Protein AF-0000000080777717 (afdb_homodimer)

Secondary structure (DSSP, 8-state):
--TTS----TTHHHHHTT-S-STGGGS-TTPEEEEEEE-SSSSEEEEEEE-HHHHTSTTEEEEE-TTTS----B--B--PSSPSSEE-B-SS-SEE-STT-EEEEEEESSHHHHHHHHTT-EEEEEE------GGG-TT-SS-S--S--EESS-HHHHT-BGGGTEEEEEEEEEES-HHHHHHH-SEEEEEEEEE-------SS--EEEEEE-TTS-EEEEE--S-HHHHHHHHHHHHT--GGGEEEE----S--TTGGGB-SSTHHHHHHHHHHSS-EEEE--HHHHHHSS-BPPEEEEEEEEEE-TTS-EEEEEEEEEEEEESS-TTHHHHHHHHHHTTGGGB---SEEEEEEEEEE-SSPPB---TTTTHHHHHHHHHHHHHHHHHHTT--HHHHHHHHB--TT-B-SSTT-B-----HHHHHHHHHHHHTHHHHSSEEE-SSEEEEEEEEEEE--SS-TTT-EEEEEEEE-TTS-EEEEE----SSS-HHHHHHHHHHHHH-S-GGGEEEEE-BTTTSPP---S-TT-IIIIIHHHHHHHHHHHHHHHHHHHHHHTT--GGGEEEETTEEEETTEEEEEHHHHHHHTTSSSS----EEEEEEE-S--PPPEEEEEEEEEEETTT--EEEEEEEEEEE-BS-S-HHHHHHHHHHHHHHHHHHHHT----B-TTS-BS--STTTS----GGGS-EEEEEE-----TTSGGGB---TTGGGSSHHHHHHHHHHHHHS---SBSSPPHHHHHHHHH-/--TTS----TTHHHHHTT-S-BGGGGS-TTPEEEEEEE-SSSSEEEEEEE-HHHHTSTTEEEEE-TTTS----B--B--PSSPSSEE-B-SS-SEE-STT-EEEEEEESSHHHHHHHHTT-EEEEEE------GGG-TT-SS-S--S--EESS-HHHHT-BGGGTEEEEEEEEEES-HHHHHHH-SEEEEEEEEE-------SS--EEEEEE-TTS-EEEEE--S-HHHHHHHHHHHHT--GGGEEEE--B-S--TTGGGB-TTTHHHHHHHHHHSS-EEEE--HHHHHHSS-BPPEEEEEEEEEE-TTS-EEEEEEEEEEEEESS-TTHHHHHHHHHHTTGGGB---SEEEEEEEEEE-SSPPB---TTTTHHHHHHHHHHHHHHHHHHTT--HHHHHHHHB--TT-B-SSTT-B-----HHHHHHHHHHHHTHHHHSSEEE-SSEEEEEEEEEEE--SS-TTT-EEEEEEEE-TTS-EEEEE----SSS-HHHHHHHHHHHHH-S-GGGEEEEE-BTTTSPP---S-TT-IIIIIHHHHHHHHHHHHHHHHHHHHHHTT--GGGEEEETTEEEETTEEEEEHHHHHHHTTSSSS----EEEEEEE-S--PPPEEEEEEEEEEETTT--EEEEEEEEEEE-BS-S-HHHHHHHHHHHHHHHHHHHHT----B-TTS-BS--STTTS----GGGS-EEEEEE-----TTSGGGB---TTGGGSSHHHHHHHHHHHHHS---SBSSPPHHHHHHHHH-

Sequence (1514 aa):
MKINKDFKKIDSNSLVTGKPVYTEDLKDPNALIIKLMRSPYARCEILEIDKSKAEAMDGIVAVYTYEDVFDNKFTLAGQSYPEPSPYDMSILSKNIRYMKEPVAIVVGVNEKVCNQAMKRIKVKYDVKEPLLDYTKAIDNEIVVHEEDVFFNGPTKVFGYNTRRNLVGEKKESWGEDIDKVMSECDVVLEDTFTTKAQAHCMMETYRSYCYMDQFDRLCCISSTQVPFHIKRQLSVALGISDSRIRIIKPRVGGGFGGKQTSVTEIYPGFVTLKTGKPSILVFDREETFEASNSRHQMKVKVKIGAKKDGTIEACDIYALSDQGAYGYHAFTTLNLVGNKTLPLYSRMRAARFFGQVVYTNKLPGGAFRGYGAVQGTFALESMVNKLAKELNMDPVELRLKNTVREGEKTLAYGIDVKSCKLNECIEKGREMIEWDKYYPFKEEKDKIISVGMAIAQQGSGIQNVDTSTVEVRLNEQGDYTLLMSPTDVGQGTDSIMVNLANEVLQCGMDNIIPIIADTDITPYDPGSYASSGVYITGGAVVRACENLLNKIKKRVAMRFETSVEWLEIRDQAVYLQNKKLIAIKDLARDLSTGPNGMQLIGVGNFDSKTSPPPYMAGFVKISIDKLTGEIKVEDYAAVVDCGTVMNTKLATVQVEGGIGQSIGYALYEDSLWDDEGRLKEHSFISYNLPSRKDIGNIHVDFCESYEPTGPFGAKSIGEIVSNTPAPAINGAILNAISCTFDTLPIKAEDVLLKMYEMKINKDFKKIDSNSLVTGKPVYTEDLKDPNALIIKLMRSPYARCEILEIDKSKAEAMDGIVAVYTYEDVFDNKFTLAGQSYPEPSPYDMSILSKNIRYMKEPVAIVVGVNEKVCNQAMKRIKVKYDVKEPLLDYTKAIDNEIVVHEEDVFFNGPTKVFGYNTRRNLVGEKKESWGEDIDKVMSECDVVLEDTFTTKAQAHCMMETYRSYCYMDQFDRLCCISSTQVPFHIKRQLSVALGISDSRIRIIKPRVGGGFGGKQTSVTEIYPGFVTLKTGKPSILVFDREETFEASNSRHQMKVKVKIGAKKDGTIEACDIYALSDQGAYGYHAFTTLNLVGNKTLPLYSRMRAARFFGQVVYTNKLPGGAFRGYGAVQGTFALESMVNKLAKELNMDPVELRLKNTVREGEKTLAYGIDVKSCKLNECIEKGREMIEWDKYYPFKEEKDKIISVGMAIAQQGSGIQNVDTSTVEVRLNEQGDYTLLMSPTDVGQGTDSIMVNLANEVLQCGMDNIIPIIADTDITPYDPGSYASSGVYITGGAVVRACENLLNKIKKRVAMRFETSVEWLEIRDQAVYLQNKKLIAIKDLARDLSTGPNGMQLIGVGNFDSKTSPPPYMAGFVKISIDKLTGEIKVEDYAAVVDCGTVMNTKLATVQVEGGIGQSIGYALYEDSLWDDEGRLKEHSFISYNLPSRKDIGNIHVDFCESYEPTGPFGAKSIGEIVSNTPAPAINGAILNAISCTFDTLPIKAEDVLLKMYE

InterPro domains:
  IPR000674 Aldehyde oxidase/xanthine dehydrogenase, a/b hammerhead [PF01315] (17-128)
  IPR000674 Aldehyde oxidase/xanthine dehydrogenase, a/b hammerhead [SM01008] (17-129)
  IPR008274 Aldehyde oxidase/xanthine dehydrogenase, first molybdopterin binding domain [PF02738] (176-402)
  IPR016208 Aldehyde oxidase/xanthine dehydrogenase-like [PTHR11908] (5-739)
  IPR036856 Aldehyde oxidase/xanthine dehydrogenase, a/b hammerhead superfamily [SSF54665] (3-148)
  IPR037165 Aldehyde oxidase/xanthine dehydrogenase, molybdopterin binding domain superfamily [SSF56003] (133-755)
  IPR046867 Aldehyde oxidase/xanthine dehydrogenase, second molybdopterin binding domain [PF20256] (429-695)

Foldseek 3Di:
DCFQPFDDFPCVVVVVVPHQFAAVSPFDPQAKEKDFQFAQFLWKFWPDKDLPVLCPDPFWPDKAFPVRFDPFFFFQFLFFPVAQFWSQDAPHDRIHHGGGHGGMMTIGRDDVSSVVSSVVMDIDIGHDAFFADLVQQFQDPDQLRPDDIDGRDDCVQFVPDSNRQFRGKDKDKFFDDQVVQQVVFPDKDKDKFWFDWAAQPFPFFWKKKWAQDPVRAIEIETLAQFFVSVLVRLCRNRVHDSVRYKYDYTAHRFCQFQRSGPQFGNSQSRVCNVPNGMHMYGDDLLCSQAVGATAKIKMKMKMWGHYLVLETAEIEIEMETEFENGTHLFRVLQVLLCVWAVQFFARYRMYIYIYTYGYTSAGGHGTGFLRNLQVSQLNPLLVLLLVCVVSVHDSLVSSLVTGDDAQDQGRPPRARAPKDDQNVQSVVLCVVAVVVVAPQWDDDDFKIKGKFKGKTKAWADDAPRFKFKKKWWQALQRAIEIAGEEHDNPLSLQVLLLVLLCVQQVADSVSYHYDYHMPVTGTDGSGDDSLHRQFHRVQQSNQQSVQLVLVVLVVLCVVVVHDSVQWDDDPQFIDGPNHTDGGVSVVSNVLCDDDVRDIGMGMGMGHHNHTHMKMKMKMWMWMAGQPQLDIATAEMEMEIEFARNRYPVSLVVLLVVLLLSLLCSAAFFDWDADSRRDTDQSHCVRGGRDDPRRRHYYHYYYDHIACPSGSRRGGGRNRRSNRMNNSRSQSRLCSRQVDGDSYPHDYSVVSNVSNVD/DCFQPFDDFPCVVVVVVPHQFAFVSPFDPQAKEKDFQFAQFLWWFWPDKDLPVLCPDPFWDDKAFPVRFDPFFFFQFLFFPVAFFWSQDAPHDRIHHGGGHGGMMTIGRDDVSSVVSSVVMDIDIGHDAFFADLVQQFQDPDQLRPDDIDGRDDCVQFVDDSNRQFRGKDKDKFFDDQVVQQVVFPDKDKDKFWFDWAAQPFPFFWKKKWAQDPVRAIEIETLAQFFVSVLVRLCRNRVHDSVRYKYDYTAHRFCQFQRSGNQFGNSQSRVCNVPNGMHMYGDDLLCSQARGATAKIKMKMKMWGHHLVLATAEIEIEMETEFENGTHLFRVLFVLLCVWAQQFFARYRMYIYIYTYGYTSAGGHGTGFLRNLQVSQLNPLLVLLLVCVVSVHDSLVSSLVTGDDAQDQGRPPRARAPKDDQNVQSVVLCVVVVVVVAPQWDDDDFKIKGKFKGKTKAWADDAPRFKFKKKWWQALQRAIEIAGEERDNPLSLQVLLLVLLCVQQVADSVSYHYDYHMPVTGTDGSGDDSLHRQFHRVQQSNQQSVQLVLVLLVVLCVVVVHDSVQWDDDPQFIDGPNHTDGGVSVVSNVLCDDDVRDIGMGMGMGHHNHTHMKMKMKMWMWMAGQVQLDIATAEMEMEIEFARNRYPVSLVVLLVVLLLSLLCWAAFFDWDADSRRDTDQSHCVSGGRDDPRRSHYYHYYYDHIACPSGSRRGGGRNRGSNRMNNSRVQSRLCSRQVDGDSYPHDYSVVSNVSNVD

pLDDT: mean 94.67, std 6.89, range [47.72, 98.88]

Radius of gyration: 38.51 Å; Cα contacts (8 Å, |Δi|>4): 4121; chains: 2; bounding box: 79×121×98 Å

Organism: Finegoldia magna (strain ATCC 29328 / DSM 20472 / WAL 2508) (NCBI:txid334413)

Structure (mmCIF, N/CA/C/O backbone):
data_AF-0000000080777717-model_v1
#
loop_
_entity.id
_entity.type
_entity.pdbx_description
1 polymer 'Putative hypoxanthine oxidase'
#
loop_
_atom_site.group_PDB
_atom_site.id
_atom_site.type_symbol
_atom_site.label_atom_id
_atom_site.label_alt_id
_atom_site.label_comp_id
_atom_site.label_asym_id
_atom_site.label_entity_id
_atom_site.label_seq_id
_atom_site.pdbx_PDB_ins_code
_atom_site.Cartn_x
_atom_site.Cartn_y
_atom_site.Cartn_z
_atom_site.occupancy
_atom_site.B_iso_or_equiv
_atom_site.auth_seq_id
_atom_site.auth_comp_id
_atom_site.auth_asym_id
_atom_site.auth_atom_id
_atom_site.pdbx_PDB_model_num
ATOM 1 N N . MET A 1 1 ? 9.07 0.497 -31.062 1 47.91 1 MET A N 1
ATOM 2 C CA . MET A 1 1 ? 8.336 -0.32 -30.109 1 47.91 1 MET A CA 1
ATOM 3 C C . MET A 1 1 ? 9.289 -1.069 -29.188 1 47.91 1 MET A C 1
ATOM 5 O O . MET A 1 1 ? 10.234 -1.717 -29.656 1 47.91 1 MET A O 1
ATOM 9 N N . LYS A 1 2 ? 9.258 -0.689 -27.891 1 62.47 2 LYS A N 1
ATOM 10 C CA . LYS A 1 2 ? 10.203 -1.232 -26.922 1 62.47 2 LYS A CA 1
ATOM 11 C C . LYS A 1 2 ? 9.859 -2.678 -26.578 1 62.47 2 LYS A C 1
ATOM 13 O O . LYS A 1 2 ? 10.555 -3.311 -25.781 1 62.47 2 LYS A O 1
ATOM 18 N N . ILE A 1 3 ? 8.844 -3.096 -27.344 1 68.94 3 ILE A N 1
ATOM 19 C CA . ILE A 1 3 ? 8.445 -4.488 -27.156 1 68.94 3 ILE A CA 1
ATOM 20 C C . ILE A 1 3 ? 9.414 -5.406 -27.891 1 68.94 3 ILE A C 1
ATOM 22 O O . ILE A 1 3 ? 9.906 -5.066 -28.969 1 68.94 3 ILE A O 1
ATOM 26 N N . ASN A 1 4 ? 9.977 -6.441 -27.266 1 66.38 4 ASN A N 1
ATOM 27 C CA . ASN A 1 4 ? 10.898 -7.473 -27.719 1 66.38 4 ASN A CA 1
ATOM 28 C C . ASN A 1 4 ? 12.352 -7.113 -27.406 1 66.38 4 ASN A C 1
ATOM 30 O O . ASN A 1 4 ? 13.266 -7.852 -27.75 1 66.38 4 ASN A O 1
ATOM 34 N N . LYS A 1 5 ? 12.508 -5.793 -26.859 1 65.5 5 LYS A N 1
ATOM 35 C CA . LYS A 1 5 ? 13.859 -5.445 -26.453 1 65.5 5 LYS A CA 1
ATOM 36 C C . LYS A 1 5 ? 14.195 -6.055 -25.094 1 65.5 5 LYS A C 1
ATOM 38 O O . LYS A 1 5 ? 13.328 -6.172 -24.219 1 65.5 5 LYS A O 1
ATOM 43 N N . ASP A 1 6 ? 15.32 -6.473 -25.031 1 71 6 ASP A N 1
ATOM 44 C CA . ASP A 1 6 ? 15.836 -7.055 -23.797 1 71 6 ASP A CA 1
ATOM 45 C C . ASP A 1 6 ? 15.945 -5.996 -22.703 1 71 6 ASP A C 1
ATOM 47 O O . ASP A 1 6 ? 16.5 -4.918 -22.922 1 71 6 ASP A O 1
ATOM 51 N N . PHE A 1 7 ? 15.039 -6.082 -21.828 1 67.75 7 PHE A N 1
ATOM 52 C CA . PHE A 1 7 ? 15.195 -5.258 -20.641 1 67.75 7 PHE A CA 1
ATOM 53 C C . PHE A 1 7 ? 15.375 -6.121 -19.391 1 67.75 7 PHE A C 1
ATOM 55 O O . PHE A 1 7 ? 14.969 -7.289 -19.375 1 67.75 7 PHE A O 1
ATOM 62 N N . LYS A 1 8 ? 16.094 -5.562 -18.469 1 66.31 8 LYS A N 1
ATOM 63 C CA . LYS A 1 8 ? 16.297 -6.254 -17.203 1 66.31 8 LYS A CA 1
ATOM 64 C C . LYS A 1 8 ? 15.023 -6.254 -16.375 1 66.31 8 LYS A C 1
ATOM 66 O O . LYS A 1 8 ? 14.289 -5.262 -16.344 1 66.31 8 LYS A O 1
ATOM 71 N N . LYS A 1 9 ? 14.875 -7.414 -15.625 1 72.81 9 LYS A N 1
ATOM 72 C CA . LYS A 1 9 ? 13.766 -7.488 -14.68 1 72.81 9 LYS A CA 1
ATOM 73 C C . LYS A 1 9 ? 13.844 -6.363 -13.648 1 72.81 9 LYS A C 1
ATOM 75 O O . LYS A 1 9 ? 14.93 -6.023 -13.172 1 72.81 9 LYS A O 1
ATOM 80 N N . ILE A 1 10 ? 12.711 -5.68 -13.367 1 67.5 10 ILE A N 1
ATOM 81 C CA . ILE A 1 10 ? 12.664 -4.535 -12.469 1 67.5 10 ILE A CA 1
ATOM 82 C C . ILE A 1 10 ? 13.086 -4.969 -11.062 1 67.5 10 ILE A C 1
ATOM 84 O O . ILE A 1 10 ? 13.547 -4.145 -10.266 1 67.5 10 ILE A O 1
ATOM 88 N N . ASP A 1 11 ? 12.898 -6.258 -10.773 1 60.25 11 ASP A N 1
ATOM 89 C CA . ASP A 1 11 ? 13.18 -6.738 -9.422 1 60.25 11 ASP A CA 1
ATOM 90 C C . ASP A 1 11 ? 14.508 -7.492 -9.383 1 60.25 11 ASP A C 1
ATOM 92 O O . ASP A 1 11 ? 14.82 -8.164 -8.391 1 60.25 11 ASP A O 1
ATOM 96 N N . SER A 1 12 ? 15.203 -7.461 -10.398 1 59.38 12 SER A N 1
ATOM 97 C CA . SER A 1 12 ? 16.391 -8.297 -10.492 1 59.38 12 SER A CA 1
ATOM 98 C C . SER A 1 12 ? 17.391 -7.969 -9.383 1 59.38 12 SER A C 1
ATOM 100 O O . SER A 1 12 ? 17.953 -8.875 -8.758 1 59.38 12 SER A O 1
ATOM 102 N N . ASN A 1 13 ? 17.5 -6.68 -9.094 1 52.62 13 ASN A N 1
ATOM 103 C CA . ASN A 1 13 ? 18.5 -6.273 -8.109 1 52.62 13 ASN A CA 1
ATOM 104 C C . ASN A 1 13 ? 18.125 -6.734 -6.703 1 52.62 13 ASN A C 1
ATOM 106 O O . ASN A 1 13 ? 18.984 -7.172 -5.934 1 52.62 13 ASN A O 1
ATOM 110 N N . SER A 1 14 ? 16.891 -6.727 -6.465 1 59.12 14 SER A N 1
ATOM 111 C CA . SER A 1 14 ? 16.453 -7.094 -5.129 1 59.12 14 SER A CA 1
ATOM 112 C C . SER A 1 14 ? 16.594 -8.594 -4.883 1 59.12 14 SER A C 1
ATOM 114 O O . SER A 1 14 ? 16.938 -9.008 -3.773 1 59.12 14 SER A O 1
ATOM 116 N N . LEU A 1 15 ? 16.438 -9.344 -5.816 1 55.31 15 LEU A N 1
ATOM 117 C CA . LEU A 1 15 ? 16.516 -10.797 -5.711 1 55.31 15 LEU A CA 1
ATOM 118 C C . LEU A 1 15 ? 17.953 -11.266 -5.516 1 55.31 15 LEU A C 1
ATOM 120 O O . LEU A 1 15 ? 18.219 -12.156 -4.703 1 55.31 15 LEU A O 1
ATOM 124 N N . VAL A 1 16 ? 18.812 -10.555 -6.133 1 54.16 16 VAL A N 1
ATOM 125 C CA . VAL A 1 16 ? 20.188 -11 -6.137 1 54.16 16 VAL A CA 1
ATOM 126 C C . VAL A 1 16 ? 20.906 -10.469 -4.898 1 54.16 16 VAL A C 1
ATOM 128 O O . VAL A 1 16 ? 21.922 -11.031 -4.469 1 54.16 16 VAL A O 1
ATOM 131 N N . THR A 1 17 ? 20.312 -9.445 -4.281 1 59.09 17 THR A N 1
ATOM 132 C CA . THR A 1 17 ? 21 -8.828 -3.154 1 59.09 17 THR A CA 1
ATOM 133 C C . THR A 1 17 ? 20.438 -9.336 -1.829 1 59.09 17 THR A C 1
ATOM 135 O O . THR A 1 17 ? 20.812 -8.844 -0.762 1 59.09 17 THR A O 1
ATOM 138 N N . GLY A 1 18 ? 19.625 -10.328 -1.743 1 60.06 18 GLY A N 1
ATOM 139 C CA . GLY A 1 18 ? 19.141 -10.984 -0.54 1 60.06 18 GLY A CA 1
ATOM 140 C C . GLY A 1 18 ? 18.219 -10.109 0.284 1 60.06 18 GLY A C 1
ATOM 141 O O . GLY A 1 18 ? 18.078 -10.312 1.493 1 60.06 18 GLY A O 1
ATOM 142 N N . LYS A 1 19 ? 17.625 -9.266 -0.263 1 71.31 19 LYS A N 1
ATOM 143 C CA . LYS A 1 19 ? 16.656 -8.453 0.478 1 71.31 19 LYS A CA 1
ATOM 144 C C . LYS A 1 19 ? 15.484 -9.305 0.965 1 71.31 19 LYS A C 1
ATOM 146 O O . LYS A 1 19 ? 15.148 -10.312 0.347 1 71.31 19 LYS A O 1
ATOM 151 N N . PRO A 1 20 ? 14.93 -8.984 2.199 1 70.62 20 PRO A N 1
ATOM 152 C CA . PRO A 1 20 ? 13.805 -9.75 2.75 1 70.62 20 PRO A CA 1
ATOM 153 C C . PRO A 1 20 ? 12.516 -9.562 1.953 1 70.62 20 PRO A C 1
ATOM 155 O O . PRO A 1 20 ? 11.711 -8.688 2.273 1 70.62 20 PRO A O 1
ATOM 158 N N . VAL A 1 21 ? 12.344 -10.477 0.943 1 81 21 VAL A N 1
ATOM 159 C CA . VAL A 1 21 ? 11.258 -10.234 0.001 1 81 21 VAL A CA 1
ATOM 160 C C . VAL A 1 21 ? 10.328 -11.445 -0.033 1 81 21 VAL A C 1
ATOM 162 O O . VAL A 1 21 ? 9.266 -11.406 -0.651 1 81 21 VAL A O 1
ATOM 165 N N . TYR A 1 22 ? 10.688 -12.477 0.728 1 85.94 22 TYR A N 1
ATOM 166 C CA . TYR A 1 22 ? 9.859 -13.672 0.712 1 85.94 22 TYR A CA 1
ATOM 167 C C . TYR A 1 22 ? 8.961 -13.734 1.944 1 85.94 22 TYR A C 1
ATOM 169 O O . TYR A 1 22 ? 9.117 -12.93 2.869 1 85.94 22 TYR A O 1
ATOM 177 N N . THR A 1 23 ? 8.039 -14.641 1.994 1 87.69 23 THR A N 1
ATOM 178 C CA . THR A 1 23 ? 6.992 -14.711 3.006 1 87.69 23 THR A CA 1
ATOM 179 C C . THR A 1 23 ? 7.598 -14.789 4.406 1 87.69 23 THR A C 1
ATOM 181 O O . THR A 1 23 ? 7.25 -13.992 5.281 1 87.69 23 THR A O 1
ATOM 184 N N . GLU A 1 24 ? 8.492 -15.719 4.609 1 85.44 24 GLU A N 1
ATOM 185 C CA . GLU A 1 24 ? 9.047 -15.938 5.941 1 85.44 24 GLU A CA 1
ATOM 186 C C . GLU A 1 24 ? 9.898 -14.75 6.387 1 85.44 24 GLU A C 1
ATOM 188 O O . GLU A 1 24 ? 10.07 -14.516 7.586 1 85.44 24 GLU A O 1
ATOM 193 N N . ASP A 1 25 ? 10.461 -14.008 5.414 1 84.25 25 ASP A N 1
ATOM 194 C CA . ASP A 1 25 ? 11.25 -12.82 5.715 1 84.25 25 ASP A CA 1
ATOM 195 C C . ASP A 1 25 ? 10.391 -11.727 6.336 1 84.25 25 ASP A C 1
ATOM 197 O O . ASP A 1 25 ? 10.891 -10.852 7.051 1 84.25 25 ASP A O 1
ATOM 201 N N . LEU A 1 26 ? 9.133 -11.758 6.105 1 85.06 26 LEU A N 1
ATOM 202 C CA . LEU A 1 26 ? 8.234 -10.664 6.461 1 85.06 26 LEU A CA 1
ATOM 203 C C . LEU A 1 26 ? 7.508 -10.961 7.77 1 85.06 26 LEU A C 1
ATOM 205 O O . LEU A 1 26 ? 6.789 -10.102 8.297 1 85.06 26 LEU A O 1
ATOM 209 N N . LYS A 1 27 ? 7.715 -12.117 8.336 1 88.19 27 LYS A N 1
ATOM 210 C CA . LYS A 1 27 ? 6.953 -12.516 9.516 1 88.19 27 LYS A CA 1
ATOM 211 C C . LYS A 1 27 ? 7.465 -11.805 10.766 1 88.19 27 LYS A C 1
ATOM 213 O O . LYS A 1 27 ? 8.648 -11.469 10.852 1 88.19 27 LYS A O 1
ATOM 218 N N . ASP A 1 28 ? 6.559 -11.664 11.742 1 88.5 28 ASP A N 1
ATOM 219 C CA . ASP A 1 28 ? 6.938 -11.273 13.094 1 88.5 28 ASP A CA 1
ATOM 220 C C . ASP A 1 28 ? 7.852 -12.312 13.734 1 88.5 28 ASP A C 1
ATOM 222 O O . ASP A 1 28 ? 7.547 -13.508 13.711 1 88.5 28 ASP A O 1
ATOM 226 N N . PRO A 1 29 ? 8.945 -11.891 14.242 1 87.31 29 PRO A N 1
ATOM 227 C CA . PRO A 1 29 ? 9.859 -12.852 14.852 1 87.31 29 PRO A CA 1
ATOM 228 C C . PRO A 1 29 ? 9.219 -13.641 16 1 87.31 29 PRO A C 1
ATOM 230 O O . PRO A 1 29 ? 9.656 -14.75 16.312 1 87.31 29 PRO A O 1
ATOM 233 N N . ASN A 1 30 ? 8.156 -13.125 16.594 1 91.38 30 ASN A N 1
ATOM 234 C CA . ASN A 1 30 ? 7.492 -13.781 17.719 1 91.38 30 ASN A CA 1
ATOM 235 C C . ASN A 1 30 ? 6.207 -14.477 17.281 1 91.38 30 ASN A C 1
ATOM 237 O O . ASN A 1 30 ? 5.387 -14.859 18.125 1 91.38 30 ASN A O 1
ATOM 241 N N . ALA A 1 31 ? 6.051 -14.609 16.016 1 96.44 31 ALA A N 1
ATOM 242 C CA . ALA A 1 31 ? 4.863 -15.305 15.516 1 96.44 31 ALA A CA 1
ATOM 243 C C . ALA A 1 31 ? 4.809 -16.734 16.047 1 96.44 31 ALA A C 1
ATOM 245 O O . ALA A 1 31 ? 5.84 -17.406 16.125 1 96.44 31 ALA A O 1
ATOM 246 N N . LEU A 1 32 ? 3.604 -17.203 16.438 1 98.38 32 LEU A N 1
ATOM 247 C CA . LEU A 1 32 ? 3.406 -18.578 16.844 1 98.38 32 LEU A CA 1
ATOM 248 C C . LEU A 1 32 ? 3.68 -19.547 15.688 1 98.38 32 LEU A C 1
ATOM 250 O O . LEU A 1 32 ? 3.412 -19.219 14.531 1 98.38 32 LEU A O 1
ATOM 254 N N . ILE A 1 33 ? 4.18 -20.656 16.062 1 98.5 33 ILE A N 1
ATOM 255 C CA . ILE A 1 33 ? 4.496 -21.688 15.078 1 98.5 33 ILE A CA 1
ATOM 256 C C . ILE A 1 33 ? 3.381 -22.734 15.047 1 98.5 33 ILE A C 1
ATOM 258 O O . ILE A 1 33 ? 2.957 -23.234 16.094 1 98.5 33 ILE A O 1
ATOM 262 N N . ILE A 1 34 ? 2.92 -23.031 13.836 1 98.75 34 ILE A N 1
ATOM 263 C CA . ILE A 1 34 ? 1.892 -24.047 13.641 1 98.75 34 ILE A CA 1
ATOM 264 C C . ILE A 1 34 ? 2.521 -25.312 13.062 1 98.75 34 ILE A C 1
ATOM 266 O O . ILE A 1 34 ? 3.311 -25.25 12.125 1 98.75 34 ILE A O 1
ATOM 270 N N . LYS A 1 35 ? 2.195 -26.391 13.664 1 98.56 35 LYS A N 1
ATOM 271 C CA . LYS A 1 35 ? 2.469 -27.719 13.102 1 98.56 35 LYS A CA 1
ATOM 272 C C . LYS A 1 35 ? 1.191 -28.547 13.008 1 98.56 35 LYS A C 1
ATOM 274 O O . LYS A 1 35 ? 0.281 -28.391 13.828 1 98.56 35 LYS A O 1
ATOM 279 N N . LEU A 1 36 ? 1.111 -29.391 12.031 1 98.56 36 LEU A N 1
ATOM 280 C CA . LEU A 1 36 ? -0.056 -30.234 11.82 1 98.56 36 LEU A CA 1
ATOM 281 C C . LEU A 1 36 ? 0.268 -31.703 12.125 1 98.56 36 LEU A C 1
ATOM 283 O O . LEU A 1 36 ? 1.217 -32.25 11.57 1 98.56 36 LEU A O 1
ATOM 287 N N . MET A 1 37 ? -0.478 -32.281 13.094 1 98.38 37 MET A N 1
ATOM 288 C CA . MET A 1 37 ? -0.409 -33.719 13.273 1 98.38 37 MET A CA 1
ATOM 289 C C . MET A 1 37 ? -1.173 -34.438 12.164 1 98.38 37 MET A C 1
ATOM 291 O O . MET A 1 37 ? -2.33 -34.125 11.891 1 98.38 37 MET A O 1
ATOM 295 N N . ARG A 1 38 ? -0.661 -35.438 11.531 1 97.62 38 ARG A N 1
ATOM 296 C CA . ARG A 1 38 ? -1.207 -36 10.312 1 97.62 38 ARG A CA 1
ATOM 297 C C . ARG A 1 38 ? -1.528 -37.5 10.5 1 97.62 38 ARG A C 1
ATOM 299 O O . ARG A 1 38 ? -0.878 -38.156 11.297 1 97.62 38 ARG A O 1
ATOM 306 N N . SER A 1 39 ? -2.445 -37.969 9.766 1 97.88 39 SER A N 1
ATOM 307 C CA . SER A 1 39 ? -2.889 -39.344 9.844 1 97.88 39 SER A CA 1
ATOM 308 C C . SER A 1 39 ? -1.842 -40.312 9.273 1 97.88 39 SER A C 1
ATOM 310 O O . SER A 1 39 ? -1.257 -40.031 8.227 1 97.88 39 SER A O 1
ATOM 312 N N . PRO A 1 40 ? -1.61 -41.406 9.93 1 96.88 40 PRO A N 1
ATOM 313 C CA . PRO A 1 40 ? -0.74 -42.438 9.352 1 96.88 40 PRO A CA 1
ATOM 314 C C . PRO A 1 40 ? -1.492 -43.406 8.438 1 96.88 40 PRO A C 1
ATOM 316 O O . PRO A 1 40 ? -0.892 -44.312 7.887 1 96.88 40 PRO A O 1
ATOM 319 N N . TYR A 1 41 ? -2.855 -43.188 8.273 1 97.69 41 TYR A N 1
ATOM 320 C CA . TYR A 1 41 ? -3.666 -44.125 7.488 1 97.69 41 TYR A CA 1
ATOM 321 C C . TYR A 1 41 ? -4.328 -43.406 6.316 1 97.69 41 TYR A C 1
ATOM 323 O O . TYR A 1 41 ? -4.625 -42.219 6.391 1 97.69 41 TYR A O 1
ATOM 331 N N . ALA A 1 42 ? -4.59 -44.156 5.223 1 98.19 42 ALA A N 1
ATOM 332 C CA . ALA A 1 42 ? -5.191 -43.594 4.012 1 98.19 42 ALA A CA 1
ATOM 333 C C . ALA A 1 42 ? -6.699 -43.438 4.172 1 98.19 42 ALA A C 1
ATOM 335 O O . ALA A 1 42 ? -7.328 -42.656 3.469 1 98.19 42 ALA A O 1
ATOM 336 N N . ARG A 1 43 ? -7.293 -44.25 5.043 1 98.19 43 ARG A N 1
ATOM 337 C CA . ARG A 1 43 ? -8.727 -44.188 5.324 1 98.19 43 ARG A CA 1
ATOM 338 C C . ARG A 1 43 ? -9.023 -44.656 6.746 1 98.19 43 ARG A C 1
ATOM 340 O O . ARG A 1 43 ? -8.711 -45.781 7.117 1 98.19 43 ARG A O 1
ATOM 347 N N . CYS A 1 44 ? -9.547 -43.781 7.523 1 98.12 44 CYS A N 1
ATOM 348 C CA . CYS A 1 44 ? -9.922 -44.125 8.891 1 98.12 44 CYS A CA 1
ATOM 349 C C . CYS A 1 44 ? -10.898 -43.094 9.461 1 98.12 44 CYS A C 1
ATOM 351 O O . CYS A 1 44 ? -11.094 -42.031 8.875 1 98.12 44 CYS A O 1
ATOM 353 N N . GLU A 1 45 ? -11.586 -43.438 10.453 1 97.88 45 GLU A N 1
ATOM 354 C CA . GLU A 1 45 ? -12.391 -42.531 11.273 1 97.88 45 GLU A CA 1
ATOM 355 C C . GLU A 1 45 ? -11.758 -42.312 12.641 1 97.88 45 GLU A C 1
ATOM 357 O O . GLU A 1 45 ? -11.258 -43.25 13.258 1 97.88 45 GLU A O 1
ATOM 362 N N . ILE A 1 46 ? -11.664 -41.094 13.031 1 98.06 46 ILE A N 1
ATOM 363 C CA . ILE A 1 46 ? -11.172 -40.781 14.375 1 98.06 46 ILE A CA 1
ATOM 364 C C . ILE A 1 46 ? -12.242 -41.125 15.406 1 98.06 46 ILE A C 1
ATOM 366 O O . ILE A 1 46 ? -13.312 -40.5 15.414 1 98.06 46 ILE A O 1
ATOM 370 N N . LEU A 1 47 ? -11.969 -42.031 16.266 1 97.75 47 LEU A N 1
ATOM 371 C CA . LEU A 1 47 ? -12.922 -42.438 17.297 1 97.75 47 LEU A CA 1
ATOM 372 C C . LEU A 1 47 ? -12.781 -41.562 18.547 1 97.75 47 LEU A C 1
ATOM 374 O O . LEU A 1 47 ? -13.773 -41.188 19.156 1 97.75 47 LEU A O 1
ATOM 378 N N . GLU A 1 48 ? -11.547 -41.406 18.891 1 97.31 48 GLU A N 1
ATOM 379 C CA . GLU A 1 48 ? -11.195 -40.625 20.078 1 97.31 48 GLU A CA 1
ATOM 380 C C . GLU A 1 48 ? -9.867 -39.906 19.875 1 97.31 48 GLU A C 1
ATOM 382 O O . GLU A 1 48 ? -8.953 -40.438 19.234 1 97.31 48 GLU A O 1
ATOM 387 N N . ILE A 1 49 ? -9.812 -38.719 20.375 1 97.5 49 ILE A N 1
ATOM 388 C CA . ILE A 1 49 ? -8.562 -37.969 20.375 1 97.5 49 ILE A CA 1
ATOM 389 C C . ILE A 1 49 ? -8.359 -37.281 21.734 1 97.5 49 ILE A C 1
ATOM 391 O O . ILE A 1 49 ? -9.211 -36.531 22.203 1 97.5 49 ILE A O 1
ATOM 395 N N . ASP A 1 50 ? -7.301 -37.656 22.484 1 97.94 50 ASP A N 1
ATOM 396 C CA . ASP A 1 50 ? -6.934 -37.062 23.75 1 97.94 50 ASP A CA 1
ATOM 397 C C . ASP A 1 50 ? -5.742 -36.094 23.594 1 97.94 50 ASP A C 1
ATOM 399 O O . ASP A 1 50 ? -4.617 -36.562 23.359 1 97.94 50 ASP A O 1
ATOM 403 N N . LYS A 1 51 ? -6.023 -34.844 23.703 1 97.88 51 LYS A N 1
ATOM 404 C CA . LYS A 1 51 ? -4.988 -33.812 23.516 1 97.88 51 LYS A CA 1
ATOM 405 C C . LYS A 1 51 ? -4.59 -33.188 24.844 1 97.88 51 LYS A C 1
ATOM 407 O O . LYS A 1 51 ? -3.873 -32.188 24.875 1 97.88 51 LYS A O 1
ATOM 412 N N . SER A 1 52 ? -4.988 -33.719 25.969 1 97.81 52 SER A N 1
ATOM 413 C CA . SER A 1 52 ? -4.84 -33.094 27.281 1 97.81 52 SER A CA 1
ATOM 414 C C . SER A 1 52 ? -3.369 -32.938 27.672 1 97.81 52 SER A C 1
ATOM 416 O O . SER A 1 52 ? -2.941 -31.891 28.141 1 97.81 52 SER A O 1
ATOM 418 N N . LYS A 1 53 ? -2.621 -33.938 27.438 1 97.5 53 LYS A N 1
ATOM 419 C CA . LYS A 1 53 ? -1.207 -33.938 27.797 1 97.5 53 LYS A CA 1
ATOM 420 C C . LYS A 1 53 ? -0.431 -32.938 26.938 1 97.5 53 LYS A C 1
ATOM 422 O O . LYS A 1 53 ? 0.513 -32.281 27.422 1 97.5 53 LYS A O 1
ATOM 427 N N . ALA A 1 54 ? -0.779 -32.875 25.703 1 98.12 54 ALA A N 1
ATOM 428 C CA . ALA A 1 54 ? -0.13 -31.922 24.812 1 98.12 54 ALA A CA 1
ATOM 429 C C . ALA A 1 54 ? -0.444 -30.484 25.219 1 98.12 54 ALA A C 1
ATOM 431 O O . ALA A 1 54 ? 0.445 -29.625 25.234 1 98.12 54 ALA A O 1
ATOM 432 N N . GLU A 1 55 ? -1.632 -30.188 25.562 1 97.56 55 GLU A N 1
ATOM 433 C CA . GLU A 1 55 ? -2.084 -28.844 25.922 1 97.56 55 GLU A CA 1
ATOM 434 C C . GLU A 1 55 ? -1.427 -28.359 27.219 1 97.56 55 GLU A C 1
ATOM 436 O O . GLU A 1 55 ? -1.247 -27.156 27.406 1 97.56 55 GLU A O 1
ATOM 441 N N . ALA A 1 56 ? -1.046 -29.312 28.047 1 97.12 56 ALA A N 1
ATOM 442 C CA . ALA A 1 56 ? -0.481 -28.984 29.359 1 97.12 56 ALA A CA 1
ATOM 443 C C . ALA A 1 56 ? 1.005 -28.656 29.234 1 97.12 56 ALA A C 1
ATOM 445 O O . ALA A 1 56 ? 1.606 -28.141 30.188 1 97.12 56 ALA A O 1
ATOM 446 N N . MET A 1 57 ? 1.525 -28.797 28.109 1 97.75 57 MET A N 1
ATOM 447 C CA . MET A 1 57 ? 2.959 -28.578 27.938 1 97.75 57 MET A CA 1
ATOM 448 C C . MET A 1 57 ? 3.283 -27.094 27.891 1 97.75 57 MET A C 1
ATOM 450 O O . MET A 1 57 ? 2.555 -26.312 27.281 1 97.75 57 MET A O 1
ATOM 454 N N . ASP A 1 58 ? 4.457 -26.766 28.5 1 97.5 58 ASP A N 1
ATOM 455 C CA . ASP A 1 58 ? 4.945 -25.391 28.422 1 97.5 58 ASP A CA 1
ATOM 456 C C . ASP A 1 58 ? 5.297 -25 27 1 97.5 58 ASP A C 1
ATOM 458 O O . ASP A 1 58 ? 5.949 -25.766 26.281 1 97.5 58 ASP A O 1
ATOM 462 N N . GLY A 1 59 ? 4.84 -23.859 26.578 1 97.81 59 GLY A N 1
ATOM 463 C CA . GLY A 1 59 ? 5.148 -23.375 25.25 1 97.81 59 GLY A CA 1
ATOM 464 C C . GLY A 1 59 ? 4.062 -23.688 24.234 1 97.81 59 GLY A C 1
ATOM 465 O O . GLY A 1 59 ? 4.07 -23.141 23.125 1 97.81 59 GLY A O 1
ATOM 466 N N . ILE A 1 60 ? 3.191 -24.625 24.625 1 98.5 60 ILE A N 1
ATOM 467 C CA . ILE A 1 60 ? 2.047 -24.906 23.766 1 98.5 60 ILE A CA 1
ATOM 468 C C . ILE A 1 60 ? 0.919 -23.922 24.078 1 98.5 60 ILE A C 1
ATOM 470 O O . ILE A 1 60 ? 0.556 -23.719 25.234 1 98.5 60 ILE A O 1
ATOM 474 N N . VAL A 1 61 ? 0.479 -23.297 23 1 98.44 61 VAL A N 1
ATOM 475 C CA . VAL A 1 61 ? -0.576 -22.297 23.141 1 98.44 61 VAL A CA 1
ATOM 476 C C . VAL A 1 61 ? -1.941 -22.969 22.969 1 98.44 61 VAL A C 1
ATOM 478 O O . VAL A 1 61 ? -2.895 -22.609 23.672 1 98.44 61 VAL A O 1
ATOM 481 N N . ALA A 1 62 ? -2.053 -23.875 22.047 1 98.38 62 ALA A N 1
ATOM 482 C CA . ALA A 1 62 ? -3.322 -24.562 21.812 1 98.38 62 ALA A CA 1
ATOM 483 C C . ALA A 1 62 ? -3.117 -25.828 20.969 1 98.38 62 ALA A C 1
ATOM 485 O O . ALA A 1 62 ? -2.129 -25.938 20.25 1 98.38 62 ALA A O 1
ATOM 486 N N . VAL A 1 63 ? -3.984 -26.781 21.109 1 98.69 63 VAL A N 1
ATOM 487 C CA . VAL A 1 63 ? -4.16 -27.938 20.219 1 98.69 63 VAL A CA 1
ATOM 488 C C . VAL A 1 63 ? -5.613 -28.016 19.766 1 98.69 63 VAL A C 1
ATOM 490 O O . VAL A 1 63 ? -6.527 -28.109 20.578 1 98.69 63 VAL A O 1
ATOM 493 N N . TYR A 1 64 ? -5.793 -27.906 18.453 1 98.62 64 TYR A N 1
ATOM 494 C CA . TYR A 1 64 ? -7.148 -27.938 17.922 1 98.62 64 TYR A CA 1
ATOM 495 C C . TYR A 1 64 ? -7.41 -29.25 17.172 1 98.62 64 TYR A C 1
ATOM 497 O O . TYR A 1 64 ? -6.531 -29.766 16.484 1 98.62 64 TYR A O 1
ATOM 505 N N . THR A 1 65 ? -8.57 -29.812 17.359 1 98.06 65 THR A N 1
ATOM 506 C CA . THR A 1 65 ? -9.062 -31 16.656 1 98.06 65 THR A CA 1
ATOM 507 C C . THR A 1 65 ? -10.328 -30.688 15.875 1 98.06 65 THR A C 1
ATOM 509 O O . THR A 1 65 ? -10.766 -29.531 15.836 1 98.06 65 THR A O 1
ATOM 512 N N . TYR A 1 66 ? -10.875 -31.75 15.195 1 97 66 TYR A N 1
ATOM 513 C CA . TYR A 1 66 ? -12.062 -31.531 14.383 1 97 66 TYR A CA 1
ATOM 514 C C . TYR A 1 66 ? -13.211 -31 15.227 1 97 66 TYR A C 1
ATOM 516 O O . TYR A 1 66 ? -14.156 -30.406 14.703 1 97 66 TYR A O 1
ATOM 524 N N . GLU A 1 67 ? -13.117 -31.094 16.547 1 95.88 67 GLU A N 1
ATOM 525 C CA . GLU A 1 67 ? -14.148 -30.641 17.469 1 95.88 67 GLU A CA 1
ATOM 526 C C . GLU A 1 67 ? -14.055 -29.125 17.703 1 95.88 67 GLU A C 1
ATOM 528 O O . GLU A 1 67 ? -15 -28.516 18.188 1 95.88 67 GLU A O 1
ATOM 533 N N . ASP A 1 68 ? -12.922 -28.594 17.312 1 96.75 68 ASP A N 1
ATOM 534 C CA . ASP A 1 68 ? -12.625 -27.219 17.719 1 96.75 68 ASP A CA 1
ATOM 535 C C . ASP A 1 68 ? -12.742 -26.266 16.531 1 96.75 68 ASP A C 1
ATOM 537 O O . ASP A 1 68 ? -12.617 -25.047 16.688 1 96.75 68 ASP A O 1
ATOM 541 N N . VAL A 1 69 ? -12.898 -26.797 15.328 1 96.25 69 VAL A N 1
ATOM 542 C CA . VAL A 1 69 ? -12.789 -25.953 14.141 1 96.25 69 VAL A CA 1
ATOM 543 C C . VAL A 1 69 ? -14.188 -25.609 13.617 1 96.25 69 VAL A C 1
ATOM 545 O O . VAL A 1 69 ? -15.172 -26.234 14.023 1 96.25 69 VAL A O 1
ATOM 548 N N . PHE A 1 70 ? -14.25 -24.547 12.75 1 87.69 70 PHE A N 1
ATOM 549 C CA . PHE A 1 70 ? -15.492 -24.156 12.094 1 87.69 70 PHE A CA 1
ATOM 550 C C . PHE A 1 70 ? -16 -25.281 11.188 1 87.69 70 PHE A C 1
ATOM 552 O O . PHE A 1 70 ? -15.203 -26.031 10.617 1 87.69 70 PHE A O 1
ATOM 559 N N . ASP A 1 71 ? -17.203 -25.516 11.055 1 87.75 71 ASP A N 1
ATOM 560 C CA . ASP A 1 71 ? -17.781 -26.594 10.258 1 87.75 71 ASP A CA 1
ATOM 561 C C . ASP A 1 71 ? -18.172 -26.109 8.867 1 87.75 71 ASP A C 1
ATOM 563 O O . ASP A 1 71 ? -19.047 -26.703 8.219 1 87.75 71 ASP A O 1
ATOM 567 N N . ASN A 1 72 ? -17.578 -25.109 8.359 1 94.69 72 ASN A N 1
ATOM 568 C CA . ASN A 1 72 ? -17.812 -24.625 7 1 94.69 72 ASN A CA 1
ATOM 569 C C . ASN A 1 72 ? -17.078 -25.469 5.965 1 94.69 72 ASN A C 1
ATOM 571 O O . ASN A 1 72 ? -15.906 -25.781 6.137 1 94.69 72 ASN A O 1
ATOM 575 N N . LYS A 1 73 ? -17.812 -25.969 4.945 1 95.94 73 LYS A N 1
ATOM 576 C CA . LYS A 1 73 ? -17.172 -26.703 3.854 1 95.94 73 LYS A CA 1
ATOM 577 C C . LYS A 1 73 ? -16.609 -25.734 2.803 1 95.94 73 LYS A C 1
ATOM 579 O O . LYS A 1 73 ? -17.203 -24.688 2.537 1 95.94 73 LYS A O 1
ATOM 584 N N . PHE A 1 74 ? -15.461 -26.047 2.27 1 96.31 74 PHE A N 1
ATOM 585 C CA . PHE A 1 74 ? -14.805 -25.188 1.293 1 96.31 74 PHE A CA 1
ATOM 586 C C . PHE A 1 74 ? -13.977 -26.016 0.318 1 96.31 74 PHE A C 1
ATOM 588 O O . PHE A 1 74 ? -13.961 -27.234 0.395 1 96.31 74 PHE A O 1
ATOM 595 N N . THR A 1 75 ? -13.461 -25.406 -0.7 1 96.62 75 THR A N 1
ATOM 596 C CA . THR A 1 75 ? -12.5 -25.969 -1.642 1 96.62 75 THR A CA 1
ATOM 597 C C . THR A 1 75 ? -11.188 -25.188 -1.611 1 96.62 75 THR A C 1
ATOM 599 O O . THR A 1 75 ? -11.148 -24.047 -1.155 1 96.62 75 THR A O 1
ATOM 602 N N . LEU A 1 76 ? -10.133 -25.828 -1.995 1 96.88 76 LEU A N 1
ATOM 603 C CA . LEU A 1 76 ? -8.828 -25.172 -2.059 1 96.88 76 LEU A CA 1
ATOM 604 C C . LEU A 1 76 ? -8.516 -24.719 -3.48 1 96.88 76 LEU A C 1
ATOM 606 O O . LEU A 1 76 ? -7.434 -24.203 -3.746 1 96.88 76 LEU A O 1
ATOM 610 N N . ALA A 1 77 ? -9.469 -24.875 -4.426 1 95.62 77 ALA A N 1
ATOM 611 C CA . ALA A 1 77 ? -9.242 -24.562 -5.832 1 95.62 77 ALA A CA 1
ATOM 612 C C . ALA A 1 77 ? -9.086 -23.062 -6.031 1 95.62 77 ALA A C 1
ATOM 614 O O . ALA A 1 77 ? -10.008 -22.281 -5.746 1 95.62 77 ALA A O 1
ATOM 615 N N . GLY A 1 78 ? -7.914 -22.594 -6.441 1 95.06 78 GLY A N 1
ATOM 616 C CA . GLY A 1 78 ? -7.703 -21.203 -6.797 1 95.06 78 GLY A CA 1
ATOM 617 C C . GLY A 1 78 ? -8.195 -20.859 -8.188 1 95.06 78 GLY A C 1
ATOM 618 O O . GLY A 1 78 ? -7.391 -20.562 -9.078 1 95.06 78 GLY A O 1
ATOM 619 N N . GLN A 1 79 ? -9.539 -20.812 -8.375 1 94.56 79 GLN A N 1
ATOM 620 C CA . GLN A 1 79 ? -10.188 -20.531 -9.648 1 94.56 79 GLN A CA 1
ATOM 621 C C . GLN A 1 79 ? -11.258 -19.453 -9.484 1 94.56 79 GLN A C 1
ATOM 623 O O . GLN A 1 79 ? -11.758 -19.219 -8.383 1 94.56 79 GLN A O 1
ATOM 628 N N . SER A 1 80 ? -11.547 -18.828 -10.594 1 93.5 80 SER A N 1
ATOM 629 C CA . SER A 1 80 ? -12.531 -17.75 -10.562 1 93.5 80 SER A CA 1
ATOM 630 C C . SER A 1 80 ? -13.906 -18.266 -10.156 1 93.5 80 SER A C 1
ATOM 632 O O . SER A 1 80 ? -14.281 -19.391 -10.5 1 93.5 80 SER A O 1
ATOM 634 N N . TYR A 1 81 ? -14.648 -17.5 -9.469 1 90.62 81 TYR A N 1
ATOM 635 C CA . TYR A 1 81 ? -15.984 -17.875 -9.016 1 90.62 81 TYR A CA 1
ATOM 636 C C . TYR A 1 81 ? -17 -17.719 -10.141 1 90.62 81 TYR A C 1
ATOM 638 O O . TYR A 1 81 ? -16.938 -16.766 -10.922 1 90.62 81 TYR A O 1
ATOM 646 N N . PRO A 1 82 ? -17.938 -18.547 -10.148 1 89.94 82 PRO A N 1
ATOM 647 C CA . PRO A 1 82 ? -18.047 -19.797 -9.383 1 89.94 82 PRO A CA 1
ATOM 648 C C . PRO A 1 82 ? -17.047 -20.859 -9.828 1 89.94 82 PRO A C 1
ATOM 650 O O . PRO A 1 82 ? -17.016 -21.234 -11.008 1 89.94 82 PRO A O 1
ATOM 653 N N . GLU A 1 83 ? -16.219 -21.234 -8.93 1 90.56 83 GLU A N 1
ATOM 654 C CA . GLU A 1 83 ? -15.188 -22.219 -9.273 1 90.56 83 GLU A CA 1
ATOM 655 C C . GLU A 1 83 ? -15.797 -23.609 -9.469 1 90.56 83 GLU A C 1
ATOM 657 O O . GLU A 1 83 ? -16.672 -24.016 -8.719 1 90.56 83 GLU A O 1
ATOM 662 N N . PRO A 1 84 ? -15.438 -24.328 -10.516 1 91.19 84 PRO A N 1
ATOM 663 C CA . PRO A 1 84 ? -15.969 -25.656 -10.812 1 91.19 84 PRO A CA 1
ATOM 664 C C . PRO A 1 84 ? -15.352 -26.75 -9.93 1 91.19 84 PRO A C 1
ATOM 666 O O . PRO A 1 84 ? -14.82 -27.734 -10.453 1 91.19 84 PRO A O 1
ATOM 669 N N . SER A 1 85 ? -15.43 -26.656 -8.656 1 93.88 85 SER A N 1
ATOM 670 C CA . SER A 1 85 ? -14.891 -27.594 -7.676 1 93.88 85 SER A CA 1
ATOM 671 C C . SER A 1 85 ? -15.875 -27.828 -6.535 1 93.88 85 SER A C 1
ATOM 673 O O . SER A 1 85 ? -16.625 -26.922 -6.168 1 93.88 85 SER A O 1
ATOM 675 N N . PRO A 1 86 ? -15.938 -28.984 -5.98 1 94.44 86 PRO A N 1
ATOM 676 C CA . PRO A 1 86 ? -16.812 -29.266 -4.844 1 94.44 86 PRO A CA 1
ATOM 677 C C . PRO A 1 86 ? -16.281 -28.703 -3.529 1 94.44 86 PRO A C 1
ATOM 679 O O . PRO A 1 86 ? -15.062 -28.609 -3.344 1 94.44 86 PRO A O 1
ATOM 682 N N . TYR A 1 87 ? -17.219 -28.266 -2.689 1 95.31 87 TYR A N 1
ATOM 683 C CA . TYR A 1 87 ? -16.844 -27.938 -1.317 1 95.31 87 TYR A CA 1
ATOM 684 C C . TYR A 1 87 ? -16.828 -29.188 -0.439 1 95.31 87 TYR A C 1
ATOM 686 O O . TYR A 1 87 ? -17.75 -29.406 0.355 1 95.31 87 TYR A O 1
ATOM 694 N N . ASP A 1 88 ? -15.789 -29.938 -0.527 1 95.81 88 ASP A N 1
ATOM 695 C CA . ASP A 1 88 ? -15.742 -31.25 0.096 1 95.81 88 ASP A CA 1
ATOM 696 C C . ASP A 1 88 ? -14.688 -31.297 1.197 1 95.81 88 ASP A C 1
ATOM 698 O O . ASP A 1 88 ? -14.297 -32.375 1.642 1 95.81 88 ASP A O 1
ATOM 702 N N . MET A 1 89 ? -14.227 -30.109 1.626 1 95.75 89 MET A N 1
ATOM 703 C CA . MET A 1 89 ? -13.18 -30.094 2.648 1 95.75 89 MET A CA 1
ATOM 704 C C . MET A 1 89 ? -13.664 -29.344 3.895 1 95.75 89 MET A C 1
ATOM 706 O O . MET A 1 89 ? -14.562 -28.516 3.818 1 95.75 89 MET A O 1
ATOM 710 N N . SER A 1 90 ? -13.055 -29.719 4.973 1 96.25 90 SER A N 1
ATOM 711 C CA . SER A 1 90 ? -13.125 -29 6.246 1 96.25 90 SER A CA 1
ATOM 712 C C . SER A 1 90 ? -11.727 -28.672 6.77 1 96.25 90 SER A C 1
ATOM 714 O O . SER A 1 90 ? -10.734 -29.219 6.297 1 96.25 90 SER A O 1
ATOM 716 N N . ILE A 1 91 ? -11.68 -27.734 7.711 1 97.75 91 ILE A N 1
ATOM 717 C CA . ILE A 1 91 ? -10.383 -27.406 8.289 1 97.75 91 ILE A CA 1
ATOM 718 C C . ILE A 1 91 ? -9.734 -28.656 8.859 1 97.75 91 ILE A C 1
ATOM 720 O O . ILE A 1 91 ? -8.562 -28.938 8.609 1 97.75 91 ILE A O 1
ATOM 724 N N . LEU A 1 92 ? -10.438 -29.375 9.664 1 97.81 92 LEU A N 1
ATOM 725 C CA . LEU A 1 92 ? -10.172 -30.734 10.148 1 97.81 92 LEU A CA 1
ATOM 726 C C . LEU A 1 92 ? -11.422 -31.594 10.055 1 97.81 92 LEU A C 1
ATOM 728 O O . LEU A 1 92 ? -12.547 -31.094 10.133 1 97.81 92 LEU A O 1
ATOM 732 N N . SER A 1 93 ? -11.203 -32.844 9.805 1 95.75 93 SER A N 1
ATOM 733 C CA . SER A 1 93 ? -12.336 -33.75 9.664 1 95.75 93 SER A CA 1
ATOM 734 C C . SER A 1 93 ? -12.164 -34.969 10.547 1 95.75 93 SER A C 1
ATOM 736 O O . SER A 1 93 ? -11.039 -35.406 10.812 1 95.75 93 SER A O 1
ATOM 738 N N . LYS A 1 94 ? -13.305 -35.438 10.953 1 96 94 LYS A N 1
ATOM 739 C CA . LYS A 1 94 ? -13.344 -36.719 11.68 1 96 94 LYS A CA 1
ATOM 740 C C . LYS A 1 94 ? -13.008 -37.875 10.758 1 96 94 LYS A C 1
ATOM 742 O O . LYS A 1 94 ? -12.414 -38.875 11.195 1 96 94 LYS A O 1
ATOM 747 N N . ASN A 1 95 ? -13.422 -37.812 9.562 1 96.5 95 ASN A N 1
ATOM 748 C CA . ASN A 1 95 ? -13.156 -38.844 8.555 1 96.5 95 ASN A CA 1
ATOM 749 C C . ASN A 1 95 ? -11.906 -38.531 7.746 1 96.5 95 ASN A C 1
ATOM 751 O O . ASN A 1 95 ? -11.875 -37.562 6.988 1 96.5 95 ASN A O 1
ATOM 755 N N . ILE A 1 96 ? -10.93 -39.344 7.953 1 97.81 96 ILE A N 1
ATOM 756 C CA . ILE A 1 96 ? -9.68 -39.188 7.227 1 97.81 96 ILE A CA 1
ATOM 757 C C . ILE A 1 96 ? -9.781 -39.875 5.871 1 97.81 96 ILE A C 1
ATOM 759 O O . ILE A 1 96 ? -10.25 -41.031 5.785 1 97.81 96 ILE A O 1
ATOM 763 N N . ARG A 1 97 ? -9.266 -39.25 4.816 1 98.19 97 ARG A N 1
ATOM 764 C CA . ARG A 1 97 ? -9.531 -39.75 3.475 1 98.19 97 ARG A CA 1
ATOM 765 C C . ARG A 1 97 ? -8.234 -40 2.713 1 98.19 97 ARG A C 1
ATOM 767 O O . ARG A 1 97 ? -8.258 -40.469 1.578 1 98.19 97 ARG A O 1
ATOM 774 N N . TYR A 1 98 ? -7.125 -39.656 3.201 1 97.69 98 TYR A N 1
ATOM 775 C CA . TYR A 1 98 ? -5.824 -40.031 2.652 1 97.69 98 TYR A CA 1
ATOM 776 C C . TYR A 1 98 ? -4.746 -40 3.73 1 97.69 98 TYR A C 1
ATOM 778 O O . TYR A 1 98 ? -4.945 -39.406 4.797 1 97.69 98 TYR A O 1
ATOM 786 N N . MET A 1 99 ? -3.637 -40.594 3.434 1 97.12 99 MET A N 1
ATOM 787 C CA . MET A 1 99 ? -2.523 -40.625 4.379 1 97.12 99 MET A CA 1
ATOM 788 C C . MET A 1 99 ? -1.91 -39.219 4.516 1 97.12 99 MET A C 1
ATOM 790 O O . MET A 1 99 ? -1.75 -38.5 3.521 1 97.12 99 MET A O 1
ATOM 794 N N . LYS A 1 100 ? -1.616 -38.781 5.734 1 97.06 100 LYS A N 1
ATOM 795 C CA . LYS A 1 100 ? -0.983 -37.5 6.09 1 97.06 100 LYS A CA 1
ATOM 796 C C . LYS A 1 100 ? -2 -36.375 6.105 1 97.06 100 LYS A C 1
ATOM 798 O O . LYS A 1 100 ? -1.629 -35.188 6.199 1 97.06 100 LYS A O 1
ATOM 803 N N . GLU A 1 101 ? -3.273 -36.656 5.938 1 97.44 101 GLU A N 1
ATOM 804 C CA . GLU A 1 101 ? -4.301 -35.656 6.18 1 97.44 101 GLU A CA 1
ATOM 805 C C . GLU A 1 101 ? -4.234 -35.125 7.609 1 97.44 101 GLU A C 1
ATOM 807 O O . GLU A 1 101 ? -3.998 -35.875 8.547 1 97.44 101 GLU A O 1
ATOM 812 N N . PRO A 1 102 ? -4.375 -33.812 7.812 1 97.94 102 PRO A N 1
ATOM 813 C CA . PRO A 1 102 ? -4.238 -33.281 9.156 1 97.94 102 PRO A CA 1
ATOM 814 C C . PRO A 1 102 ? -5.289 -33.812 10.133 1 97.94 102 PRO A C 1
ATOM 816 O O . PRO A 1 102 ? -6.473 -33.875 9.781 1 97.94 102 PRO A O 1
ATOM 819 N N . VAL A 1 103 ? -4.832 -34.156 11.32 1 98.12 103 VAL A N 1
ATOM 820 C CA . VAL A 1 103 ? -5.676 -34.688 12.383 1 98.12 103 VAL A CA 1
ATOM 821 C C . VAL A 1 103 ? -5.84 -33.656 13.5 1 98.12 103 VAL A C 1
ATOM 823 O O . VAL A 1 103 ? -6.898 -33.594 14.125 1 98.12 103 VAL A O 1
ATOM 826 N N . ALA A 1 104 ? -4.824 -32.875 13.68 1 98.62 104 ALA A N 1
ATOM 827 C CA . ALA A 1 104 ? -4.836 -31.844 14.711 1 98.62 104 ALA A CA 1
ATOM 828 C C . ALA A 1 104 ? -3.916 -30.688 14.336 1 98.62 104 ALA A C 1
ATOM 830 O O . ALA A 1 104 ? -2.945 -30.875 13.602 1 98.62 104 ALA A O 1
ATOM 831 N N . ILE A 1 105 ? -4.254 -29.516 14.812 1 98.69 105 ILE A N 1
ATOM 832 C CA . ILE A 1 105 ? -3.42 -28.328 14.695 1 98.69 105 ILE A CA 1
ATOM 833 C C . ILE A 1 105 ? -2.715 -28.062 16.031 1 98.69 105 ILE A C 1
ATOM 835 O O . ILE A 1 105 ? -3.367 -27.828 17.047 1 98.69 105 ILE A O 1
ATOM 839 N N . VAL A 1 106 ? -1.392 -28.094 16.016 1 98.88 106 VAL A N 1
ATOM 840 C CA . VAL A 1 106 ? -0.595 -27.844 17.219 1 98.88 106 VAL A CA 1
ATOM 841 C C . VAL A 1 106 ? 0.065 -26.469 17.109 1 98.88 106 VAL A C 1
ATOM 843 O O . VAL A 1 106 ? 0.782 -26.188 16.156 1 98.88 106 VAL A O 1
ATOM 846 N N . VAL A 1 107 ? -0.206 -25.625 18.047 1 98.81 107 VAL A N 1
ATOM 847 C CA . VAL A 1 107 ? 0.258 -24.234 18.031 1 98.81 107 VAL A CA 1
ATOM 848 C C . VAL A 1 107 ? 1.192 -24 19.219 1 98.81 107 VAL A C 1
ATOM 850 O O . VAL A 1 107 ? 0.81 -24.219 20.375 1 98.81 107 VAL A O 1
ATOM 853 N N . GLY A 1 108 ? 2.422 -23.578 18.969 1 98.62 108 GLY A N 1
ATOM 854 C CA . GLY A 1 108 ? 3.379 -23.328 20.031 1 98.62 108 GLY A CA 1
ATOM 855 C C . GLY A 1 108 ? 4.332 -22.188 19.734 1 98.62 108 GLY A C 1
ATOM 856 O O . GLY A 1 108 ? 4.227 -21.562 18.672 1 98.62 108 GLY A O 1
ATOM 857 N N . VAL A 1 109 ? 5.273 -21.953 20.578 1 97.62 109 VAL A N 1
ATOM 858 C CA . VAL A 1 109 ? 6.148 -20.781 20.5 1 97.62 109 VAL A CA 1
ATOM 859 C C . VAL A 1 109 ? 7.344 -21.094 19.609 1 97.62 109 VAL A C 1
ATOM 861 O O . VAL A 1 109 ? 8.031 -20.188 19.141 1 97.62 109 VAL A O 1
ATOM 864 N N . ASN A 1 110 ? 7.539 -22.312 19.391 1 96.31 110 ASN A N 1
ATOM 865 C CA . ASN A 1 110 ? 8.594 -22.719 18.484 1 96.31 110 ASN A CA 1
ATOM 866 C C . ASN A 1 110 ? 8.344 -24.141 17.953 1 96.31 110 ASN A C 1
ATOM 868 O O . ASN A 1 110 ? 7.488 -24.859 18.469 1 96.31 110 ASN A O 1
ATOM 872 N N . GLU A 1 111 ? 9.094 -24.5 16.969 1 96.5 111 GLU A N 1
ATOM 873 C CA . GLU A 1 111 ? 8.914 -25.781 16.281 1 96.5 111 GLU A CA 1
ATOM 874 C C . GLU A 1 111 ? 9.219 -26.953 17.188 1 96.5 111 GLU A C 1
ATOM 876 O O . GLU A 1 111 ? 8.531 -27.984 17.141 1 96.5 111 GLU A O 1
ATOM 881 N N . LYS A 1 112 ? 10.18 -26.797 18.016 1 97.19 112 LYS A N 1
ATOM 882 C CA . LYS A 1 112 ? 10.633 -27.891 18.875 1 97.19 112 LYS A CA 1
ATOM 883 C C . LYS A 1 112 ? 9.523 -28.312 19.844 1 97.19 112 LYS A C 1
ATOM 885 O O . LYS A 1 112 ? 9.234 -29.5 19.969 1 97.19 112 LYS A O 1
ATOM 890 N N . VAL A 1 113 ? 8.914 -27.406 20.453 1 97.94 113 VAL A N 1
ATOM 891 C CA . VAL A 1 113 ? 7.883 -27.719 21.438 1 97.94 113 VAL A CA 1
ATOM 892 C C . VAL A 1 113 ? 6.66 -28.312 20.734 1 97.94 113 VAL A C 1
ATOM 894 O O . VAL A 1 113 ? 6.012 -29.203 21.266 1 97.94 113 VAL A O 1
ATOM 897 N N . CYS A 1 114 ? 6.309 -27.812 19.609 1 98.31 114 CYS A N 1
ATOM 898 C CA . CYS A 1 114 ? 5.184 -28.344 18.844 1 98.31 114 CYS A CA 1
ATOM 899 C C . CYS A 1 114 ? 5.41 -29.812 18.484 1 98.31 114 CYS A C 1
ATOM 901 O O . CYS A 1 114 ? 4.5 -30.625 18.609 1 98.31 114 CYS A O 1
ATOM 903 N N . ASN A 1 115 ? 6.59 -30.094 18.047 1 97.5 115 ASN A N 1
ATOM 904 C CA . ASN A 1 115 ? 6.922 -31.469 17.688 1 97.5 115 ASN A CA 1
ATOM 905 C C . ASN A 1 115 ? 6.82 -32.406 18.891 1 97.5 115 ASN A C 1
ATOM 907 O O . ASN A 1 115 ? 6.367 -33.531 18.766 1 97.5 115 ASN A O 1
ATOM 911 N N . GLN A 1 116 ? 7.223 -31.938 20 1 97.88 116 GLN A N 1
ATOM 912 C CA . GLN A 1 116 ? 7.113 -32.719 21.234 1 97.88 116 GLN A CA 1
ATOM 913 C C . GLN A 1 116 ? 5.652 -32.938 21.625 1 97.88 116 GLN A C 1
ATOM 915 O O . GLN A 1 116 ? 5.262 -34.031 22.031 1 97.88 116 GLN A O 1
ATOM 920 N N . ALA A 1 117 ? 4.922 -31.938 21.5 1 98.31 117 ALA A N 1
ATOM 921 C CA . ALA A 1 117 ? 3.506 -31.984 21.859 1 98.31 117 ALA A CA 1
ATOM 922 C C . ALA A 1 117 ? 2.756 -32.969 20.969 1 98.31 117 ALA A C 1
ATOM 924 O O . ALA A 1 117 ? 1.852 -33.688 21.438 1 98.31 117 ALA A O 1
ATOM 925 N N . MET A 1 118 ? 3.033 -33.031 19.75 1 97.75 118 MET A N 1
ATOM 926 C CA . MET A 1 118 ? 2.363 -33.938 18.797 1 97.75 118 MET A CA 1
ATOM 927 C C . MET A 1 118 ? 2.51 -35.375 19.234 1 97.75 118 MET A C 1
ATOM 929 O O . MET A 1 118 ? 1.586 -36.188 19.062 1 97.75 118 MET A O 1
ATOM 933 N N . LYS A 1 119 ? 3.574 -35.719 19.891 1 96.81 119 LYS A N 1
ATOM 934 C CA . LYS A 1 119 ? 3.83 -37.062 20.359 1 96.81 119 LYS A CA 1
ATOM 935 C C . LYS A 1 119 ? 2.969 -37.406 21.562 1 96.81 119 LYS A C 1
ATOM 937 O O . LYS A 1 119 ? 2.811 -38.594 21.906 1 96.81 119 LYS A O 1
ATOM 942 N N . ARG A 1 120 ? 2.441 -36.406 22.125 1 97.94 120 ARG A N 1
ATOM 943 C CA . ARG A 1 120 ? 1.675 -36.625 23.344 1 97.94 120 ARG A CA 1
ATOM 944 C C . ARG A 1 120 ? 0.178 -36.625 23.062 1 97.94 120 ARG A C 1
ATOM 946 O O . ARG A 1 120 ? -0.632 -36.812 23.969 1 97.94 120 ARG A O 1
ATOM 953 N N . ILE A 1 121 ? -0.203 -36.438 21.875 1 98.31 121 ILE A N 1
ATOM 954 C CA . ILE A 1 121 ? -1.604 -36.562 21.484 1 98.31 121 ILE A CA 1
ATOM 955 C C . ILE A 1 121 ? -1.938 -38 21.156 1 98.31 121 ILE A C 1
ATOM 957 O O . ILE A 1 121 ? -1.281 -38.625 20.328 1 98.31 121 ILE A O 1
ATOM 961 N N . LYS A 1 122 ? -2.939 -38.5 21.812 1 97.81 122 LYS A N 1
ATOM 962 C CA . LYS A 1 122 ? -3.363 -39.875 21.578 1 97.81 122 LYS A CA 1
ATOM 963 C C . LYS A 1 122 ? -4.637 -39.906 20.734 1 97.81 122 LYS A C 1
ATOM 965 O O . LYS A 1 122 ? -5.641 -39.281 21.094 1 97.81 122 LYS A O 1
ATOM 970 N N . VAL A 1 123 ? -4.586 -40.688 19.656 1 98.06 123 VAL A N 1
ATOM 971 C CA . VAL A 1 123 ? -5.73 -40.781 18.766 1 98.06 123 VAL A CA 1
ATOM 972 C C . VAL A 1 123 ? -6.094 -42.25 18.562 1 98.06 123 VAL A C 1
ATOM 974 O O . VAL A 1 123 ? -5.219 -43.094 18.297 1 98.06 123 VAL A O 1
ATOM 977 N N . LYS A 1 124 ? -7.34 -42.594 18.766 1 98.06 124 LYS A N 1
ATOM 978 C CA . LYS A 1 124 ? -7.887 -43.875 18.406 1 98.06 124 LYS A CA 1
ATOM 979 C C . LYS A 1 124 ? -8.578 -43.844 17.047 1 98.06 124 LYS A C 1
ATOM 981 O O . LYS A 1 124 ? -9.508 -43.062 16.844 1 98.06 124 LYS A O 1
ATOM 986 N N . TYR A 1 125 ? -8.078 -44.719 16.125 1 97.94 125 TYR A N 1
ATOM 987 C CA . TYR A 1 125 ? -8.602 -44.719 14.766 1 97.94 125 TYR A CA 1
ATOM 988 C C . TYR A 1 125 ? -9.406 -46 14.5 1 97.94 125 TYR A C 1
ATOM 990 O O . TYR A 1 125 ? -9.086 -47.062 15 1 97.94 125 TYR A O 1
ATOM 998 N N . ASP A 1 126 ? -10.469 -45.906 13.797 1 98.31 126 ASP A N 1
ATOM 999 C CA . ASP A 1 126 ? -11.102 -47 13.094 1 98.31 126 ASP A CA 1
ATOM 1000 C C . ASP A 1 126 ? -10.609 -47.094 11.656 1 98.31 126 ASP A C 1
ATOM 1002 O O . ASP A 1 126 ? -11.164 -46.469 10.758 1 98.31 126 ASP A O 1
ATOM 1006 N N . VAL A 1 127 ? -9.562 -47.906 11.516 1 98 127 VAL A N 1
ATOM 1007 C CA . VAL A 1 127 ? -8.891 -48 10.227 1 98 127 VAL A CA 1
ATOM 1008 C C . VAL A 1 127 ? -9.75 -48.812 9.258 1 98 127 VAL A C 1
ATOM 1010 O O . VAL A 1 127 ? -10.297 -49.844 9.617 1 98 127 VAL A O 1
ATOM 1013 N N . LYS A 1 128 ? -9.938 -48.344 8.047 1 97.75 128 LYS A N 1
ATOM 1014 C CA . LYS A 1 128 ? -10.766 -48.969 7.023 1 97.75 128 LYS A CA 1
ATOM 1015 C C . LYS A 1 128 ? -9.953 -49.25 5.758 1 97.75 128 LYS A C 1
ATOM 1017 O O . LYS A 1 128 ? -8.867 -48.719 5.582 1 97.75 128 LYS A O 1
ATOM 1022 N N . GLU A 1 129 ? -10.492 -50.188 4.965 1 96.88 129 GLU A N 1
ATOM 1023 C CA . GLU A 1 129 ? -9.844 -50.469 3.684 1 96.88 129 GLU A CA 1
ATOM 1024 C C . GLU A 1 129 ? -9.914 -49.25 2.762 1 96.88 129 GLU A C 1
ATOM 1026 O O . GLU A 1 129 ? -10.984 -48.688 2.547 1 96.88 129 GLU A O 1
ATOM 1031 N N . PRO A 1 130 ? -8.758 -48.812 2.266 1 97.81 130 PRO A N 1
ATOM 1032 C CA . PRO A 1 130 ? -8.773 -47.656 1.37 1 97.81 130 PRO A CA 1
ATOM 1033 C C . PRO A 1 130 ? -9.031 -48.031 -0.085 1 97.81 130 PRO A C 1
ATOM 1035 O O . PRO A 1 130 ? -8.805 -49.188 -0.475 1 97.81 130 PRO A O 1
ATOM 1038 N N . LEU A 1 131 ? -9.609 -47.156 -0.853 1 98.31 131 LEU A N 1
ATOM 1039 C CA . LEU A 1 131 ? -9.695 -47.25 -2.307 1 98.31 131 LEU A CA 1
ATOM 1040 C C . LEU A 1 131 ? -8.5 -46.562 -2.965 1 98.31 131 LEU A C 1
ATOM 1042 O O . LEU A 1 131 ? -8.461 -45.344 -3.066 1 98.31 131 LEU A O 1
ATOM 1046 N N . LEU A 1 132 ? -7.516 -47.344 -3.459 1 97.81 132 LEU A N 1
ATOM 1047 C CA . LEU A 1 132 ? -6.27 -46.75 -3.949 1 97.81 132 LEU A CA 1
ATOM 1048 C C . LEU A 1 132 ? -6.172 -46.875 -5.465 1 97.81 132 LEU A C 1
ATOM 1050 O O . LEU A 1 132 ? -5.488 -46.094 -6.113 1 97.81 132 LEU A O 1
ATOM 1054 N N . ASP A 1 133 ? -6.82 -47.906 -6.043 1 97.56 133 ASP A N 1
ATOM 1055 C CA . ASP A 1 133 ? -6.793 -48.125 -7.488 1 97.56 133 ASP A CA 1
ATOM 1056 C C . ASP A 1 133 ? -7.887 -47.312 -8.188 1 97.56 133 ASP A C 1
ATOM 1058 O O . ASP A 1 133 ? -9.062 -47.688 -8.148 1 97.56 133 ASP A O 1
ATOM 1062 N N . TYR A 1 134 ? -7.48 -46.281 -8.836 1 97.88 134 TYR A N 1
ATOM 1063 C CA . TYR A 1 134 ? -8.453 -45.375 -9.438 1 97.88 134 TYR A CA 1
ATOM 1064 C C . TYR A 1 134 ? -9.188 -46.062 -10.586 1 97.88 134 TYR A C 1
ATOM 1066 O O . TYR A 1 134 ? -10.273 -45.625 -10.984 1 97.88 134 TYR A O 1
ATOM 1074 N N . THR A 1 135 ? -8.703 -47.094 -11.211 1 98.06 135 THR A N 1
ATOM 1075 C CA . THR A 1 135 ? -9.359 -47.812 -12.297 1 98.06 135 THR A CA 1
ATOM 1076 C C . THR A 1 135 ? -10.547 -48.625 -11.781 1 98.06 135 THR A C 1
ATOM 1078 O O . THR A 1 135 ? -11.383 -49.094 -12.562 1 98.06 135 THR A O 1
ATOM 1081 N N . LYS A 1 136 ? -10.641 -48.75 -10.477 1 98.12 136 LYS A N 1
ATOM 1082 C CA . LYS A 1 136 ? -11.727 -49.5 -9.852 1 98.12 136 LYS A CA 1
ATOM 1083 C C . LYS A 1 136 ? -12.648 -48.562 -9.062 1 98.12 136 LYS A C 1
ATOM 1085 O O . LYS A 1 136 ? -13.492 -49.031 -8.297 1 98.12 136 LYS A O 1
ATOM 1090 N N . ALA A 1 137 ? -12.492 -47.344 -9.188 1 98.44 137 ALA A N 1
ATOM 1091 C CA . ALA A 1 137 ? -13.133 -46.375 -8.305 1 98.44 137 ALA A CA 1
ATOM 1092 C C . ALA A 1 137 ? -14.617 -46.219 -8.633 1 98.44 137 ALA A C 1
ATOM 1094 O O . ALA A 1 137 ? -15.453 -46.156 -7.73 1 98.44 137 ALA A O 1
ATOM 1095 N N . ILE A 1 138 ? -15.023 -46.094 -9.898 1 97.94 138 ILE A N 1
ATOM 1096 C CA . ILE A 1 138 ? -16.391 -45.812 -10.32 1 97.94 138 ILE A CA 1
ATOM 1097 C C . ILE A 1 138 ? -17.312 -46.938 -9.875 1 97.94 138 ILE A C 1
ATOM 1099 O O . ILE A 1 138 ? -17.062 -48.125 -10.164 1 97.94 138 ILE A O 1
ATOM 1103 N N . ASP A 1 139 ? -18.312 -46.656 -9.148 1 97.44 139 ASP A N 1
ATOM 1104 C CA . ASP A 1 139 ? -19.328 -47.562 -8.641 1 97.44 139 ASP A CA 1
ATOM 1105 C C . ASP A 1 139 ? -18.719 -48.594 -7.691 1 97.44 139 ASP A C 1
ATOM 1107 O O . ASP A 1 139 ? -19.219 -49.719 -7.578 1 97.44 139 ASP A O 1
ATOM 1111 N N . ASN A 1 140 ? -17.594 -48.188 -7.117 1 98.12 140 ASN A N 1
ATOM 1112 C CA . ASN A 1 140 ? -16.969 -49.062 -6.117 1 98.12 140 ASN A CA 1
ATOM 1113 C C . ASN A 1 140 ? -17.797 -49.125 -4.832 1 98.12 140 ASN A C 1
ATOM 1115 O O . ASN A 1 140 ? -18.531 -48.188 -4.52 1 98.12 140 ASN A O 1
ATOM 1119 N N . GLU A 1 141 ? -17.672 -50.219 -4.07 1 97.19 141 GLU A N 1
ATOM 1120 C CA . GLU A 1 141 ? -18.344 -50.344 -2.785 1 97.19 141 GLU A CA 1
ATOM 1121 C C . GLU A 1 141 ? -17.812 -49.344 -1.772 1 97.19 141 GLU A C 1
ATOM 1123 O O . GLU A 1 141 ? -18.547 -48.875 -0.894 1 97.19 141 GLU A O 1
ATOM 1128 N N . ILE A 1 142 ? -16.578 -49.031 -1.929 1 97.62 142 ILE A N 1
ATOM 1129 C CA . ILE A 1 142 ? -15.961 -48.031 -1.072 1 97.62 142 ILE A CA 1
ATOM 1130 C C . ILE A 1 142 ? -16.219 -46.625 -1.651 1 97.62 142 ILE A C 1
ATOM 1132 O O . ILE A 1 142 ? -15.766 -46.312 -2.756 1 97.62 142 ILE A O 1
ATOM 1136 N N . VAL A 1 143 ? -17.016 -45.844 -0.933 1 97.5 143 VAL A N 1
ATOM 1137 C CA . VAL A 1 143 ? -17.312 -44.469 -1.323 1 97.5 143 VAL A CA 1
ATOM 1138 C C . VAL A 1 143 ? -16.453 -43.5 -0.508 1 97.5 143 VAL A C 1
ATOM 1140 O O . VAL A 1 143 ? -16.531 -43.5 0.724 1 97.5 143 VAL A O 1
ATOM 1143 N N . VAL A 1 144 ? -15.672 -42.656 -1.146 1 97.75 144 VAL A N 1
ATOM 1144 C CA . VAL A 1 144 ? -14.703 -41.781 -0.491 1 97.75 144 VAL A CA 1
ATOM 1145 C C . VAL A 1 144 ? -15.438 -40.656 0.248 1 97.75 144 VAL A C 1
ATOM 1147 O O . VAL A 1 144 ? -15.047 -40.281 1.355 1 97.75 144 VAL A O 1
ATOM 1150 N N . HIS A 1 145 ? -16.391 -40.062 -0.406 1 96.56 145 HIS A N 1
ATOM 1151 C CA . HIS A 1 145 ? -17.266 -39.031 0.202 1 96.56 145 HIS A CA 1
ATOM 1152 C C . HIS A 1 145 ? -18.703 -39.531 0.311 1 96.56 145 HIS A C 1
ATOM 1154 O O . HIS A 1 145 ? -19.453 -39.469 -0.661 1 96.56 145 HIS A O 1
ATOM 1160 N N . GLU A 1 146 ? -19.109 -39.844 1.438 1 91.19 146 GLU A N 1
ATOM 1161 C CA . GLU A 1 146 ? -20.422 -40.406 1.647 1 91.19 146 GLU A CA 1
ATOM 1162 C C . GLU A 1 146 ? -21.484 -39.344 1.778 1 91.19 146 GLU A C 1
ATOM 1164 O O . GLU A 1 146 ? -22.688 -39.594 1.592 1 91.19 146 GLU A O 1
ATOM 1169 N N . GLU A 1 147 ? -21.031 -38.188 2.055 1 87.69 147 GLU A N 1
ATOM 1170 C CA . GLU A 1 147 ? -21.953 -37.062 2.24 1 87.69 147 GLU A CA 1
ATOM 1171 C C . GLU A 1 147 ? -22.156 -36.312 0.937 1 87.69 147 GLU A C 1
ATOM 1173 O O . GLU A 1 147 ? -21.359 -36.406 0.01 1 87.69 147 GLU A O 1
ATOM 1178 N N . ASP A 1 148 ? -23.312 -35.562 0.961 1 84.94 148 ASP A N 1
ATOM 1179 C CA . ASP A 1 148 ? -23.531 -34.656 -0.153 1 84.94 148 ASP A CA 1
ATOM 1180 C C . ASP A 1 148 ? -22.562 -33.469 -0.092 1 84.94 148 ASP A C 1
ATOM 1182 O O . ASP A 1 148 ? -22.266 -32.969 0.991 1 84.94 148 ASP A O 1
ATOM 1186 N N . VAL A 1 149 ? -22.062 -33.219 -1.206 1 87.81 149 VAL A N 1
ATOM 1187 C CA . VAL A 1 149 ? -21.094 -32.094 -1.287 1 87.81 149 VAL A CA 1
ATOM 1188 C C . VAL A 1 149 ? -21.688 -30.984 -2.137 1 87.81 149 VAL A C 1
ATOM 1190 O O . VAL A 1 149 ? -22.406 -31.234 -3.109 1 87.81 149 VAL A O 1
ATOM 1193 N N . PHE A 1 150 ? -21.406 -29.75 -1.684 1 88.31 150 PHE A N 1
ATOM 1194 C CA . PHE A 1 150 ? -21.859 -28.578 -2.434 1 88.31 150 PHE A CA 1
ATOM 1195 C C . PHE A 1 150 ? -21 -28.375 -3.682 1 88.31 150 PHE A C 1
ATOM 1197 O O . PHE A 1 150 ? -19.781 -28.531 -3.641 1 88.31 150 PHE A O 1
ATOM 1204 N N . PHE A 1 151 ? -21.641 -28.109 -4.789 1 82.94 151 PHE A N 1
ATOM 1205 C CA . PHE A 1 151 ? -21 -27.766 -6.055 1 82.94 151 PHE A CA 1
ATOM 1206 C C . PHE A 1 151 ? -21.484 -26.406 -6.566 1 82.94 151 PHE A C 1
ATOM 1208 O O . PHE A 1 151 ? -22.688 -26.109 -6.496 1 82.94 151 PHE A O 1
ATOM 1215 N N . ASN A 1 152 ? -20.312 -25.641 -7.02 1 78.88 152 ASN A N 1
ATOM 1216 C CA . ASN A 1 152 ? -20.672 -24.375 -7.656 1 78.88 152 ASN A CA 1
ATOM 1217 C C . ASN A 1 152 ? -21.172 -24.594 -9.086 1 78.88 152 ASN A C 1
ATOM 1219 O O . ASN A 1 152 ? -20.578 -25.344 -9.844 1 78.88 152 ASN A O 1
ATOM 1223 N N . GLY A 1 153 ? -22.328 -24.609 -9.414 1 71.38 153 GLY A N 1
ATOM 1224 C CA . GLY A 1 153 ? -22.859 -24.766 -10.766 1 71.38 153 GLY A CA 1
ATOM 1225 C C . GLY A 1 153 ? -23.703 -26 -10.938 1 71.38 153 GLY A C 1
ATOM 1226 O O . GLY A 1 153 ? -23.828 -26.812 -10.023 1 71.38 153 GLY A O 1
ATOM 1227 N N . PRO A 1 154 ? -24.203 -26.125 -12.016 1 68.81 154 PRO A N 1
ATOM 1228 C CA . PRO A 1 154 ? -25.125 -27.25 -12.211 1 68.81 154 PRO A CA 1
ATOM 1229 C C . PRO A 1 154 ? -24.406 -28.594 -12.289 1 68.81 154 PRO A C 1
ATOM 1231 O O . PRO A 1 154 ? -23.516 -28.766 -13.117 1 68.81 154 PRO A O 1
ATOM 1234 N N . THR A 1 155 ? -24.672 -29.422 -11.375 1 57.81 155 THR A N 1
ATOM 1235 C CA . THR A 1 155 ? -24.094 -30.75 -11.258 1 57.81 155 THR A CA 1
ATOM 1236 C C . THR A 1 155 ? -24.156 -31.484 -12.602 1 57.81 155 THR A C 1
ATOM 1238 O O . THR A 1 155 ? -23.266 -32.25 -12.938 1 57.81 155 THR A O 1
ATOM 1241 N N . LYS A 1 156 ? -25.141 -31.297 -13.383 1 62.19 156 LYS A N 1
ATOM 1242 C CA . LYS A 1 156 ? -25.344 -31.969 -14.656 1 62.19 156 LYS A CA 1
ATOM 1243 C C . LYS A 1 156 ? -24.266 -31.594 -15.664 1 62.19 156 LYS A C 1
ATOM 1245 O O . LYS A 1 156 ? -23.906 -32.375 -16.531 1 62.19 156 LYS A O 1
ATOM 1250 N N . VAL A 1 157 ? -23.688 -30.484 -15.328 1 66.31 157 VAL A N 1
ATOM 1251 C CA . VAL A 1 157 ? -22.703 -29.984 -16.297 1 66.31 157 VAL A CA 1
ATOM 1252 C C . VAL A 1 157 ? -21.328 -30.531 -15.969 1 66.31 157 VAL A C 1
ATOM 1254 O O . VAL A 1 157 ? -20.578 -30.938 -16.859 1 66.31 157 VAL A O 1
ATOM 1257 N N . PHE A 1 158 ? -21.125 -30.781 -14.805 1 81.56 158 PHE A N 1
ATOM 1258 C CA . PHE A 1 158 ? -19.781 -31.188 -14.414 1 81.56 158 PHE A CA 1
ATOM 1259 C C . PHE A 1 158 ? -19.719 -32.688 -14.141 1 81.56 158 PHE A C 1
ATOM 1261 O O . PHE A 1 158 ? -18.625 -33.25 -14.062 1 81.56 158 PHE A O 1
ATOM 1268 N N . GLY A 1 159 ? -20.859 -33.344 -14.078 1 84.56 159 GLY A N 1
ATOM 1269 C CA . GLY A 1 159 ? -20.922 -34.781 -13.891 1 84.56 159 GLY A CA 1
ATOM 1270 C C . GLY A 1 159 ? -20.469 -35.219 -12.5 1 84.56 159 GLY A C 1
ATOM 1271 O O . GLY A 1 159 ? -19.844 -36.281 -12.352 1 84.56 159 GLY A O 1
ATOM 1272 N N . TYR A 1 160 ? -20.672 -34.406 -11.523 1 87.44 160 TYR A N 1
ATOM 1273 C CA . TYR A 1 160 ? -20.281 -34.719 -10.156 1 87.44 160 TYR A CA 1
ATOM 1274 C C . TYR A 1 160 ? -21.25 -35.719 -9.531 1 87.44 160 TYR A C 1
ATOM 1276 O O . TYR A 1 160 ? -22.469 -35.531 -9.594 1 87.44 160 TYR A O 1
ATOM 1284 N N . ASN A 1 161 ? -20.812 -36.812 -9.016 1 91.44 161 ASN A N 1
ATOM 1285 C CA . ASN A 1 161 ? -21.578 -37.812 -8.273 1 91.44 161 ASN A CA 1
ATOM 1286 C C . ASN A 1 161 ? -20.719 -38.5 -7.219 1 91.44 161 ASN A C 1
ATOM 1288 O O . ASN A 1 161 ? -20.094 -39.531 -7.488 1 91.44 161 ASN A O 1
ATOM 1292 N N . THR A 1 162 ? -20.766 -38.031 -6.039 1 91.81 162 THR A N 1
ATOM 1293 C CA . THR A 1 162 ? -19.891 -38.531 -4.98 1 91.81 162 THR A CA 1
ATOM 1294 C C . THR A 1 162 ? -20.188 -39.969 -4.66 1 91.81 162 THR A C 1
ATOM 1296 O O . THR A 1 162 ? -19.297 -40.75 -4.305 1 91.81 162 THR A O 1
ATOM 1299 N N . ARG A 1 163 ? -21.406 -40.469 -4.82 1 93.44 163 ARG A N 1
ATOM 1300 C CA . ARG A 1 163 ? -21.797 -41.844 -4.492 1 93.44 163 ARG A CA 1
ATOM 1301 C C . ARG A 1 163 ? -21.156 -42.812 -5.469 1 93.44 163 ARG A C 1
ATOM 1303 O O . ARG A 1 163 ? -20.984 -44 -5.137 1 93.44 163 ARG A O 1
ATOM 1310 N N . ARG A 1 164 ? -20.797 -42.344 -6.625 1 95.94 164 ARG A N 1
ATOM 1311 C CA . ARG A 1 164 ? -20.125 -43.188 -7.629 1 95.94 164 ARG A CA 1
ATOM 1312 C C . ARG A 1 164 ? -18.625 -42.906 -7.664 1 95.94 164 ARG A C 1
ATOM 1314 O O . ARG A 1 164 ? -17.938 -43.344 -8.57 1 95.94 164 ARG A O 1
ATOM 1321 N N . ASN A 1 165 ? -18.109 -42.062 -6.703 1 97.56 165 ASN A N 1
ATOM 1322 C CA . ASN A 1 165 ? -16.734 -41.625 -6.629 1 97.56 165 ASN A CA 1
ATOM 1323 C C . ASN A 1 165 ? -16.344 -40.781 -7.859 1 97.56 165 ASN A C 1
ATOM 1325 O O . ASN A 1 165 ? -15.188 -40.812 -8.289 1 97.56 165 ASN A O 1
ATOM 1329 N N . LEU A 1 166 ? -17.297 -40.125 -8.508 1 95.88 166 LEU A N 1
ATOM 1330 C CA . LEU A 1 166 ? -17.062 -39.281 -9.664 1 95.88 166 LEU A CA 1
ATOM 1331 C C . LEU A 1 166 ? -16.984 -37.812 -9.258 1 95.88 166 LEU A C 1
ATOM 1333 O O . LEU A 1 166 ? -17.938 -37.281 -8.68 1 95.88 166 LEU A O 1
ATOM 1337 N N . VAL A 1 167 ? -15.906 -37.25 -9.5 1 95.12 167 VAL A N 1
ATOM 1338 C CA . VAL A 1 167 ? -15.742 -35.812 -9.25 1 95.12 167 VAL A CA 1
ATOM 1339 C C . VAL A 1 167 ? -16.078 -35 -10.5 1 95.12 167 VAL A C 1
ATOM 1341 O O . VAL A 1 167 ? -16.172 -33.781 -10.461 1 95.12 167 VAL A O 1
ATOM 1344 N N . GLY A 1 168 ? -16.109 -35.656 -11.719 1 94.38 168 GLY A N 1
ATOM 1345 C CA . GLY A 1 168 ? -16.469 -35 -12.969 1 94.38 168 GLY A CA 1
ATOM 1346 C C . GLY A 1 168 ? -16.484 -35.938 -14.156 1 94.38 168 GLY A C 1
ATOM 1347 O O . GLY A 1 168 ? -15.852 -37 -14.109 1 94.38 168 GLY A O 1
ATOM 1348 N N . GLU A 1 169 ? -17.141 -35.562 -15.133 1 94.94 169 GLU A N 1
ATOM 1349 C CA . GLU A 1 169 ? -17.219 -36.312 -16.375 1 94.94 169 GLU A CA 1
ATOM 1350 C C . GLU A 1 169 ? -17.531 -35.375 -17.562 1 94.94 169 GLU A C 1
ATOM 1352 O O . GLU A 1 169 ? -18.266 -34.406 -17.406 1 94.94 169 GLU A O 1
ATOM 1357 N N . LYS A 1 170 ? -16.859 -35.656 -18.672 1 95.25 170 LYS A N 1
ATOM 1358 C CA . LYS A 1 170 ? -17.078 -34.875 -19.875 1 95.25 170 LYS A CA 1
ATOM 1359 C C . LYS A 1 170 ? -17.125 -35.781 -21.109 1 95.25 170 LYS A C 1
ATOM 1361 O O . LYS A 1 170 ? -16.25 -36.625 -21.297 1 95.25 170 LYS A O 1
ATOM 1366 N N . LYS A 1 171 ? -18.094 -35.656 -21.875 1 95.06 171 LYS A N 1
ATOM 1367 C CA . LYS A 1 171 ? -18.219 -36.344 -23.156 1 95.06 171 LYS A CA 1
ATOM 1368 C C . LYS A 1 171 ? -18.562 -35.344 -24.281 1 95.06 171 LYS A C 1
ATOM 1370 O O . LYS A 1 171 ? -19.562 -34.656 -24.203 1 95.06 171 LYS A O 1
ATOM 1375 N N . GLU A 1 172 ? -17.703 -35.344 -25.281 1 96.31 172 GLU A N 1
ATOM 1376 C CA . GLU A 1 172 ? -17.906 -34.469 -26.422 1 96.31 172 GLU A CA 1
ATOM 1377 C C . GLU A 1 172 ? -17.516 -35.125 -27.734 1 96.31 172 GLU A C 1
ATOM 1379 O O . GLU A 1 172 ? -16.625 -36 -27.75 1 96.31 172 GLU A O 1
ATOM 1384 N N . SER A 1 173 ? -18.156 -34.812 -28.781 1 97.19 173 SER A N 1
ATOM 1385 C CA . SER A 1 173 ? -17.859 -35.312 -30.125 1 97.19 173 SER A CA 1
ATOM 1386 C C . SER A 1 173 ? -18.016 -34.219 -31.172 1 97.19 173 SER A C 1
ATOM 1388 O O . SER A 1 173 ? -18.828 -33.312 -31.016 1 97.19 173 SER A O 1
ATOM 1390 N N . TRP A 1 174 ? -17.234 -34.312 -32.219 1 97.75 174 TRP A N 1
ATOM 1391 C CA . TRP A 1 174 ? -17.234 -33.312 -33.281 1 97.75 174 TRP A CA 1
ATOM 1392 C C . TRP A 1 174 ? -17.156 -34 -34.656 1 97.75 174 TRP A C 1
ATOM 1394 O O . TRP A 1 174 ? -16.438 -35 -34.812 1 97.75 174 TRP A O 1
ATOM 1404 N N . GLY A 1 175 ? -17.797 -33.5 -35.656 1 97.81 175 GLY A N 1
ATOM 1405 C CA . GLY A 1 175 ? -17.734 -34 -37.031 1 97.81 175 GLY A CA 1
ATOM 1406 C C . GLY A 1 175 ? -18.672 -35.188 -37.25 1 97.81 175 GLY A C 1
ATOM 1407 O O . GLY A 1 175 ? -19.797 -35.188 -36.781 1 97.81 175 GLY A O 1
ATOM 1408 N N . GLU A 1 176 ? -18.156 -36.156 -38.094 1 98.19 176 GLU A N 1
ATOM 1409 C CA . GLU A 1 176 ? -18.922 -37.344 -38.469 1 98.19 176 GLU A CA 1
ATOM 1410 C C . GLU A 1 176 ? -18.891 -38.375 -37.344 1 98.19 176 GLU A C 1
ATOM 1412 O O . GLU A 1 176 ? -18.266 -38.156 -36.312 1 98.19 176 GLU A O 1
ATOM 1417 N N . ASP A 1 177 ? -19.641 -39.375 -37.656 1 97.88 177 ASP A N 1
ATOM 1418 C CA . ASP A 1 177 ? -19.625 -40.469 -36.688 1 97.88 177 ASP A CA 1
ATOM 1419 C C . ASP A 1 177 ? -18.25 -41.125 -36.594 1 97.88 177 ASP A C 1
ATOM 1421 O O . ASP A 1 177 ? -17.75 -41.656 -37.594 1 97.88 177 ASP A O 1
ATOM 1425 N N . ILE A 1 178 ? -17.719 -41.031 -35.438 1 97.44 178 ILE A N 1
ATOM 1426 C CA . ILE A 1 178 ? -16.328 -41.438 -35.219 1 97.44 178 ILE A CA 1
ATOM 1427 C C . ILE A 1 178 ? -16.172 -42.906 -35.562 1 97.44 178 ILE A C 1
ATOM 1429 O O . ILE A 1 178 ? -15.133 -43.344 -36.094 1 97.44 178 ILE A O 1
ATOM 1433 N N . ASP A 1 179 ? -17.062 -43.781 -35.25 1 97.06 179 ASP A N 1
ATOM 1434 C CA . ASP A 1 179 ? -16.969 -45.188 -35.531 1 97.06 179 ASP A CA 1
ATOM 1435 C C . ASP A 1 179 ? -17.047 -45.469 -37.031 1 97.06 179 ASP A C 1
ATOM 1437 O O . ASP A 1 179 ? -16.344 -46.344 -37.531 1 97.06 179 ASP A O 1
ATOM 1441 N N . LYS A 1 180 ? -17.875 -44.812 -37.688 1 98.06 180 LYS A N 1
ATOM 1442 C CA . LYS A 1 180 ? -17.984 -44.938 -39.125 1 98.06 180 LYS A CA 1
ATOM 1443 C C . LYS A 1 180 ? -16.688 -44.5 -39.812 1 98.06 180 LYS A C 1
ATOM 1445 O O . LYS A 1 180 ? -16.156 -45.219 -40.656 1 98.06 180 LYS A O 1
ATOM 1450 N N . VAL A 1 181 ? -16.172 -43.375 -39.438 1 98.31 181 VAL A N 1
ATOM 1451 C CA . VAL A 1 181 ? -14.961 -42.875 -40.062 1 98.31 181 VAL A CA 1
ATOM 1452 C C . VAL A 1 181 ? -13.789 -43.812 -39.781 1 98.31 181 VAL A C 1
ATOM 1454 O O . VAL A 1 181 ? -12.969 -44.062 -40.656 1 98.31 181 VAL A O 1
ATOM 1457 N N . MET A 1 182 ? -13.703 -44.312 -38.562 1 97.94 182 MET A N 1
ATOM 1458 C CA . MET A 1 182 ? -12.648 -45.25 -38.188 1 97.94 182 MET A CA 1
ATOM 1459 C C . MET A 1 182 ? -12.695 -46.5 -39.062 1 97.94 182 MET A C 1
ATOM 1461 O O . MET A 1 182 ? -11.656 -47 -39.5 1 97.94 182 MET A O 1
ATOM 1465 N N . SER A 1 183 ? -13.875 -46.969 -39.438 1 97.62 183 SER A N 1
ATOM 1466 C CA . SER A 1 183 ? -14.047 -48.156 -40.219 1 97.62 183 SER A CA 1
ATOM 1467 C C . SER A 1 183 ? -13.609 -47.938 -41.656 1 97.62 183 SER A C 1
ATOM 1469 O O . SER A 1 183 ? -13.289 -48.875 -42.375 1 97.62 183 SER A O 1
ATOM 1471 N N . GLU A 1 184 ? -13.562 -46.719 -42.031 1 97.94 184 GLU A N 1
ATOM 1472 C CA . GLU A 1 184 ? -13.203 -46.375 -43.406 1 97.94 184 GLU A CA 1
ATOM 1473 C C . GLU A 1 184 ? -11.703 -46.125 -43.531 1 97.94 184 GLU A C 1
ATOM 1475 O O . GLU A 1 184 ? -11.188 -45.969 -44.656 1 97.94 184 GLU A O 1
ATOM 1480 N N . CYS A 1 185 ? -10.992 -46.062 -42.469 1 98.25 185 CYS A N 1
ATOM 1481 C CA . CYS A 1 185 ? -9.57 -45.75 -42.469 1 98.25 185 CYS A CA 1
ATOM 1482 C C . CYS A 1 185 ? -8.75 -46.969 -42.938 1 98.25 185 CYS A C 1
ATOM 1484 O O . CYS A 1 185 ? -9.133 -48.125 -42.688 1 98.25 185 CYS A O 1
ATOM 1486 N N . ASP A 1 186 ? -7.598 -46.719 -43.594 1 98.06 186 ASP A N 1
ATOM 1487 C CA . ASP A 1 186 ? -6.695 -47.781 -44.062 1 98.06 186 ASP A CA 1
ATOM 1488 C C . ASP A 1 186 ? -5.891 -48.344 -42.875 1 98.06 186 ASP A C 1
ATOM 1490 O O . ASP A 1 186 ? -5.539 -49.531 -42.875 1 98.06 186 ASP A O 1
ATOM 1494 N N . VAL A 1 187 ? -5.57 -47.5 -41.969 1 98 187 VAL A N 1
ATOM 1495 C CA . VAL A 1 187 ? -4.809 -47.875 -40.781 1 98 187 VAL A CA 1
ATOM 1496 C C . VAL A 1 187 ? -5.512 -47.344 -39.531 1 98 187 VAL A C 1
ATOM 1498 O O . VAL A 1 187 ? -5.953 -46.188 -39.469 1 98 187 VAL A O 1
ATOM 1501 N N . VAL A 1 188 ? -5.766 -48.188 -38.562 1 98.5 188 VAL A N 1
ATOM 1502 C CA . VAL A 1 188 ? -6.316 -47.844 -37.25 1 98.5 188 VAL A CA 1
ATOM 1503 C C . VAL A 1 188 ? -5.418 -48.375 -36.156 1 98.5 188 VAL A C 1
ATOM 1505 O O . VAL A 1 188 ? -5.105 -49.562 -36.125 1 98.5 188 VAL A O 1
ATOM 1508 N N . LEU A 1 189 ? -4.961 -47.469 -35.344 1 98.12 189 LEU A N 1
ATOM 1509 C CA . LEU A 1 189 ? -4.137 -47.844 -34.219 1 98.12 189 LEU A CA 1
ATOM 1510 C C . LEU A 1 189 ? -4.82 -47.438 -32.906 1 98.12 189 LEU A C 1
ATOM 1512 O O . LEU A 1 189 ? -5.562 -46.469 -32.844 1 98.12 189 LEU A O 1
ATOM 1516 N N . GLU A 1 190 ? -4.691 -48.25 -31.938 1 97.94 190 GLU A N 1
ATOM 1517 C CA . GLU A 1 190 ? -5.223 -48.031 -30.594 1 97.94 190 GLU A CA 1
ATOM 1518 C C . GLU A 1 190 ? -4.207 -48.406 -29.516 1 97.94 190 GLU A C 1
ATOM 1520 O O . GLU A 1 190 ? -3.52 -49.406 -29.641 1 97.94 190 GLU A O 1
ATOM 1525 N N . ASP A 1 191 ? -4.027 -47.531 -28.594 1 97.81 191 ASP A N 1
ATOM 1526 C CA . ASP A 1 191 ? -3.133 -47.812 -27.469 1 97.81 191 ASP A CA 1
ATOM 1527 C C . ASP A 1 191 ? -3.531 -47 -26.234 1 97.81 191 ASP A C 1
ATOM 1529 O O . ASP A 1 191 ? -4.336 -46.062 -26.328 1 97.81 191 ASP A O 1
ATOM 1533 N N . THR A 1 192 ? -3.139 -47.469 -25.078 1 98.19 192 THR A N 1
ATOM 1534 C CA . THR A 1 192 ? -3.402 -46.812 -23.797 1 98.19 192 THR A CA 1
ATOM 1535 C C . THR A 1 192 ? -2.102 -46.375 -23.125 1 98.19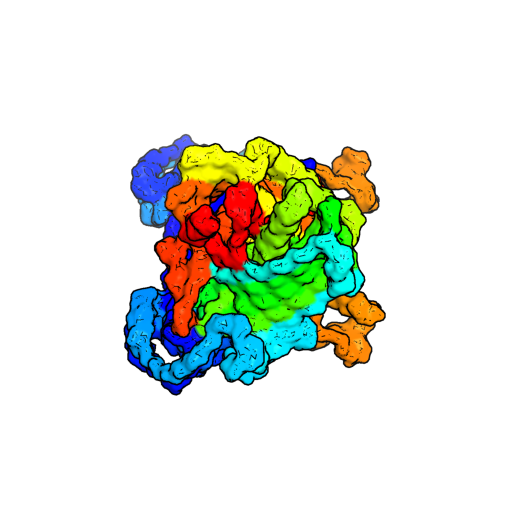 192 THR A C 1
ATOM 1537 O O . THR A 1 192 ? -1.146 -47.156 -23.047 1 98.19 192 THR A O 1
ATOM 1540 N N . PHE A 1 193 ? -2.096 -45.125 -22.75 1 98.19 193 PHE A N 1
ATOM 1541 C CA . PHE A 1 193 ? -0.924 -44.531 -22.109 1 98.19 193 PHE A CA 1
ATOM 1542 C C . PHE A 1 193 ? -1.217 -44.188 -20.656 1 98.19 193 PHE A C 1
ATOM 1544 O O . PHE A 1 193 ? -2.307 -43.688 -20.344 1 98.19 193 PHE A O 1
ATOM 1551 N N . THR A 1 194 ? -0.274 -44.469 -19.797 1 97.44 194 THR A N 1
ATOM 1552 C CA . THR A 1 194 ? -0.419 -44.188 -18.375 1 97.44 194 THR A CA 1
ATOM 1553 C C . THR A 1 194 ? 0.654 -43.219 -17.906 1 97.44 194 THR A C 1
ATOM 1555 O O . THR A 1 194 ? 1.837 -43.375 -18.203 1 97.44 194 THR A O 1
ATOM 1558 N N . THR A 1 195 ? 0.236 -42.219 -17.266 1 97.25 195 THR A N 1
ATOM 1559 C CA . THR A 1 195 ? 1.146 -41.25 -16.625 1 97.25 195 THR A CA 1
ATOM 1560 C C . THR A 1 195 ? 0.964 -41.281 -15.109 1 97.25 195 THR A C 1
ATOM 1562 O O . THR A 1 195 ? -0.157 -41.438 -14.609 1 97.25 195 THR A O 1
ATOM 1565 N N . LYS A 1 196 ? 2.027 -41.25 -14.367 1 96.5 196 LYS A N 1
ATOM 1566 C CA . LYS A 1 196 ? 1.987 -41.219 -12.906 1 96.5 196 LYS A CA 1
ATOM 1567 C C . LYS A 1 196 ? 1.959 -39.812 -12.367 1 96.5 196 LYS A C 1
ATOM 1569 O O . LYS A 1 196 ? 1.999 -38.844 -13.141 1 96.5 196 LYS A O 1
ATOM 1574 N N . ALA A 1 197 ? 1.762 -39.688 -11.062 1 96.38 197 ALA A N 1
ATOM 1575 C CA . ALA A 1 197 ? 1.778 -38.375 -10.414 1 96.38 197 ALA A CA 1
ATOM 1576 C C . ALA A 1 197 ? 3.172 -37.781 -10.461 1 96.38 197 ALA A C 1
ATOM 1578 O O . ALA A 1 197 ? 4.172 -38.469 -10.578 1 96.38 197 ALA A O 1
ATOM 1579 N N . GLN A 1 198 ? 3.232 -36.469 -10.516 1 96.75 198 GLN A N 1
ATOM 1580 C CA . GLN A 1 198 ? 4.469 -35.688 -10.539 1 96.75 198 GLN A CA 1
ATOM 1581 C C . GLN A 1 198 ? 4.469 -34.625 -9.445 1 96.75 198 GLN A C 1
ATOM 1583 O O . GLN A 1 198 ? 3.447 -33.969 -9.203 1 96.75 198 GLN A O 1
ATOM 1588 N N . ALA A 1 199 ? 5.574 -34.438 -8.781 1 96.25 199 ALA A N 1
ATOM 1589 C CA . ALA A 1 199 ? 5.719 -33.406 -7.781 1 96.25 199 ALA A CA 1
ATOM 1590 C C . ALA A 1 199 ? 6.199 -32.094 -8.414 1 96.25 199 ALA A C 1
ATOM 1592 O O . ALA A 1 199 ? 6.984 -32.125 -9.367 1 96.25 199 ALA A O 1
ATOM 1593 N N . HIS A 1 200 ? 5.805 -30.938 -7.871 1 95.69 200 HIS A N 1
ATOM 1594 C CA . HIS A 1 200 ? 6.133 -29.641 -8.422 1 95.69 200 HIS A CA 1
ATOM 1595 C C . HIS A 1 200 ? 7.609 -29.312 -8.227 1 95.69 200 HIS A C 1
ATOM 1597 O O . HIS A 1 200 ? 8.234 -28.703 -9.102 1 95.69 200 HIS A O 1
ATOM 1603 N N . CYS A 1 201 ? 8.117 -29.531 -7.043 1 94.81 201 CYS A N 1
ATOM 1604 C CA . CYS A 1 201 ? 9.516 -29.375 -6.656 1 94.81 201 CYS A CA 1
ATOM 1605 C C . CYS A 1 201 ? 9.93 -27.906 -6.711 1 94.81 201 CYS A C 1
ATOM 1607 O O . CYS A 1 201 ? 11.039 -27.594 -7.16 1 94.81 201 CYS A O 1
ATOM 1609 N N . MET A 1 202 ? 9.07 -26.984 -6.402 1 93.44 202 MET A N 1
ATOM 1610 C CA . MET A 1 202 ? 9.445 -25.562 -6.316 1 93.44 202 MET A CA 1
ATOM 1611 C C . MET A 1 202 ? 10.469 -25.344 -5.211 1 93.44 202 MET A C 1
ATOM 1613 O O . MET A 1 202 ? 10.523 -26.109 -4.246 1 93.44 202 MET A O 1
ATOM 1617 N N . MET A 1 203 ? 11.195 -24.281 -5.336 1 90.88 203 MET A N 1
ATOM 1618 C CA . MET A 1 203 ? 12.273 -24.016 -4.387 1 90.88 203 MET A CA 1
ATOM 1619 C C . MET A 1 203 ? 11.719 -23.625 -3.025 1 90.88 203 MET A C 1
ATOM 1621 O O . MET A 1 203 ? 12.102 -24.188 -2.002 1 90.88 203 MET A O 1
ATOM 1625 N N . GLU A 1 204 ? 10.875 -22.625 -3.051 1 93.31 204 GLU A N 1
ATOM 1626 C CA . GLU A 1 204 ? 10.219 -22.281 -1.8 1 93.31 204 GLU A CA 1
ATOM 1627 C C . GLU A 1 204 ? 8.984 -23.141 -1.558 1 93.31 204 GLU A C 1
ATOM 1629 O O . GLU A 1 204 ? 8.094 -23.219 -2.404 1 93.31 204 GLU A O 1
ATOM 1634 N N . THR A 1 205 ? 8.969 -23.781 -0.415 1 96.38 205 THR A N 1
ATOM 1635 C CA . THR A 1 205 ? 7.828 -24.641 -0.089 1 96.38 205 THR A CA 1
ATOM 1636 C C . THR A 1 205 ? 6.605 -23.797 0.274 1 96.38 205 THR A C 1
ATOM 1638 O O . THR A 1 205 ? 6.66 -22.562 0.241 1 96.38 205 THR A O 1
ATOM 1641 N N . TYR A 1 206 ? 5.496 -24.484 0.482 1 97.44 206 TYR A N 1
ATOM 1642 C CA . TYR A 1 206 ? 4.281 -23.781 0.887 1 97.44 206 TYR A CA 1
ATOM 1643 C C . TYR A 1 206 ? 4.469 -23.109 2.24 1 97.44 206 TYR A C 1
ATOM 1645 O O . TYR A 1 206 ? 5.02 -23.703 3.168 1 97.44 206 TYR A O 1
ATOM 1653 N N . ARG A 1 207 ? 4.035 -21.891 2.312 1 97.75 207 ARG A N 1
ATOM 1654 C CA . ARG A 1 207 ? 4.129 -21.172 3.588 1 97.75 207 ARG A CA 1
ATOM 1655 C C . ARG A 1 207 ? 3.186 -19.984 3.621 1 97.75 207 ARG A C 1
ATOM 1657 O O . ARG A 1 207 ? 2.977 -19.328 2.6 1 97.75 207 ARG A O 1
ATOM 1664 N N . SER A 1 208 ? 2.598 -19.688 4.719 1 98.19 208 SER A N 1
ATOM 1665 C CA . SER A 1 208 ? 1.69 -18.578 4.961 1 98.19 208 SER A CA 1
ATOM 1666 C C . SER A 1 208 ? 1.858 -18.016 6.371 1 98.19 208 SER A C 1
ATOM 1668 O O . SER A 1 208 ? 2.084 -18.781 7.316 1 98.19 208 SER A O 1
ATOM 1670 N N . TYR A 1 209 ? 1.841 -16.766 6.492 1 98.06 209 TYR A N 1
ATOM 1671 C CA . TYR A 1 209 ? 1.946 -16.016 7.734 1 98.06 209 TYR A CA 1
ATOM 1672 C C . TYR A 1 209 ? 0.729 -15.117 7.93 1 98.06 209 TYR A C 1
ATOM 1674 O O . TYR A 1 209 ? 0.341 -14.375 7.023 1 98.06 209 TYR A O 1
ATOM 1682 N N . CYS A 1 210 ? 0.055 -15.18 9.102 1 98.44 210 CYS A N 1
ATOM 1683 C CA . CYS A 1 210 ? -1.122 -14.359 9.359 1 98.44 210 CYS A CA 1
ATOM 1684 C C . CYS A 1 210 ? -0.938 -13.523 10.617 1 98.44 210 CYS A C 1
ATOM 1686 O O . CYS A 1 210 ? -0.243 -13.938 11.547 1 98.44 210 CYS A O 1
ATOM 1688 N N . TYR A 1 211 ? -1.497 -12.398 10.672 1 96.81 211 TYR A N 1
ATOM 1689 C CA . TYR A 1 211 ? -1.559 -11.516 11.836 1 96.81 211 TYR A CA 1
ATOM 1690 C C . TYR A 1 211 ? -2.814 -10.656 11.805 1 96.81 211 TYR A C 1
ATOM 1692 O O . TYR A 1 211 ? -3.492 -10.578 10.773 1 96.81 211 TYR A O 1
ATOM 1700 N N . MET A 1 212 ? -3.166 -10.086 12.938 1 94.25 212 MET A N 1
ATOM 1701 C CA . MET A 1 212 ? -4.238 -9.102 13.016 1 94.25 212 MET A CA 1
ATOM 1702 C C . MET A 1 212 ? -3.686 -7.684 12.875 1 94.25 212 MET A C 1
ATOM 1704 O O . MET A 1 212 ? -2.742 -7.309 13.57 1 94.25 212 MET A O 1
ATOM 1708 N N . ASP A 1 213 ? -4.223 -6.883 11.922 1 88.5 213 ASP A N 1
ATOM 1709 C CA . ASP A 1 213 ? -3.729 -5.516 11.789 1 88.5 213 ASP A CA 1
ATOM 1710 C C . ASP A 1 213 ? -4.379 -4.594 12.812 1 88.5 213 ASP A C 1
ATOM 1712 O O . ASP A 1 213 ? -5.066 -5.059 13.727 1 88.5 213 ASP A O 1
ATOM 1716 N N . GLN A 1 214 ? -4.105 -3.248 12.75 1 79.44 214 GLN A N 1
ATOM 1717 C CA . GLN A 1 214 ? -4.539 -2.279 13.758 1 79.44 214 GLN A CA 1
ATOM 1718 C C . GLN A 1 214 ? -6.055 -2.094 13.727 1 79.44 214 GLN A C 1
ATOM 1720 O O . GLN A 1 214 ? -6.641 -1.579 14.68 1 79.44 214 GLN A O 1
ATOM 1725 N N . PHE A 1 215 ? -6.711 -2.561 12.664 1 78.62 215 PHE A N 1
ATOM 1726 C CA . PHE A 1 215 ? -8.164 -2.451 12.547 1 78.62 215 PHE A CA 1
ATOM 1727 C C . PHE A 1 215 ? -8.828 -3.793 12.812 1 78.62 215 PHE A C 1
ATOM 1729 O O . PHE A 1 215 ? -10 -3.984 12.492 1 78.62 215 PHE A O 1
ATOM 1736 N N . ASP A 1 216 ? -8.039 -4.781 13.359 1 87.88 216 ASP A N 1
ATOM 1737 C CA . ASP A 1 216 ? -8.516 -6.113 13.719 1 87.88 216 ASP A CA 1
ATOM 1738 C C . ASP A 1 216 ? -8.93 -6.902 12.484 1 87.88 216 ASP A C 1
ATOM 1740 O O . ASP A 1 216 ? -9.922 -7.629 12.508 1 87.88 216 ASP A O 1
ATOM 1744 N N . ARG A 1 217 ? -8.367 -6.652 11.461 1 92.75 217 ARG A N 1
ATOM 1745 C CA . ARG A 1 217 ? -8.547 -7.438 10.25 1 92.75 217 ARG A CA 1
ATOM 1746 C C . ARG A 1 217 ? -7.469 -8.508 10.125 1 92.75 217 ARG A C 1
ATOM 1748 O O . ARG A 1 217 ? -6.316 -8.289 10.508 1 92.75 217 ARG A O 1
ATOM 1755 N N . LEU A 1 218 ? -7.852 -9.641 9.547 1 97.06 218 LEU A N 1
ATOM 1756 C CA . LEU A 1 218 ? -6.926 -10.75 9.336 1 97.06 218 LEU A CA 1
ATOM 1757 C C . LEU A 1 218 ? -6.082 -10.523 8.086 1 97.06 218 LEU A C 1
ATOM 1759 O O . LEU A 1 218 ? -6.613 -10.445 6.977 1 97.06 218 LEU A O 1
ATOM 1763 N N . CYS A 1 219 ? -4.816 -10.359 8.25 1 97.19 219 CYS A N 1
ATOM 1764 C CA . CYS A 1 219 ? -3.873 -10.227 7.145 1 97.19 219 CYS A CA 1
ATOM 1765 C C . CYS A 1 219 ? -3.113 -11.531 6.922 1 97.19 219 CYS A C 1
ATOM 1767 O O . CYS A 1 219 ? -2.584 -12.117 7.871 1 97.19 219 CYS A O 1
ATOM 1769 N N . CYS A 1 220 ? -3.1 -11.945 5.754 1 98.25 220 CYS A N 1
ATOM 1770 C CA . CYS A 1 220 ? -2.396 -13.164 5.379 1 98.25 220 CYS A CA 1
ATOM 1771 C C . CYS A 1 220 ? -1.328 -12.883 4.328 1 98.25 220 CYS A C 1
ATOM 1773 O O . CYS A 1 220 ? -1.64 -12.414 3.23 1 98.25 220 CYS A O 1
ATOM 1775 N N . ILE A 1 221 ? -0.067 -13.055 4.656 1 97.75 221 ILE A N 1
ATOM 1776 C CA . ILE A 1 221 ? 1.045 -13.055 3.711 1 97.75 221 ILE A CA 1
ATOM 1777 C C . ILE A 1 221 ? 1.317 -14.484 3.24 1 97.75 221 ILE A C 1
ATOM 1779 O O . ILE A 1 221 ? 1.63 -15.359 4.047 1 97.75 221 ILE A O 1
ATOM 1783 N N . SER A 1 222 ? 1.175 -14.68 1.962 1 97 222 SER A N 1
ATOM 1784 C CA . SER A 1 222 ? 1.244 -16.047 1.478 1 97 222 SER A CA 1
ATOM 1785 C C . SER A 1 222 ? 2.047 -16.141 0.185 1 97 222 SER A C 1
ATOM 1787 O O . SER A 1 222 ? 1.969 -15.25 -0.665 1 97 222 SER A O 1
ATOM 1789 N N . SER A 1 223 ? 2.867 -17.219 0.117 1 96.25 223 SER A N 1
ATOM 1790 C CA . SER A 1 223 ? 3.506 -17.594 -1.139 1 96.25 223 SER A CA 1
ATOM 1791 C C . SER A 1 223 ? 2.51 -18.234 -2.094 1 96.25 223 SER A C 1
ATOM 1793 O O . SER A 1 223 ? 2.5 -19.469 -2.254 1 96.25 223 SER A O 1
ATOM 1795 N N . THR A 1 224 ? 1.682 -17.406 -2.77 1 97.06 224 THR A N 1
ATOM 1796 C CA . THR A 1 224 ? 0.542 -17.922 -3.521 1 97.06 224 THR A CA 1
ATOM 1797 C C . THR A 1 224 ? 0.542 -17.375 -4.945 1 97.06 224 THR A C 1
ATOM 1799 O O . THR A 1 224 ? 1.162 -16.344 -5.219 1 97.06 224 THR A O 1
ATOM 1802 N N . GLN A 1 225 ? -0.098 -18.094 -5.832 1 97 225 GLN A N 1
ATOM 1803 C CA . GLN A 1 225 ? -0.325 -17.688 -7.211 1 97 225 GLN A CA 1
ATOM 1804 C C . GLN A 1 225 ? -1.614 -16.875 -7.344 1 97 225 GLN A C 1
ATOM 1806 O O . GLN A 1 225 ? -1.822 -16.188 -8.344 1 97 225 GLN A O 1
ATOM 1811 N N . VAL A 1 226 ? -2.533 -16.922 -6.285 1 97.44 226 VAL A N 1
ATOM 1812 C CA . VAL A 1 226 ? -3.893 -16.453 -6.535 1 97.44 226 VAL A CA 1
ATOM 1813 C C . VAL A 1 226 ? -4.418 -15.703 -5.309 1 97.44 226 VAL A C 1
ATOM 1815 O O . VAL A 1 226 ? -5.395 -16.141 -4.691 1 97.44 226 VAL A O 1
ATOM 1818 N N . PRO A 1 227 ? -3.977 -14.516 -5.051 1 97.06 227 PRO A N 1
ATOM 1819 C CA . PRO A 1 227 ? -4.297 -13.805 -3.809 1 97.06 227 PRO A CA 1
ATOM 1820 C C . PRO A 1 227 ? -5.797 -13.578 -3.633 1 97.06 227 PRO A C 1
ATOM 1822 O O . PRO A 1 227 ? -6.336 -13.812 -2.547 1 97.06 227 PRO A O 1
ATOM 1825 N N . PHE A 1 228 ? -6.551 -13.164 -4.637 1 96.81 228 PHE A N 1
ATOM 1826 C CA . PHE A 1 228 ? -7.961 -12.828 -4.492 1 96.81 228 PHE A CA 1
ATOM 1827 C C . PHE A 1 228 ? -8.789 -14.086 -4.262 1 96.81 228 PHE A C 1
ATOM 1829 O O . PHE A 1 228 ? -9.797 -14.055 -3.551 1 96.81 228 PHE A O 1
ATOM 1836 N N . HIS A 1 229 ? -8.383 -15.18 -4.836 1 96.69 229 HIS A N 1
ATOM 1837 C CA . HIS A 1 229 ? -9.094 -16.438 -4.602 1 96.69 229 HIS A CA 1
ATOM 1838 C C . HIS A 1 229 ? -8.859 -16.938 -3.18 1 96.69 229 HIS A C 1
ATOM 1840 O O . HIS A 1 229 ? -9.766 -17.5 -2.566 1 96.69 229 HIS A O 1
ATOM 1846 N N . ILE A 1 230 ? -7.641 -16.75 -2.688 1 97.5 230 ILE A N 1
ATOM 1847 C CA . ILE A 1 230 ? -7.34 -17.141 -1.313 1 97.5 230 ILE A CA 1
ATOM 1848 C C . ILE A 1 230 ? -8.211 -16.328 -0.349 1 97.5 230 ILE A C 1
ATOM 1850 O O . ILE A 1 230 ? -8.703 -16.859 0.646 1 97.5 230 ILE A O 1
ATOM 1854 N N . LYS A 1 231 ? -8.352 -15.055 -0.644 1 96.56 231 LYS A N 1
ATOM 1855 C CA . LYS A 1 231 ? -9.203 -14.211 0.181 1 96.56 231 LYS A CA 1
ATOM 1856 C C . LYS A 1 231 ? -10.609 -14.797 0.305 1 96.56 231 LYS A C 1
ATOM 1858 O O . LYS A 1 231 ? -11.148 -14.891 1.407 1 96.56 231 LYS A O 1
ATOM 1863 N N . ARG A 1 232 ? -11.211 -15.172 -0.789 1 94.81 232 ARG A N 1
ATOM 1864 C CA . ARG A 1 232 ? -12.531 -15.773 -0.803 1 94.81 232 ARG A CA 1
ATOM 1865 C C . ARG A 1 232 ? -12.539 -17.094 -0.042 1 94.81 232 ARG A C 1
ATOM 1867 O O . ARG A 1 232 ? -13.461 -17.359 0.739 1 94.81 232 ARG A O 1
ATOM 1874 N N . GLN A 1 233 ? -11.539 -17.906 -0.259 1 96.56 233 GLN A N 1
ATOM 1875 C CA . GLN A 1 233 ? -11.461 -19.219 0.39 1 96.56 233 GLN A CA 1
ATOM 1876 C C . GLN A 1 233 ? -11.383 -19.078 1.907 1 96.56 233 GLN A C 1
ATOM 1878 O O . GLN A 1 233 ? -12.047 -19.812 2.641 1 96.56 233 GLN A O 1
ATOM 1883 N N . LEU A 1 234 ? -10.531 -18.141 2.309 1 97.5 234 LEU A N 1
ATOM 1884 C CA . LEU A 1 234 ? -10.422 -17.891 3.74 1 97.5 234 LEU A CA 1
ATOM 1885 C C . LEU A 1 234 ? -11.75 -17.406 4.312 1 97.5 234 LEU A C 1
ATOM 1887 O O . LEU A 1 234 ? -12.141 -17.797 5.414 1 97.5 234 LEU A O 1
ATOM 1891 N N . SER A 1 235 ? -12.398 -16.531 3.617 1 96.31 235 SER A N 1
ATOM 1892 C CA . SER A 1 235 ? -13.688 -16.016 4.066 1 96.31 235 SER A CA 1
ATOM 1893 C C . SER A 1 235 ? -14.68 -17.156 4.281 1 96.31 235 SER A C 1
ATOM 1895 O O . SER A 1 235 ? -15.352 -17.219 5.316 1 96.31 235 SER A O 1
ATOM 1897 N N . VAL A 1 236 ? -14.758 -18.094 3.355 1 95.5 236 VAL A N 1
ATOM 1898 C CA . VAL A 1 236 ? -15.695 -19.219 3.42 1 95.5 236 VAL A CA 1
ATOM 1899 C C . VAL A 1 236 ? -15.281 -20.156 4.547 1 95.5 236 VAL A C 1
ATOM 1901 O O . VAL A 1 236 ? -16.109 -20.531 5.387 1 95.5 236 VAL A O 1
ATOM 1904 N N . ALA A 1 237 ? -14.039 -20.5 4.613 1 97.44 237 ALA A N 1
ATOM 1905 C CA . ALA A 1 237 ? -13.547 -21.5 5.566 1 97.44 237 ALA A CA 1
ATOM 1906 C C . ALA A 1 237 ? -13.68 -20.984 7 1 97.44 237 ALA A C 1
ATOM 1908 O O . ALA A 1 237 ? -13.992 -21.766 7.91 1 97.44 237 ALA A O 1
ATOM 1909 N N . LEU A 1 238 ? -13.406 -19.688 7.188 1 97.38 238 LEU A N 1
ATOM 1910 C CA . LEU A 1 238 ? -13.359 -19.125 8.531 1 97.38 238 LEU A CA 1
ATOM 1911 C C . LEU A 1 238 ? -14.695 -18.5 8.914 1 97.38 238 LEU A C 1
ATOM 1913 O O . LEU A 1 238 ? -14.93 -18.172 10.078 1 97.38 238 LEU A O 1
ATOM 1917 N N . GLY A 1 239 ? -15.578 -18.328 8.008 1 96.12 239 GLY A N 1
ATOM 1918 C CA . GLY A 1 239 ? -16.891 -17.797 8.289 1 96.12 239 GLY A CA 1
ATOM 1919 C C . GLY A 1 239 ? -16.875 -16.312 8.641 1 96.12 239 GLY A C 1
ATOM 1920 O O . GLY A 1 239 ? -17.641 -15.867 9.492 1 96.12 239 GLY A O 1
ATOM 1921 N N . ILE A 1 240 ? -15.922 -15.57 8.102 1 94.56 240 ILE A N 1
ATOM 1922 C CA . ILE A 1 240 ? -15.859 -14.133 8.344 1 94.56 240 ILE A CA 1
ATOM 1923 C C . ILE A 1 240 ? -15.953 -13.391 7.016 1 94.56 240 ILE A C 1
ATOM 1925 O O . ILE A 1 240 ? -15.672 -13.953 5.957 1 94.56 240 ILE A O 1
ATOM 1929 N N . SER A 1 241 ? -16.297 -12.102 7.125 1 92.5 241 SER A N 1
ATOM 1930 C CA . SER A 1 241 ? -16.484 -11.289 5.93 1 92.5 241 SER A CA 1
ATOM 1931 C C . SER A 1 241 ? -15.164 -11.047 5.215 1 92.5 241 SER A C 1
ATOM 1933 O O . SER A 1 241 ? -14.117 -10.898 5.855 1 92.5 241 SER A O 1
ATOM 1935 N N . ASP A 1 242 ? -15.258 -10.945 3.9 1 90.94 242 ASP A N 1
ATOM 1936 C CA . ASP A 1 242 ? -14.094 -10.641 3.072 1 90.94 242 ASP A CA 1
ATOM 1937 C C . ASP A 1 242 ? -13.492 -9.289 3.455 1 90.94 242 ASP A C 1
ATOM 1939 O O . ASP A 1 242 ? -12.281 -9.094 3.344 1 90.94 242 ASP A O 1
ATOM 1943 N N . SER A 1 243 ? -14.32 -8.398 3.928 1 89.75 243 SER A N 1
ATOM 1944 C CA . SER A 1 243 ? -13.859 -7.066 4.297 1 89.75 243 SER A CA 1
ATOM 1945 C C . SER A 1 243 ? -12.875 -7.125 5.465 1 89.75 243 SER A C 1
ATOM 1947 O O . SER A 1 243 ? -12.133 -6.176 5.707 1 89.75 243 SER A O 1
ATOM 1949 N N . ARG A 1 244 ? -12.828 -8.219 6.129 1 94.31 244 ARG A N 1
ATOM 1950 C CA . ARG A 1 244 ? -11.977 -8.375 7.301 1 94.31 244 ARG A CA 1
ATOM 1951 C C . ARG A 1 244 ? -10.703 -9.141 6.949 1 94.31 244 ARG A C 1
ATOM 1953 O O . ARG A 1 244 ? -9.922 -9.492 7.836 1 94.31 244 ARG A O 1
ATOM 1960 N N . ILE A 1 245 ? -10.555 -9.383 5.672 1 97 245 ILE A N 1
ATOM 1961 C CA . ILE A 1 245 ? -9.422 -10.203 5.266 1 97 245 ILE A CA 1
ATOM 1962 C C . ILE A 1 245 ? -8.586 -9.453 4.23 1 97 245 ILE A C 1
ATOM 1964 O O . ILE A 1 245 ? -9.133 -8.836 3.311 1 97 245 ILE A O 1
ATOM 1968 N N . ARG A 1 246 ? -7.332 -9.438 4.402 1 97.12 246 ARG A N 1
ATOM 1969 C CA . ARG A 1 246 ? -6.355 -8.891 3.469 1 97.12 246 ARG A CA 1
ATOM 1970 C C . ARG A 1 246 ? -5.309 -9.93 3.098 1 97.12 246 ARG A C 1
ATOM 1972 O O . ARG A 1 246 ? -4.777 -10.625 3.969 1 97.12 246 ARG A O 1
ATOM 1979 N N . ILE A 1 247 ? -5.07 -10.117 1.796 1 97.94 247 ILE A N 1
ATOM 1980 C CA . ILE A 1 247 ? -4.031 -11.031 1.333 1 97.94 247 ILE A CA 1
ATOM 1981 C C . ILE A 1 247 ? -2.891 -10.234 0.7 1 97.94 247 ILE A C 1
ATOM 1983 O O . ILE A 1 247 ? -3.123 -9.359 -0.138 1 97.94 247 ILE A O 1
ATOM 1987 N N . ILE A 1 248 ? -1.653 -10.516 1.089 1 96.25 248 ILE A N 1
ATOM 1988 C CA . ILE A 1 248 ? -0.445 -9.914 0.534 1 96.25 248 ILE A CA 1
ATOM 1989 C C . ILE A 1 248 ? 0.444 -11 -0.064 1 96.25 248 ILE A C 1
ATOM 1991 O O . ILE A 1 248 ? 0.779 -11.977 0.61 1 96.25 248 ILE A O 1
ATOM 1995 N N . LYS A 1 249 ? 0.729 -10.891 -1.265 1 95 249 LYS A N 1
ATOM 1996 C CA . LYS A 1 249 ? 1.61 -11.836 -1.948 1 95 249 LYS A CA 1
ATOM 1997 C C . LYS A 1 249 ? 3.004 -11.242 -2.143 1 95 249 LYS A C 1
ATOM 1999 O O . LYS A 1 249 ? 3.197 -10.367 -2.986 1 95 249 LYS A O 1
ATOM 2004 N N . PRO A 1 250 ? 4.02 -11.742 -1.458 1 92.25 250 PRO A N 1
ATOM 2005 C CA . PRO A 1 250 ? 5.402 -11.328 -1.713 1 92.25 250 PRO A CA 1
ATOM 2006 C C . PRO A 1 250 ? 6.023 -12.047 -2.906 1 92.25 250 PRO A C 1
ATOM 2008 O O . PRO A 1 250 ? 5.32 -12.398 -3.857 1 92.25 250 PRO A O 1
ATOM 2011 N N . ARG A 1 251 ? 7.277 -12.102 -2.949 1 90.19 251 ARG A N 1
ATOM 2012 C CA . ARG A 1 251 ? 7.918 -12.93 -3.963 1 90.19 251 ARG A CA 1
ATOM 2013 C C . ARG A 1 251 ? 7.645 -14.414 -3.717 1 90.19 251 ARG A C 1
ATOM 2015 O O . ARG A 1 251 ? 7.535 -14.844 -2.568 1 90.19 251 ARG A O 1
ATOM 2022 N N . VAL A 1 252 ? 7.531 -15.047 -4.812 1 91.62 252 VAL A N 1
ATOM 2023 C CA . VAL A 1 252 ? 7.207 -16.469 -4.766 1 91.62 252 VAL A CA 1
ATOM 2024 C C . VAL A 1 252 ? 8.375 -17.281 -5.312 1 91.62 252 VAL A C 1
ATOM 2026 O O . VAL A 1 252 ? 8.914 -16.969 -6.379 1 91.62 252 VAL A O 1
ATOM 2029 N N . GLY A 1 253 ? 8.867 -18.25 -4.684 1 89.38 253 GLY A N 1
ATOM 2030 C CA . GLY A 1 253 ? 9.977 -19.094 -5.078 1 89.38 253 GLY A CA 1
ATOM 2031 C C . GLY A 1 253 ? 9.57 -20.203 -6.023 1 89.38 253 GLY A C 1
ATOM 2032 O O . GLY A 1 253 ? 10.039 -21.344 -5.902 1 89.38 253 GLY A O 1
ATOM 2033 N N . GLY A 1 254 ? 8.648 -19.906 -6.867 1 92.25 254 GLY A N 1
ATOM 2034 C CA . GLY A 1 254 ? 8.125 -20.906 -7.781 1 92.25 254 GLY A CA 1
ATOM 2035 C C . GLY A 1 254 ? 6.777 -21.453 -7.355 1 92.25 254 GLY A C 1
ATOM 2036 O O . GLY A 1 254 ? 6.504 -21.594 -6.16 1 92.25 254 GLY A O 1
ATOM 2037 N N . GLY A 1 255 ? 5.973 -21.812 -8.25 1 93.12 255 GLY A N 1
ATOM 2038 C CA . GLY A 1 255 ? 4.68 -22.391 -7.953 1 93.12 255 GLY A CA 1
ATOM 2039 C C . GLY A 1 255 ? 4.297 -23.516 -8.906 1 93.12 255 GLY A C 1
ATOM 2040 O O . GLY A 1 255 ? 3.809 -24.562 -8.477 1 93.12 255 GLY A O 1
ATOM 2041 N N . PHE A 1 256 ? 4.508 -23.344 -10.195 1 95.12 256 PHE A N 1
ATOM 2042 C CA . PHE A 1 256 ? 4.293 -24.312 -11.266 1 95.12 256 PHE A CA 1
ATOM 2043 C C . PHE A 1 256 ? 2.869 -24.859 -11.227 1 95.12 256 PHE A C 1
ATOM 2045 O O . PHE A 1 256 ? 2.631 -26.016 -11.555 1 95.12 256 PHE A O 1
ATOM 2052 N N . GLY A 1 257 ? 1.978 -24.141 -10.641 1 96.06 257 GLY A N 1
ATOM 2053 C CA . GLY A 1 257 ? 0.583 -24.531 -10.516 1 96.06 257 GLY A CA 1
ATOM 2054 C C . GLY A 1 257 ? 0.216 -25 -9.117 1 96.06 257 GLY A C 1
ATOM 2055 O O . GLY A 1 257 ? -0.938 -24.875 -8.695 1 96.06 257 GLY A O 1
ATOM 2056 N N . GLY A 1 258 ? 1.177 -25.5 -8.414 1 97.25 258 GLY A N 1
ATOM 2057 C CA . GLY A 1 258 ? 0.938 -26.016 -7.082 1 97.25 258 GLY A CA 1
ATOM 2058 C C . GLY A 1 258 ? 0.386 -24.984 -6.125 1 97.25 258 GLY A C 1
ATOM 2059 O O . GLY A 1 258 ? -0.449 -25.297 -5.273 1 97.25 258 GLY A O 1
ATOM 2060 N N . LYS A 1 259 ? 0.837 -23.75 -6.262 1 97.38 259 LYS A N 1
ATOM 2061 C CA . LYS A 1 259 ? 0.456 -22.688 -5.34 1 97.38 259 LYS A CA 1
ATOM 2062 C C . LYS A 1 259 ? -0.768 -21.938 -5.848 1 97.38 259 LYS A C 1
ATOM 2064 O O . LYS A 1 259 ? -1.035 -20.812 -5.41 1 97.38 259 LYS A O 1
ATOM 2069 N N . GLN A 1 260 ? -1.446 -22.516 -6.836 1 97.5 260 GLN A N 1
ATOM 2070 C CA . GLN A 1 260 ? -2.818 -22.141 -7.164 1 97.5 260 GLN A CA 1
ATOM 2071 C C . GLN A 1 260 ? -3.811 -22.781 -6.203 1 97.5 260 GLN A C 1
ATOM 2073 O O . GLN A 1 260 ? -5.016 -22.547 -6.289 1 97.5 260 GLN A O 1
ATOM 2078 N N . THR A 1 261 ? -3.342 -23.578 -5.227 1 96.94 261 THR A N 1
ATOM 2079 C CA . THR A 1 261 ? -4.09 -24.266 -4.18 1 96.94 261 THR A CA 1
ATOM 2080 C C . THR A 1 261 ? -3.719 -23.719 -2.803 1 96.94 261 THR A C 1
ATOM 2082 O O . THR A 1 261 ? -2.537 -23.594 -2.479 1 96.94 261 THR A O 1
ATOM 2085 N N . SER A 1 262 ? -4.73 -23.422 -2.033 1 96.31 262 SER A N 1
ATOM 2086 C CA . SER A 1 262 ? -4.488 -22.844 -0.713 1 96.31 262 SER A CA 1
ATOM 2087 C C . SER A 1 262 ? -4.145 -23.922 0.306 1 96.31 262 SER A C 1
ATOM 2089 O O . SER A 1 262 ? -4.883 -24.141 1.268 1 96.31 262 SER A O 1
ATOM 2091 N N . VAL A 1 263 ? -2.965 -24.406 0.258 1 96.5 263 VAL A N 1
ATOM 2092 C CA . VAL A 1 263 ? -2.551 -25.578 1.016 1 96.5 263 VAL A CA 1
ATOM 2093 C C . VAL A 1 263 ? -2.293 -25.188 2.471 1 96.5 263 VAL A C 1
ATOM 2095 O O . VAL A 1 263 ? -2.545 -25.984 3.383 1 96.5 263 VAL A O 1
ATOM 2098 N N . THR A 1 264 ? -1.861 -23.906 2.709 1 98.25 264 THR A N 1
ATOM 2099 C CA . THR A 1 264 ? -1.398 -23.594 4.055 1 98.25 264 THR A CA 1
ATOM 2100 C C . THR A 1 264 ? -2.209 -22.438 4.648 1 98.25 264 THR A C 1
ATOM 2102 O O . THR A 1 264 ? -2.266 -22.281 5.871 1 98.25 264 THR A O 1
ATOM 2105 N N . GLU A 1 265 ? -2.898 -21.656 3.967 1 98.38 265 GLU A N 1
ATOM 2106 C CA . GLU A 1 265 ? -3.434 -20.359 4.355 1 98.38 265 GLU A CA 1
ATOM 2107 C C . GLU A 1 265 ? -4.504 -20.5 5.434 1 98.38 265 GLU A C 1
ATOM 2109 O O . GLU A 1 265 ? -4.578 -19.688 6.352 1 98.38 265 GLU A O 1
ATOM 2114 N N . ILE A 1 266 ? -5.281 -21.578 5.383 1 98.25 266 ILE A N 1
ATOM 2115 C CA . ILE A 1 266 ? -6.461 -21.719 6.223 1 98.25 266 ILE A CA 1
ATOM 2116 C C . ILE A 1 266 ? -6.039 -21.891 7.68 1 98.25 266 ILE A C 1
ATOM 2118 O O . ILE A 1 266 ? -6.668 -21.344 8.586 1 98.25 266 ILE A O 1
ATOM 2122 N N . TYR A 1 267 ? -4.953 -22.531 7.961 1 98.56 267 TYR A N 1
ATOM 2123 C CA . TYR A 1 267 ? -4.539 -22.906 9.312 1 98.56 267 TYR A CA 1
ATOM 2124 C C . TYR A 1 267 ? -4.047 -21.688 10.078 1 98.56 267 TYR A C 1
ATOM 2126 O O . TYR A 1 267 ? -4.551 -21.375 11.164 1 98.56 267 TYR A O 1
ATOM 2134 N N . PRO A 1 268 ? -3.082 -20.969 9.461 1 98.69 268 PRO A N 1
ATOM 2135 C CA . PRO A 1 268 ? -2.719 -19.75 10.195 1 98.69 268 PRO A CA 1
ATOM 2136 C C . PRO A 1 268 ? -3.879 -18.75 10.305 1 98.69 268 PRO A C 1
ATOM 2138 O O . PRO A 1 268 ? -3.975 -18.016 11.289 1 98.69 268 PRO A O 1
ATOM 2141 N N . GLY A 1 269 ? -4.734 -18.641 9.281 1 98.56 269 GLY A N 1
ATOM 2142 C CA . GLY A 1 269 ? -5.922 -17.812 9.398 1 98.56 269 GLY A CA 1
ATOM 2143 C C . GLY A 1 269 ? -6.781 -18.172 10.602 1 98.56 269 GLY A C 1
ATOM 2144 O O . GLY A 1 269 ? -7.18 -17.297 11.367 1 98.56 269 GLY A O 1
ATOM 2145 N N . PHE A 1 270 ? -7.055 -19.438 10.805 1 98.31 270 PHE A N 1
ATOM 2146 C CA . PHE A 1 270 ? -7.859 -19.938 11.914 1 98.31 270 PHE A CA 1
ATOM 2147 C C . PHE A 1 270 ? -7.18 -19.672 13.25 1 98.31 270 PHE A C 1
ATOM 2149 O O . PHE A 1 270 ? -7.797 -19.125 14.164 1 98.31 270 PHE A O 1
ATOM 2156 N N . VAL A 1 271 ? -5.883 -20.016 13.352 1 98.62 271 VAL A N 1
ATOM 2157 C CA . VAL A 1 271 ? -5.137 -19.906 14.602 1 98.62 271 VAL A CA 1
ATOM 2158 C C . VAL A 1 271 ? -5.055 -18.453 15.023 1 98.62 271 VAL A C 1
ATOM 2160 O O . VAL A 1 271 ? -5.254 -18.125 16.203 1 98.62 271 VAL A O 1
ATOM 2163 N N . THR A 1 272 ? -4.691 -17.594 14.055 1 98.38 272 THR A N 1
ATOM 2164 C CA . THR A 1 272 ? -4.57 -16.172 14.352 1 98.38 272 THR A CA 1
ATOM 2165 C C . THR A 1 272 ? -5.914 -15.594 14.797 1 98.38 272 THR A C 1
ATOM 2167 O O . THR A 1 272 ? -5.969 -14.773 15.711 1 98.38 272 THR A O 1
ATOM 2170 N N . LEU A 1 273 ? -7 -15.977 14.188 1 97.12 273 LEU A N 1
ATOM 2171 C CA . LEU A 1 273 ? -8.328 -15.531 14.586 1 97.12 273 LEU A CA 1
ATOM 2172 C C . LEU A 1 273 ? -8.656 -15.992 16 1 97.12 273 LEU A C 1
ATOM 2174 O O . LEU A 1 273 ? -9.258 -15.25 16.781 1 97.12 273 LEU A O 1
ATOM 2178 N N . LYS A 1 274 ? -8.281 -17.234 16.406 1 96.88 274 LYS A N 1
ATOM 2179 C CA . LYS A 1 274 ? -8.609 -17.828 17.688 1 96.88 274 LYS A CA 1
ATOM 2180 C C . LYS A 1 274 ? -7.738 -17.25 18.812 1 96.88 274 LYS A C 1
ATOM 2182 O O . LYS A 1 274 ? -8.211 -17.047 19.922 1 96.88 274 LYS A O 1
ATOM 2187 N N . THR A 1 275 ? -6.5 -16.938 18.484 1 96.69 275 THR A N 1
ATOM 2188 C CA . THR A 1 275 ? -5.551 -16.594 19.531 1 96.69 275 THR A CA 1
ATOM 2189 C C . THR A 1 275 ? -5.34 -15.078 19.578 1 96.69 275 THR A C 1
ATOM 2191 O O . THR A 1 275 ? -4.863 -14.547 20.594 1 96.69 275 THR A O 1
ATOM 2194 N N . GLY A 1 276 ? -5.57 -14.406 18.438 1 94.69 276 GLY A N 1
ATOM 2195 C CA . GLY A 1 276 ? -5.262 -12.992 18.328 1 94.69 276 GLY A CA 1
ATOM 2196 C C . GLY A 1 276 ? -3.791 -12.719 18.078 1 94.69 276 GLY A C 1
ATOM 2197 O O . GLY A 1 276 ? -3.385 -11.562 17.938 1 94.69 276 GLY A O 1
ATOM 2198 N N . LYS A 1 277 ? -2.984 -13.734 18 1 96.38 277 LYS A N 1
ATOM 2199 C CA . LYS A 1 277 ? -1.54 -13.602 17.828 1 96.38 277 LYS A CA 1
ATOM 2200 C C . LYS A 1 277 ? -1.121 -13.984 16.422 1 96.38 277 LYS A C 1
ATOM 2202 O O . LYS A 1 277 ? -1.769 -14.812 15.773 1 96.38 277 LYS A O 1
ATOM 2207 N N . PRO A 1 278 ? -0.049 -13.305 15.93 1 97.25 278 PRO A N 1
ATOM 2208 C CA . PRO A 1 278 ? 0.462 -13.742 14.625 1 97.25 278 PRO A CA 1
ATOM 2209 C C . PRO A 1 278 ? 0.898 -15.203 14.625 1 97.25 278 PRO A C 1
ATOM 2211 O O . PRO A 1 278 ? 1.387 -15.703 15.641 1 97.25 278 PRO A O 1
ATOM 2214 N N . SER A 1 279 ? 0.739 -15.852 13.547 1 98.5 279 SER A N 1
ATOM 2215 C CA . SER A 1 279 ? 1.101 -17.266 13.453 1 98.5 279 SER A CA 1
ATOM 2216 C C . SER A 1 279 ? 1.571 -17.609 12.039 1 98.5 279 SER A C 1
ATOM 2218 O O . SER A 1 279 ? 1.219 -16.938 11.078 1 98.5 279 SER A O 1
ATOM 2220 N N . ILE A 1 280 ? 2.408 -18.609 11.867 1 98.5 280 ILE A N 1
ATOM 2221 C CA . ILE A 1 280 ? 2.975 -19 10.586 1 98.5 280 ILE A CA 1
ATOM 2222 C C . ILE A 1 280 ? 2.967 -20.531 10.461 1 98.5 280 ILE A C 1
ATOM 2224 O O . ILE A 1 280 ? 3.152 -21.234 11.453 1 98.5 280 ILE A O 1
ATOM 2228 N N . LEU A 1 281 ? 2.645 -20.984 9.297 1 98.62 281 LEU A N 1
ATOM 2229 C CA . LEU A 1 281 ? 2.781 -22.391 8.906 1 98.62 281 LEU A CA 1
ATOM 2230 C C . LEU A 1 281 ? 3.721 -22.531 7.711 1 98.62 281 LEU A C 1
ATOM 2232 O O . LEU A 1 281 ? 3.52 -21.875 6.68 1 98.62 281 LEU A O 1
ATOM 2236 N N . VAL A 1 282 ? 4.746 -23.312 7.859 1 97.75 282 VAL A N 1
ATOM 2237 C CA . VAL A 1 282 ? 5.711 -23.625 6.809 1 97.75 282 VAL A CA 1
ATOM 2238 C C . VAL A 1 282 ? 5.762 -25.141 6.578 1 97.75 282 VAL A C 1
ATOM 2240 O O . VAL A 1 282 ? 6.051 -25.906 7.504 1 97.75 282 VAL A O 1
ATOM 2243 N N . PHE A 1 283 ? 5.395 -25.562 5.41 1 97.69 283 PHE A N 1
ATOM 2244 C CA . PHE A 1 283 ? 5.605 -26.953 5.062 1 97.69 283 PHE A CA 1
ATOM 2245 C C . PHE A 1 283 ? 7.082 -27.234 4.812 1 97.69 283 PHE A C 1
ATOM 2247 O O . PHE A 1 283 ? 7.77 -26.453 4.168 1 97.69 283 PHE A O 1
ATOM 2254 N N . ASP A 1 284 ? 7.551 -28.312 5.367 1 95.56 284 ASP A N 1
ATOM 2255 C CA . ASP A 1 284 ? 8.867 -28.781 4.941 1 95.56 284 ASP A CA 1
ATOM 2256 C C . ASP A 1 284 ? 8.781 -29.531 3.617 1 95.56 284 ASP A C 1
ATOM 2258 O O . ASP A 1 284 ? 7.719 -29.594 3 1 95.56 284 ASP A O 1
ATOM 2262 N N . ARG A 1 285 ? 9.867 -29.984 3.146 1 95.19 285 ARG A N 1
ATOM 2263 C CA . ARG A 1 285 ? 9.914 -30.609 1.824 1 95.19 285 ARG A CA 1
ATOM 2264 C C . ARG A 1 285 ? 9.094 -31.891 1.784 1 95.19 285 ARG A C 1
ATOM 2266 O O . ARG A 1 285 ? 8.391 -32.156 0.805 1 95.19 285 ARG A O 1
ATOM 2273 N N . GLU A 1 286 ? 9.148 -32.656 2.805 1 94.75 286 GLU A N 1
ATOM 2274 C CA . GLU A 1 286 ? 8.383 -33.906 2.861 1 94.75 286 GLU A CA 1
ATOM 2275 C C . GLU A 1 286 ? 6.883 -33.625 2.844 1 94.75 286 GLU A C 1
ATOM 2277 O O . GLU A 1 286 ? 6.129 -34.281 2.123 1 94.75 286 GLU A O 1
ATOM 2282 N N . GLU A 1 287 ? 6.512 -32.688 3.676 1 96.06 287 GLU A N 1
ATOM 2283 C CA . GLU A 1 287 ? 5.109 -32.281 3.691 1 96.06 287 GLU A CA 1
ATOM 2284 C C . GLU A 1 287 ? 4.664 -31.766 2.322 1 96.06 287 GLU A C 1
ATOM 2286 O O . GLU A 1 287 ? 3.527 -32 1.905 1 96.06 287 GLU A O 1
ATOM 2291 N N . THR A 1 288 ? 5.531 -31.094 1.665 1 96.25 288 THR A N 1
ATOM 2292 C CA . THR A 1 288 ? 5.23 -30.562 0.341 1 96.25 288 THR A CA 1
ATOM 2293 C C . THR A 1 288 ? 4.938 -31.688 -0.643 1 96.25 288 THR A C 1
ATOM 2295 O O . THR A 1 288 ? 4.082 -31.547 -1.518 1 96.25 288 THR A O 1
ATOM 2298 N N . PHE A 1 289 ? 5.59 -32.812 -0.453 1 95.56 289 PHE A N 1
ATOM 2299 C CA . PHE A 1 289 ? 5.383 -33.969 -1.314 1 95.56 289 PHE A CA 1
ATOM 2300 C C . PHE A 1 289 ? 4.117 -34.719 -0.92 1 95.56 289 PHE A C 1
ATOM 2302 O O . PHE A 1 289 ? 3.338 -35.125 -1.784 1 95.56 289 PHE A O 1
ATOM 2309 N N . GLU A 1 290 ? 3.865 -34.812 0.404 1 95.5 290 GLU A N 1
ATOM 2310 C CA . GLU A 1 290 ? 2.939 -35.844 0.872 1 95.5 290 GLU A CA 1
ATOM 2311 C C . GLU A 1 290 ? 1.627 -35.219 1.35 1 95.5 290 GLU A C 1
ATOM 2313 O O . GLU A 1 290 ? 0.636 -35.938 1.542 1 95.5 290 GLU A O 1
ATOM 2318 N N . ALA A 1 291 ? 1.612 -33.938 1.536 1 96.25 291 ALA A N 1
ATOM 2319 C CA . ALA A 1 291 ? 0.45 -33.344 2.188 1 96.25 291 ALA A CA 1
ATOM 2320 C C . ALA A 1 291 ? -0.037 -32.125 1.418 1 96.25 291 ALA A C 1
ATOM 2322 O O . ALA A 1 291 ? -0.709 -31.25 1.98 1 96.25 291 ALA A O 1
ATOM 2323 N N . SER A 1 292 ? 0.29 -32 0.229 1 96.44 292 SER A N 1
ATOM 2324 C CA . SER A 1 292 ? -0.143 -30.922 -0.642 1 96.44 292 SER A CA 1
ATOM 2325 C C . SER A 1 292 ? -0.941 -31.453 -1.83 1 96.44 292 SER A C 1
ATOM 2327 O O . SER A 1 292 ? -2.064 -31.922 -1.666 1 96.44 292 SER A O 1
ATOM 2329 N N . ASN A 1 293 ? -0.478 -31.188 -3.027 1 96.44 293 ASN A N 1
ATOM 2330 C CA . ASN A 1 293 ? -1.076 -31.703 -4.246 1 96.44 293 ASN A CA 1
ATOM 2331 C C . ASN A 1 293 ? -0.013 -32.094 -5.273 1 96.44 293 ASN A C 1
ATOM 2333 O O . ASN A 1 293 ? 1.166 -31.781 -5.098 1 96.44 293 ASN A O 1
ATOM 2337 N N . SER A 1 294 ? -0.374 -32.844 -6.258 1 96.69 294 SER A N 1
ATOM 2338 C CA . SER A 1 294 ? 0.5 -33.312 -7.328 1 96.69 294 SER A CA 1
ATOM 2339 C C . SER A 1 294 ? -0.196 -33.219 -8.68 1 96.69 294 SER A C 1
ATOM 2341 O O . SER A 1 294 ? -1.387 -32.906 -8.758 1 96.69 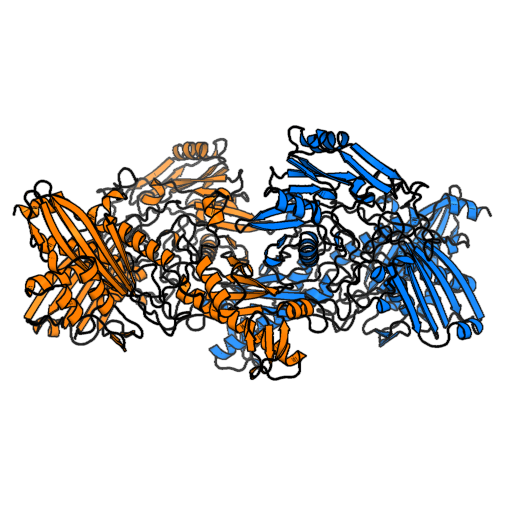294 SER A O 1
ATOM 2343 N N . ARG A 1 295 ? 0.605 -33.438 -9.734 1 98 295 ARG A N 1
ATOM 2344 C CA . ARG A 1 295 ? -0.047 -33.688 -11.016 1 98 295 ARG A CA 1
ATOM 2345 C C . ARG A 1 295 ? -0.938 -34.938 -10.938 1 98 295 ARG A C 1
ATOM 2347 O O . ARG A 1 295 ? -0.584 -35.906 -10.289 1 98 295 ARG A O 1
ATOM 2354 N N . HIS A 1 296 ? -2.059 -34.906 -11.625 1 98.12 296 HIS A N 1
ATOM 2355 C CA . HIS A 1 296 ? -2.977 -36.062 -11.672 1 98.12 296 HIS A CA 1
ATOM 2356 C C . HIS A 1 296 ? -2.352 -37.25 -12.398 1 98.12 296 HIS A C 1
ATOM 2358 O O . HIS A 1 296 ? -1.777 -37.062 -13.477 1 98.12 296 HIS A O 1
ATOM 2364 N N . GLN A 1 297 ? -2.422 -38.375 -11.805 1 97.88 297 GLN A N 1
ATOM 2365 C CA . GLN A 1 297 ? -2.193 -39.625 -12.539 1 97.88 297 GLN A CA 1
ATOM 2366 C C . GLN A 1 297 ? -3.346 -39.906 -13.5 1 97.88 297 GLN A C 1
ATOM 2368 O O . GLN A 1 297 ? -4.512 -39.719 -13.148 1 97.88 297 GLN A O 1
ATOM 2373 N N . MET A 1 298 ? -2.957 -40.312 -14.727 1 98.56 298 MET A N 1
ATOM 2374 C CA . MET A 1 298 ? -4.027 -40.531 -15.695 1 98.56 298 MET A CA 1
ATOM 2375 C C . MET A 1 298 ? -3.742 -41.75 -16.547 1 98.56 298 MET A C 1
ATOM 2377 O O . MET A 1 298 ? -2.596 -42.188 -16.656 1 98.56 298 MET A O 1
ATOM 2381 N N . LYS A 1 299 ? -4.793 -42.344 -17 1 98.56 299 LYS A N 1
ATOM 2382 C CA . LYS A 1 299 ? -4.809 -43.312 -18.094 1 98.56 299 LYS A CA 1
ATOM 2383 C C . LYS A 1 299 ? -5.562 -42.75 -19.297 1 98.56 299 LYS A C 1
ATOM 2385 O O . LYS A 1 299 ? -6.734 -42.406 -19.188 1 98.56 299 LYS A O 1
ATOM 2390 N N . VAL A 1 300 ? -4.875 -42.688 -20.391 1 98.75 300 VAL A N 1
ATOM 2391 C CA . VAL A 1 300 ? -5.457 -42.094 -21.578 1 98.75 300 VAL A CA 1
ATOM 2392 C C . VAL A 1 300 ? -5.402 -43.094 -22.734 1 98.75 300 VAL A C 1
ATOM 2394 O O . VAL A 1 300 ? -4.32 -43.5 -23.172 1 98.75 300 VAL A O 1
ATOM 2397 N N . LYS A 1 301 ? -6.531 -43.469 -23.219 1 98.69 301 LYS A N 1
ATOM 2398 C CA . LYS A 1 301 ? -6.652 -44.312 -24.391 1 98.69 301 LYS A CA 1
ATOM 2399 C C . LYS A 1 301 ? -6.887 -43.5 -25.656 1 98.69 301 LYS A C 1
ATOM 2401 O O . LYS A 1 301 ? -7.738 -42.594 -25.656 1 98.69 301 LYS A O 1
ATOM 2406 N N . VAL A 1 302 ? -6.074 -43.781 -26.641 1 98.56 302 VAL A N 1
ATOM 2407 C CA . VAL A 1 302 ? -6.203 -43.062 -27.906 1 98.56 302 VAL A CA 1
ATOM 2408 C C . VAL A 1 302 ? -6.422 -44.062 -29.047 1 98.56 302 VAL A C 1
ATOM 2410 O O . VAL A 1 302 ? -5.73 -45.062 -29.141 1 98.56 302 VAL A O 1
ATOM 2413 N N . LYS A 1 303 ? -7.391 -43.844 -29.812 1 98.62 303 LYS A N 1
ATOM 2414 C CA . LYS A 1 303 ? -7.621 -44.531 -31.078 1 98.62 303 LYS A CA 1
ATOM 2415 C C . LYS A 1 303 ? -7.523 -43.531 -32.25 1 98.62 303 LYS A C 1
AT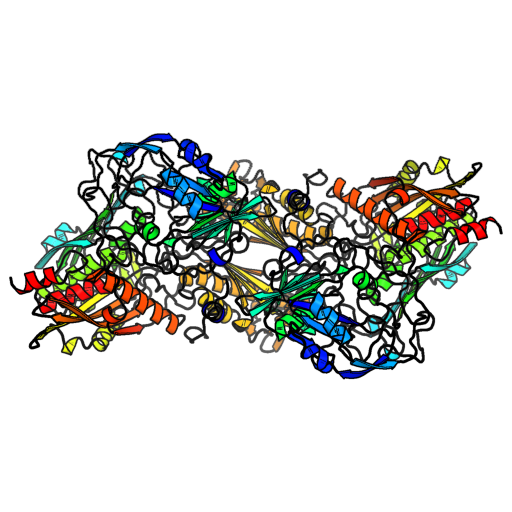OM 2417 O O . LYS A 1 303 ? -8.203 -42.5 -32.25 1 98.62 303 LYS A O 1
ATOM 2422 N N . ILE A 1 304 ? -6.609 -43.875 -33.188 1 98.5 304 ILE A N 1
ATOM 2423 C CA . ILE A 1 304 ? -6.367 -42.938 -34.312 1 98.5 304 ILE A CA 1
ATOM 2424 C C . ILE A 1 304 ? -6.531 -43.688 -35.625 1 98.5 304 ILE A C 1
ATOM 2426 O O . ILE A 1 304 ? -6.164 -44.844 -35.75 1 98.5 304 ILE A O 1
ATOM 2430 N N . GLY A 1 305 ? -7.203 -43.094 -36.562 1 98.44 305 GLY A N 1
ATOM 2431 C CA . GLY A 1 305 ? -7.402 -43.625 -37.906 1 98.44 305 GLY A CA 1
ATOM 2432 C C . GLY A 1 305 ? -6.867 -42.719 -39 1 98.44 305 GLY A C 1
ATOM 2433 O O . GLY A 1 305 ? -6.984 -41.5 -38.938 1 98.44 305 GLY A O 1
ATOM 2434 N N . ALA A 1 306 ? -6.199 -43.344 -40.031 1 98.44 306 ALA A N 1
ATOM 2435 C CA . ALA A 1 306 ? -5.609 -42.562 -41.094 1 98.44 306 ALA A CA 1
ATOM 2436 C C . ALA A 1 306 ? -5.727 -43.312 -42.438 1 98.44 306 ALA A C 1
ATOM 2438 O O . ALA A 1 306 ? -6 -44.5 -42.469 1 98.44 306 ALA A O 1
ATOM 2439 N N . LYS A 1 307 ? -5.512 -42.562 -43.469 1 98.19 307 LYS A N 1
ATOM 2440 C CA . LYS A 1 307 ? -5.34 -43.156 -44.781 1 98.19 307 LYS A CA 1
ATOM 2441 C C . LYS A 1 307 ? -3.883 -43.531 -45.062 1 98.19 307 LYS A C 1
ATOM 2443 O O . LYS A 1 307 ? -2.99 -43.094 -44.312 1 98.19 307 LYS A O 1
ATOM 2448 N N . LYS A 1 308 ? -3.641 -44.281 -46.156 1 97.5 308 LYS A N 1
ATOM 2449 C CA . LYS A 1 308 ? -2.297 -44.75 -46.469 1 97.5 308 LYS A CA 1
ATOM 2450 C C . LYS A 1 308 ? -1.392 -43.594 -46.844 1 97.5 308 LYS A C 1
ATOM 2452 O O . LYS A 1 308 ? -0.175 -43.656 -46.656 1 97.5 308 LYS A O 1
ATOM 2457 N N . ASP A 1 309 ? -2.039 -42.5 -47.25 1 97 309 ASP A N 1
ATOM 2458 C CA . ASP A 1 309 ? -1.238 -41.344 -47.688 1 97 309 ASP A CA 1
ATOM 2459 C C . ASP A 1 309 ? -0.856 -40.469 -46.5 1 97 309 ASP A C 1
ATOM 2461 O O . ASP A 1 309 ? -0.232 -39.438 -46.656 1 97 309 ASP A O 1
ATOM 2465 N N . GLY A 1 310 ? -1.304 -40.844 -45.344 1 97.62 310 GLY A N 1
ATOM 2466 C CA . GLY A 1 310 ? -0.893 -40.125 -44.125 1 97.62 310 GLY A CA 1
ATOM 2467 C C . GLY A 1 310 ? -1.94 -39.156 -43.625 1 97.62 310 GLY A C 1
ATOM 2468 O O . GLY A 1 310 ? -1.755 -38.531 -42.562 1 97.62 310 GLY A O 1
ATOM 2469 N N . THR A 1 311 ? -3.096 -39.094 -44.281 1 98.12 311 THR A N 1
ATOM 2470 C CA . THR A 1 311 ? -4.16 -38.219 -43.812 1 98.12 311 THR A CA 1
ATOM 2471 C C . THR A 1 311 ? -4.816 -38.781 -42.562 1 98.12 311 THR A C 1
ATOM 2473 O O . THR A 1 311 ? -5.414 -39.844 -42.594 1 98.12 311 THR A O 1
ATOM 2476 N N . ILE A 1 312 ? -4.699 -38.062 -41.469 1 98.44 312 ILE A N 1
ATOM 2477 C CA . ILE A 1 312 ? -5.359 -38.469 -40.25 1 98.44 312 ILE A CA 1
ATOM 2478 C C . ILE A 1 312 ? -6.844 -38.125 -40.312 1 98.44 312 ILE A C 1
ATOM 2480 O O . ILE A 1 312 ? -7.215 -36.938 -40.438 1 98.44 312 ILE A O 1
ATOM 2484 N N . GLU A 1 313 ? -7.742 -39.062 -40.156 1 98 313 GLU A N 1
ATOM 2485 C CA . GLU A 1 313 ? -9.164 -38.875 -40.438 1 98 313 GLU A CA 1
ATOM 2486 C C . GLU A 1 313 ? -9.969 -38.812 -39.125 1 98 313 GLU A C 1
ATOM 2488 O O . GLU A 1 313 ? -11.031 -38.188 -39.062 1 98 313 GLU A O 1
ATOM 2493 N N . ALA A 1 314 ? -9.43 -39.5 -38.125 1 98.25 314 ALA A N 1
ATOM 2494 C CA . ALA A 1 314 ? -10.219 -39.594 -36.906 1 98.25 314 ALA A CA 1
ATOM 2495 C C . ALA A 1 314 ? -9.32 -39.812 -35.688 1 98.25 314 ALA A C 1
ATOM 2497 O O . ALA A 1 314 ? -8.273 -40.469 -35.812 1 98.25 314 ALA A O 1
ATOM 2498 N N . CYS A 1 315 ? -9.75 -39.281 -34.594 1 98.56 315 CYS A N 1
ATOM 2499 C CA . CYS A 1 315 ? -9.062 -39.5 -33.312 1 98.56 315 CYS A CA 1
ATOM 2500 C C . CYS A 1 315 ? -10.047 -39.594 -32.156 1 98.56 315 CYS A C 1
ATOM 2502 O O . CYS A 1 315 ? -10.906 -38.719 -32 1 98.56 315 CYS A O 1
ATOM 2504 N N . ASP A 1 316 ? -10.039 -40.625 -31.406 1 98.5 316 ASP A N 1
ATOM 2505 C CA . ASP A 1 316 ? -10.859 -40.906 -30.234 1 98.5 316 ASP A CA 1
ATOM 2506 C C . ASP A 1 316 ? -10.008 -41 -28.969 1 98.5 316 ASP A C 1
ATOM 2508 O O . ASP A 1 316 ? -9.117 -41.844 -28.891 1 98.5 316 ASP A O 1
ATOM 2512 N N . ILE A 1 317 ? -10.328 -40.125 -27.969 1 98.69 317 ILE A N 1
ATOM 2513 C CA . ILE A 1 317 ? -9.539 -40.125 -26.734 1 98.69 317 ILE A CA 1
ATOM 2514 C C . ILE A 1 317 ? -10.445 -40.406 -25.547 1 98.69 317 ILE A C 1
ATOM 2516 O O . ILE A 1 317 ? -11.477 -39.75 -25.375 1 98.69 317 ILE A O 1
ATOM 2520 N N . TYR A 1 318 ? -10.141 -41.312 -24.75 1 98.56 318 TYR A N 1
ATOM 2521 C CA . TYR A 1 318 ? -10.75 -41.562 -23.453 1 98.56 318 TYR A CA 1
ATOM 2522 C C . TYR A 1 318 ? -9.734 -41.406 -22.328 1 98.56 318 TYR A C 1
ATOM 2524 O O . TYR A 1 318 ? -8.68 -42.062 -22.328 1 98.56 318 TYR A O 1
ATOM 2532 N N . ALA A 1 319 ? -10.078 -40.562 -21.359 1 98.75 319 ALA A N 1
ATOM 2533 C CA . ALA A 1 319 ? -9.164 -40.312 -20.25 1 98.75 319 ALA A CA 1
ATOM 2534 C C . ALA A 1 319 ? -9.812 -40.656 -18.922 1 98.75 319 ALA A C 1
ATOM 2536 O O . ALA A 1 319 ? -10.977 -40.312 -18.672 1 98.75 319 ALA A O 1
ATOM 2537 N N . LEU A 1 320 ? -9.148 -41.375 -18.078 1 98.75 320 LEU A N 1
ATOM 2538 C CA . LEU A 1 320 ? -9.477 -41.594 -16.672 1 98.75 320 LEU A CA 1
ATOM 2539 C C . LEU A 1 320 ? -8.43 -41 -15.75 1 98.75 320 LEU A C 1
ATOM 2541 O O . LEU A 1 320 ? -7.242 -41.312 -15.852 1 98.75 320 LEU A O 1
ATOM 2545 N N . SER A 1 321 ? -8.906 -40.125 -14.922 1 98.69 321 SER A N 1
ATOM 2546 C CA . SER A 1 321 ? -7.992 -39.344 -14.086 1 98.69 321 SER A CA 1
ATOM 2547 C C . SER A 1 321 ? -8.195 -39.656 -12.609 1 98.69 321 SER A C 1
ATOM 2549 O O . SER A 1 321 ? -9.328 -39.812 -12.148 1 98.69 321 SER A O 1
ATOM 2551 N N . ASP A 1 322 ? -7.129 -39.781 -11.844 1 98.56 322 ASP A N 1
ATOM 2552 C CA . ASP A 1 322 ? -7.148 -39.969 -10.391 1 98.56 322 ASP A CA 1
ATOM 2553 C C . ASP A 1 322 ? -7.098 -38.625 -9.664 1 98.56 322 ASP A C 1
ATOM 2555 O O . ASP A 1 322 ? -6.062 -37.938 -9.664 1 98.56 322 ASP A O 1
ATOM 2559 N N . GLN A 1 323 ? -8.148 -38.312 -9.039 1 98.12 323 GLN A N 1
ATOM 2560 C CA . GLN A 1 323 ? -8.219 -37.031 -8.344 1 98.12 323 GLN A CA 1
ATOM 2561 C C . GLN A 1 323 ? -7.586 -37.125 -6.957 1 98.12 323 GLN A C 1
ATOM 2563 O O . GLN A 1 323 ? -6.996 -36.156 -6.477 1 98.12 323 GLN A O 1
ATOM 2568 N N . GLY A 1 324 ? -7.715 -38.25 -6.352 1 98.12 324 GLY A N 1
ATOM 2569 C CA . GLY A 1 324 ? -7.395 -38.375 -4.938 1 98.12 324 GLY A CA 1
ATOM 2570 C C . GLY A 1 324 ? -8.547 -37.969 -4.027 1 98.12 324 GLY A C 1
ATOM 2571 O O . GLY A 1 324 ? -9.711 -38.094 -4.406 1 98.12 324 GLY A O 1
ATOM 2572 N N . ALA A 1 325 ? -8.234 -37.562 -2.842 1 98.06 325 ALA A N 1
ATOM 2573 C CA . ALA A 1 325 ? -9.188 -37.531 -1.741 1 98.06 325 ALA A CA 1
ATOM 2574 C C . ALA A 1 325 ? -10.109 -36.312 -1.88 1 98.06 325 ALA A C 1
ATOM 2576 O O . ALA A 1 325 ? -11.227 -36.312 -1.361 1 98.06 325 ALA A O 1
ATOM 2577 N N . TYR A 1 326 ? -9.734 -35.281 -2.531 1 97.44 326 TYR A N 1
ATOM 2578 C CA . TYR A 1 326 ? -10.523 -34.062 -2.586 1 97.44 326 TYR A CA 1
ATOM 2579 C C . TYR A 1 326 ? -10.555 -33.5 -4 1 97.44 326 TYR A C 1
ATOM 2581 O O . TYR A 1 326 ? -9.578 -33.625 -4.746 1 97.44 326 TYR A O 1
ATOM 2589 N N . GLY A 1 327 ? -11.633 -32.781 -4.359 1 96.38 327 GLY A N 1
ATOM 2590 C CA . GLY A 1 327 ? -12.016 -32.625 -5.754 1 96.38 327 GLY A CA 1
ATOM 2591 C C . GLY A 1 327 ? -11.57 -31.297 -6.352 1 96.38 327 GLY A C 1
ATOM 2592 O O . GLY A 1 327 ? -12.008 -30.922 -7.441 1 96.38 327 GLY A O 1
ATOM 2593 N N . TYR A 1 328 ? -10.688 -30.469 -5.668 1 96.12 328 TYR A N 1
ATOM 2594 C CA . TYR A 1 328 ? -10.25 -29.219 -6.262 1 96.12 328 TYR A CA 1
ATOM 2595 C C . TYR A 1 328 ? -9.453 -29.453 -7.535 1 96.12 328 TYR A C 1
ATOM 2597 O O . TYR A 1 328 ? -8.625 -30.375 -7.586 1 96.12 328 TYR A O 1
ATOM 2605 N N . HIS A 1 329 ? -9.711 -28.719 -8.688 1 96.38 329 HIS A N 1
ATOM 2606 C CA . HIS A 1 329 ? -9.031 -28.703 -9.984 1 96.38 329 HIS A CA 1
ATOM 2607 C C . HIS A 1 329 ? -9.266 -30 -10.742 1 96.38 329 HIS A C 1
ATOM 2609 O O . HIS A 1 329 ? -8.531 -30.312 -11.68 1 96.38 329 HIS A O 1
ATOM 2615 N N . ALA A 1 330 ? -10.273 -30.766 -10.391 1 96.44 330 ALA A N 1
ATOM 2616 C CA . ALA A 1 330 ? -10.492 -32.094 -10.977 1 96.44 330 ALA A CA 1
ATOM 2617 C C . ALA A 1 330 ? -11.078 -31.969 -12.383 1 96.44 330 ALA A C 1
ATOM 2619 O O . ALA A 1 330 ? -10.414 -32.281 -13.367 1 96.44 330 ALA A O 1
ATOM 2620 N N . PHE A 1 331 ? -12.188 -31.344 -12.461 1 95.19 331 PHE A N 1
ATOM 2621 C CA . PHE A 1 331 ? -12.945 -31.297 -13.703 1 95.19 331 PHE A CA 1
ATOM 2622 C C . PHE A 1 331 ? -12.195 -30.5 -14.766 1 95.19 331 PHE A C 1
ATOM 2624 O O . PHE A 1 331 ? -12.109 -30.906 -15.922 1 95.19 331 PHE A O 1
ATOM 2631 N N . THR A 1 332 ? -11.648 -29.438 -14.367 1 95.44 332 THR A N 1
ATOM 2632 C CA . THR A 1 332 ? -11.023 -28.531 -15.328 1 95.44 332 THR A CA 1
ATOM 2633 C C . THR A 1 332 ? -9.719 -29.125 -15.859 1 95.44 332 THR A C 1
ATOM 2635 O O . THR A 1 332 ? -9.375 -28.922 -17.031 1 95.44 332 THR A O 1
ATOM 2638 N N . THR A 1 333 ? -8.953 -29.812 -15.039 1 97.31 333 THR A N 1
ATOM 2639 C CA . THR A 1 333 ? -7.734 -30.484 -15.484 1 97.31 333 THR A CA 1
ATOM 2640 C C . THR A 1 333 ? -8.062 -31.578 -16.5 1 97.31 333 THR A C 1
ATOM 2642 O O . THR A 1 333 ? -7.402 -31.688 -17.531 1 97.31 333 THR A O 1
ATOM 2645 N N . LEU A 1 334 ? -9.078 -32.344 -16.234 1 97.25 334 LEU A N 1
ATOM 2646 C CA . LEU A 1 334 ? -9.516 -33.438 -17.109 1 97.25 334 LEU A CA 1
ATOM 2647 C C . LEU A 1 334 ? -9.883 -32.906 -18.5 1 97.25 334 LEU A C 1
ATOM 2649 O O . LEU A 1 334 ? -9.516 -33.5 -19.516 1 97.25 334 LEU A O 1
ATOM 2653 N N . ASN A 1 335 ? -10.5 -31.812 -18.5 1 96.38 335 ASN A N 1
ATOM 2654 C CA . ASN A 1 335 ? -11 -31.25 -19.75 1 96.38 335 ASN A CA 1
ATOM 2655 C C . ASN A 1 335 ? -9.852 -30.891 -20.688 1 96.38 335 ASN A C 1
ATOM 2657 O O . ASN A 1 335 ? -10 -30.953 -21.906 1 96.38 335 ASN A O 1
ATOM 2661 N N . LEU A 1 336 ? -8.719 -30.562 -20.172 1 97.44 336 LEU A N 1
ATOM 2662 C CA . LEU A 1 336 ? -7.629 -30.062 -21.016 1 97.44 336 LEU A CA 1
ATOM 2663 C C . LEU A 1 336 ? -6.918 -31.219 -21.719 1 97.44 336 LEU A C 1
ATOM 2665 O O . LEU A 1 336 ? -6.18 -31 -22.672 1 97.44 336 LEU A O 1
ATOM 2669 N N . VAL A 1 337 ? -7.207 -32.438 -21.297 1 98.19 337 VAL A N 1
ATOM 2670 C CA . VAL A 1 337 ? -6.652 -33.594 -21.984 1 98.19 337 VAL A CA 1
ATOM 2671 C C . VAL A 1 337 ? -7.109 -33.594 -23.438 1 98.19 337 VAL A C 1
ATOM 2673 O O . VAL A 1 337 ? -6.309 -33.844 -24.344 1 98.19 337 VAL A O 1
ATOM 2676 N N . GLY A 1 338 ? -8.367 -33.344 -23.641 1 97.5 338 GLY A N 1
ATOM 2677 C CA . GLY A 1 338 ? -8.914 -33.312 -24.984 1 97.5 338 GLY A CA 1
ATOM 2678 C C . GLY A 1 338 ? -8.844 -31.938 -25.625 1 97.5 338 GLY A C 1
ATOM 2679 O O . GLY A 1 338 ? -8.492 -31.797 -26.797 1 97.5 338 GLY A O 1
ATOM 2680 N N . ASN A 1 339 ? -9.062 -30.922 -24.844 1 96.81 339 ASN A N 1
ATOM 2681 C CA . ASN A 1 339 ? -9.242 -29.562 -25.312 1 96.81 339 ASN A CA 1
ATOM 2682 C C . ASN A 1 339 ? -7.957 -29 -25.922 1 96.81 339 ASN A C 1
ATOM 2684 O O . ASN A 1 339 ? -8.008 -28.203 -26.859 1 96.81 339 ASN A O 1
ATOM 2688 N N . LYS A 1 340 ? -6.789 -29.469 -25.453 1 97.38 340 LYS A N 1
ATOM 2689 C CA . LYS A 1 340 ? -5.531 -28.891 -25.906 1 97.38 340 LYS A CA 1
ATOM 2690 C C . LYS A 1 340 ? -4.809 -29.828 -26.875 1 97.38 340 LYS A C 1
ATOM 2692 O O . LYS A 1 340 ? -3.748 -29.484 -27.406 1 97.38 340 LYS A O 1
ATOM 2697 N N . THR A 1 341 ? -5.395 -30.984 -27.188 1 97.75 341 THR A N 1
ATOM 2698 C CA . THR A 1 341 ? -4.699 -31.953 -28.031 1 97.75 341 THR A CA 1
ATOM 2699 C C . THR A 1 341 ? -5.457 -32.188 -29.328 1 97.75 341 THR A C 1
ATOM 2701 O O . THR A 1 341 ? -4.926 -31.953 -30.406 1 97.75 341 THR A O 1
ATOM 2704 N N . LEU A 1 342 ? -6.746 -32.375 -29.266 1 97.81 342 LEU A N 1
ATOM 2705 C CA . LEU A 1 342 ? -7.547 -32.781 -30.422 1 97.81 342 LEU A CA 1
ATOM 2706 C C . LEU A 1 342 ? -7.52 -31.688 -31.484 1 97.81 342 LEU A C 1
ATOM 2708 O O . LEU A 1 342 ? -7.453 -31.984 -32.688 1 97.81 342 LEU A O 1
ATOM 2712 N N . PRO A 1 343 ? -7.449 -30.406 -31.078 1 97.5 343 PRO A N 1
ATOM 2713 C CA . PRO A 1 343 ? -7.5 -29.359 -32.094 1 97.5 343 PRO A CA 1
ATOM 2714 C C . PRO A 1 343 ? -6.188 -29.203 -32.844 1 97.5 343 PRO A C 1
ATOM 2716 O O . PRO A 1 343 ? -6.129 -28.5 -33.875 1 97.5 343 PRO A O 1
ATOM 2719 N N . LEU A 1 344 ? -5.113 -29.859 -32.438 1 97.25 344 LEU A N 1
ATOM 2720 C CA . LEU A 1 344 ? -3.816 -29.812 -33.094 1 97.25 344 LEU A CA 1
ATOM 2721 C C . LEU A 1 344 ? -3.92 -30.312 -34.531 1 97.25 344 LEU A C 1
ATOM 2723 O O . LEU A 1 344 ? -3.154 -29.906 -35.406 1 97.25 344 LEU A O 1
ATOM 2727 N N . TYR A 1 345 ? -4.773 -31.25 -34.75 1 96.88 345 TYR A N 1
ATOM 2728 C CA . TYR A 1 345 ? -4.965 -31.859 -36.031 1 96.88 345 TYR A CA 1
ATOM 2729 C C . TYR A 1 345 ? -6.344 -31.531 -36.594 1 96.88 345 TYR A C 1
ATOM 2731 O O . TYR A 1 345 ? -7.352 -32.094 -36.156 1 96.88 345 TYR A O 1
ATOM 2739 N N . SER A 1 346 ? -6.348 -30.719 -37.625 1 90.69 346 SER A N 1
ATOM 2740 C CA . SER A 1 346 ? -7.598 -30.094 -38.062 1 90.69 346 SER A CA 1
ATOM 2741 C C . SER A 1 346 ? -8.148 -30.75 -39.312 1 90.69 346 SER A C 1
ATOM 2743 O O . SER A 1 346 ? -9.211 -30.375 -39.812 1 90.69 346 SER A O 1
ATOM 2745 N N . ARG A 1 347 ? -7.488 -31.766 -39.812 1 91.06 347 ARG A N 1
ATOM 2746 C CA . ARG A 1 347 ? -7.922 -32.375 -41.062 1 91.06 347 ARG A CA 1
ATOM 2747 C C . ARG A 1 347 ? -8.867 -33.531 -40.781 1 91.06 347 ARG A C 1
ATOM 2749 O O . ARG A 1 347 ? -9.406 -34.156 -41.719 1 91.06 347 ARG A O 1
ATOM 2756 N N . MET A 1 348 ? -9.094 -33.781 -39.594 1 96.56 348 MET A N 1
ATOM 2757 C CA . MET A 1 348 ? -9.898 -34.938 -39.219 1 96.56 348 MET A CA 1
ATOM 2758 C C . MET A 1 348 ? -11.359 -34.75 -39.625 1 96.56 348 MET A C 1
ATOM 2760 O O . MET A 1 348 ? -11.859 -33.625 -39.625 1 96.56 348 MET A O 1
ATOM 2764 N N . ARG A 1 349 ? -11.977 -35.812 -39.875 1 97.5 349 ARG A N 1
ATOM 2765 C CA . ARG A 1 349 ? -13.414 -35.812 -40.156 1 97.5 349 ARG A CA 1
ATOM 2766 C C . ARG A 1 349 ? -14.219 -36.031 -38.875 1 97.5 349 ARG A C 1
ATOM 2768 O O . ARG A 1 349 ? -15.383 -35.625 -38.812 1 97.5 349 ARG A O 1
ATOM 2775 N N . ALA A 1 350 ? -13.594 -36.719 -37.969 1 98.19 350 ALA A N 1
ATOM 2776 C CA . ALA A 1 350 ? -14.297 -37.031 -36.719 1 98.19 350 ALA A CA 1
ATOM 2777 C C . ALA A 1 350 ? -13.344 -37.031 -35.531 1 98.19 350 ALA A C 1
ATOM 2779 O O . ALA A 1 350 ? -12.195 -37.469 -35.625 1 98.19 350 ALA A O 1
ATOM 2780 N N . ALA A 1 351 ? -13.797 -36.5 -34.438 1 98.31 351 ALA A N 1
ATOM 2781 C CA . ALA A 1 351 ? -13.055 -36.5 -33.156 1 98.31 351 ALA A CA 1
ATOM 2782 C C . ALA A 1 351 ? -13.984 -36.719 -31.984 1 98.31 351 ALA A C 1
ATOM 2784 O O . ALA A 1 351 ? -15.148 -36.312 -32 1 98.31 351 ALA A O 1
ATOM 2785 N N . ARG A 1 352 ? -13.547 -37.312 -30.953 1 98.31 352 ARG A N 1
ATOM 2786 C CA . ARG A 1 352 ? -14.328 -37.562 -29.734 1 98.31 352 ARG A CA 1
ATOM 2787 C C . ARG A 1 352 ? -13.438 -37.531 -28.5 1 98.31 352 ARG A C 1
ATOM 2789 O O . ARG A 1 352 ? -12.297 -38 -28.547 1 98.31 352 ARG A O 1
ATOM 2796 N N . PHE A 1 353 ? -13.961 -36.938 -27.422 1 98.25 353 PHE A N 1
ATOM 2797 C CA . PHE A 1 353 ? -13.312 -36.938 -26.109 1 98.25 353 PHE A CA 1
ATOM 2798 C C . PHE A 1 353 ? -14.281 -37.438 -25.031 1 98.25 353 PHE A C 1
ATOM 2800 O O . PHE A 1 353 ? -15.391 -36.906 -24.922 1 98.25 353 PHE A O 1
ATOM 2807 N N . PHE A 1 354 ? -13.93 -38.406 -24.312 1 98.19 354 PHE A N 1
ATOM 2808 C CA . PHE A 1 354 ? -14.633 -38.875 -23.125 1 98.19 354 PHE A CA 1
ATOM 2809 C C . PHE A 1 354 ? -13.688 -38.938 -21.938 1 98.19 354 PHE A C 1
ATOM 2811 O O . PHE A 1 354 ? -12.68 -39.656 -21.969 1 98.19 354 PHE A O 1
ATOM 2818 N N . GLY A 1 355 ? -13.945 -38.125 -20.938 1 97.81 355 GLY A N 1
ATOM 2819 C CA . GLY A 1 355 ? -13.086 -38.094 -19.766 1 97.81 355 GLY A CA 1
ATOM 2820 C C . GLY A 1 355 ? -13.852 -38.281 -18.469 1 97.81 355 GLY A C 1
ATOM 2821 O O . GLY A 1 355 ? -14.977 -37.812 -18.328 1 97.81 355 GLY A O 1
ATOM 2822 N N . GLN A 1 356 ? -13.305 -39 -17.484 1 98.12 356 GLN A N 1
ATOM 2823 C CA . GLN A 1 356 ? -13.812 -39.156 -16.141 1 98.12 356 GLN A CA 1
ATOM 2824 C C . GLN A 1 356 ? -12.719 -38.938 -15.102 1 98.12 356 GLN A C 1
ATOM 2826 O O . GLN A 1 356 ? -11.57 -39.312 -15.312 1 98.12 356 GLN A O 1
ATOM 2831 N N . VAL A 1 357 ? -13.047 -38.281 -14.047 1 98.25 357 VAL A N 1
ATOM 2832 C CA . VAL A 1 357 ? -12.133 -38.062 -12.93 1 98.25 357 VAL A CA 1
ATOM 2833 C C . VAL A 1 357 ? -12.766 -38.562 -11.633 1 98.25 357 VAL A C 1
ATOM 2835 O O . VAL A 1 357 ? -13.945 -38.312 -11.375 1 98.25 357 VAL A O 1
ATOM 2838 N N . VAL A 1 358 ? -11.977 -39.312 -10.797 1 98.44 358 VAL A N 1
ATOM 2839 C CA . VAL A 1 358 ? -12.602 -40.062 -9.719 1 98.44 358 VAL A CA 1
ATOM 2840 C C . VAL A 1 358 ? -11.883 -39.812 -8.398 1 98.44 358 VAL A C 1
ATOM 2842 O O . VAL A 1 358 ? -10.695 -39.469 -8.398 1 98.44 358 VAL A O 1
ATOM 2845 N N . TYR A 1 359 ? -12.625 -39.938 -7.301 1 98.06 359 TYR A N 1
ATOM 2846 C CA . TYR A 1 359 ? -12.062 -39.906 -5.957 1 98.06 359 TYR A CA 1
ATOM 2847 C C . TYR A 1 359 ? -11.312 -41.188 -5.637 1 98.06 359 TYR A C 1
ATOM 2849 O O . TYR A 1 359 ? -11.75 -42.281 -6.023 1 98.06 359 TYR A O 1
ATOM 2857 N N . THR A 1 360 ? -10.25 -41.094 -4.98 1 98.38 360 THR A N 1
ATOM 2858 C CA . THR A 1 360 ? -9.547 -42.156 -4.32 1 98.38 360 THR A CA 1
ATOM 2859 C C . THR A 1 360 ? -9.016 -41.719 -2.961 1 98.38 360 THR A C 1
ATOM 2861 O O . THR A 1 360 ? -9.109 -40.562 -2.605 1 98.38 360 THR A O 1
ATOM 2864 N N . ASN A 1 361 ? -8.57 -42.656 -2.139 1 98.19 361 ASN A N 1
ATOM 2865 C CA . ASN A 1 361 ? -7.984 -42.344 -0.845 1 98.19 361 ASN A CA 1
ATOM 2866 C C . ASN A 1 361 ? -6.484 -42.062 -0.963 1 98.19 361 ASN A C 1
ATOM 2868 O O . ASN A 1 361 ? -5.688 -42.656 -0.219 1 98.19 361 ASN A O 1
ATOM 2872 N N . LYS A 1 362 ? -6.078 -41.219 -1.91 1 97.62 362 LYS A N 1
ATOM 2873 C CA . LYS A 1 362 ? -4.695 -40.812 -2.141 1 97.62 362 LYS A CA 1
ATOM 2874 C C . LYS A 1 362 ? -4.547 -39.281 -2.029 1 97.62 362 LYS A C 1
ATOM 2876 O O . LYS A 1 362 ? -5.539 -38.594 -1.883 1 97.62 362 LYS A O 1
ATOM 2881 N N . LEU A 1 363 ? -3.264 -38.906 -2.008 1 96.81 363 LEU A N 1
ATOM 2882 C CA . LEU A 1 363 ? -2.967 -37.5 -2.105 1 96.81 363 LEU A CA 1
ATOM 2883 C C . LEU A 1 363 ? -3.719 -36.844 -3.271 1 96.81 363 LEU A C 1
ATOM 2885 O O . LEU A 1 363 ? -3.717 -37.406 -4.383 1 96.81 363 LEU A O 1
ATOM 2889 N N . PRO A 1 364 ? -4.371 -35.75 -3.012 1 97.38 364 PRO A N 1
ATOM 2890 C CA . PRO A 1 364 ? -5.152 -35.125 -4.086 1 97.38 364 PRO A CA 1
ATOM 2891 C C . PRO A 1 364 ? -4.281 -34.625 -5.227 1 97.38 364 PRO A C 1
ATOM 2893 O O . PRO A 1 364 ? -3.197 -34.094 -4.98 1 97.38 364 PRO A O 1
ATOM 2896 N N . GLY A 1 365 ? -4.773 -34.781 -6.488 1 97.38 365 GLY A N 1
ATOM 2897 C CA . GLY A 1 365 ? -4.219 -34.031 -7.602 1 97.38 365 GLY A CA 1
ATOM 2898 C C . GLY A 1 365 ? -4.637 -32.562 -7.602 1 97.38 365 GLY A C 1
ATOM 2899 O O . GLY A 1 365 ? -5.715 -32.219 -7.105 1 97.38 365 GLY A O 1
ATOM 2900 N N . GLY A 1 366 ? -3.836 -31.734 -8.07 1 97.44 366 GLY A N 1
ATOM 2901 C CA . GLY A 1 366 ? -4.125 -30.312 -8.188 1 97.44 366 GLY A CA 1
ATOM 2902 C C . GLY A 1 366 ? -3.545 -29.688 -9.438 1 97.44 366 GLY A C 1
ATOM 2903 O O . GLY A 1 366 ? -3.104 -30.391 -10.344 1 97.44 366 GLY A O 1
ATOM 2904 N N . ALA A 1 367 ? -3.592 -28.375 -9.477 1 97.81 367 ALA A N 1
ATOM 2905 C CA . ALA A 1 367 ? -3.062 -27.656 -10.625 1 97.81 367 ALA A CA 1
ATOM 2906 C C . ALA A 1 367 ? -1.56 -27.875 -10.773 1 97.81 367 ALA A C 1
ATOM 2908 O O . ALA A 1 367 ? -0.825 -27.859 -9.781 1 97.81 367 ALA A O 1
ATOM 2909 N N . PHE A 1 368 ? -1.111 -28.141 -11.969 1 97.94 368 PHE A N 1
ATOM 2910 C CA . PHE A 1 368 ? 0.291 -28.297 -12.336 1 97.94 368 PHE A CA 1
ATOM 2911 C C . PHE A 1 368 ? 0.558 -27.719 -13.719 1 97.94 368 PHE A C 1
ATOM 2913 O O . PHE A 1 368 ? -0.293 -27.797 -14.609 1 97.94 368 PHE A O 1
ATOM 2920 N N . ARG A 1 369 ? 1.719 -27.109 -13.914 1 96.25 369 ARG A N 1
ATOM 2921 C CA . ARG A 1 369 ? 2.102 -26.5 -15.18 1 96.25 369 ARG A CA 1
ATOM 2922 C C . ARG A 1 369 ? 1.745 -27.406 -16.359 1 96.25 369 ARG A C 1
ATOM 2924 O O . ARG A 1 369 ? 2.129 -28.578 -16.391 1 96.25 369 ARG A O 1
ATOM 2931 N N . GLY A 1 370 ? 1.086 -26.859 -17.312 1 96.75 370 GLY A N 1
ATOM 2932 C CA . GLY A 1 370 ? 0.604 -27.625 -18.453 1 96.75 370 GLY A CA 1
ATOM 2933 C C . GLY A 1 370 ? -0.784 -28.203 -18.234 1 96.75 370 GLY A C 1
ATOM 2934 O O . GLY A 1 370 ? -1.495 -28.484 -19.203 1 96.75 370 GLY A O 1
ATOM 2935 N N . TYR A 1 371 ? -1.053 -28.422 -16.891 1 96.56 371 TYR A N 1
ATOM 2936 C CA . TYR A 1 371 ? -2.381 -28.875 -16.484 1 96.56 371 TYR A CA 1
ATOM 2937 C C . TYR A 1 371 ? -2.713 -30.219 -17.125 1 96.56 371 TYR A C 1
ATOM 2939 O O . TYR A 1 371 ? -1.943 -31.172 -17 1 96.56 371 TYR A O 1
ATOM 2947 N N . GLY A 1 372 ? -3.787 -30.484 -17.719 1 97.62 372 GLY A N 1
ATOM 2948 C CA . GLY A 1 372 ? -4.145 -31.766 -18.312 1 97.62 372 GLY A CA 1
ATOM 2949 C C . GLY A 1 372 ? -3.566 -31.953 -19.703 1 97.62 372 GLY A C 1
ATOM 2950 O O . GLY A 1 372 ? -3.498 -33.062 -20.203 1 97.62 372 GLY A O 1
ATOM 2951 N N . ALA A 1 373 ? -3.02 -30.938 -20.266 1 98.31 373 ALA A N 1
ATOM 2952 C CA . ALA A 1 373 ? -2.504 -30.953 -21.641 1 98.31 373 ALA A CA 1
ATOM 2953 C C . ALA A 1 373 ? -1.254 -31.828 -21.734 1 98.31 373 ALA A C 1
ATOM 2955 O O . ALA A 1 373 ? -1.011 -32.469 -22.766 1 98.31 373 ALA A O 1
ATOM 2956 N N . VAL A 1 374 ? -0.459 -31.875 -20.688 1 98.31 374 VAL A N 1
ATOM 2957 C CA . VAL A 1 374 ? 0.78 -32.625 -20.688 1 98.31 374 VAL A CA 1
ATOM 2958 C C . VAL A 1 374 ? 0.469 -34.125 -20.891 1 98.31 374 VAL A C 1
ATOM 2960 O O . VAL A 1 374 ? 1.083 -34.781 -21.734 1 98.31 374 VAL A O 1
ATOM 2963 N N . GLN A 1 375 ? -0.525 -34.625 -20.156 1 98.38 375 GLN A N 1
ATOM 2964 C CA . GLN A 1 375 ? -0.919 -36.031 -20.234 1 98.38 375 GLN A CA 1
ATOM 2965 C C . GLN A 1 375 ? -1.591 -36.344 -21.578 1 98.38 375 GLN A C 1
ATOM 2967 O O . GLN A 1 375 ? -1.335 -37.375 -22.188 1 98.38 375 GLN A O 1
ATOM 2972 N N . GLY A 1 376 ? -2.424 -35.406 -22 1 98.62 376 GLY A N 1
ATOM 2973 C CA . GLY A 1 376 ? -3.064 -35.594 -23.297 1 98.62 376 GLY A CA 1
ATOM 2974 C C . GLY A 1 376 ? -2.084 -35.562 -24.453 1 98.62 376 GLY A C 1
ATOM 2975 O O . GLY A 1 376 ? -2.207 -36.375 -25.391 1 98.62 376 GLY A O 1
ATOM 2976 N N . THR A 1 377 ? -1.137 -34.688 -24.438 1 98.75 377 THR A N 1
ATOM 2977 C CA . THR A 1 377 ? -0.135 -34.562 -25.5 1 98.75 377 THR A CA 1
ATOM 2978 C C . THR A 1 377 ? 0.752 -35.812 -25.531 1 98.75 377 THR A C 1
ATOM 2980 O O . THR A 1 377 ? 1.108 -36.281 -26.625 1 98.75 377 THR A O 1
ATOM 2983 N N . PHE A 1 378 ? 1.124 -36.344 -24.391 1 98.56 378 PHE A N 1
ATOM 2984 C CA . PHE A 1 378 ? 1.918 -37.562 -24.359 1 98.56 378 PHE A CA 1
ATOM 2985 C C . PHE A 1 378 ? 1.22 -38.688 -25.109 1 98.56 378 PHE A C 1
ATOM 2987 O O . PHE A 1 378 ? 1.833 -39.344 -25.953 1 98.56 378 PHE A O 1
ATOM 2994 N N . ALA A 1 379 ? -0.045 -38.781 -24.766 1 98.69 379 ALA A N 1
ATOM 2995 C CA . ALA A 1 379 ? -0.811 -39.906 -25.344 1 98.69 379 ALA A CA 1
ATOM 2996 C C . ALA A 1 379 ? -1.008 -39.719 -26.844 1 98.69 379 ALA A C 1
ATOM 2998 O O . ALA A 1 379 ? -0.643 -40.562 -27.641 1 98.69 379 ALA A O 1
ATOM 2999 N N . LEU A 1 380 ? -1.463 -38.562 -27.234 1 98.56 380 LEU A N 1
ATOM 3000 C CA . LEU A 1 380 ? -1.798 -38.344 -28.625 1 98.56 380 LEU A CA 1
ATOM 3001 C C . LEU A 1 380 ? -0.542 -38.312 -29.5 1 98.56 380 LEU A C 1
ATOM 3003 O O . LEU A 1 380 ? -0.506 -38.969 -30.547 1 98.56 380 LEU A O 1
ATOM 3007 N N . GLU A 1 381 ? 0.474 -37.625 -29.109 1 98.56 381 GLU A N 1
ATOM 3008 C CA . GLU A 1 381 ? 1.672 -37.469 -29.938 1 98.56 381 GLU A CA 1
ATOM 3009 C C . GLU A 1 381 ? 2.471 -38.75 -29.984 1 98.56 381 GLU A C 1
ATOM 3011 O O . GLU A 1 381 ? 3.129 -39.062 -30.984 1 98.56 381 GLU A O 1
ATOM 3016 N N . SER A 1 382 ? 2.436 -39.562 -28.906 1 98.44 382 SER A N 1
ATOM 3017 C CA . SER A 1 382 ? 3.016 -40.906 -28.984 1 98.44 382 SER A CA 1
ATOM 3018 C C . SER A 1 382 ? 2.299 -41.75 -30.031 1 98.44 382 SER A C 1
ATOM 3020 O O . SER A 1 382 ? 2.936 -42.469 -30.781 1 98.44 382 SER A O 1
ATOM 3022 N N . MET A 1 383 ? 1.002 -41.594 -30.094 1 98 383 MET A N 1
ATOM 3023 C CA . MET A 1 383 ? 0.203 -42.344 -31.062 1 98 383 MET A CA 1
ATOM 3024 C C . MET A 1 383 ? 0.5 -41.875 -32.469 1 98 383 MET A C 1
ATOM 3026 O O . MET A 1 383 ? 0.526 -42.688 -33.406 1 98 383 MET A O 1
ATOM 3030 N N . VAL A 1 384 ? 0.687 -40.625 -32.656 1 98.44 384 VAL A N 1
ATOM 3031 C CA . VAL A 1 384 ? 1.005 -40.062 -33.969 1 98.44 384 VAL A CA 1
ATOM 3032 C C . VAL A 1 384 ? 2.365 -40.594 -34.438 1 98.44 384 VAL A C 1
ATOM 3034 O O . VAL A 1 384 ? 2.555 -40.875 -35.594 1 98.44 384 VAL A O 1
ATOM 3037 N N . ASN A 1 385 ? 3.361 -40.656 -33.531 1 98.25 385 ASN A N 1
ATOM 3038 C CA . ASN A 1 385 ? 4.652 -41.25 -33.875 1 98.25 385 ASN A CA 1
ATOM 3039 C C . ASN A 1 385 ? 4.512 -42.719 -34.281 1 98.25 385 ASN A C 1
ATOM 3041 O O . ASN A 1 385 ? 5.152 -43.156 -35.219 1 98.25 385 ASN A O 1
ATOM 3045 N N . LYS A 1 386 ? 3.691 -43.469 -33.562 1 98 386 LYS A N 1
ATOM 3046 C CA . LYS A 1 386 ? 3.416 -44.844 -33.906 1 98 386 LYS A CA 1
ATOM 3047 C C . LYS A 1 386 ? 2.771 -44.938 -35.312 1 98 386 LYS A C 1
ATOM 3049 O O . LYS A 1 386 ? 3.096 -45.844 -36.094 1 98 386 LYS A O 1
ATOM 3054 N N . LEU A 1 387 ? 1.865 -44.062 -35.531 1 98.31 387 LEU A N 1
ATOM 3055 C CA . LEU A 1 387 ? 1.183 -44.031 -36.812 1 98.31 387 LEU A CA 1
ATOM 3056 C C . LEU A 1 387 ? 2.172 -43.781 -37.938 1 98.31 387 LEU A C 1
ATOM 3058 O O . LEU A 1 387 ? 2.086 -44.438 -39 1 98.31 387 LEU A O 1
ATOM 3062 N N . ALA A 1 388 ? 3.043 -42.812 -37.781 1 98.25 388 ALA A N 1
ATOM 3063 C CA . ALA A 1 388 ? 4.066 -42.531 -38.781 1 98.25 388 ALA A CA 1
ATOM 3064 C C . ALA A 1 388 ? 4.875 -43.812 -39.094 1 98.25 388 ALA A C 1
ATOM 3066 O O . ALA A 1 388 ? 5.16 -44.094 -40.25 1 98.25 388 ALA A O 1
ATOM 3067 N N . LYS A 1 389 ? 5.32 -44.5 -38.094 1 97.44 389 LYS A N 1
ATOM 3068 C CA . LYS A 1 389 ? 6.078 -45.719 -38.281 1 97.44 389 LYS A CA 1
ATOM 3069 C C . LYS A 1 389 ? 5.266 -46.75 -39.062 1 97.44 389 LYS A C 1
ATOM 3071 O O . LYS A 1 389 ? 5.77 -47.375 -40 1 97.44 389 LYS A O 1
ATOM 3076 N N . GLU A 1 390 ? 4.004 -46.906 -38.625 1 96.88 390 GLU A N 1
ATOM 3077 C CA . GLU A 1 390 ? 3.117 -47.844 -39.281 1 96.88 390 GLU A CA 1
ATOM 3078 C C . GLU A 1 390 ? 2.938 -47.531 -40.75 1 96.88 390 GLU A C 1
ATOM 3080 O O . GLU A 1 390 ? 2.83 -48.438 -41.594 1 96.88 390 GLU A O 1
ATOM 3085 N N . LEU A 1 391 ? 2.949 -46.281 -41.062 1 97.75 391 LEU A N 1
ATOM 3086 C CA . LEU A 1 391 ? 2.734 -45.844 -42.438 1 97.75 391 LEU A CA 1
ATOM 3087 C C . LEU A 1 391 ? 4.059 -45.75 -43.188 1 97.75 391 LEU A C 1
ATOM 3089 O O . LEU A 1 391 ? 4.074 -45.438 -44.375 1 97.75 391 LEU A O 1
ATOM 3093 N N . ASN A 1 392 ? 5.133 -46 -42.5 1 96.75 392 ASN A N 1
ATOM 3094 C CA . ASN A 1 392 ? 6.465 -45.812 -43.062 1 96.75 392 ASN A CA 1
ATOM 3095 C C . ASN A 1 392 ? 6.641 -44.406 -43.594 1 96.75 392 ASN A C 1
ATOM 3097 O O . ASN A 1 392 ? 7.062 -44.219 -44.75 1 96.75 392 ASN A O 1
ATOM 3101 N N . MET A 1 393 ? 6.164 -43.5 -42.812 1 97.25 393 MET A N 1
ATOM 3102 C CA . MET A 1 393 ? 6.266 -42.062 -43.125 1 97.25 393 MET A CA 1
ATOM 3103 C C . MET A 1 393 ? 7.133 -41.344 -42.125 1 97.25 393 MET A C 1
ATOM 3105 O O . MET A 1 393 ? 7.164 -41.688 -40.938 1 97.25 393 MET A O 1
ATOM 3109 N N . ASP A 1 394 ? 7.84 -40.281 -42.625 1 97.56 394 ASP A N 1
ATOM 3110 C CA . ASP A 1 394 ? 8.555 -39.375 -41.719 1 97.56 394 ASP A CA 1
ATOM 3111 C C . ASP A 1 394 ? 7.582 -38.688 -40.781 1 97.56 394 ASP A C 1
ATOM 3113 O O . ASP A 1 394 ? 6.613 -38.062 -41.219 1 97.56 394 ASP A O 1
ATOM 3117 N N . PRO A 1 395 ? 7.832 -38.875 -39.469 1 97.69 395 PRO A N 1
ATOM 3118 C CA . PRO A 1 395 ? 6.938 -38.219 -38.5 1 97.69 395 PRO A CA 1
ATOM 3119 C C . PRO A 1 395 ? 6.789 -36.719 -38.75 1 97.69 395 PRO A C 1
ATOM 3121 O O . PRO A 1 395 ? 5.73 -36.156 -38.469 1 97.69 395 PRO A O 1
ATOM 3124 N N . VAL A 1 396 ? 7.789 -36.031 -39.188 1 98.38 396 VAL A N 1
ATOM 3125 C CA . VAL A 1 396 ? 7.746 -34.594 -39.5 1 98.38 396 VAL A CA 1
ATOM 3126 C C . VAL A 1 396 ? 6.773 -34.344 -40.656 1 98.38 396 VAL A C 1
ATOM 3128 O O . VAL A 1 396 ? 5.934 -33.469 -40.562 1 98.38 396 VAL A O 1
ATOM 3131 N N . GLU A 1 397 ? 6.879 -35.125 -41.656 1 97.56 397 GLU A N 1
ATOM 3132 C CA . GLU A 1 397 ? 6.027 -34.969 -42.844 1 97.56 397 GLU A CA 1
ATOM 3133 C C . GLU A 1 397 ? 4.566 -35.281 -42.5 1 97.56 397 GLU A C 1
ATOM 3135 O O . GLU A 1 397 ? 3.662 -34.625 -43.031 1 97.56 397 GLU A O 1
ATOM 3140 N N . LEU A 1 398 ? 4.371 -36.281 -41.688 1 98.06 398 LEU A N 1
ATOM 3141 C CA . LEU A 1 398 ? 3.016 -36.625 -41.281 1 98.06 398 LEU A CA 1
ATOM 3142 C C . LEU A 1 398 ? 2.354 -35.438 -40.594 1 98.06 398 LEU A C 1
ATOM 3144 O O . LEU A 1 398 ? 1.184 -35.156 -40.844 1 98.06 398 LEU A O 1
ATOM 3148 N N . ARG A 1 399 ? 3.062 -34.781 -39.719 1 98.12 399 ARG A N 1
ATOM 3149 C CA . ARG A 1 399 ? 2.527 -33.625 -39 1 98.12 399 ARG A CA 1
ATOM 3150 C C . ARG A 1 399 ? 2.312 -32.438 -39.906 1 98.12 399 ARG A C 1
ATOM 3152 O O . ARG A 1 399 ? 1.284 -31.766 -39.844 1 98.12 399 ARG A O 1
ATOM 3159 N N . LEU A 1 400 ? 3.275 -32.156 -40.75 1 97.69 400 LEU A N 1
ATOM 3160 C CA . LEU A 1 400 ? 3.15 -31.031 -41.656 1 97.69 400 LEU A CA 1
ATOM 3161 C C . LEU A 1 400 ? 1.928 -31.203 -42.562 1 97.69 400 LEU A C 1
ATOM 3163 O O . LEU A 1 400 ? 1.298 -30.219 -42.969 1 97.69 400 LEU A O 1
ATOM 3167 N N . LYS A 1 401 ? 1.547 -32.375 -42.781 1 97.12 401 LYS A N 1
ATOM 3168 C CA . LYS A 1 401 ? 0.4 -32.688 -43.656 1 97.12 401 LYS A CA 1
ATOM 3169 C C . LYS A 1 401 ? -0.913 -32.438 -42.906 1 97.12 401 LYS A C 1
ATOM 3171 O O . LYS A 1 401 ? -1.918 -32.062 -43.5 1 97.12 401 LYS A O 1
ATOM 3176 N N . ASN A 1 402 ? -0.928 -32.594 -41.625 1 97.81 402 ASN A N 1
ATOM 3177 C CA . ASN A 1 402 ? -2.205 -32.75 -40.938 1 97.81 402 ASN A CA 1
ATOM 3178 C C . ASN A 1 402 ? -2.434 -31.625 -39.938 1 97.81 402 ASN A C 1
ATOM 3180 O O . ASN A 1 402 ? -3.559 -31.406 -39.469 1 97.81 402 ASN A O 1
ATOM 3184 N N . THR A 1 403 ? -1.447 -30.875 -39.5 1 96.81 403 THR A N 1
ATOM 3185 C CA . THR A 1 403 ? -1.547 -29.953 -38.375 1 96.81 403 THR A CA 1
ATOM 3186 C C . THR A 1 403 ? -2.367 -28.719 -38.75 1 96.81 403 THR A C 1
ATOM 3188 O O . THR A 1 403 ? -2.527 -28.422 -39.938 1 96.81 403 THR A O 1
ATOM 3191 N N . VAL A 1 404 ? -2.869 -28.062 -37.781 1 96.44 404 VAL A N 1
ATOM 3192 C CA . VAL A 1 404 ? -3.707 -26.875 -37.938 1 96.44 404 VAL A CA 1
ATOM 3193 C C . VAL A 1 404 ? -2.895 -25.734 -38.531 1 96.44 404 VAL A C 1
ATOM 3195 O O . VAL A 1 404 ? -1.682 -25.641 -38.344 1 96.44 404 VAL A O 1
ATOM 3198 N N . ARG A 1 405 ? -3.582 -24.797 -39.281 1 96.56 405 ARG A N 1
ATOM 3199 C CA . ARG A 1 405 ? -2.971 -23.641 -39.906 1 96.56 405 ARG A CA 1
ATOM 3200 C C . ARG A 1 405 ? -3.721 -22.359 -39.562 1 96.56 405 ARG A C 1
ATOM 3202 O O . ARG A 1 405 ? -4.891 -22.406 -39.188 1 96.56 405 ARG A O 1
ATOM 3209 N N . GLU A 1 406 ? -2.93 -21.312 -39.625 1 96.5 406 GLU A N 1
ATOM 3210 C CA . GLU A 1 406 ? -3.537 -20 -39.438 1 96.5 406 GLU A CA 1
ATOM 3211 C C . GLU A 1 406 ? -4.73 -19.812 -40.375 1 96.5 406 GLU A C 1
ATOM 3213 O O . GLU A 1 406 ? -4.664 -20.172 -41.562 1 96.5 406 GLU A O 1
ATOM 3218 N N . GLY A 1 407 ? -5.824 -19.25 -39.875 1 95.62 407 GLY A N 1
ATOM 3219 C CA . GLY A 1 407 ? -7.008 -18.969 -40.656 1 95.62 407 GLY A CA 1
ATOM 3220 C C . GLY A 1 407 ? -8.047 -20.078 -40.594 1 95.62 407 GLY A C 1
ATOM 3221 O O . GLY A 1 407 ? -9.195 -19.875 -41 1 95.62 407 GLY A O 1
ATOM 3222 N N . GLU A 1 408 ? -7.699 -21.203 -39.969 1 96.25 408 GLU A N 1
ATOM 3223 C CA . GLU A 1 408 ? -8.625 -22.328 -39.875 1 96.25 408 GLU A CA 1
ATOM 3224 C C . GLU A 1 408 ? -9.484 -22.234 -38.625 1 96.25 408 GLU A C 1
ATOM 3226 O O . GLU A 1 408 ? -9.164 -21.484 -37.719 1 96.25 408 GLU A O 1
ATOM 3231 N N . LYS A 1 409 ? -10.594 -22.844 -38.719 1 96.06 409 LYS A N 1
ATOM 3232 C CA . LYS A 1 409 ? -11.391 -23.188 -37.562 1 96.06 409 LYS A CA 1
ATOM 3233 C C . LYS A 1 409 ? -11.305 -24.688 -37.25 1 96.06 409 LYS A C 1
ATOM 3235 O O . LYS A 1 409 ? -11.617 -25.516 -38.125 1 96.06 409 LYS A O 1
ATOM 3240 N N . THR A 1 410 ? -10.891 -25.062 -36.188 1 96.62 410 THR A N 1
ATOM 3241 C CA . THR A 1 410 ? -10.648 -26.469 -35.875 1 96.62 410 THR A CA 1
ATOM 3242 C C . THR A 1 410 ? -11.961 -27.234 -35.75 1 96.62 410 THR A C 1
ATOM 3244 O O . THR A 1 410 ? -12.977 -26.672 -35.344 1 96.62 410 THR A O 1
ATOM 3247 N N . LEU A 1 411 ? -11.945 -28.484 -36.062 1 95.38 411 LEU A N 1
ATOM 3248 C CA . LEU A 1 411 ? -13.109 -29.344 -35.906 1 95.38 411 LEU A CA 1
ATOM 3249 C C . LEU A 1 411 ? -13.445 -29.516 -34.406 1 95.38 411 LEU A C 1
ATOM 3251 O O . LEU A 1 411 ? -14.555 -29.203 -34 1 95.38 411 LEU A O 1
ATOM 3255 N N . ALA A 1 412 ? -12.422 -30.016 -33.75 1 95 412 ALA A N 1
ATOM 3256 C CA . ALA A 1 412 ? -12.609 -30.188 -32.312 1 95 412 ALA A CA 1
ATOM 3257 C C . ALA A 1 412 ? -12.562 -28.844 -31.578 1 95 412 ALA A C 1
ATOM 3259 O O . ALA A 1 412 ? -11.656 -28.047 -31.797 1 95 412 ALA A O 1
ATOM 3260 N N . TYR A 1 413 ? -13.625 -28.516 -30.75 1 94.5 413 TYR A N 1
ATOM 3261 C CA . TYR A 1 413 ? -13.734 -27.375 -29.844 1 94.5 413 TYR A CA 1
ATOM 3262 C C . TYR A 1 413 ? -13.906 -26.078 -30.625 1 94.5 413 TYR A C 1
ATOM 3264 O O . TYR A 1 413 ? -14.062 -25.016 -30.031 1 94.5 413 TYR A O 1
ATOM 3272 N N . GLY A 1 414 ? -13.828 -26.062 -31.938 1 95 414 GLY A N 1
ATOM 3273 C CA . GLY A 1 414 ? -14.211 -24.953 -32.781 1 95 414 GLY A CA 1
ATOM 3274 C C . GLY A 1 414 ? -13.352 -23.719 -32.562 1 95 414 GLY A C 1
ATOM 3275 O O . GLY A 1 414 ? -13.859 -22.594 -32.531 1 95 414 GLY A O 1
ATOM 3276 N N . ILE A 1 415 ? -12.055 -23.875 -32.406 1 95.31 415 ILE A N 1
ATOM 3277 C CA . ILE A 1 415 ? -11.148 -22.766 -32.156 1 95.31 415 ILE A CA 1
ATOM 3278 C C . ILE A 1 415 ? -10.914 -21.984 -33.438 1 95.31 415 ILE A C 1
ATOM 3280 O O . ILE A 1 415 ? -10.539 -22.578 -34.469 1 95.31 415 ILE A O 1
ATOM 3284 N N . ASP A 1 416 ? -11.211 -20.688 -33.406 1 95.06 416 ASP A N 1
ATOM 3285 C CA . ASP A 1 416 ? -10.828 -19.812 -34.5 1 95.06 416 ASP A CA 1
ATOM 3286 C C . ASP A 1 416 ? -9.344 -19.469 -34.438 1 95.06 416 ASP A C 1
ATOM 3288 O O . ASP A 1 416 ? -8.938 -18.625 -33.656 1 95.06 416 ASP A O 1
ATOM 3292 N N . VAL A 1 417 ? -8.547 -20.062 -35.344 1 96.69 417 VAL A N 1
ATOM 3293 C CA . VAL A 1 417 ? -7.098 -19.891 -35.281 1 96.69 417 VAL A CA 1
ATOM 3294 C C . VAL A 1 417 ? -6.688 -18.656 -36.062 1 96.69 417 VAL A C 1
ATOM 3296 O O . VAL A 1 417 ? -6.371 -18.734 -37.25 1 96.69 417 VAL A O 1
ATOM 3299 N N . LYS A 1 418 ? -6.523 -17.578 -35.344 1 96.5 418 LYS A N 1
ATOM 3300 C CA . LYS A 1 418 ? -6.23 -16.312 -36 1 96.5 418 LYS A CA 1
ATOM 3301 C C . LYS A 1 418 ? -4.727 -16.094 -36.125 1 96.5 418 LYS A C 1
ATOM 3303 O O . LYS A 1 418 ? -4.281 -15.258 -36.938 1 96.5 418 LYS A O 1
ATOM 3308 N N . SER A 1 419 ? -3.959 -16.797 -35.406 1 97.06 419 SER A N 1
ATOM 3309 C CA . SER A 1 419 ? -2.502 -16.734 -35.438 1 97.06 419 SER A CA 1
ATOM 3310 C C . SER A 1 419 ? -1.878 -18.109 -35.188 1 97.06 419 SER A C 1
ATOM 3312 O O . SER A 1 419 ? -2.133 -18.719 -34.156 1 97.06 419 SER A O 1
ATOM 3314 N N . CYS A 1 420 ? -1.003 -18.594 -36.125 1 97.75 420 CYS A N 1
ATOM 3315 C CA . CYS A 1 420 ? -0.384 -19.906 -36 1 97.75 420 CYS A CA 1
ATOM 3316 C C . CYS A 1 420 ? 0.834 -20.031 -36.906 1 97.75 420 CYS A C 1
ATOM 3318 O O . CYS A 1 420 ? 0.727 -19.859 -38.125 1 97.75 420 CYS A O 1
ATOM 3320 N N . LYS A 1 421 ? 1.961 -20.281 -36.312 1 98.38 421 LYS A N 1
ATOM 3321 C CA . LYS A 1 421 ? 3.193 -20.547 -37.031 1 98.38 421 LYS A CA 1
ATOM 3322 C C . LYS A 1 421 ? 3.748 -21.938 -36.688 1 98.38 421 LYS A C 1
ATOM 3324 O O . LYS A 1 421 ? 4.965 -22.125 -36.656 1 98.38 421 LYS A O 1
ATOM 3329 N N . LEU A 1 422 ? 2.885 -22.844 -36.406 1 98.38 422 LEU A N 1
ATOM 3330 C CA . LEU A 1 422 ? 3.295 -24.172 -36 1 98.38 422 LEU A CA 1
ATOM 3331 C C . LEU A 1 422 ? 4.09 -24.875 -37.094 1 98.38 422 LEU A C 1
ATOM 3333 O O . LEU A 1 422 ? 5.066 -25.578 -36.812 1 98.38 422 LEU A O 1
ATOM 3337 N N . ASN A 1 423 ? 3.693 -24.766 -38.375 1 97.81 423 ASN A N 1
ATOM 3338 C CA . ASN A 1 423 ? 4.43 -25.375 -39.5 1 97.81 423 ASN A CA 1
ATOM 3339 C C . ASN A 1 423 ? 5.859 -24.844 -39.562 1 97.81 423 ASN A C 1
ATOM 3341 O O . ASN A 1 423 ? 6.801 -25.609 -39.781 1 97.81 423 ASN A O 1
ATOM 3345 N N . GLU A 1 424 ? 5.969 -23.562 -39.344 1 98.5 424 GLU A N 1
ATOM 3346 C CA . GLU A 1 424 ? 7.305 -22.969 -39.344 1 98.5 424 GLU A CA 1
ATOM 3347 C C . GLU A 1 424 ? 8.117 -23.469 -38.156 1 98.5 424 GLU A C 1
ATOM 3349 O O . GLU A 1 424 ? 9.328 -23.672 -38.25 1 98.5 424 GLU A O 1
ATOM 3354 N N . CYS A 1 425 ? 7.449 -23.609 -37.031 1 98.81 425 CYS A N 1
ATOM 3355 C CA . CYS A 1 425 ? 8.125 -24.141 -35.844 1 98.81 425 CYS A CA 1
ATOM 3356 C C . CYS A 1 425 ? 8.672 -25.547 -36.125 1 98.81 425 CYS A C 1
ATOM 3358 O O . CYS A 1 425 ? 9.789 -25.875 -35.719 1 98.81 425 CYS A O 1
ATOM 3360 N N . ILE A 1 426 ? 7.887 -26.359 -36.781 1 98.69 426 ILE A N 1
ATOM 3361 C CA . ILE A 1 426 ? 8.273 -27.734 -37.094 1 98.69 426 ILE A CA 1
ATOM 3362 C C . ILE A 1 426 ? 9.492 -27.734 -38 1 98.69 426 ILE A C 1
ATOM 3364 O O . ILE A 1 426 ? 10.477 -28.438 -37.75 1 98.69 426 ILE A O 1
ATOM 3368 N N . GLU A 1 427 ? 9.445 -26.953 -39.062 1 98.44 427 GLU A N 1
ATOM 3369 C CA . GLU A 1 427 ? 10.547 -26.891 -40 1 98.44 427 GLU A CA 1
ATOM 3370 C C . GLU A 1 427 ? 11.828 -26.391 -39.344 1 98.44 427 GLU A C 1
ATOM 3372 O O . GLU A 1 427 ? 12.898 -26.969 -39.562 1 98.44 427 GLU A O 1
ATOM 3377 N N . LYS A 1 428 ? 11.68 -25.422 -38.562 1 98.69 428 LYS A N 1
ATOM 3378 C CA . LYS A 1 428 ? 12.844 -24.859 -37.875 1 98.69 428 LYS A CA 1
ATOM 3379 C C . LYS A 1 428 ? 13.414 -25.875 -36.875 1 98.69 428 LYS A C 1
ATOM 3381 O O . LYS A 1 428 ? 14.633 -26 -36.75 1 98.69 428 LYS A O 1
ATOM 3386 N N . GLY A 1 429 ? 12.578 -26.5 -36.125 1 98.62 429 GLY A N 1
ATOM 3387 C CA . GLY A 1 429 ? 13.023 -27.516 -35.188 1 98.62 429 GLY A CA 1
ATOM 3388 C C . GLY A 1 429 ? 13.734 -28.672 -35.875 1 98.62 429 GLY A C 1
ATOM 3389 O O . GLY A 1 429 ? 14.719 -29.203 -35.344 1 98.62 429 GLY A O 1
ATOM 3390 N N . ARG A 1 430 ? 13.258 -29.062 -37 1 98.38 430 ARG A N 1
ATOM 3391 C CA . ARG A 1 430 ? 13.875 -30.094 -37.812 1 98.38 430 ARG A CA 1
ATOM 3392 C C . ARG A 1 430 ? 15.32 -29.766 -38.156 1 98.38 430 ARG A C 1
ATOM 3394 O O . ARG A 1 430 ? 16.203 -30.609 -38 1 98.38 430 ARG A O 1
ATOM 3401 N N . GLU A 1 431 ? 15.477 -28.547 -38.5 1 98.44 431 GLU A N 1
ATOM 3402 C CA . GLU A 1 431 ? 16.828 -28.078 -38.844 1 98.44 431 GLU A CA 1
ATOM 3403 C C . GLU A 1 431 ? 17.703 -28.016 -37.594 1 98.44 431 GLU A C 1
ATOM 3405 O O . GLU A 1 431 ? 18.859 -28.438 -37.625 1 98.44 431 GLU A O 1
ATOM 3410 N N . MET A 1 432 ? 17.172 -27.516 -36.531 1 98.62 432 MET A N 1
ATOM 3411 C CA . MET A 1 432 ? 17.922 -27.25 -35.312 1 98.62 432 MET A CA 1
ATOM 3412 C C . MET A 1 432 ? 18.453 -28.547 -34.719 1 98.62 432 MET A C 1
ATOM 3414 O O . MET A 1 432 ? 19.531 -28.578 -34.156 1 98.62 432 MET A O 1
ATOM 3418 N N . ILE A 1 433 ? 17.703 -29.609 -34.844 1 98.25 433 ILE A N 1
ATOM 3419 C CA . ILE A 1 433 ? 18.078 -30.859 -34.188 1 98.25 433 ILE A CA 1
ATOM 3420 C C . ILE A 1 433 ? 18.875 -31.719 -35.156 1 98.25 433 ILE A C 1
ATOM 3422 O O . ILE A 1 433 ? 19.391 -32.781 -34.781 1 98.25 433 ILE A O 1
ATOM 3426 N N . GLU A 1 434 ? 19 -31.297 -36.406 1 97.94 434 GLU A N 1
ATOM 3427 C CA . GLU A 1 434 ? 19.625 -32.062 -37.469 1 97.94 434 GLU A CA 1
ATOM 3428 C C . GLU A 1 434 ? 18.875 -33.375 -37.719 1 97.94 434 GLU A C 1
ATOM 3430 O O . GLU A 1 434 ? 19.5 -34.438 -37.812 1 97.94 434 GLU A O 1
ATOM 3435 N N . TRP A 1 435 ? 17.641 -33.25 -37.812 1 98.25 435 TRP A N 1
ATOM 3436 C CA . TRP A 1 435 ? 16.719 -34.375 -37.938 1 98.25 435 TRP A CA 1
ATOM 3437 C C . TRP A 1 435 ? 17.141 -35.281 -39.094 1 98.25 435 TRP A C 1
ATOM 3439 O O . TRP A 1 435 ? 17.188 -36.5 -38.938 1 98.25 435 TRP A O 1
ATOM 3449 N N . ASP A 1 436 ? 17.453 -34.781 -40.281 1 97.44 436 ASP A N 1
ATOM 3450 C CA . ASP A 1 436 ? 17.719 -35.594 -41.5 1 97.44 436 ASP A CA 1
ATOM 3451 C C . ASP A 1 436 ? 19.016 -36.375 -41.344 1 97.44 436 ASP A C 1
ATOM 3453 O O . ASP A 1 436 ? 19.172 -37.438 -41.969 1 97.44 436 ASP A O 1
ATOM 3457 N N . LYS A 1 437 ? 19.828 -35.906 -40.531 1 97.12 437 LYS A N 1
ATOM 3458 C CA . LYS A 1 437 ? 21.109 -36.594 -40.312 1 97.12 437 LYS A CA 1
ATOM 3459 C C . LYS A 1 437 ? 20.953 -37.781 -39.375 1 97.12 437 LYS A C 1
ATOM 3461 O O . LYS A 1 437 ? 21.656 -38.781 -39.531 1 97.12 437 LYS A O 1
ATOM 3466 N N . TYR A 1 438 ? 20.031 -37.75 -38.531 1 97.56 438 TYR A N 1
ATOM 3467 C CA . TYR A 1 438 ? 20.016 -38.75 -37.469 1 97.56 438 TYR A CA 1
ATOM 3468 C C . TYR A 1 438 ? 18.781 -39.625 -37.531 1 97.56 438 TYR A C 1
ATOM 3470 O O . TYR A 1 438 ? 18.719 -40.688 -36.906 1 97.56 438 TYR A O 1
ATOM 3478 N N . TYR A 1 439 ? 17.75 -39.219 -38.25 1 97.31 439 TYR A N 1
ATOM 3479 C CA . TYR A 1 439 ? 16.531 -40 -38.375 1 97.31 439 TYR A CA 1
ATOM 3480 C C . TYR A 1 439 ? 16.734 -41.219 -39.281 1 97.31 439 TYR A C 1
ATOM 3482 O O . TYR A 1 439 ? 17.328 -41.094 -40.344 1 97.31 439 TYR A O 1
ATOM 3490 N N . PRO A 1 440 ? 16.312 -42.406 -39.094 1 95.88 440 PRO A N 1
ATOM 3491 C CA . PRO A 1 440 ? 15.57 -42.656 -37.875 1 95.88 440 PRO A CA 1
ATOM 3492 C C . PRO A 1 440 ? 16.484 -42.812 -36.656 1 95.88 440 PRO A C 1
ATOM 3494 O O . PRO A 1 440 ? 16.062 -42.594 -35.531 1 95.88 440 PRO A O 1
ATOM 3497 N N . PHE A 1 441 ? 17.688 -43.469 -36.844 1 96.56 441 PHE A N 1
ATOM 3498 C CA . PHE A 1 441 ? 18.688 -43.594 -35.812 1 96.56 441 PHE A CA 1
ATOM 3499 C C . PHE A 1 441 ? 20.062 -43.906 -36.406 1 96.56 441 PHE A C 1
ATOM 3501 O O . PHE A 1 441 ? 20.172 -44.188 -37.594 1 96.56 441 PHE A O 1
ATOM 3508 N N . LYS A 1 442 ? 21.016 -43.688 -35.656 1 97.31 442 LYS A N 1
ATOM 3509 C CA . LYS A 1 442 ? 22.375 -44.094 -35.969 1 97.31 442 LYS A CA 1
ATOM 3510 C C . LYS A 1 442 ? 22.938 -45.031 -34.906 1 97.31 442 LYS A C 1
ATOM 3512 O O . LYS A 1 442 ? 22.859 -44.719 -33.688 1 97.31 442 LYS A O 1
ATOM 3517 N N . GLU A 1 443 ? 23.531 -46.125 -35.406 1 93.94 443 GLU A N 1
ATOM 3518 C CA . GLU A 1 443 ? 24.078 -47.125 -34.469 1 93.94 443 GLU A CA 1
ATOM 3519 C C . GLU A 1 443 ? 25.578 -46.938 -34.312 1 93.94 443 GLU A C 1
ATOM 3521 O O . GLU A 1 443 ? 26.312 -46.781 -35.312 1 93.94 443 GLU A O 1
ATOM 3526 N N . GLU A 1 444 ? 25.891 -46.875 -33.125 1 93.88 444 GLU A N 1
ATOM 3527 C CA . GLU A 1 444 ? 27.297 -46.875 -32.75 1 93.88 444 GLU A CA 1
ATOM 3528 C C . GLU A 1 444 ? 27.641 -48.125 -31.953 1 93.88 444 GLU A C 1
ATOM 3530 O O . GLU A 1 444 ? 26.766 -48.969 -31.688 1 93.88 444 GLU A O 1
ATOM 3535 N N . LYS A 1 445 ? 29.047 -48.344 -31.672 1 91.94 445 LYS A N 1
ATOM 3536 C CA . LYS A 1 445 ? 29.5 -49.562 -31.031 1 91.94 445 LYS A CA 1
ATOM 3537 C C . LYS A 1 445 ? 28.766 -49.781 -29.703 1 91.94 445 LYS A C 1
ATOM 3539 O O . LYS A 1 445 ? 28.219 -50.844 -29.469 1 91.94 445 LYS A O 1
ATOM 3544 N N . ASP A 1 446 ? 28.656 -48.875 -28.953 1 93.75 446 ASP A N 1
ATOM 3545 C CA . ASP A 1 446 ? 28.172 -49.062 -27.594 1 93.75 446 ASP A CA 1
ATOM 3546 C C . ASP A 1 446 ? 26.828 -48.375 -27.375 1 93.75 446 ASP A C 1
ATOM 3548 O O . ASP A 1 446 ? 26.219 -48.5 -26.328 1 93.75 446 ASP A O 1
ATOM 3552 N N . LYS A 1 447 ? 26.281 -47.656 -28.344 1 96.19 447 LYS A N 1
ATOM 3553 C CA . LYS A 1 447 ? 25.062 -46.875 -28.141 1 96.19 447 LYS A CA 1
ATOM 3554 C C . LYS A 1 447 ? 24.297 -46.719 -29.453 1 96.19 447 LYS A C 1
ATOM 3556 O O . LYS A 1 447 ? 24.859 -46.906 -30.531 1 96.19 447 LYS A O 1
ATOM 3561 N N . ILE A 1 448 ? 23.047 -46.375 -29.391 1 96.88 448 ILE A N 1
ATOM 3562 C CA . ILE A 1 448 ? 22.188 -45.969 -30.5 1 96.88 448 ILE A CA 1
ATOM 3563 C C . ILE A 1 448 ? 21.797 -44.5 -30.344 1 96.88 448 ILE A C 1
ATOM 3565 O O . ILE A 1 448 ? 21.344 -44.094 -29.281 1 96.88 448 ILE A O 1
ATOM 3569 N N . ILE A 1 449 ? 22.094 -43.719 -31.344 1 98 449 ILE A N 1
ATOM 3570 C CA . ILE A 1 449 ? 21.672 -42.312 -31.391 1 98 449 ILE A CA 1
ATOM 3571 C C . ILE A 1 449 ? 20.406 -42.188 -32.219 1 98 449 ILE A C 1
ATOM 3573 O O . ILE A 1 449 ? 20.344 -42.656 -33.344 1 98 449 ILE A O 1
ATOM 3577 N N . SER A 1 450 ? 19.391 -41.594 -31.625 1 98 450 SER A N 1
ATOM 3578 C CA . SER A 1 450 ? 18.094 -41.469 -32.281 1 98 450 SER A CA 1
ATOM 3579 C C . SER A 1 450 ? 17.453 -40.125 -32.031 1 98 450 SER A C 1
ATOM 3581 O O . SER A 1 450 ? 17.844 -39.406 -31.109 1 98 450 SER A O 1
ATOM 3583 N N . VAL A 1 451 ? 16.516 -39.781 -32.906 1 98.62 451 VAL A N 1
ATOM 3584 C CA . VAL A 1 451 ? 15.805 -38.5 -32.781 1 98.62 451 VAL A CA 1
ATOM 3585 C C . VAL A 1 451 ? 14.297 -38.781 -32.719 1 98.62 451 VAL A C 1
ATOM 3587 O O . VAL A 1 451 ? 13.828 -39.781 -33.25 1 98.62 451 VAL A O 1
ATOM 3590 N N . GLY A 1 452 ? 13.547 -37.938 -32.031 1 98.56 452 GLY A N 1
ATOM 3591 C CA . GLY A 1 452 ? 12.094 -37.938 -31.953 1 98.56 452 GLY A CA 1
ATOM 3592 C C . GLY A 1 452 ? 11.5 -36.531 -31.875 1 98.56 452 GLY A C 1
ATOM 3593 O O . GLY A 1 452 ? 12.219 -35.562 -31.656 1 98.56 452 GLY A O 1
ATOM 3594 N N . MET A 1 453 ? 10.211 -36.438 -32.094 1 98.62 453 MET A N 1
ATOM 3595 C CA . MET A 1 453 ? 9.594 -35.125 -32.094 1 98.62 453 MET A CA 1
ATOM 3596 C C . MET A 1 453 ? 8.164 -35.188 -31.562 1 98.62 453 MET A C 1
ATOM 3598 O O . MET A 1 453 ? 7.582 -36.281 -31.469 1 98.62 453 MET A O 1
ATOM 3602 N N . ALA A 1 454 ? 7.613 -34.062 -31.188 1 98.81 454 ALA A N 1
ATOM 3603 C CA . ALA A 1 454 ? 6.219 -33.875 -30.828 1 98.81 454 ALA A CA 1
ATOM 3604 C C . ALA A 1 454 ? 5.824 -32.406 -31 1 98.81 454 ALA A C 1
ATOM 3606 O O . ALA A 1 454 ? 6.688 -31.516 -31.062 1 98.81 454 ALA A O 1
ATOM 3607 N N . ILE A 1 455 ? 4.547 -32.125 -31.188 1 98.81 455 ILE A N 1
ATOM 3608 C CA . ILE A 1 455 ? 4.02 -30.781 -31.25 1 98.81 455 ILE A CA 1
ATOM 3609 C C . ILE A 1 455 ? 2.957 -30.578 -30.172 1 98.81 455 ILE A C 1
ATOM 3611 O O . ILE A 1 455 ? 2.465 -31.547 -29.594 1 98.81 455 ILE A O 1
ATOM 3615 N N . ALA A 1 456 ? 2.666 -29.328 -29.859 1 98.62 456 ALA A N 1
ATOM 3616 C CA . ALA A 1 456 ? 1.701 -29.047 -28.812 1 98.62 456 ALA A CA 1
ATOM 3617 C C . ALA A 1 456 ? 1.007 -27.719 -29.031 1 98.62 456 ALA A C 1
ATOM 3619 O O . ALA A 1 456 ? 1.513 -26.859 -29.766 1 98.62 456 ALA A O 1
ATOM 3620 N N . GLN A 1 457 ? -0.114 -27.594 -28.484 1 97.56 457 GLN A N 1
ATOM 3621 C CA . GLN A 1 457 ? -0.866 -26.344 -28.344 1 97.56 457 GLN A CA 1
ATOM 3622 C C . GLN A 1 457 ? -1.354 -26.156 -26.906 1 97.56 457 GLN A C 1
ATOM 3624 O O . GLN A 1 457 ? -1.427 -27.125 -26.141 1 97.56 457 GLN A O 1
ATOM 3629 N N . GLN A 1 458 ? -1.588 -24.984 -26.516 1 97.81 458 GLN A N 1
ATOM 3630 C CA . GLN A 1 458 ? -2.17 -24.609 -25.234 1 97.81 458 GLN A CA 1
ATOM 3631 C C . GLN A 1 458 ? -3.217 -23.516 -25.391 1 97.81 458 GLN A C 1
ATOM 3633 O O . GLN A 1 458 ? -4.004 -23.531 -26.344 1 97.81 458 GLN A O 1
ATOM 3638 N N . GLY A 1 459 ? -3.494 -22.688 -24.469 1 96.69 459 GLY A N 1
ATOM 3639 C CA . GLY A 1 459 ? -4.387 -21.547 -24.5 1 96.69 459 GLY A CA 1
ATOM 3640 C C . GLY A 1 459 ? -3.857 -20.359 -23.703 1 96.69 459 GLY A C 1
ATOM 3641 O O . GLY A 1 459 ? -2.979 -20.516 -22.859 1 96.69 459 GLY A O 1
ATOM 3642 N N . SER A 1 460 ? -4.363 -19.188 -24.078 1 97.44 460 SER A N 1
ATOM 3643 C CA . SER A 1 460 ? -4.059 -17.969 -23.344 1 97.44 460 SER A CA 1
ATOM 3644 C C . SER A 1 460 ? -5.258 -17.5 -22.531 1 97.44 460 SER A C 1
ATOM 3646 O O . SER A 1 460 ? -6.207 -16.938 -23.078 1 97.44 460 SER A O 1
ATOM 3648 N N . GLY A 1 461 ? -5.148 -17.719 -21.219 1 96.06 461 GLY A N 1
ATOM 3649 C CA . GLY A 1 461 ? -6.293 -17.406 -20.375 1 96.06 461 GLY A CA 1
ATOM 3650 C C . GLY A 1 461 ? -7.453 -18.359 -20.578 1 96.06 461 GLY A C 1
ATOM 3651 O O . GLY A 1 461 ? -7.348 -19.328 -21.344 1 96.06 461 GLY A O 1
ATOM 3652 N N . ILE A 1 462 ? -8.508 -18.172 -19.812 1 96.19 462 ILE A N 1
ATOM 3653 C CA . ILE A 1 462 ? -9.742 -18.938 -19.953 1 96.19 462 ILE A CA 1
ATOM 3654 C C . ILE A 1 462 ? -10.828 -18.062 -20.578 1 96.19 462 ILE A C 1
ATOM 3656 O O . ILE A 1 462 ? -11.234 -17.047 -20 1 96.19 462 ILE A O 1
ATOM 3660 N N . GLN A 1 463 ? -11.227 -18.453 -21.781 1 95.25 463 GLN A N 1
ATOM 3661 C CA . GLN A 1 463 ? -12.203 -17.688 -22.547 1 95.25 463 GLN A CA 1
ATOM 3662 C C . GLN A 1 463 ? -13.5 -17.5 -21.75 1 95.25 463 GLN A C 1
ATOM 3664 O O . GLN A 1 463 ? -13.953 -18.422 -21.078 1 95.25 463 GLN A O 1
ATOM 3669 N N . ASN A 1 464 ? -13.992 -16.297 -21.609 1 94.5 464 ASN A N 1
ATOM 3670 C CA . ASN A 1 464 ? -15.266 -15.898 -21.016 1 94.5 464 ASN A CA 1
ATOM 3671 C C . ASN A 1 464 ? -15.242 -16.031 -19.484 1 94.5 464 ASN A C 1
ATOM 3673 O O . ASN A 1 464 ? -16.281 -15.953 -18.844 1 94.5 464 ASN A O 1
ATOM 3677 N N . VAL A 1 465 ? -14.07 -16.25 -18.859 1 95.25 465 VAL A N 1
ATOM 3678 C CA . VAL A 1 465 ? -13.984 -16.422 -17.422 1 95.25 465 VAL A CA 1
ATOM 3679 C C . VAL A 1 465 ? -13 -15.414 -16.828 1 95.25 465 VAL A C 1
ATOM 3681 O O . VAL A 1 465 ? -13.352 -14.648 -15.93 1 95.25 465 VAL A O 1
ATOM 3684 N N . ASP A 1 466 ? -11.859 -15.344 -17.375 1 96.38 466 ASP A N 1
ATOM 3685 C CA . ASP A 1 466 ? -10.82 -14.492 -16.797 1 96.38 466 ASP A CA 1
ATOM 3686 C C . ASP A 1 466 ? -11.109 -13.023 -17.078 1 96.38 466 ASP A C 1
ATOM 3688 O O . ASP A 1 466 ? -11.586 -12.664 -18.156 1 96.38 466 ASP A O 1
ATOM 3692 N N . THR A 1 467 ? -10.906 -12.211 -16.094 1 96.75 467 THR A N 1
ATOM 3693 C CA . THR A 1 467 ? -10.953 -10.758 -16.234 1 96.75 467 THR A CA 1
ATOM 3694 C C . THR A 1 467 ? -9.977 -10.094 -15.273 1 96.75 467 THR A C 1
ATOM 3696 O O . THR A 1 467 ? -9.641 -10.656 -14.234 1 96.75 467 THR A O 1
ATOM 3699 N N . SER A 1 468 ? -9.43 -9 -15.633 1 97.25 468 SER A N 1
ATOM 3700 C CA . SER A 1 468 ? -8.531 -8.219 -14.789 1 97.25 468 SER A CA 1
ATOM 3701 C C . SER A 1 468 ? -8.797 -6.723 -14.93 1 97.25 468 SER A C 1
ATOM 3703 O O . SER A 1 468 ? -9.219 -6.262 -15.992 1 97.25 468 SER A O 1
ATOM 3705 N N . THR A 1 469 ? -8.742 -6.035 -13.836 1 97.88 469 THR A N 1
ATOM 3706 C CA . THR A 1 469 ? -8.828 -4.578 -13.805 1 97.88 469 THR A CA 1
ATOM 3707 C C . THR A 1 469 ? -7.504 -3.969 -13.359 1 97.88 469 THR A C 1
ATOM 3709 O O . THR A 1 469 ? -6.848 -4.496 -12.453 1 97.88 469 THR A O 1
ATOM 3712 N N . VAL A 1 470 ? -7.059 -2.904 -14.008 1 98.12 470 VAL A N 1
ATOM 3713 C CA . VAL A 1 470 ? -5.809 -2.209 -13.719 1 98.12 470 VAL A CA 1
ATOM 3714 C C . VAL A 1 470 ? -6.066 -0.709 -13.602 1 98.12 470 VAL A C 1
ATOM 3716 O O . VAL A 1 470 ? -6.949 -0.17 -14.273 1 98.12 470 VAL A O 1
ATOM 3719 N N . GLU A 1 471 ? -5.422 -0.067 -12.656 1 98.12 471 GLU A N 1
ATOM 3720 C CA . GLU A 1 471 ? -5.461 1.386 -12.516 1 98.12 471 GLU A CA 1
ATOM 3721 C C . GLU A 1 471 ? -4.09 2.004 -12.781 1 98.12 471 GLU A C 1
ATOM 3723 O O . GLU A 1 471 ? -3.066 1.439 -12.398 1 98.12 471 GLU A O 1
ATOM 3728 N N . VAL A 1 472 ? -4.059 3.113 -13.438 1 98.38 472 VAL A N 1
ATOM 3729 C CA . VAL A 1 472 ? -2.842 3.902 -13.609 1 98.38 472 VAL A CA 1
ATOM 3730 C C . VAL A 1 472 ? -3.119 5.363 -13.266 1 98.38 472 VAL A C 1
ATOM 3732 O O . VAL A 1 472 ? -4.105 5.941 -13.727 1 98.38 472 VAL A O 1
ATOM 3735 N N . ARG A 1 473 ? -2.311 5.984 -12.438 1 97.69 473 ARG A N 1
ATOM 3736 C CA . ARG A 1 473 ? -2.471 7.355 -11.969 1 97.69 473 ARG A CA 1
ATOM 3737 C C . ARG A 1 473 ? -1.35 8.25 -12.492 1 97.69 473 ARG A C 1
ATOM 3739 O O . ARG A 1 473 ? -0.186 7.84 -12.516 1 97.69 473 ARG A O 1
ATOM 3746 N N . LEU A 1 474 ? -1.729 9.422 -12.93 1 98.06 474 LEU A N 1
ATOM 3747 C CA . LEU A 1 474 ? -0.748 10.477 -13.172 1 98.06 474 LEU A CA 1
ATOM 3748 C C . LEU A 1 474 ? -0.427 11.227 -11.883 1 98.06 474 LEU A C 1
ATOM 3750 O O . LEU A 1 474 ? -1.28 11.938 -11.352 1 98.06 474 LEU A O 1
ATOM 3754 N N . ASN A 1 475 ? 0.806 11.086 -11.391 1 96.31 475 ASN A N 1
ATOM 3755 C CA . ASN A 1 475 ? 1.202 11.727 -10.141 1 96.31 475 ASN A CA 1
ATOM 3756 C C . ASN A 1 475 ? 1.611 13.18 -10.352 1 96.31 475 ASN A C 1
ATOM 3758 O O . ASN A 1 475 ? 1.764 13.625 -11.492 1 96.31 475 ASN A O 1
ATOM 3762 N N . GLU A 1 476 ? 1.807 13.898 -9.312 1 93.06 476 GLU A N 1
ATOM 3763 C CA . GLU A 1 476 ? 1.938 15.352 -9.305 1 93.06 476 GLU A CA 1
ATOM 3764 C C . GLU A 1 476 ? 3.197 15.797 -10.047 1 93.06 476 GLU A C 1
ATOM 3766 O O . GLU A 1 476 ? 3.307 16.953 -10.453 1 93.06 476 GLU A O 1
ATOM 3771 N N . GLN A 1 477 ? 4.113 14.867 -10.234 1 90.19 477 GLN A N 1
ATOM 3772 C CA . GLN A 1 477 ? 5.359 15.273 -10.883 1 90.19 477 GLN A CA 1
ATOM 3773 C C . GLN A 1 477 ? 5.527 14.578 -12.227 1 90.19 477 GLN A C 1
ATOM 3775 O O . GLN A 1 477 ? 6.645 14.469 -12.742 1 90.19 477 GLN A O 1
ATOM 3780 N N . GLY A 1 478 ? 4.484 14.07 -12.727 1 93.94 478 GLY A N 1
ATOM 3781 C CA . GLY A 1 478 ? 4.484 13.531 -14.078 1 93.94 478 GLY A CA 1
ATOM 3782 C C . GLY A 1 478 ? 4.844 12.062 -14.141 1 93.94 478 GLY A C 1
ATOM 3783 O O . GLY A 1 478 ? 4.879 11.469 -15.219 1 93.94 478 GLY A O 1
ATOM 3784 N N . ASP A 1 479 ? 5.211 11.461 -13.008 1 95.06 479 ASP A N 1
ATOM 3785 C CA . ASP A 1 479 ? 5.41 10.016 -12.961 1 95.06 479 ASP A CA 1
ATOM 3786 C C . ASP A 1 479 ? 4.078 9.281 -12.828 1 95.06 479 ASP A C 1
ATOM 3788 O O . ASP A 1 479 ? 3.033 9.906 -12.648 1 95.06 479 ASP A O 1
ATOM 3792 N N . TYR A 1 480 ? 4.141 7.965 -13 1 97 480 TYR A N 1
ATOM 3793 C CA . TYR A 1 480 ? 2.91 7.18 -13.023 1 97 480 TYR A CA 1
ATOM 3794 C C . TYR A 1 480 ? 2.936 6.094 -11.953 1 97 480 TYR A C 1
ATOM 3796 O O . TYR A 1 480 ? 3.982 5.5 -11.688 1 97 480 TYR A O 1
ATOM 3804 N N . THR A 1 481 ? 1.87 5.855 -11.258 1 97 481 THR A N 1
ATOM 3805 C CA . THR A 1 481 ? 1.677 4.688 -10.406 1 97 481 THR A CA 1
ATOM 3806 C C . THR A 1 481 ? 0.748 3.678 -11.078 1 97 481 THR A C 1
ATOM 3808 O O . THR A 1 481 ? -0.36 4.027 -11.492 1 97 481 THR A O 1
ATOM 3811 N N . LEU A 1 482 ? 1.246 2.514 -11.266 1 97.44 482 LEU A N 1
ATOM 3812 C CA . LEU A 1 482 ? 0.509 1.421 -11.891 1 97.44 482 LEU A CA 1
ATOM 3813 C C . LEU A 1 482 ? 0.065 0.4 -10.844 1 97.44 482 LEU A C 1
ATOM 3815 O O . LEU A 1 482 ? 0.897 -0.283 -10.242 1 97.44 482 LEU A O 1
ATOM 3819 N N . LEU A 1 483 ? -1.294 0.318 -10.531 1 97.38 483 LEU A N 1
ATOM 3820 C CA . LEU A 1 483 ? -1.857 -0.639 -9.586 1 97.38 483 LEU A CA 1
ATOM 3821 C C . LEU A 1 483 ? -2.418 -1.856 -10.312 1 97.38 483 LEU A C 1
ATOM 3823 O O . LEU A 1 483 ? -3.34 -1.731 -11.125 1 97.38 483 LEU A O 1
ATOM 3827 N N . MET A 1 484 ? -1.839 -2.982 -10.062 1 96.06 484 MET A N 1
ATOM 3828 C CA . MET A 1 484 ? -2.213 -4.215 -10.75 1 96.06 484 MET A CA 1
ATOM 3829 C C . MET A 1 484 ? -1.962 -5.43 -9.867 1 96.06 484 MET A C 1
ATOM 3831 O O . MET A 1 484 ? -1.269 -5.332 -8.852 1 96.06 484 MET A O 1
ATOM 3835 N N . SER A 1 485 ? -2.537 -6.621 -10.227 1 93.25 485 SER A N 1
ATOM 3836 C CA . SER A 1 485 ? -2.391 -7.77 -9.336 1 93.25 485 SER A CA 1
ATOM 3837 C C . SER A 1 485 ? -2.031 -9.031 -10.117 1 93.25 485 SER A C 1
ATOM 3839 O O . SER A 1 485 ? -2.553 -10.109 -9.836 1 93.25 485 SER A O 1
ATOM 3841 N N . PRO A 1 486 ? -1.173 -8.828 -11.117 1 91.44 486 PRO A N 1
ATOM 3842 C CA . PRO A 1 486 ? -0.641 -10.086 -11.648 1 91.44 486 PRO A CA 1
ATOM 3843 C C . PRO A 1 486 ? 0.245 -10.82 -10.648 1 91.44 486 PRO A C 1
ATOM 3845 O O . PRO A 1 486 ? 0.882 -10.188 -9.805 1 91.44 486 PRO A O 1
ATOM 3848 N N . THR A 1 487 ? 0.275 -12.086 -10.539 1 91.94 487 THR A N 1
ATOM 3849 C CA . THR A 1 487 ? 1.146 -12.797 -9.609 1 91.94 487 THR A CA 1
ATOM 3850 C C . THR A 1 487 ? 2.381 -13.328 -10.328 1 91.94 487 THR A C 1
ATOM 3852 O O . THR A 1 487 ? 2.291 -14.289 -11.102 1 91.94 487 THR A O 1
ATOM 3855 N N . ASP A 1 488 ? 3.504 -12.656 -10.078 1 91.31 488 ASP A N 1
ATOM 3856 C CA . ASP A 1 488 ? 4.785 -13.125 -10.594 1 91.31 488 ASP A CA 1
ATOM 3857 C C . ASP A 1 488 ? 5.363 -14.227 -9.711 1 91.31 488 ASP A C 1
ATOM 3859 O O . ASP A 1 488 ? 5.719 -13.984 -8.562 1 91.31 488 ASP A O 1
ATOM 3863 N N . VAL A 1 489 ? 5.453 -15.414 -10.234 1 89.69 489 VAL A N 1
ATOM 3864 C CA . VAL A 1 489 ? 5.973 -16.531 -9.461 1 89.69 489 VAL A CA 1
ATOM 3865 C C . VAL A 1 489 ? 7.375 -16.891 -9.953 1 89.69 489 VAL A C 1
ATOM 3867 O O . VAL A 1 489 ? 7.824 -18.031 -9.781 1 89.69 489 VAL A O 1
ATOM 3870 N N . GLY A 1 490 ? 8.023 -15.953 -10.633 1 84.31 490 GLY A N 1
ATOM 3871 C CA . GLY A 1 490 ? 9.383 -16.156 -11.102 1 84.31 490 GLY A CA 1
ATOM 3872 C C . GLY A 1 490 ? 9.547 -15.914 -12.586 1 84.31 490 GLY A C 1
ATOM 3873 O O . GLY A 1 490 ? 10.664 -15.812 -13.094 1 84.31 490 GLY A O 1
ATOM 3874 N N . GLN A 1 491 ? 8.492 -15.695 -13.289 1 86.5 491 GLN A N 1
ATOM 3875 C CA . GLN A 1 491 ? 8.539 -15.641 -14.742 1 86.5 491 GLN A CA 1
ATOM 3876 C C . GLN A 1 491 ? 8.789 -14.219 -15.227 1 86.5 491 GLN A C 1
ATOM 3878 O O . GLN A 1 491 ? 9 -13.992 -16.422 1 86.5 491 GLN A O 1
ATOM 3883 N N . GLY A 1 492 ? 8.688 -13.242 -14.336 1 88.69 492 GLY A N 1
ATOM 3884 C CA . GLY A 1 492 ? 9.008 -11.883 -14.727 1 88.69 492 GLY A CA 1
ATOM 3885 C C . GLY A 1 492 ? 7.805 -11.102 -15.227 1 88.69 492 GLY A C 1
ATOM 3886 O O . GLY A 1 492 ? 7.953 -10.125 -15.969 1 88.69 492 GLY A O 1
ATOM 3887 N N . THR A 1 493 ? 6.676 -11.484 -14.836 1 92 493 THR A N 1
ATOM 3888 C CA . THR A 1 493 ? 5.434 -10.859 -15.281 1 92 493 THR A CA 1
ATOM 3889 C C . THR A 1 493 ? 5.379 -9.398 -14.844 1 92 493 THR A C 1
ATOM 3891 O O . THR A 1 493 ? 4.855 -8.547 -15.57 1 92 493 THR A O 1
ATOM 3894 N N . ASP A 1 494 ? 5.887 -9.062 -13.703 1 91.94 494 ASP A N 1
ATOM 3895 C CA . ASP A 1 494 ? 5.891 -7.684 -13.227 1 91.94 494 ASP A CA 1
ATOM 3896 C C . ASP A 1 494 ? 6.617 -6.762 -14.203 1 91.94 494 ASP A C 1
ATOM 3898 O O . ASP A 1 494 ? 6.117 -5.688 -14.539 1 91.94 494 ASP A O 1
ATOM 3902 N N . SER A 1 495 ? 7.781 -7.199 -14.625 1 92.12 495 SER A N 1
ATOM 3903 C CA . SER A 1 495 ? 8.594 -6.422 -15.562 1 92.12 495 SER A CA 1
ATOM 3904 C C . SER A 1 495 ? 7.879 -6.25 -16.891 1 92.12 495 SER A C 1
ATOM 3906 O O . SER A 1 495 ? 7.941 -5.18 -17.5 1 92.12 495 SER A O 1
ATOM 3908 N N . ILE A 1 496 ? 7.25 -7.293 -17.328 1 94.62 496 ILE A N 1
ATOM 3909 C CA . ILE A 1 496 ? 6.539 -7.246 -18.609 1 94.62 496 ILE A CA 1
ATOM 3910 C C . ILE A 1 496 ? 5.395 -6.242 -18.516 1 94.62 496 ILE A C 1
ATOM 3912 O O . ILE A 1 496 ? 5.176 -5.461 -19.453 1 94.62 496 ILE A O 1
ATOM 3916 N N . MET A 1 497 ? 4.637 -6.234 -17.422 1 96.44 497 MET A N 1
ATOM 3917 C CA . MET A 1 497 ? 3.523 -5.301 -17.25 1 96.44 497 MET A CA 1
ATOM 3918 C C . MET A 1 497 ? 4.012 -3.857 -17.297 1 96.44 497 MET A C 1
ATOM 3920 O O . MET A 1 497 ? 3.389 -3.008 -17.938 1 96.44 497 MET A O 1
ATOM 3924 N N . VAL A 1 498 ? 5.07 -3.576 -16.578 1 95.06 498 VAL A N 1
ATOM 3925 C CA . VAL A 1 498 ? 5.633 -2.23 -16.562 1 95.06 498 VAL A CA 1
ATOM 3926 C C . VAL A 1 498 ? 6.082 -1.832 -17.969 1 95.06 498 VAL A C 1
ATOM 3928 O O . VAL A 1 498 ? 5.898 -0.686 -18.375 1 95.06 498 VAL A O 1
ATOM 3931 N N . ASN A 1 499 ? 6.688 -2.748 -18.688 1 95.44 499 ASN A N 1
ATOM 3932 C CA . ASN A 1 499 ? 7.121 -2.477 -20.047 1 95.44 499 ASN A CA 1
ATOM 3933 C C . ASN A 1 499 ? 5.934 -2.189 -20.969 1 95.44 499 ASN A C 1
ATOM 3935 O O . ASN A 1 499 ? 6.023 -1.345 -21.859 1 95.44 499 ASN A O 1
ATOM 3939 N N . LEU A 1 500 ? 4.836 -2.953 -20.797 1 97 500 LEU A N 1
ATOM 3940 C CA . LEU A 1 500 ? 3.625 -2.689 -21.562 1 97 500 LEU A CA 1
ATOM 3941 C C . LEU A 1 500 ? 3.115 -1.274 -21.312 1 97 500 LEU A C 1
ATOM 3943 O O . LEU A 1 500 ? 2.752 -0.561 -22.25 1 97 500 LEU A O 1
ATOM 3947 N N . ALA A 1 501 ? 3.029 -0.885 -20.062 1 97.5 501 ALA A N 1
ATOM 3948 C CA . ALA A 1 501 ? 2.631 0.477 -19.719 1 97.5 501 ALA A CA 1
ATOM 3949 C C . ALA A 1 501 ? 3.557 1.501 -20.359 1 97.5 501 ALA A C 1
ATOM 3951 O O . ALA A 1 501 ? 3.096 2.51 -20.906 1 97.5 501 ALA A O 1
ATOM 3952 N N . ASN A 1 502 ? 4.875 1.256 -20.297 1 96.06 502 ASN A N 1
ATOM 3953 C CA . ASN A 1 502 ? 5.867 2.148 -20.891 1 96.06 502 ASN A CA 1
ATOM 3954 C C . ASN A 1 502 ? 5.672 2.299 -22.391 1 96.06 502 ASN A C 1
ATOM 3956 O O . ASN A 1 502 ? 5.879 3.379 -22.953 1 96.06 502 ASN A O 1
ATOM 3960 N N . GLU A 1 503 ? 5.305 1.194 -23.031 1 95.31 503 GLU A N 1
ATOM 3961 C CA . GLU A 1 503 ? 5.074 1.235 -24.469 1 95.31 503 GLU A CA 1
ATOM 3962 C C . GLU A 1 503 ? 3.939 2.195 -24.812 1 95.31 503 GLU A C 1
ATOM 3964 O O . GLU A 1 503 ? 3.977 2.854 -25.859 1 95.31 503 GLU A O 1
ATOM 3969 N N . VAL A 1 504 ? 2.914 2.189 -24 1 97.12 504 VAL A N 1
ATOM 3970 C CA . VAL A 1 504 ? 1.749 3.023 -24.266 1 97.12 504 VAL A CA 1
ATOM 3971 C C . VAL A 1 504 ? 2.02 4.457 -23.812 1 97.12 504 VAL A C 1
ATOM 3973 O O . VAL A 1 504 ? 1.767 5.406 -24.562 1 97.12 504 VAL A O 1
ATOM 3976 N N . LEU A 1 505 ? 2.562 4.652 -22.656 1 96.94 505 LEU A N 1
ATOM 3977 C CA . LEU A 1 505 ? 2.758 5.961 -22.047 1 96.94 505 LEU A CA 1
ATOM 3978 C C . LEU A 1 505 ? 4.008 6.637 -22.594 1 96.94 505 LEU A C 1
ATOM 3980 O O . LEU A 1 505 ? 4.145 7.859 -22.516 1 96.94 505 LEU A O 1
ATOM 3984 N N . GLN A 1 506 ? 4.988 5.867 -23.047 1 94.56 506 GLN A N 1
ATOM 3985 C CA . GLN A 1 506 ? 6.242 6.355 -23.609 1 94.56 506 GLN A CA 1
ATOM 3986 C C . GLN A 1 506 ? 6.977 7.258 -22.625 1 94.56 506 GLN A C 1
ATOM 3988 O O . GLN A 1 506 ? 7.371 8.375 -22.969 1 94.56 506 GLN A O 1
ATOM 3993 N N . CYS A 1 507 ? 7.172 6.844 -21.438 1 92.88 507 CYS A N 1
ATOM 3994 C CA . CYS A 1 507 ? 7.695 7.699 -20.375 1 92.88 507 CYS A CA 1
ATOM 3995 C C . CYS A 1 507 ? 8.977 7.117 -19.797 1 92.88 507 CYS A C 1
ATOM 3997 O O . CYS A 1 507 ? 9.672 7.781 -19.016 1 92.88 507 CYS A O 1
ATOM 3999 N N . GLY A 1 508 ? 9.438 5.906 -20.219 1 91.5 508 GLY A N 1
ATOM 4000 C CA . GLY A 1 508 ? 10.531 5.199 -19.562 1 91.5 508 GLY A CA 1
ATOM 4001 C C . GLY A 1 508 ? 10.07 4.363 -18.391 1 91.5 508 GLY A C 1
ATOM 4002 O O . GLY A 1 508 ? 9.211 4.785 -17.609 1 91.5 508 GLY A O 1
ATOM 4003 N N . MET A 1 509 ? 10.656 3.18 -18.156 1 90.19 509 MET A N 1
ATOM 4004 C CA . MET A 1 509 ? 10.227 2.211 -17.156 1 90.19 509 MET A CA 1
ATOM 4005 C C . MET A 1 509 ? 10.445 2.75 -15.742 1 90.19 509 MET A C 1
ATOM 4007 O O . MET A 1 509 ? 9.648 2.482 -14.844 1 90.19 509 MET A O 1
ATOM 4011 N N . ASP A 1 510 ? 11.445 3.555 -15.547 1 88.56 510 ASP A N 1
ATOM 4012 C CA . ASP A 1 510 ? 11.789 4.082 -14.227 1 88.56 510 ASP A CA 1
ATOM 4013 C C . ASP A 1 510 ? 10.773 5.121 -13.766 1 88.56 510 ASP A C 1
ATOM 4015 O O . ASP A 1 510 ? 10.742 5.484 -12.594 1 88.56 510 ASP A O 1
ATOM 4019 N N . ASN A 1 511 ? 9.961 5.613 -14.688 1 92.81 511 ASN A N 1
ATOM 4020 C CA . ASN A 1 511 ? 8.945 6.613 -14.359 1 92.81 511 ASN A CA 1
ATOM 4021 C C . ASN A 1 511 ? 7.621 5.965 -13.977 1 92.81 511 ASN A C 1
ATOM 4023 O O . ASN A 1 511 ? 6.637 6.66 -13.719 1 92.81 511 ASN A O 1
ATOM 4027 N N . ILE A 1 512 ? 7.617 4.652 -13.953 1 94.5 512 ILE A N 1
ATOM 4028 C CA . ILE A 1 512 ? 6.41 3.912 -13.602 1 94.5 512 ILE A CA 1
ATOM 4029 C C . ILE A 1 512 ? 6.617 3.191 -12.273 1 94.5 512 ILE A C 1
ATOM 4031 O O . ILE A 1 512 ? 7.547 2.393 -12.133 1 94.5 512 ILE A O 1
ATOM 4035 N N . ILE A 1 513 ? 5.816 3.51 -11.305 1 94.25 513 ILE A N 1
ATOM 4036 C CA . ILE A 1 513 ? 5.844 2.865 -10 1 94.25 513 ILE A CA 1
ATOM 4037 C C . ILE A 1 513 ? 4.816 1.735 -9.961 1 94.25 513 ILE A C 1
ATOM 4039 O O . ILE A 1 513 ? 3.609 1.986 -9.922 1 94.25 513 ILE A O 1
ATOM 4043 N N . PRO A 1 514 ? 5.281 0.5 -9.938 1 93.62 514 PRO A N 1
ATOM 4044 C CA . PRO A 1 514 ? 4.328 -0.611 -9.875 1 93.62 514 PRO A CA 1
ATOM 4045 C C . PRO A 1 514 ? 3.904 -0.94 -8.445 1 93.62 514 PRO A C 1
ATOM 4047 O O . PRO A 1 514 ? 4.746 -0.99 -7.543 1 93.62 514 PRO A O 1
ATOM 4050 N N . ILE A 1 515 ? 2.641 -1.013 -8.164 1 94 515 ILE A N 1
ATOM 4051 C CA . ILE A 1 515 ? 2.041 -1.562 -6.949 1 94 515 ILE A CA 1
ATOM 4052 C C . ILE A 1 515 ? 1.334 -2.877 -7.273 1 94 515 ILE A C 1
ATOM 4054 O O . ILE A 1 515 ? 0.412 -2.908 -8.094 1 94 515 ILE A O 1
ATOM 4058 N N . ILE A 1 516 ? 1.78 -3.969 -6.547 1 90.94 516 ILE A N 1
ATOM 4059 C CA . ILE A 1 516 ? 1.375 -5.258 -7.102 1 90.94 516 ILE A CA 1
ATOM 4060 C C . ILE A 1 516 ? 0.825 -6.145 -5.992 1 90.94 516 ILE A C 1
ATOM 4062 O O . ILE A 1 516 ? 1.432 -6.266 -4.922 1 90.94 516 ILE A O 1
ATOM 4066 N N . ALA A 1 517 ? -0.269 -6.738 -6.203 1 84.06 517 ALA A N 1
ATOM 4067 C CA . ALA A 1 517 ? -0.826 -7.945 -5.602 1 84.06 517 ALA A CA 1
ATOM 4068 C C . ALA A 1 517 ? -1.03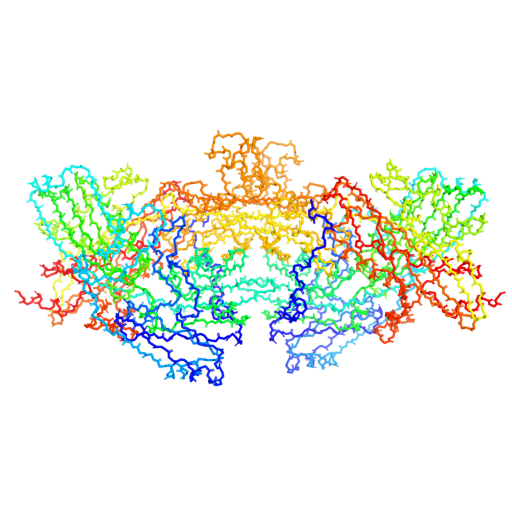6 -7.766 -4.102 1 84.06 517 ALA A C 1
ATOM 4070 O O . ALA A 1 517 ? -0.499 -8.531 -3.297 1 84.06 517 ALA A O 1
ATOM 4071 N N . ASP A 1 518 ? -1.742 -6.914 -3.605 1 93.06 518 ASP A N 1
ATOM 4072 C CA . ASP A 1 518 ? -2.336 -6.645 -2.299 1 93.06 518 ASP A CA 1
ATOM 4073 C C . ASP A 1 518 ? -3.842 -6.422 -2.418 1 93.06 518 ASP A C 1
ATOM 4075 O O . ASP A 1 518 ? -4.281 -5.426 -2.996 1 93.06 518 ASP A O 1
ATOM 4079 N N . THR A 1 519 ? -4.574 -7.316 -1.85 1 95.88 519 THR A N 1
ATOM 4080 C CA . THR A 1 519 ? -6 -7.379 -2.146 1 95.88 519 THR A CA 1
ATOM 4081 C C . THR A 1 519 ? -6.715 -6.141 -1.617 1 95.88 519 THR A C 1
ATOM 4083 O O . THR A 1 519 ? -7.855 -5.867 -1.995 1 95.88 519 THR A O 1
ATOM 4086 N N . ASP A 1 520 ? -6.133 -5.418 -0.704 1 93.44 520 ASP A N 1
ATOM 4087 C CA . ASP A 1 520 ? -6.73 -4.176 -0.223 1 93.44 520 ASP A CA 1
ATOM 4088 C C . ASP A 1 520 ? -6.355 -3 -1.122 1 93.44 520 ASP A C 1
ATOM 4090 O O . ASP A 1 520 ? -7.07 -1.997 -1.173 1 93.44 520 ASP A O 1
ATOM 4094 N N . ILE A 1 521 ? -5.25 -3.094 -1.842 1 95.12 521 ILE A N 1
ATOM 4095 C CA . ILE A 1 521 ? -4.641 -1.93 -2.477 1 95.12 521 ILE A CA 1
ATOM 4096 C C . ILE A 1 521 ? -4.871 -1.984 -3.984 1 95.12 521 ILE A C 1
ATOM 4098 O O . ILE A 1 521 ? -5.176 -0.966 -4.609 1 95.12 521 ILE A O 1
ATOM 4102 N N . THR A 1 522 ? -4.684 -3.098 -4.566 1 96.38 522 THR A N 1
ATOM 4103 C CA . THR A 1 522 ? -4.719 -3.225 -6.02 1 96.38 522 THR A CA 1
ATOM 4104 C C . THR A 1 522 ? -6.039 -3.832 -6.477 1 96.38 522 THR A C 1
ATOM 4106 O O . THR A 1 522 ? -6.703 -4.539 -5.715 1 96.38 522 THR A O 1
ATOM 4109 N N . PRO A 1 523 ? -6.461 -3.551 -7.719 1 96.94 523 PRO A N 1
ATOM 4110 C CA . PRO A 1 523 ? -7.723 -4.082 -8.242 1 96.94 523 PRO A CA 1
ATOM 4111 C C . PRO A 1 523 ? -7.68 -5.59 -8.477 1 96.94 523 PRO A C 1
ATOM 4113 O O . PRO A 1 523 ? -6.609 -6.195 -8.406 1 96.94 523 PRO A O 1
ATOM 4116 N N . TYR A 1 524 ? -8.781 -6.145 -8.789 1 96.69 524 TYR A N 1
ATOM 4117 C CA . TYR A 1 524 ? -8.984 -7.586 -8.914 1 96.69 524 TYR A CA 1
ATOM 4118 C C . TYR A 1 524 ? -8.188 -8.148 -10.086 1 96.69 524 TYR A C 1
ATOM 4120 O O . TYR A 1 524 ? -8.094 -7.516 -11.141 1 96.69 524 TYR A O 1
ATOM 4128 N N . ASP A 1 525 ? -7.656 -9.266 -9.914 1 96.19 525 ASP A N 1
ATOM 4129 C CA . ASP A 1 525 ? -6.953 -10.117 -10.867 1 96.19 525 ASP A CA 1
ATOM 4130 C C . ASP A 1 525 ? -7.141 -11.594 -10.539 1 96.19 525 ASP A C 1
ATOM 4132 O O . ASP A 1 525 ? -7.172 -11.977 -9.367 1 96.19 525 ASP A O 1
ATOM 4136 N N . PRO A 1 526 ? -7.262 -12.367 -11.539 1 93.75 526 PRO A N 1
ATOM 4137 C CA . PRO A 1 526 ? -7.477 -13.781 -11.242 1 93.75 526 PRO A CA 1
ATOM 4138 C C . PRO A 1 526 ? -6.23 -14.469 -10.68 1 93.75 526 PRO A C 1
ATOM 4140 O O . PRO A 1 526 ? -6.32 -15.562 -10.125 1 93.75 526 PRO A O 1
ATOM 4143 N N . GLY A 1 527 ? -5.059 -13.906 -10.852 1 94.5 527 GLY A N 1
ATOM 4144 C CA . GLY A 1 527 ? -3.816 -14.531 -10.438 1 94.5 527 GLY A CA 1
ATOM 4145 C C . GLY A 1 527 ? -3.07 -15.203 -11.57 1 94.5 527 GLY A C 1
ATOM 4146 O O . GLY A 1 527 ? -3.301 -14.883 -12.742 1 94.5 527 GLY A O 1
ATOM 4147 N N . SER A 1 528 ? -2.086 -15.977 -11.203 1 94.5 528 SER A N 1
ATOM 4148 C CA . SER A 1 528 ? -1.232 -16.625 -12.203 1 94.5 528 SER A CA 1
ATOM 4149 C C . SER A 1 528 ? -1.655 -18.062 -12.438 1 94.5 528 SER A C 1
ATOM 4151 O O . SER A 1 528 ? -1.188 -18.969 -11.75 1 94.5 528 SER A O 1
ATOM 4153 N N . TYR A 1 529 ? -2.428 -18.266 -13.391 1 94.56 529 TYR A N 1
ATOM 4154 C CA . TYR A 1 529 ? -2.809 -19.578 -13.898 1 94.56 529 TYR A CA 1
ATOM 4155 C C . TYR A 1 529 ? -3.438 -19.469 -15.281 1 94.56 529 TYR A C 1
ATOM 4157 O O . TYR A 1 529 ? -3.775 -18.375 -15.734 1 94.56 529 TYR A O 1
ATOM 4165 N N . ALA A 1 530 ? -3.426 -20.531 -16.016 1 95.12 530 ALA A N 1
ATOM 4166 C CA . ALA A 1 530 ? -4.004 -20.641 -17.344 1 95.12 530 ALA A CA 1
ATOM 4167 C C . ALA A 1 530 ? -3.301 -19.688 -18.312 1 95.12 530 ALA A C 1
ATOM 4169 O O . ALA A 1 530 ? -3.922 -19.172 -19.25 1 95.12 530 ALA A O 1
ATOM 4170 N N . SER A 1 531 ? -2.045 -19.375 -17.984 1 94.75 531 SER A N 1
ATOM 4171 C CA . SER A 1 531 ? -1.238 -18.484 -18.797 1 94.75 531 SER A CA 1
ATOM 4172 C C . SER A 1 531 ? -1.989 -17.188 -19.109 1 94.75 531 SER A C 1
ATOM 4174 O O . SER A 1 531 ? -2.035 -16.766 -20.266 1 94.75 531 SER A O 1
ATOM 4176 N N . SER A 1 532 ? -2.584 -16.641 -18.109 1 94.44 532 SER A N 1
ATOM 4177 C CA . SER A 1 532 ? -3.432 -15.477 -18.312 1 94.44 532 SER A CA 1
ATOM 4178 C C . SER A 1 532 ? -2.656 -14.188 -18.062 1 94.44 532 SER A C 1
ATOM 4180 O O . SER A 1 532 ? -3.094 -13.109 -18.469 1 94.44 532 SER A O 1
ATOM 4182 N N . GLY A 1 533 ? -1.496 -14.172 -17.484 1 94.5 533 GLY A N 1
ATOM 4183 C CA . GLY A 1 533 ? -0.804 -12.977 -17.031 1 94.5 533 GLY A CA 1
ATOM 4184 C C . GLY A 1 533 ? -0.67 -11.914 -18.109 1 94.5 533 GLY A C 1
ATOM 4185 O O . GLY A 1 533 ? -1.404 -10.922 -18.109 1 94.5 533 GLY A O 1
ATOM 4186 N N . VAL A 1 534 ? 0.111 -12.18 -19.078 1 94.5 534 VAL A N 1
ATOM 4187 C CA . VAL A 1 534 ? 0.385 -11.18 -20.109 1 94.5 534 VAL A CA 1
ATOM 4188 C C . VAL A 1 534 ? -0.865 -10.961 -20.953 1 94.5 534 VAL A C 1
ATOM 4190 O O . VAL A 1 534 ? -1.201 -9.82 -21.281 1 94.5 534 VAL A O 1
ATOM 4193 N N . TYR A 1 535 ? -1.614 -11.953 -21.25 1 96.75 535 TYR A N 1
ATOM 4194 C CA . TYR A 1 535 ? -2.75 -11.844 -22.172 1 96.75 535 TYR A CA 1
ATOM 4195 C C . TYR A 1 535 ? -3.895 -11.07 -21.516 1 96.75 535 TYR A C 1
ATOM 4197 O O . TYR A 1 535 ? -4.391 -10.094 -22.094 1 96.75 535 TYR A O 1
ATOM 4205 N N . ILE A 1 536 ? -4.281 -11.43 -20.312 1 97.25 536 ILE A N 1
ATOM 4206 C CA . ILE A 1 536 ? -5.441 -10.82 -19.672 1 97.25 536 ILE A CA 1
ATOM 4207 C C . ILE A 1 536 ? -5.027 -9.531 -18.969 1 97.25 536 ILE A C 1
ATOM 4209 O O . ILE A 1 536 ? -5.488 -8.445 -19.328 1 97.25 536 ILE A O 1
ATOM 4213 N N . THR A 1 537 ? -4.125 -9.602 -18.016 1 97.38 537 THR A N 1
ATOM 4214 C CA . THR A 1 537 ? -3.717 -8.43 -17.234 1 97.38 537 THR A CA 1
ATOM 4215 C C . THR A 1 537 ? -2.973 -7.438 -18.125 1 97.38 537 THR A C 1
ATOM 4217 O O . THR A 1 537 ? -3.111 -6.223 -17.953 1 97.38 537 THR A O 1
ATOM 4220 N N . GLY A 1 538 ? -2.119 -8.023 -19.031 1 97.56 538 GLY A N 1
ATOM 4221 C CA . GLY A 1 538 ? -1.451 -7.129 -19.969 1 97.56 538 GLY A CA 1
ATOM 4222 C C . GLY A 1 538 ? -2.416 -6.332 -20.828 1 97.56 538 GLY A C 1
ATOM 4223 O O . GLY A 1 538 ? -2.189 -5.148 -21.094 1 97.56 538 GLY A O 1
ATOM 4224 N N . GLY A 1 539 ? -3.496 -6.996 -21.281 1 98 539 GLY A N 1
ATOM 4225 C CA . GLY A 1 539 ? -4.543 -6.281 -22 1 98 539 GLY A CA 1
ATOM 4226 C C . GLY A 1 539 ? -5.168 -5.164 -21.188 1 98 539 GLY A C 1
ATOM 4227 O O . GLY A 1 539 ? -5.441 -4.082 -21.703 1 98 539 GLY A O 1
ATOM 4228 N N . ALA A 1 540 ? -5.387 -5.406 -19.891 1 98.31 540 ALA A N 1
ATOM 4229 C CA . ALA A 1 540 ? -5.957 -4.406 -19 1 98.31 540 ALA A CA 1
ATOM 4230 C C . ALA A 1 540 ? -4.992 -3.244 -18.781 1 98.31 540 ALA A C 1
ATOM 4232 O O . ALA A 1 540 ? -5.414 -2.09 -18.672 1 98.31 540 ALA A O 1
ATOM 4233 N N . VAL A 1 541 ? -3.668 -3.531 -18.656 1 98.44 541 VAL A N 1
ATOM 4234 C CA . VAL A 1 541 ? -2.646 -2.5 -18.5 1 98.44 541 VAL A CA 1
ATOM 4235 C C . VAL A 1 541 ? -2.684 -1.543 -19.688 1 98.44 541 VAL A C 1
ATOM 4237 O O . VAL A 1 541 ? -2.703 -0.323 -19.516 1 98.44 541 VAL A O 1
ATOM 4240 N N . VAL A 1 542 ? -2.715 -2.131 -20.906 1 98.5 542 VAL A N 1
ATOM 4241 C CA . VAL A 1 542 ? -2.74 -1.33 -22.125 1 98.5 542 VAL A CA 1
ATOM 4242 C C . VAL A 1 542 ? -3.973 -0.429 -22.125 1 98.5 542 VAL A C 1
ATOM 4244 O O . VAL A 1 542 ? -3.869 0.775 -22.375 1 98.5 542 VAL A O 1
ATOM 4247 N N . ARG A 1 543 ? -5.094 -0.942 -21.781 1 98.5 543 ARG A N 1
ATOM 4248 C CA . ARG A 1 543 ? -6.352 -0.198 -21.797 1 98.5 543 ARG A CA 1
ATOM 4249 C C . ARG A 1 543 ? -6.359 0.884 -20.719 1 98.5 543 ARG A C 1
ATOM 4251 O O . ARG A 1 543 ? -6.914 1.965 -20.922 1 98.5 543 ARG A O 1
ATOM 4258 N N . ALA A 1 544 ? -5.859 0.591 -19.531 1 98.69 544 ALA A N 1
ATOM 4259 C CA . ALA A 1 544 ? -5.762 1.585 -18.469 1 98.69 544 ALA A CA 1
ATOM 4260 C C . ALA A 1 544 ? -4.926 2.783 -18.906 1 98.69 544 ALA A C 1
ATOM 4262 O O . ALA A 1 544 ? -5.297 3.932 -18.656 1 98.69 544 ALA A O 1
ATOM 4263 N N . CYS A 1 545 ? -3.77 2.512 -19.5 1 98.56 545 CYS A N 1
ATOM 4264 C CA . CYS A 1 545 ? -2.869 3.564 -19.953 1 98.56 545 CYS A CA 1
ATOM 4265 C C . CYS A 1 545 ? -3.508 4.383 -21.078 1 98.56 545 CYS A C 1
ATOM 4267 O O . CYS A 1 545 ? -3.373 5.605 -21.109 1 98.56 545 CYS A O 1
ATOM 4269 N N . GLU A 1 546 ? -4.203 3.695 -22.016 1 98.44 546 GLU A N 1
ATOM 4270 C CA . GLU A 1 546 ? -4.922 4.402 -23.062 1 98.44 546 GLU A CA 1
ATOM 4271 C C . GLU A 1 546 ? -6.012 5.297 -22.484 1 98.44 546 GLU A C 1
ATOM 4273 O O . GLU A 1 546 ? -6.203 6.426 -22.953 1 98.44 546 GLU A O 1
ATOM 4278 N N . ASN A 1 547 ? -6.746 4.754 -21.547 1 98.5 547 ASN A N 1
ATOM 4279 C CA . ASN A 1 547 ? -7.762 5.539 -20.844 1 98.5 547 ASN A CA 1
ATOM 4280 C C . ASN A 1 547 ? -7.168 6.797 -20.219 1 98.5 547 ASN A C 1
ATOM 4282 O O . ASN A 1 547 ? -7.738 7.883 -20.344 1 98.5 547 ASN A O 1
ATOM 4286 N N . LEU A 1 548 ? -6.062 6.672 -19.531 1 98.5 548 LEU A N 1
ATOM 4287 C CA . LEU A 1 548 ? -5.395 7.805 -18.906 1 98.5 548 LEU A CA 1
ATOM 4288 C C . LEU A 1 548 ? -4.98 8.836 -19.938 1 98.5 548 LEU A C 1
ATOM 4290 O O . LEU A 1 548 ? -5.168 10.039 -19.734 1 98.5 548 LEU A O 1
ATOM 4294 N N . LEU A 1 549 ? -4.367 8.383 -21.062 1 98.19 549 LEU A N 1
ATOM 4295 C CA . LEU A 1 549 ? -3.945 9.289 -22.125 1 98.19 549 LEU A CA 1
ATOM 4296 C C . LEU A 1 549 ? -5.133 10.062 -22.688 1 98.19 549 LEU A C 1
ATOM 4298 O O . LEU A 1 549 ? -5.02 11.258 -22.984 1 98.19 549 LEU A O 1
ATOM 4302 N N . ASN A 1 550 ? -6.25 9.422 -22.828 1 98.31 550 ASN A N 1
ATOM 4303 C CA . ASN A 1 550 ? -7.457 10.094 -23.297 1 98.31 550 ASN A CA 1
ATOM 4304 C C . ASN A 1 550 ? -7.906 11.172 -22.312 1 98.31 550 ASN A C 1
ATOM 4306 O O . ASN A 1 550 ? -8.352 12.25 -22.719 1 98.31 550 ASN A O 1
ATOM 4310 N N . LYS A 1 551 ? -7.883 10.883 -21.047 1 97.94 551 LYS A N 1
ATOM 4311 C CA . LYS A 1 551 ? -8.234 11.859 -20.016 1 97.94 551 LYS A CA 1
ATOM 4312 C C . LYS A 1 551 ? -7.285 13.055 -20.047 1 97.94 551 LYS A C 1
ATOM 4314 O O . LYS A 1 551 ? -7.703 14.195 -19.812 1 97.94 551 LYS A O 1
ATOM 4319 N N . ILE A 1 552 ? -6 12.781 -20.203 1 98.19 552 ILE A N 1
ATOM 4320 C CA . ILE A 1 552 ? -5.016 13.844 -20.344 1 98.19 552 ILE A CA 1
ATOM 4321 C C . ILE A 1 552 ? -5.391 14.742 -21.516 1 98.19 552 ILE A C 1
ATOM 4323 O O . ILE A 1 552 ? -5.434 15.969 -21.375 1 98.19 552 ILE A O 1
ATOM 4327 N N . LYS A 1 553 ? -5.723 14.148 -22.672 1 98.31 553 LYS A N 1
ATOM 4328 C CA . LYS A 1 553 ? -6.113 14.906 -23.844 1 98.31 553 LYS A CA 1
ATOM 4329 C C . LYS A 1 553 ? -7.363 15.742 -23.578 1 98.31 553 LYS A C 1
ATOM 4331 O O . LYS A 1 553 ? -7.445 16.906 -24 1 98.31 553 LYS A O 1
ATOM 4336 N N . LYS A 1 554 ? -8.359 15.18 -22.938 1 97.94 554 LYS A N 1
ATOM 4337 C CA . LYS A 1 554 ? -9.602 15.883 -22.641 1 97.94 554 LYS A CA 1
ATOM 4338 C C . LYS A 1 554 ? -9.336 17.109 -21.766 1 97.94 554 LYS A C 1
ATOM 4340 O O . LYS A 1 554 ? -9.898 18.188 -22 1 97.94 554 LYS A O 1
ATOM 4345 N N . ARG A 1 555 ? -8.523 16.938 -20.75 1 97.06 555 ARG A N 1
ATOM 4346 C CA . ARG A 1 555 ? -8.203 18.047 -19.859 1 97.06 555 ARG A CA 1
ATOM 4347 C C . ARG A 1 555 ? -7.492 19.172 -20.625 1 97.06 555 ARG A C 1
ATOM 4349 O O . ARG A 1 555 ? -7.754 20.344 -20.391 1 97.06 555 ARG A O 1
ATOM 4356 N N . VAL A 1 556 ? -6.562 18.75 -21.438 1 97.69 556 VAL A N 1
ATOM 4357 C CA . VAL A 1 556 ? -5.816 19.734 -22.219 1 97.69 556 VAL A CA 1
ATOM 4358 C C . VAL A 1 556 ? -6.742 20.406 -23.219 1 97.69 556 VAL A C 1
ATOM 4360 O O . VAL A 1 556 ? -6.645 21.609 -23.438 1 97.69 556 VAL A O 1
ATOM 4363 N N . ALA A 1 557 ? -7.645 19.656 -23.844 1 97.94 557 ALA A N 1
ATOM 4364 C CA . ALA A 1 557 ? -8.617 20.219 -24.766 1 97.94 557 ALA A CA 1
ATOM 4365 C C . ALA A 1 557 ? -9.469 21.281 -24.094 1 97.94 557 ALA A C 1
ATOM 4367 O O . ALA A 1 557 ? -9.75 22.328 -24.672 1 97.94 557 ALA A O 1
ATOM 4368 N N . MET A 1 558 ? -9.953 21 -22.875 1 95.81 558 MET A N 1
ATOM 4369 C CA . MET A 1 558 ? -10.742 21.953 -22.109 1 95.81 558 MET A CA 1
ATOM 4370 C C . MET A 1 558 ? -9.938 23.219 -21.812 1 95.81 558 MET A C 1
ATOM 4372 O O . MET A 1 558 ? -10.445 24.328 -21.938 1 95.81 558 MET A O 1
ATOM 4376 N N . ARG A 1 559 ? -8.711 23.047 -21.391 1 94.81 559 ARG A N 1
ATOM 4377 C CA . ARG A 1 559 ? -7.84 24.156 -20.984 1 94.81 559 ARG A CA 1
ATOM 4378 C C . ARG A 1 559 ? -7.539 25.078 -22.156 1 94.81 559 ARG A C 1
ATOM 4380 O O . ARG A 1 559 ? -7.469 26.297 -22 1 94.81 559 ARG A O 1
ATOM 4387 N N . PHE A 1 560 ? -7.332 24.438 -23.281 1 95.88 560 PHE A N 1
ATOM 4388 C CA . PHE A 1 560 ? -6.887 25.219 -24.438 1 95.88 560 PHE A CA 1
ATOM 4389 C C . PHE A 1 560 ? -8.023 25.406 -25.438 1 95.88 560 PHE A C 1
ATOM 4391 O O . PHE A 1 560 ? -7.793 25.844 -26.562 1 95.88 560 PHE A O 1
ATOM 4398 N N . GLU A 1 561 ? -9.219 25.016 -25.062 1 95.69 561 GLU A N 1
ATOM 4399 C CA . GLU A 1 561 ? -10.43 25.234 -25.859 1 95.69 561 GLU A CA 1
ATOM 4400 C C . GLU A 1 561 ? -10.258 24.672 -27.266 1 95.69 561 GLU A C 1
ATOM 4402 O O . GLU A 1 561 ? -10.461 25.391 -28.25 1 95.69 561 GLU A O 1
ATOM 4407 N N . THR A 1 562 ? -9.867 23.438 -27.328 1 96.75 562 THR A N 1
ATOM 4408 C CA . THR A 1 562 ? -9.711 22.719 -28.594 1 96.75 562 THR A CA 1
ATOM 4409 C C . THR A 1 562 ? -10.398 21.344 -28.516 1 96.75 562 THR A C 1
ATOM 4411 O O . THR A 1 562 ? -11.102 21.047 -27.547 1 96.75 562 THR A O 1
ATOM 4414 N N . SER A 1 563 ? -10.305 20.672 -29.641 1 96.62 563 SER A N 1
ATOM 4415 C CA . SER A 1 563 ? -10.93 19.359 -29.656 1 96.62 563 SER A CA 1
ATOM 4416 C C . SER A 1 563 ? -9.914 18.266 -29.344 1 96.62 563 SER A C 1
ATOM 4418 O O . SER A 1 563 ? -8.758 18.344 -29.766 1 96.62 563 SER A O 1
ATOM 4420 N N . VAL A 1 564 ? -10.336 17.25 -28.672 1 97.31 564 VAL A N 1
ATOM 4421 C CA . VAL A 1 564 ? -9.516 16.125 -28.234 1 97.31 564 VAL A CA 1
ATOM 4422 C C . VAL A 1 564 ? -8.891 15.445 -29.453 1 97.31 564 VAL A C 1
ATOM 4424 O O . VAL A 1 564 ? -7.742 14.992 -29.391 1 97.31 564 VAL A O 1
ATOM 4427 N N . GLU A 1 565 ? -9.539 15.367 -30.562 1 96.12 565 GLU A N 1
ATOM 4428 C CA . GLU A 1 565 ? -9.141 14.633 -31.766 1 96.12 565 GLU A CA 1
ATOM 4429 C C . GLU A 1 565 ? -7.906 15.258 -32.406 1 96.12 565 GLU A C 1
ATOM 4431 O O . GLU A 1 565 ? -7.195 14.602 -33.156 1 96.12 565 GLU A O 1
ATOM 4436 N N . TRP A 1 566 ? -7.66 16.469 -32.125 1 96.5 566 TRP A N 1
ATOM 4437 C CA . TRP A 1 566 ? -6.551 17.188 -32.75 1 96.5 566 TRP A CA 1
ATOM 4438 C C . TRP A 1 566 ? -5.289 17.078 -31.891 1 96.5 566 TRP A C 1
ATOM 4440 O O . TRP A 1 566 ? -4.211 17.5 -32.312 1 96.5 566 TRP A O 1
ATOM 4450 N N . LEU A 1 567 ? -5.469 16.484 -30.734 1 97.69 567 LEU A N 1
ATOM 4451 C CA . LEU A 1 567 ? -4.348 16.438 -29.812 1 97.69 567 LEU A CA 1
ATOM 4452 C C . LEU A 1 567 ? -3.568 15.141 -29.953 1 97.69 567 LEU A C 1
ATOM 4454 O O . LEU A 1 567 ? -4.152 14.086 -30.219 1 97.69 567 LEU A O 1
ATOM 4458 N N . GLU A 1 568 ? -2.264 15.281 -29.859 1 96.88 568 GLU A N 1
ATOM 4459 C CA . GLU A 1 568 ? -1.352 14.148 -29.859 1 96.88 568 GLU A CA 1
ATOM 4460 C C . GLU A 1 568 ? -0.424 14.195 -28.641 1 96.88 568 GLU A C 1
ATOM 4462 O O . GLU A 1 568 ? -0.009 15.273 -28.219 1 96.88 568 GLU A O 1
ATOM 4467 N N . ILE A 1 569 ? -0.145 13.039 -28.109 1 96.56 569 ILE A N 1
ATOM 4468 C CA . ILE A 1 569 ? 0.816 12.945 -27.016 1 96.56 569 ILE A CA 1
ATOM 4469 C C . ILE A 1 569 ? 2.107 12.305 -27.516 1 96.56 569 ILE A C 1
ATOM 4471 O O . ILE A 1 569 ? 2.084 11.219 -28.109 1 96.56 569 ILE A O 1
ATOM 4475 N N . ARG A 1 570 ? 3.145 12.938 -27.406 1 94.19 570 ARG A N 1
ATOM 4476 C CA . ARG A 1 570 ? 4.473 12.445 -27.75 1 94.19 570 ARG A CA 1
ATOM 4477 C C . ARG A 1 570 ? 5.531 13.008 -26.812 1 94.19 570 ARG A C 1
ATOM 4479 O O . ARG A 1 570 ? 5.445 14.156 -26.375 1 94.19 570 ARG A O 1
ATOM 4486 N N . ASP A 1 571 ? 6.512 12.195 -26.422 1 92 571 ASP A N 1
ATOM 4487 C CA . ASP A 1 571 ? 7.645 12.602 -25.594 1 92 571 ASP A CA 1
ATOM 4488 C C . ASP A 1 571 ? 7.172 13.281 -24.312 1 92 571 ASP A C 1
ATOM 4490 O O . ASP A 1 571 ? 7.684 14.336 -23.938 1 92 571 ASP A O 1
ATOM 4494 N N . GLN A 1 572 ? 6.105 12.797 -23.797 1 95.62 572 GLN A N 1
ATOM 4495 C CA . GLN A 1 572 ? 5.578 13.25 -22.516 1 95.62 572 GLN A CA 1
ATOM 4496 C C . GLN A 1 572 ? 5.113 14.695 -22.594 1 95.62 572 GLN A C 1
ATOM 4498 O O . GLN A 1 572 ? 5.344 15.477 -21.656 1 95.62 572 GLN A O 1
ATOM 4503 N N . ALA A 1 573 ? 4.523 15.031 -23.719 1 97.56 573 ALA A N 1
ATOM 4504 C CA . ALA A 1 573 ? 3.902 16.344 -23.922 1 97.56 573 ALA A CA 1
ATOM 4505 C C . ALA A 1 573 ? 2.705 16.234 -24.875 1 97.56 573 ALA A C 1
ATOM 4507 O O . ALA A 1 573 ? 2.598 15.281 -25.641 1 97.56 573 ALA A O 1
ATOM 4508 N N . VAL A 1 574 ? 1.775 17.141 -24.781 1 98.06 574 VAL A N 1
ATOM 4509 C CA . VAL A 1 574 ? 0.597 17.188 -25.641 1 98.06 574 VAL A CA 1
ATOM 4510 C C . VAL A 1 574 ? 0.799 18.234 -26.719 1 98.06 574 VAL A C 1
ATOM 4512 O O . VAL A 1 574 ? 1.199 19.375 -26.438 1 98.06 574 VAL A O 1
ATOM 4515 N N . TYR A 1 575 ? 0.552 17.812 -27.906 1 97.75 575 TYR A N 1
ATOM 4516 C CA . TYR A 1 575 ? 0.764 18.672 -29.062 1 97.75 575 TYR A CA 1
ATOM 4517 C C . TYR A 1 575 ? -0.542 18.922 -29.812 1 97.75 575 TYR A C 1
ATOM 4519 O O . TYR A 1 575 ? -1.423 18.062 -29.828 1 97.75 575 TYR A O 1
ATOM 4527 N N . LEU A 1 576 ? -0.718 20.125 -30.312 1 97.06 576 LEU A N 1
ATOM 4528 C CA . LEU A 1 576 ? -1.71 20.484 -31.312 1 97.06 576 LEU A CA 1
ATOM 4529 C C . LEU A 1 576 ? -1.038 20.844 -32.656 1 97.06 576 LEU A C 1
ATOM 4531 O O . LEU A 1 576 ? -0.335 21.844 -32.75 1 97.06 576 LEU A O 1
ATOM 4535 N N . GLN A 1 577 ? -1.283 20.141 -33.688 1 90.94 577 GLN A N 1
ATOM 4536 C CA . GLN A 1 577 ? -0.681 20.391 -35 1 90.94 577 GLN A CA 1
ATOM 4537 C C . GLN A 1 577 ? 0.812 20.688 -34.844 1 90.94 577 GLN A C 1
ATOM 4539 O O . GLN A 1 577 ? 1.294 21.703 -35.344 1 90.94 577 GLN A O 1
ATOM 4544 N N . ASN A 1 578 ? 1.618 19.906 -34.125 1 89.31 578 ASN A N 1
ATOM 4545 C CA . ASN A 1 578 ? 3.066 19.922 -33.938 1 89.31 578 ASN A CA 1
ATOM 4546 C C . ASN A 1 578 ? 3.514 21.047 -33.031 1 89.31 578 ASN A C 1
ATOM 4548 O O . ASN A 1 578 ? 4.711 21.234 -32.812 1 89.31 578 ASN A O 1
ATOM 4552 N N . LYS A 1 579 ? 2.582 21.781 -32.562 1 95.5 579 LYS A N 1
ATOM 4553 C CA . LYS A 1 579 ? 2.902 22.781 -31.547 1 95.5 579 LYS A CA 1
ATOM 4554 C C . LYS A 1 579 ? 2.713 22.203 -30.141 1 95.5 579 LYS A C 1
ATOM 4556 O O . LYS A 1 579 ? 1.639 21.703 -29.812 1 95.5 579 LYS A O 1
ATOM 4561 N N . LYS A 1 580 ? 3.771 22.266 -29.438 1 96.88 580 LYS A N 1
ATOM 4562 C CA . LYS A 1 580 ? 3.699 21.797 -28.047 1 96.88 580 LYS A CA 1
ATOM 4563 C C . LYS A 1 580 ? 2.803 22.703 -27.203 1 96.88 580 LYS A C 1
ATOM 4565 O O . LYS A 1 580 ? 3.053 23.906 -27.094 1 96.88 580 LYS A O 1
ATOM 4570 N N . LEU A 1 581 ? 1.78 22.156 -26.641 1 97.56 581 LEU A N 1
ATOM 4571 C CA . LEU A 1 581 ? 0.868 22.922 -25.812 1 97.56 581 LEU A CA 1
ATOM 4572 C C . LEU A 1 581 ? 1.325 22.906 -24.359 1 97.56 581 LEU A C 1
ATOM 4574 O O . LEU A 1 581 ? 1.348 23.953 -23.688 1 97.56 581 LEU A O 1
ATOM 4578 N N . ILE A 1 582 ? 1.688 21.734 -23.875 1 97.81 582 ILE A N 1
ATOM 4579 C CA . ILE A 1 582 ? 2.041 21.625 -22.469 1 97.81 582 ILE A CA 1
ATOM 4580 C C . ILE A 1 582 ? 2.752 20.281 -22.219 1 97.81 582 ILE A C 1
ATOM 4582 O O . ILE A 1 582 ? 2.396 19.266 -22.828 1 97.81 582 ILE A O 1
ATOM 4586 N N . ALA A 1 583 ? 3.775 20.297 -21.375 1 97.56 583 ALA A N 1
ATOM 4587 C CA . ALA A 1 583 ? 4.383 19.062 -20.891 1 97.56 583 ALA A CA 1
ATOM 4588 C C . ALA A 1 583 ? 3.469 18.359 -19.891 1 97.56 583 ALA A C 1
ATOM 4590 O O . ALA A 1 583 ? 2.781 19 -19.109 1 97.56 583 ALA A O 1
ATOM 4591 N N . ILE A 1 584 ? 3.441 17.016 -19.906 1 97.12 584 ILE A N 1
ATOM 4592 C CA . ILE A 1 584 ? 2.598 16.25 -19 1 97.12 584 ILE A CA 1
ATOM 4593 C C . ILE A 1 584 ? 2.973 16.547 -17.547 1 97.12 584 ILE A C 1
ATOM 4595 O O . ILE A 1 584 ? 2.102 16.641 -16.688 1 97.12 584 ILE A O 1
ATOM 4599 N N . LYS A 1 585 ? 4.258 16.719 -17.281 1 95 585 LYS A N 1
ATOM 4600 C CA . LYS A 1 585 ? 4.719 17.062 -15.938 1 95 585 LYS A CA 1
ATOM 4601 C C . LYS A 1 585 ? 4.102 18.375 -15.469 1 95 585 LYS A C 1
ATOM 4603 O O . LYS A 1 585 ? 3.678 18.5 -14.312 1 95 585 LYS A O 1
ATOM 4608 N N . ASP A 1 586 ? 4.027 19.375 -16.312 1 95.5 586 ASP A N 1
ATOM 4609 C CA . ASP A 1 586 ? 3.455 20.688 -15.977 1 95.5 586 ASP A CA 1
ATOM 4610 C C . ASP A 1 586 ? 1.946 20.578 -15.766 1 95.5 586 ASP A C 1
ATOM 4612 O O . ASP A 1 586 ? 1.397 21.203 -14.852 1 95.5 586 ASP A O 1
ATOM 4616 N N . LEU A 1 587 ? 1.322 19.797 -16.641 1 96.44 587 LEU A N 1
ATOM 4617 C CA . LEU A 1 587 ? -0.106 19.562 -16.469 1 96.44 587 LEU A CA 1
ATOM 4618 C C . LEU A 1 587 ? -0.39 18.938 -15.102 1 96.44 587 LEU A C 1
ATOM 4620 O O . LEU A 1 587 ? -1.306 19.375 -14.398 1 96.44 587 LEU A O 1
ATOM 4624 N N . ALA A 1 588 ? 0.377 17.906 -14.797 1 95.88 588 ALA A N 1
ATOM 4625 C CA . ALA A 1 588 ? 0.198 17.188 -13.531 1 95.88 588 ALA A CA 1
ATOM 4626 C C . ALA A 1 588 ? 0.366 18.141 -12.344 1 95.88 588 ALA A C 1
ATOM 4628 O O . ALA A 1 588 ? -0.41 18.078 -11.383 1 95.88 588 ALA A O 1
ATOM 4629 N N . ARG A 1 589 ? 1.323 18.953 -12.398 1 92.94 589 ARG A N 1
ATOM 4630 C CA . ARG A 1 589 ? 1.57 19.938 -11.344 1 92.94 589 ARG A CA 1
ATOM 4631 C C . ARG A 1 589 ? 0.399 20.906 -11.203 1 92.94 589 ARG A C 1
ATOM 4633 O O . ARG A 1 589 ? -0.037 21.203 -10.094 1 92.94 589 ARG A O 1
ATOM 4640 N N . ASP A 1 590 ? -0.094 21.328 -12.312 1 93.56 590 ASP A N 1
ATOM 4641 C CA . ASP A 1 590 ? -1.206 22.281 -12.312 1 93.56 590 ASP A CA 1
ATOM 4642 C C . ASP A 1 590 ? -2.459 21.656 -11.703 1 93.56 590 ASP A C 1
ATOM 4644 O O . ASP A 1 590 ? -3.232 22.344 -11.031 1 93.56 590 ASP A O 1
ATOM 4648 N N . LEU A 1 591 ? -2.586 20.422 -11.891 1 94.31 591 LEU A N 1
ATOM 4649 C CA . LEU A 1 591 ? -3.791 19.719 -11.453 1 94.31 591 LEU A CA 1
ATOM 4650 C C . LEU A 1 591 ? -3.74 19.438 -9.953 1 94.31 591 LEU A C 1
ATOM 4652 O O . LEU A 1 591 ? -4.75 19.062 -9.352 1 94.31 591 LEU A O 1
ATOM 4656 N N . SER A 1 592 ? -2.623 19.719 -9.312 1 89.94 592 SER A N 1
ATOM 4657 C CA . SER A 1 592 ? -2.484 19.5 -7.875 1 89.94 592 SER A CA 1
ATOM 4658 C C . SER A 1 592 ? -3 20.703 -7.082 1 89.94 592 SER A C 1
ATOM 4660 O O . SER A 1 592 ? -2.924 20.719 -5.852 1 89.94 592 SER A O 1
ATOM 4662 N N . THR A 1 593 ? -3.486 21.703 -7.734 1 90.81 593 THR A N 1
ATOM 4663 C CA . THR A 1 593 ? -4.051 22.906 -7.129 1 90.81 593 THR A CA 1
ATOM 4664 C C . THR A 1 593 ? -5.355 23.297 -7.816 1 90.81 593 THR A C 1
ATOM 4666 O O . THR A 1 593 ? -5.496 23.125 -9.031 1 90.81 593 THR A O 1
ATOM 4669 N N . GLY A 1 594 ? -6.438 23.672 -6.953 1 82.19 594 GLY A N 1
ATOM 4670 C CA . GLY A 1 594 ? -7.676 24.188 -7.52 1 82.19 594 GLY A CA 1
ATOM 4671 C C . GLY A 1 594 ? -7.547 25.609 -8.047 1 82.19 594 GLY A C 1
ATOM 4672 O O . GLY A 1 594 ? -6.477 26.219 -7.953 1 82.19 594 GLY A O 1
ATOM 4673 N N . PRO A 1 595 ? -8.539 26.109 -8.828 1 86 595 PRO A N 1
ATOM 4674 C CA . PRO A 1 595 ? -9.828 25.5 -9.172 1 86 595 PRO A CA 1
ATOM 4675 C C . PRO A 1 595 ? -9.711 24.438 -10.258 1 86 595 PRO A C 1
ATOM 4677 O O . PRO A 1 595 ? -8.836 24.531 -11.125 1 86 595 PRO A O 1
ATOM 4680 N N . ASN A 1 596 ? -10.43 23.359 -10.32 1 86.56 596 ASN A N 1
ATOM 4681 C CA . ASN A 1 596 ? -10.547 22.234 -11.25 1 86.56 596 ASN A CA 1
ATOM 4682 C C . ASN A 1 596 ? -9.414 21.234 -11.078 1 86.56 596 ASN A C 1
ATOM 4684 O O . ASN A 1 596 ? -9.031 20.547 -12.023 1 86.56 596 ASN A O 1
ATOM 4688 N N . GLY A 1 597 ? -8.711 21.406 -9.984 1 91.56 597 GLY A N 1
ATOM 4689 C CA . GLY A 1 597 ? -7.672 20.422 -9.688 1 91.56 597 GLY A CA 1
ATOM 4690 C C . GLY A 1 597 ? -8.211 19.031 -9.477 1 91.56 597 GLY A C 1
ATOM 4691 O O . GLY A 1 597 ? -9.281 18.844 -8.898 1 91.56 597 GLY A O 1
ATOM 4692 N N . MET A 1 598 ? -7.551 18.062 -10.055 1 95.31 598 MET A N 1
ATOM 4693 C CA . MET A 1 598 ? -7.883 16.656 -9.859 1 95.31 598 MET A CA 1
ATOM 4694 C C . MET A 1 598 ? -6.734 15.766 -10.305 1 95.31 598 MET A C 1
ATOM 4696 O O . MET A 1 598 ? -6.07 16.047 -11.305 1 95.31 598 MET A O 1
ATOM 4700 N N . GLN A 1 599 ? -6.449 14.773 -9.594 1 96.94 599 GLN A N 1
ATOM 4701 C CA . GLN A 1 599 ? -5.523 13.766 -10.094 1 96.94 599 GLN A CA 1
ATOM 4702 C C . GLN A 1 599 ? -6.188 12.883 -11.148 1 96.94 599 GLN A C 1
ATOM 4704 O O . GLN A 1 599 ? -7.293 12.383 -10.938 1 96.94 599 GLN A O 1
ATOM 4709 N N . LEU A 1 600 ? -5.551 12.711 -12.344 1 98.19 600 LEU A N 1
ATOM 4710 C CA . LEU A 1 600 ? -6.109 11.898 -13.422 1 98.19 600 LEU A CA 1
ATOM 4711 C C . LEU A 1 600 ? -5.812 10.422 -13.203 1 98.19 600 LEU A C 1
ATOM 4713 O O . LEU A 1 600 ? -4.672 10.047 -12.914 1 98.19 600 LEU A O 1
ATOM 4717 N N . ILE A 1 601 ? -6.797 9.586 -13.258 1 98.19 601 ILE A N 1
ATOM 4718 C CA . ILE A 1 601 ? -6.695 8.148 -13.016 1 98.19 601 ILE A CA 1
ATOM 4719 C C . ILE A 1 601 ? -7.305 7.383 -14.188 1 98.19 601 ILE A C 1
ATOM 4721 O O . ILE A 1 601 ? -8.461 7.617 -14.555 1 98.19 601 ILE A O 1
ATOM 4725 N N . GLY A 1 602 ? -6.48 6.574 -14.859 1 98.5 602 GLY A N 1
ATOM 4726 C CA . GLY A 1 602 ? -6.977 5.66 -15.875 1 98.5 602 GLY A CA 1
ATOM 4727 C C . GLY A 1 602 ? -7.332 4.293 -15.32 1 98.5 602 GLY A C 1
ATOM 4728 O O . GLY A 1 602 ? -6.633 3.768 -14.453 1 98.5 602 GLY A O 1
ATOM 4729 N N . VAL A 1 603 ? -8.445 3.738 -15.734 1 97.94 603 VAL A N 1
ATOM 4730 C CA . VAL A 1 603 ? -8.875 2.391 -15.375 1 97.94 603 VAL A CA 1
ATOM 4731 C C . VAL A 1 603 ? -9.039 1.548 -16.641 1 97.94 603 VAL A C 1
ATOM 4733 O O . VAL A 1 603 ? -9.539 2.031 -17.656 1 97.94 603 VAL A O 1
ATOM 4736 N N . GLY A 1 604 ? -8.438 0.396 -16.656 1 98.06 604 GLY A N 1
ATOM 4737 C CA . GLY A 1 604 ? -8.586 -0.547 -17.75 1 98.06 604 GLY A CA 1
ATOM 4738 C C . GLY A 1 604 ? -9.039 -1.922 -17.297 1 98.06 604 GLY A C 1
ATOM 4739 O O . GLY A 1 604 ? -8.648 -2.391 -16.219 1 98.06 604 GLY A O 1
ATOM 4740 N N . ASN A 1 605 ? -9.898 -2.549 -18.062 1 96.94 605 ASN A N 1
ATOM 4741 C CA . ASN A 1 605 ? -10.352 -3.922 -17.891 1 96.94 605 ASN A CA 1
ATOM 4742 C C . ASN A 1 605 ? -10.195 -4.742 -19.156 1 96.94 605 ASN A C 1
ATOM 4744 O O . ASN A 1 605 ? -10.281 -4.199 -20.266 1 96.94 605 ASN A O 1
ATOM 4748 N N . PHE A 1 606 ? -9.875 -5.957 -18.953 1 97.44 606 PHE A N 1
ATOM 4749 C CA . PHE A 1 606 ? -9.828 -6.836 -20.109 1 97.44 606 PHE A CA 1
ATOM 4750 C C . PHE A 1 606 ? -10.352 -8.227 -19.766 1 97.44 606 PHE A C 1
ATOM 4752 O O . PHE A 1 606 ? -10.055 -8.75 -18.688 1 97.44 606 PHE A O 1
ATOM 4759 N N . ASP A 1 607 ? -11.211 -8.703 -20.5 1 95.88 607 ASP A N 1
ATOM 4760 C CA . ASP A 1 607 ? -11.672 -10.086 -20.594 1 95.88 607 ASP A CA 1
ATOM 4761 C C . ASP A 1 607 ? -11.719 -10.555 -22.047 1 95.88 607 ASP A C 1
ATOM 4763 O O . ASP A 1 607 ? -11.602 -9.742 -22.969 1 95.88 607 ASP A O 1
ATOM 4767 N N . SER A 1 608 ? -11.727 -11.789 -22.297 1 94.81 608 SER A N 1
ATOM 4768 C CA . SER A 1 608 ? -11.664 -12.266 -23.672 1 94.81 608 SER A CA 1
ATOM 4769 C C . SER A 1 608 ? -12.703 -13.352 -23.938 1 94.81 608 SER A C 1
ATOM 4771 O O . SER A 1 608 ? -12.93 -14.211 -23.094 1 94.81 608 SER A O 1
ATOM 4773 N N . LYS A 1 609 ? -13.227 -13.297 -25.094 1 94.25 609 LYS A N 1
ATOM 4774 C CA . LYS A 1 609 ? -14.156 -14.328 -25.562 1 94.25 609 LYS A CA 1
ATOM 4775 C C . LYS A 1 609 ? -13.414 -15.477 -26.234 1 94.25 609 LYS A C 1
ATOM 4777 O O . LYS A 1 609 ? -14.023 -16.484 -26.594 1 94.25 609 LYS A O 1
ATOM 4782 N N . THR A 1 610 ? -12.148 -15.328 -26.359 1 94.88 610 THR A N 1
ATOM 4783 C CA . THR A 1 610 ? -11.312 -16.359 -26.953 1 94.88 610 THR A CA 1
ATOM 4784 C C . THR A 1 610 ? -10.133 -16.703 -26.047 1 94.88 610 THR A C 1
ATOM 4786 O O . THR A 1 610 ? -9.906 -16.016 -25.047 1 94.88 610 THR A O 1
ATOM 4789 N N . SER A 1 611 ? -9.5 -17.781 -26.266 1 96.94 611 SER A N 1
ATOM 4790 C CA . SER A 1 611 ? -8.25 -18.234 -25.672 1 96.94 611 SER A CA 1
ATOM 4791 C C . SER A 1 611 ? -7.25 -18.656 -26.75 1 96.94 611 SER A C 1
ATOM 4793 O O . SER A 1 611 ? -7.129 -19.828 -27.078 1 96.94 611 SER A O 1
ATOM 4795 N N . PRO A 1 612 ? -6.59 -17.641 -27.375 1 97.38 612 PRO A N 1
ATOM 4796 C CA . PRO A 1 612 ? -5.719 -17.969 -28.5 1 97.38 612 PRO A CA 1
ATOM 4797 C C . PRO A 1 612 ? -4.609 -18.953 -28.141 1 97.38 612 PRO A C 1
ATOM 4799 O O . PRO A 1 612 ? -3.912 -18.75 -27.141 1 97.38 612 PRO A O 1
ATOM 4802 N N . PRO A 1 613 ? -4.398 -19.969 -28.891 1 97.75 613 PRO A N 1
ATOM 4803 C CA . PRO A 1 613 ? -3.414 -20.984 -28.531 1 97.75 613 PRO A CA 1
ATOM 4804 C C . PRO A 1 613 ? -1.989 -20.594 -28.922 1 97.75 613 PRO A C 1
ATOM 4806 O O . PRO A 1 613 ? -1.731 -20.234 -30.062 1 97.75 613 PRO A O 1
ATOM 4809 N N . PRO A 1 614 ? -1.068 -20.656 -28 1 98.31 614 PRO A N 1
ATOM 4810 C CA . PRO A 1 614 ? 0.333 -20.797 -28.391 1 98.31 614 PRO A CA 1
ATOM 4811 C C . PRO A 1 614 ? 0.652 -22.172 -28.953 1 98.31 614 PRO A C 1
ATOM 4813 O O . PRO A 1 614 ? -0.075 -23.141 -28.688 1 98.31 614 PRO A O 1
ATOM 4816 N N . TYR A 1 615 ? 1.693 -22.297 -29.766 1 98.56 615 TYR A N 1
ATOM 4817 C CA . TYR A 1 615 ? 2.096 -23.547 -30.375 1 98.56 615 TYR A CA 1
ATOM 4818 C C . TYR A 1 615 ? 3.58 -23.812 -30.156 1 98.56 615 TYR A C 1
ATOM 4820 O O . TYR A 1 615 ? 4.355 -22.891 -29.938 1 98.56 615 TYR A O 1
ATOM 4828 N N . MET A 1 616 ? 3.928 -25.078 -30.203 1 98.69 616 MET A N 1
ATOM 4829 C CA . MET A 1 616 ? 5.328 -25.438 -30.016 1 98.69 616 MET A CA 1
ATOM 4830 C C . MET A 1 616 ? 5.652 -26.75 -30.734 1 98.69 616 MET A C 1
ATOM 4832 O O . MET A 1 616 ? 4.805 -27.625 -30.844 1 98.69 616 MET A O 1
ATOM 4836 N N . ALA A 1 617 ? 6.844 -26.781 -31.266 1 98.88 617 ALA A N 1
ATOM 4837 C CA . ALA A 1 617 ? 7.441 -28.016 -31.781 1 98.88 617 ALA A CA 1
ATOM 4838 C C . ALA A 1 617 ? 8.695 -28.391 -31 1 98.88 617 ALA A C 1
ATOM 4840 O O . ALA A 1 617 ? 9.57 -27.547 -30.781 1 98.88 617 ALA A O 1
ATOM 4841 N N . GLY A 1 618 ? 8.703 -29.594 -30.469 1 98.81 618 GLY A N 1
ATOM 4842 C CA . GLY A 1 618 ? 9.859 -30.109 -29.75 1 98.81 618 GLY A CA 1
ATOM 4843 C C . GLY A 1 618 ? 10.523 -31.281 -30.453 1 98.81 618 GLY A C 1
ATOM 4844 O O . GLY A 1 618 ? 9.844 -32.156 -30.969 1 98.81 618 GLY A O 1
ATOM 4845 N N . PHE A 1 619 ? 11.844 -31.219 -30.562 1 98.88 619 PHE A N 1
ATOM 4846 C CA . PHE A 1 619 ? 12.68 -32.281 -31.141 1 98.88 619 PHE A CA 1
ATOM 4847 C C . PHE A 1 619 ? 13.758 -32.719 -30.156 1 98.88 619 PHE A C 1
ATOM 4849 O O . PHE A 1 619 ? 14.352 -31.875 -29.469 1 98.88 619 PHE A O 1
ATOM 4856 N N . VAL A 1 620 ? 13.977 -34 -30.078 1 98.75 620 VAL A N 1
ATOM 4857 C CA . VAL A 1 620 ? 14.969 -34.5 -29.125 1 98.75 620 VAL A CA 1
ATOM 4858 C C . VAL A 1 620 ? 15.945 -35.438 -29.828 1 98.75 620 VAL A C 1
ATOM 4860 O O . VAL A 1 620 ? 15.57 -36.156 -30.75 1 98.75 620 VAL A O 1
ATOM 4863 N N . LYS A 1 621 ? 17.188 -35.312 -29.469 1 98.62 621 LYS A N 1
ATOM 4864 C CA . LYS A 1 621 ? 18.234 -36.281 -29.812 1 98.62 621 LYS A CA 1
ATOM 4865 C C . LYS A 1 621 ? 18.703 -37.031 -28.562 1 98.62 621 LYS A C 1
ATOM 4867 O O . LYS A 1 621 ? 19.125 -36.438 -27.578 1 98.62 621 LYS A O 1
ATOM 4872 N N . ILE A 1 622 ? 18.531 -38.375 -28.625 1 98.12 622 ILE A N 1
ATOM 4873 C CA . ILE A 1 622 ? 18.906 -39.188 -27.469 1 98.12 622 ILE A CA 1
ATOM 4874 C C . ILE A 1 622 ? 19.984 -40.188 -27.859 1 98.12 622 ILE A C 1
ATOM 4876 O O . ILE A 1 622 ? 20.188 -40.438 -29.047 1 98.12 622 ILE A O 1
ATOM 4880 N N . SER A 1 623 ? 20.656 -40.688 -26.859 1 97.56 623 SER A N 1
ATOM 4881 C CA . SER A 1 623 ? 21.5 -41.875 -26.984 1 97.56 623 SER A CA 1
ATOM 4882 C C . SER A 1 623 ? 21.047 -42.969 -26.047 1 97.56 623 SER A C 1
ATOM 4884 O O . SER A 1 623 ? 20.656 -42.688 -24.906 1 97.56 623 SER A O 1
ATOM 4886 N N . ILE A 1 624 ? 20.938 -44.156 -26.562 1 96.56 624 ILE A N 1
ATOM 4887 C CA . ILE A 1 624 ? 20.578 -45.344 -25.75 1 96.56 624 ILE A CA 1
ATOM 4888 C C . ILE A 1 624 ? 21.797 -46.25 -25.594 1 96.56 624 ILE A C 1
ATOM 4890 O O . ILE A 1 624 ? 22.344 -46.719 -26.578 1 96.56 624 ILE A O 1
ATOM 4894 N N . ASP A 1 625 ? 22.203 -46.469 -24.375 1 96.25 625 ASP A N 1
ATOM 4895 C CA . ASP A 1 625 ? 23.281 -47.406 -24.109 1 96.25 625 ASP A CA 1
ATOM 4896 C C . ASP A 1 625 ? 22.828 -48.844 -24.328 1 96.25 625 ASP A C 1
ATOM 4898 O O . ASP A 1 625 ? 21.906 -49.344 -23.672 1 96.25 625 ASP A O 1
ATOM 4902 N N . LYS A 1 626 ? 23.516 -49.562 -25.125 1 93.75 626 LYS A N 1
ATOM 4903 C CA . LYS A 1 626 ? 23.078 -50.906 -25.516 1 93.75 626 LYS A CA 1
ATOM 4904 C C . LYS A 1 626 ? 23.234 -51.906 -24.375 1 93.75 626 LYS A C 1
ATOM 4906 O O . LYS A 1 626 ? 22.547 -52.906 -24.344 1 93.75 626 LYS A O 1
ATOM 4911 N N . LEU A 1 627 ? 24.125 -51.594 -23.5 1 94.38 627 LEU A N 1
ATOM 4912 C CA . LEU A 1 627 ? 24.406 -52.531 -22.406 1 94.38 627 LEU A CA 1
ATOM 4913 C C . LEU A 1 627 ? 23.453 -52.312 -21.234 1 94.38 627 LEU A C 1
ATOM 4915 O O . LEU A 1 627 ? 23.078 -53.25 -20.547 1 94.38 627 LEU A O 1
ATOM 4919 N N . THR A 1 628 ? 23.094 -51.125 -20.938 1 94.75 628 THR A N 1
ATOM 4920 C CA . THR A 1 628 ? 22.359 -50.812 -19.719 1 94.75 628 THR A CA 1
ATOM 4921 C C . THR A 1 628 ? 20.938 -50.375 -20.047 1 94.75 628 THR A C 1
ATOM 4923 O O . THR A 1 628 ? 20.062 -50.375 -19.172 1 94.75 628 THR A O 1
ATOM 4926 N N . GLY A 1 629 ? 20.641 -49.938 -21.25 1 94.06 629 GLY A N 1
ATOM 4927 C CA . GLY A 1 629 ? 19.344 -49.406 -21.625 1 94.06 629 GLY A CA 1
ATOM 4928 C C . GLY A 1 629 ? 19.156 -47.969 -21.219 1 94.06 629 GLY A C 1
ATOM 4929 O O . GLY A 1 629 ? 18.109 -47.375 -21.484 1 94.06 629 GLY A O 1
ATOM 4930 N N . GLU A 1 630 ? 20.203 -47.375 -20.672 1 95.31 630 GLU A N 1
ATOM 4931 C CA . GLU A 1 630 ? 20.141 -46 -20.203 1 95.31 630 GLU A CA 1
ATOM 4932 C C . GLU A 1 630 ? 19.922 -45.031 -21.375 1 95.31 630 GLU A C 1
ATOM 4934 O O . GLU A 1 630 ? 20.562 -45.156 -22.422 1 95.31 630 GLU A O 1
ATOM 4939 N N . ILE A 1 631 ? 18.953 -44.156 -21.172 1 96.06 631 ILE A N 1
ATOM 4940 C CA . ILE A 1 631 ? 18.672 -43.125 -22.172 1 96.06 631 ILE A CA 1
ATOM 4941 C C . ILE A 1 631 ? 19.297 -41.812 -21.734 1 96.06 631 ILE A C 1
ATOM 4943 O O . ILE A 1 631 ? 19.078 -41.344 -20.625 1 96.06 631 ILE A O 1
ATOM 4947 N N . LYS A 1 632 ? 20.047 -41.219 -22.562 1 96.12 632 LYS A N 1
ATOM 4948 C CA . LYS A 1 632 ? 20.609 -39.906 -22.359 1 96.12 632 LYS A CA 1
ATOM 4949 C C . LYS A 1 632 ? 20.094 -38.906 -23.391 1 96.12 632 LYS A C 1
ATOM 4951 O O . LYS A 1 632 ? 20.156 -39.156 -24.594 1 96.12 632 LYS A O 1
ATOM 4956 N N . VAL A 1 633 ? 19.531 -37.781 -22.906 1 97.38 633 VAL A N 1
ATOM 4957 C CA . VAL A 1 633 ? 19.156 -36.719 -23.797 1 97.38 633 VAL A CA 1
ATOM 4958 C C . VAL A 1 633 ? 20.391 -35.906 -24.172 1 97.38 633 VAL A C 1
ATOM 4960 O O . VAL A 1 633 ? 21.031 -35.281 -23.312 1 97.38 633 VAL A O 1
ATOM 4963 N N . GLU A 1 634 ? 20.703 -35.938 -25.406 1 97.19 634 GLU A N 1
ATOM 4964 C CA . GLU A 1 634 ? 21.891 -35.188 -25.875 1 97.19 634 GLU A CA 1
ATOM 4965 C C . GLU A 1 634 ? 21.531 -33.75 -26.188 1 97.19 634 GLU A C 1
ATOM 4967 O O . GLU A 1 634 ? 22.203 -32.812 -25.734 1 97.19 634 GLU A O 1
ATOM 4972 N N . ASP A 1 635 ? 20.578 -33.625 -27 1 97.94 635 ASP A N 1
ATOM 4973 C CA . ASP A 1 635 ? 20.109 -32.312 -27.422 1 97.94 635 ASP A CA 1
ATOM 4974 C C . ASP A 1 635 ? 18.594 -32.25 -27.469 1 97.94 635 ASP A C 1
ATOM 4976 O O . ASP A 1 635 ? 17.938 -33.25 -27.734 1 97.94 635 ASP A O 1
ATOM 4980 N N . TYR A 1 636 ? 18.047 -31.109 -27.125 1 98.5 636 TYR A N 1
ATOM 4981 C CA . TYR A 1 636 ? 16.625 -30.828 -27.297 1 98.5 636 TYR A CA 1
ATOM 4982 C C . TYR A 1 636 ? 16.422 -29.5 -28 1 98.5 636 TYR A C 1
ATOM 4984 O O . TYR A 1 636 ? 16.938 -28.469 -27.562 1 98.5 636 TYR A O 1
ATOM 4992 N N . ALA A 1 637 ? 15.711 -29.469 -29.125 1 98.75 637 ALA A N 1
ATOM 4993 C CA . ALA A 1 637 ? 15.359 -28.25 -29.844 1 98.75 637 ALA A CA 1
ATOM 4994 C C . ALA A 1 637 ? 13.875 -27.922 -29.688 1 98.75 637 ALA A C 1
ATOM 4996 O O . ALA A 1 637 ? 13.016 -28.75 -29.969 1 98.75 637 ALA A O 1
ATOM 4997 N N . ALA A 1 638 ? 13.609 -26.766 -29.156 1 98.69 638 ALA A N 1
ATOM 4998 C CA . ALA A 1 638 ? 12.242 -26.281 -28.984 1 98.69 638 ALA A CA 1
ATOM 4999 C C . ALA A 1 638 ? 12.008 -24.984 -29.766 1 98.69 638 ALA A C 1
ATOM 5001 O O . ALA A 1 638 ? 12.805 -24.047 -29.672 1 98.69 638 ALA A O 1
ATOM 5002 N N . VAL A 1 639 ? 11.008 -24.938 -30.578 1 98.81 639 VAL A N 1
ATOM 5003 C CA . VAL A 1 639 ? 10.594 -23.734 -31.297 1 98.81 639 VAL A CA 1
ATOM 5004 C C . VAL A 1 639 ? 9.156 -23.391 -30.906 1 98.81 639 VAL A C 1
ATOM 5006 O O . VAL A 1 639 ? 8.258 -24.234 -31.016 1 98.81 639 VAL A O 1
ATOM 5009 N N . VAL A 1 640 ? 8.93 -22.109 -30.469 1 98.75 640 VAL A N 1
ATOM 5010 C CA . VAL A 1 640 ? 7.648 -21.734 -29.875 1 98.75 640 VAL A CA 1
ATOM 5011 C C . VAL A 1 640 ? 7.031 -20.578 -30.672 1 98.75 640 VAL A C 1
ATOM 5013 O O . VAL A 1 640 ? 7.738 -19.672 -31.109 1 98.75 640 VAL A O 1
ATOM 5016 N N . ASP A 1 641 ? 5.73 -20.625 -30.938 1 98.62 641 ASP A N 1
ATOM 5017 C CA . ASP A 1 641 ? 4.906 -19.516 -31.391 1 98.62 641 ASP A CA 1
ATOM 5018 C C . ASP A 1 641 ? 4.023 -18.984 -30.25 1 98.62 641 ASP A C 1
ATOM 5020 O O . ASP A 1 641 ? 2.959 -19.547 -29.984 1 98.62 641 ASP A O 1
ATOM 5024 N N . CYS A 1 642 ? 4.453 -17.953 -29.609 1 98 642 CYS A N 1
ATOM 5025 C CA . CYS A 1 642 ? 3.703 -17.328 -28.531 1 98 642 CYS A CA 1
ATOM 5026 C C . CYS A 1 642 ? 3.234 -15.938 -28.922 1 98 642 CYS A C 1
ATOM 5028 O O . CYS A 1 642 ? 3.08 -15.062 -28.062 1 98 642 CYS A O 1
ATOM 5030 N N . GLY A 1 643 ? 2.926 -15.789 -30.188 1 97.25 643 GLY A N 1
ATOM 5031 C CA . GLY A 1 643 ? 2.668 -14.438 -30.672 1 97.25 643 GLY A CA 1
ATOM 5032 C C . GLY A 1 643 ? 3.896 -13.547 -30.641 1 97.25 643 GLY A C 1
ATOM 5033 O O . GLY A 1 643 ? 5 -14 -30.953 1 97.25 643 GLY A O 1
ATOM 5034 N N . THR A 1 644 ? 3.643 -12.305 -30.375 1 96.25 644 THR A N 1
ATOM 5035 C CA . THR A 1 644 ? 4.773 -11.406 -30.172 1 96.25 644 THR A CA 1
ATOM 5036 C C . THR A 1 644 ? 5.559 -11.789 -28.922 1 96.25 644 THR A C 1
ATOM 5038 O O . THR A 1 644 ? 4.977 -11.977 -27.844 1 96.25 644 THR A O 1
ATOM 5041 N N . VAL A 1 645 ? 6.836 -12.016 -29.094 1 95.94 645 VAL A N 1
ATOM 5042 C CA . VAL A 1 645 ? 7.676 -12.32 -27.938 1 95.94 645 VAL A CA 1
ATOM 5043 C C . VAL A 1 645 ? 7.93 -11.039 -27.141 1 95.94 645 VAL A C 1
ATOM 5045 O O . VAL A 1 645 ? 8.594 -10.117 -27.625 1 95.94 645 VAL A O 1
ATOM 5048 N N . MET A 1 646 ? 7.43 -10.977 -25.938 1 93.69 646 MET A N 1
ATOM 5049 C CA . MET A 1 646 ? 7.488 -9.766 -25.125 1 93.69 646 MET A CA 1
ATOM 5050 C C . MET A 1 646 ? 8.914 -9.484 -24.672 1 93.69 646 MET A C 1
ATOM 5052 O O . MET A 1 646 ? 9.336 -8.32 -24.609 1 93.69 646 MET A O 1
ATOM 5056 N N . ASN A 1 647 ? 9.617 -10.469 -24.281 1 93.25 647 ASN A N 1
ATOM 5057 C CA . ASN A 1 647 ? 11.016 -10.469 -23.875 1 93.25 647 ASN A CA 1
ATOM 5058 C C . ASN A 1 647 ? 11.695 -11.797 -24.188 1 93.25 647 ASN A C 1
ATOM 5060 O O . ASN A 1 647 ? 11.445 -12.797 -23.5 1 93.25 647 ASN A O 1
ATOM 5064 N N . THR A 1 648 ? 12.562 -11.781 -25.094 1 94.69 648 THR A N 1
ATOM 5065 C CA . THR A 1 648 ? 13.133 -13.008 -25.625 1 94.69 648 THR A CA 1
ATOM 5066 C C . THR A 1 648 ? 13.914 -13.758 -24.562 1 94.69 648 THR A C 1
ATOM 5068 O O . THR A 1 648 ? 13.828 -14.984 -24.453 1 94.69 648 THR A O 1
ATOM 5071 N N . LYS A 1 649 ? 14.664 -13.062 -23.781 1 93.31 649 LYS A N 1
ATOM 5072 C CA . LYS A 1 649 ? 15.469 -13.695 -22.75 1 93.31 649 LYS A CA 1
ATOM 5073 C C . LYS A 1 649 ? 14.586 -14.383 -21.719 1 93.31 649 LYS A C 1
ATOM 5075 O O . LYS A 1 649 ? 14.844 -15.531 -21.344 1 93.31 649 LYS A O 1
ATOM 5080 N N . LEU A 1 650 ? 13.609 -13.703 -21.281 1 91.88 650 LEU A N 1
ATOM 5081 C CA . LEU A 1 650 ? 12.703 -14.266 -20.297 1 91.88 650 LEU A CA 1
ATOM 5082 C C . LEU A 1 650 ? 11.93 -15.445 -20.859 1 91.88 650 LEU A C 1
ATOM 5084 O O . LEU A 1 650 ? 11.734 -16.453 -20.188 1 91.88 650 LEU A O 1
ATOM 5088 N N . ALA A 1 651 ? 11.477 -15.297 -22.062 1 95.25 651 ALA A N 1
ATOM 5089 C CA . ALA A 1 651 ? 10.742 -16.375 -22.719 1 95.25 651 ALA A CA 1
ATOM 5090 C C . ALA A 1 651 ? 11.617 -17.609 -22.891 1 95.25 651 ALA A C 1
ATOM 5092 O O . ALA A 1 651 ? 11.164 -18.734 -22.672 1 95.25 651 ALA A O 1
ATOM 5093 N N . THR A 1 652 ? 12.867 -17.422 -23.266 1 96.69 652 THR A N 1
ATOM 5094 C CA . THR A 1 652 ? 13.805 -18.516 -23.469 1 96.69 652 THR A CA 1
ATOM 5095 C C . THR A 1 652 ? 14.008 -19.297 -22.188 1 96.69 652 THR A C 1
ATOM 5097 O O . THR A 1 652 ? 13.945 -20.531 -22.188 1 96.69 652 THR A O 1
ATOM 5100 N N . VAL A 1 653 ? 14.188 -18.609 -21.172 1 94.31 653 VAL A N 1
ATOM 5101 C CA . VAL A 1 653 ? 14.445 -19.25 -19.891 1 94.31 653 VAL A CA 1
ATOM 5102 C C . VAL A 1 653 ? 13.203 -20.031 -19.453 1 94.31 653 VAL A C 1
ATOM 5104 O O . VAL A 1 653 ? 13.32 -21.109 -18.859 1 94.31 653 VAL A O 1
ATOM 5107 N N . GLN A 1 654 ? 12.086 -19.531 -19.672 1 94.88 654 GLN A N 1
ATOM 5108 C CA . GLN A 1 654 ? 10.852 -20.234 -19.328 1 94.88 654 GLN A CA 1
ATOM 5109 C C . GLN A 1 654 ? 10.711 -21.531 -20.125 1 94.88 654 GLN A C 1
ATOM 5111 O O . GLN A 1 654 ? 10.312 -22.562 -19.578 1 94.88 654 GLN A O 1
ATOM 5116 N N . VAL A 1 655 ? 11.023 -21.469 -21.359 1 97.81 655 VAL A N 1
ATOM 5117 C CA . VAL A 1 655 ? 10.953 -22.656 -22.219 1 97.81 655 VAL A CA 1
ATOM 5118 C C . VAL A 1 655 ? 11.961 -23.703 -21.75 1 97.81 655 VAL A C 1
ATOM 5120 O O . VAL A 1 655 ? 11.633 -24.875 -21.594 1 97.81 655 VAL A O 1
ATOM 5123 N N . GLU A 1 656 ? 13.172 -23.25 -21.469 1 97.06 656 GLU A N 1
ATOM 5124 C CA . GLU A 1 656 ? 14.211 -24.156 -20.984 1 97.06 656 GLU A CA 1
ATOM 5125 C C . GLU A 1 656 ? 13.789 -24.844 -19.688 1 97.06 656 GLU A C 1
ATOM 5127 O O . GLU A 1 656 ? 13.953 -26.047 -19.531 1 97.06 656 GLU A O 1
ATOM 5132 N N . GLY A 1 657 ? 13.281 -24.031 -18.828 1 94.81 657 GLY A N 1
ATOM 5133 C CA . GLY A 1 657 ? 12.836 -24.578 -17.562 1 94.81 657 GLY A CA 1
ATOM 5134 C C . GLY A 1 657 ? 11.719 -25.609 -17.703 1 94.81 657 GLY A C 1
ATOM 5135 O O . GLY A 1 657 ? 11.711 -26.625 -17.031 1 94.81 657 GLY A O 1
ATOM 5136 N N . GLY A 1 658 ? 10.703 -25.281 -18.516 1 96.25 658 GLY A N 1
ATOM 5137 C CA . GLY A 1 658 ? 9.609 -26.219 -18.75 1 96.25 658 GLY A CA 1
ATOM 5138 C C . GLY A 1 658 ? 10.055 -27.516 -19.391 1 96.25 658 GLY A C 1
ATOM 5139 O O . GLY A 1 658 ? 9.562 -28.594 -19.031 1 96.25 658 GLY A O 1
ATOM 5140 N N . ILE A 1 659 ? 11 -27.422 -20.359 1 97.81 659 ILE A N 1
ATOM 5141 C CA . ILE A 1 659 ? 11.539 -28.609 -21.031 1 97.81 659 ILE A CA 1
ATOM 5142 C C . ILE A 1 659 ? 12.281 -29.469 -20.016 1 97.81 659 ILE A C 1
ATOM 5144 O O . ILE A 1 659 ? 12.102 -30.688 -19.969 1 97.81 659 ILE A O 1
ATOM 5148 N N . GLY A 1 660 ? 13.102 -28.828 -19.188 1 97.06 660 GLY A N 1
ATOM 5149 C CA . GLY A 1 660 ? 13.805 -29.562 -18.156 1 97.06 660 GLY A CA 1
ATOM 5150 C C . GLY A 1 660 ? 12.867 -30.312 -17.219 1 97.06 660 GLY A C 1
ATOM 5151 O O . GLY A 1 660 ? 13.109 -31.484 -16.906 1 97.06 660 GLY A O 1
ATOM 5152 N N . GLN A 1 661 ? 11.852 -29.688 -16.75 1 95.81 661 GLN A N 1
ATOM 5153 C CA . GLN A 1 661 ? 10.859 -30.297 -15.867 1 95.81 661 GLN A CA 1
ATOM 5154 C C . GLN A 1 661 ? 10.195 -31.5 -16.531 1 95.81 661 GLN A C 1
ATOM 5156 O O . GLN A 1 661 ? 9.961 -32.5 -15.875 1 95.81 661 GLN A O 1
ATOM 5161 N N . SER A 1 662 ? 9.914 -31.391 -17.797 1 97.19 662 SER A N 1
ATOM 5162 C CA . SER A 1 662 ? 9.195 -32.438 -18.5 1 97.19 662 SER A CA 1
ATOM 5163 C C . SER A 1 662 ? 10.125 -33.594 -18.891 1 97.19 662 SER A C 1
ATOM 5165 O O . SER A 1 662 ? 9.68 -34.719 -19.047 1 97.19 662 SER A O 1
ATOM 5167 N N . ILE A 1 663 ? 11.438 -33.312 -19.125 1 97.81 663 ILE A N 1
ATOM 5168 C CA . ILE A 1 663 ? 12.406 -34.406 -19.281 1 97.81 663 ILE A CA 1
ATOM 5169 C C . ILE A 1 663 ? 12.461 -35.25 -18.016 1 97.81 663 ILE A C 1
ATOM 5171 O O . ILE A 1 663 ? 12.508 -36.469 -18.062 1 97.81 663 ILE A O 1
ATOM 5175 N N . GLY A 1 664 ? 12.414 -34.562 -16.875 1 96.69 664 GLY A N 1
ATOM 5176 C CA . GLY A 1 664 ? 12.32 -35.25 -15.609 1 96.69 664 GLY A CA 1
ATOM 5177 C C . GLY A 1 664 ? 11.109 -36.156 -15.516 1 96.69 664 GLY A C 1
ATOM 5178 O O . GLY A 1 664 ? 11.211 -37.312 -15.055 1 96.69 664 GLY A O 1
ATOM 5179 N N . TYR A 1 665 ? 10.008 -35.688 -15.945 1 96.62 665 TYR A N 1
ATOM 5180 C CA . TYR A 1 665 ? 8.75 -36.406 -15.93 1 96.62 665 TYR A CA 1
ATOM 5181 C C . TYR A 1 665 ? 8.836 -37.656 -16.812 1 96.62 665 TYR A C 1
ATOM 5183 O O . TYR A 1 665 ? 8.336 -38.719 -16.453 1 96.62 665 TYR A O 1
ATOM 5191 N N . ALA A 1 666 ? 9.508 -37.562 -17.938 1 97.56 666 ALA A N 1
ATOM 5192 C CA . ALA A 1 666 ? 9.562 -38.594 -18.953 1 97.56 666 ALA A CA 1
ATOM 5193 C C . ALA A 1 666 ? 10.508 -39.75 -18.547 1 97.56 666 ALA A C 1
ATOM 5195 O O . ALA A 1 666 ? 10.242 -40.906 -18.812 1 97.56 666 ALA A O 1
ATOM 5196 N N . LEU A 1 667 ? 11.555 -39.375 -17.797 1 96.75 667 LEU A N 1
ATOM 5197 C CA . LEU A 1 667 ? 12.617 -40.375 -17.719 1 96.75 667 LEU A CA 1
ATOM 5198 C C . LEU A 1 667 ? 12.961 -40.688 -16.266 1 96.75 667 LEU A C 1
ATOM 5200 O O . LEU A 1 667 ? 13.57 -41.688 -15.961 1 96.75 667 LEU A O 1
ATOM 5204 N N . TYR A 1 668 ? 12.57 -39.781 -15.344 1 94.38 668 TYR A N 1
ATOM 5205 C CA . TYR A 1 668 ? 13.219 -39.906 -14.047 1 94.38 668 TYR A CA 1
ATOM 5206 C C . TYR A 1 668 ? 12.188 -39.938 -12.922 1 94.38 668 TYR A C 1
ATOM 5208 O O . TYR A 1 668 ? 12.242 -40.812 -12.047 1 94.38 668 TYR A O 1
ATOM 5216 N N . GLU A 1 669 ? 11.258 -39.062 -12.922 1 94.19 669 GLU A N 1
ATOM 5217 C CA . GLU A 1 669 ? 10.383 -38.812 -11.781 1 94.19 669 GLU A CA 1
ATOM 5218 C C . GLU A 1 669 ? 9.32 -39.906 -11.648 1 94.19 669 GLU A C 1
ATOM 5220 O O . GLU A 1 669 ? 8.398 -39.969 -12.461 1 94.19 669 GLU A O 1
ATOM 5225 N N . ASP A 1 670 ? 9.477 -40.625 -10.625 1 91.31 670 ASP A N 1
ATOM 5226 C CA . ASP A 1 670 ? 8.594 -41.781 -10.406 1 91.31 670 ASP A CA 1
ATOM 5227 C C . ASP A 1 670 ? 7.852 -41.656 -9.078 1 91.31 670 ASP A C 1
ATOM 5229 O O . ASP A 1 670 ? 8.453 -41.344 -8.047 1 91.31 670 ASP A O 1
ATOM 5233 N N . SER A 1 671 ? 6.602 -41.688 -9.086 1 89.44 671 SER A N 1
ATOM 5234 C CA . SER A 1 671 ? 5.762 -41.656 -7.895 1 89.44 671 SER A CA 1
ATOM 5235 C C . SER A 1 671 ? 5.047 -43 -7.691 1 89.44 671 SER A C 1
ATOM 5237 O O . SER A 1 671 ? 4.203 -43.375 -8.5 1 89.44 671 SER A O 1
ATOM 5239 N N . LEU A 1 672 ? 5.355 -43.562 -6.574 1 87.62 672 LEU A N 1
ATOM 5240 C CA . LEU A 1 672 ? 4.785 -44.875 -6.281 1 87.62 672 LEU A CA 1
ATOM 5241 C C . LEU A 1 672 ? 4.059 -44.875 -4.941 1 87.62 672 LEU A C 1
ATOM 5243 O O . LEU A 1 672 ? 4.48 -44.188 -4.004 1 87.62 672 LEU A O 1
ATOM 5247 N N . TRP A 1 673 ? 2.908 -45.531 -4.98 1 90.75 673 TRP A N 1
ATOM 5248 C CA . TRP A 1 673 ? 2.146 -45.719 -3.754 1 90.75 673 TRP A CA 1
ATOM 5249 C C . TRP A 1 673 ? 2.225 -47.188 -3.301 1 90.75 673 TRP A C 1
ATOM 5251 O O . TRP A 1 673 ? 2.189 -48.094 -4.125 1 90.75 673 TRP A O 1
ATOM 5261 N N . ASP A 1 674 ? 2.34 -47.375 -2.029 1 92.31 674 ASP A N 1
ATOM 5262 C CA . ASP A 1 674 ? 2.277 -48.75 -1.539 1 92.31 674 ASP A CA 1
ATOM 5263 C C . ASP A 1 674 ? 0.835 -49.156 -1.269 1 92.31 674 ASP A C 1
ATOM 5265 O O . ASP A 1 674 ? -0.101 -48.406 -1.568 1 92.31 674 ASP A O 1
ATOM 5269 N N . ASP A 1 675 ? 0.686 -50.375 -0.783 1 92.38 675 ASP A N 1
ATOM 5270 C CA . ASP A 1 675 ? -0.641 -50.969 -0.629 1 92.38 675 ASP A CA 1
ATOM 5271 C C . ASP A 1 675 ? -1.397 -50.312 0.53 1 92.38 675 ASP A C 1
ATOM 5273 O O . ASP A 1 675 ? -2.611 -50.5 0.66 1 92.38 675 ASP A O 1
ATOM 5277 N N . GLU A 1 676 ? -0.723 -49.469 1.271 1 92.94 676 GLU A N 1
ATOM 5278 C CA . GLU A 1 676 ? -1.354 -48.812 2.398 1 92.94 676 GLU A CA 1
ATOM 5279 C C . GLU A 1 676 ? -1.699 -47.375 2.049 1 92.94 676 GLU A C 1
ATOM 5281 O O . GLU A 1 676 ? -2.352 -46.656 2.832 1 92.94 676 GLU A O 1
ATOM 5286 N N . GLY A 1 677 ? -1.355 -46.969 0.892 1 91.12 677 GLY A N 1
ATOM 5287 C CA . GLY A 1 677 ? -1.659 -45.625 0.471 1 91.12 677 GLY A CA 1
ATOM 5288 C C . GLY A 1 677 ? -0.547 -44.625 0.783 1 91.12 677 GLY A C 1
ATOM 5289 O O . GLY A 1 677 ? -0.736 -43.406 0.674 1 91.12 677 GLY A O 1
ATOM 5290 N N . ARG A 1 678 ? 0.657 -45.125 1.062 1 88.25 678 ARG A N 1
ATOM 5291 C CA . ARG A 1 678 ? 1.811 -44.281 1.35 1 88.25 678 ARG A CA 1
ATOM 5292 C C . ARG A 1 678 ? 2.576 -43.938 0.074 1 88.25 678 ARG A C 1
ATOM 5294 O O . ARG A 1 678 ? 2.889 -44.844 -0.721 1 88.25 678 ARG A O 1
ATOM 5301 N N . LEU A 1 679 ? 2.875 -42.688 -0.063 1 90.38 679 LEU A N 1
ATOM 5302 C CA . LEU A 1 679 ? 3.76 -42.25 -1.142 1 90.38 679 LEU A CA 1
ATOM 5303 C C . LEU A 1 679 ? 5.207 -42.625 -0.835 1 90.38 679 LEU A C 1
ATOM 5305 O O . LEU A 1 679 ? 5.762 -42.188 0.176 1 90.38 679 LEU A O 1
ATOM 5309 N N . LYS A 1 680 ? 5.836 -43.312 -1.696 1 89.12 680 LYS A N 1
ATOM 5310 C CA . LYS A 1 680 ? 7.176 -43.844 -1.433 1 89.12 680 LYS A CA 1
ATOM 5311 C C . LYS A 1 680 ? 8.234 -42.781 -1.686 1 89.12 680 LYS A C 1
ATOM 5313 O O . LYS A 1 680 ? 9.148 -42.594 -0.876 1 89.12 680 LYS A O 1
ATOM 5318 N N . GLU A 1 681 ? 8.18 -42.094 -2.768 1 86 681 GLU A N 1
ATOM 5319 C CA . GLU A 1 681 ? 9.117 -41.031 -3.102 1 86 681 GLU A CA 1
ATOM 5320 C C . GLU A 1 681 ? 8.625 -39.656 -2.596 1 86 681 GLU A C 1
ATOM 5322 O O . GLU A 1 681 ? 7.863 -39 -3.281 1 86 681 GLU A O 1
ATOM 5327 N N . HIS A 1 682 ? 9.148 -39.281 -1.452 1 84.44 682 HIS A N 1
ATOM 5328 C CA . HIS A 1 682 ? 8.57 -38.125 -0.817 1 84.44 682 HIS A CA 1
ATOM 5329 C C . HIS A 1 682 ? 9.656 -37.156 -0.364 1 84.44 682 HIS A C 1
ATOM 5331 O O . HIS A 1 682 ? 9.477 -36.438 0.625 1 84.44 682 HIS A O 1
ATOM 5337 N N . SER A 1 683 ? 10.836 -37.25 -1.028 1 86.25 683 SER A N 1
ATOM 5338 C CA . SER A 1 683 ? 11.945 -36.344 -0.783 1 86.25 683 SER A CA 1
ATOM 5339 C C . SER A 1 683 ? 12.859 -36.25 -2.002 1 86.25 683 SER A C 1
ATOM 5341 O O . SER A 1 683 ? 12.781 -37.094 -2.91 1 86.25 683 SER A O 1
ATOM 5343 N N . PHE A 1 684 ? 13.75 -35.281 -1.937 1 86.75 684 PHE A N 1
ATOM 5344 C CA . PHE A 1 684 ? 14.672 -35.094 -3.055 1 86.75 684 PHE A CA 1
ATOM 5345 C C . PHE A 1 684 ? 15.688 -36.25 -3.084 1 86.75 684 PHE A C 1
ATOM 5347 O O . PHE A 1 684 ? 16.359 -36.469 -4.098 1 86.75 684 PHE A O 1
ATOM 5354 N N . ILE A 1 685 ? 15.711 -36.938 -2.053 1 81.75 685 ILE A N 1
ATOM 5355 C CA . ILE A 1 685 ? 16.609 -38.062 -1.992 1 81.75 685 ILE A CA 1
ATOM 5356 C C . ILE A 1 685 ? 15.977 -39.281 -2.701 1 81.75 685 ILE A C 1
ATOM 5358 O O . ILE A 1 685 ? 16.656 -40 -3.438 1 81.75 685 ILE A O 1
ATOM 5362 N N . SER A 1 686 ? 14.711 -39.438 -2.467 1 84.06 686 SER A N 1
ATOM 5363 C CA . SER A 1 686 ? 14.016 -40.594 -3.004 1 84.06 686 SER A CA 1
ATOM 5364 C C . SER A 1 686 ? 13.375 -40.312 -4.352 1 84.06 686 SER A C 1
ATOM 5366 O O . SER A 1 686 ? 13.102 -41.219 -5.137 1 84.06 686 SER A O 1
ATOM 5368 N N . TYR A 1 687 ? 13.156 -39.062 -4.508 1 89.12 687 TYR A N 1
ATOM 5369 C CA . TYR A 1 687 ? 12.539 -38.625 -5.746 1 89.12 687 TYR A CA 1
ATOM 5370 C C . TYR A 1 687 ? 13.594 -38.25 -6.789 1 89.12 687 TYR A C 1
ATOM 5372 O O . TYR A 1 687 ? 14.398 -37.344 -6.578 1 89.12 687 TYR A O 1
ATOM 5380 N N . ASN A 1 688 ? 13.773 -38.938 -7.828 1 87.38 688 ASN A N 1
ATOM 5381 C CA . ASN A 1 688 ? 14.828 -38.812 -8.828 1 87.38 688 ASN A CA 1
ATOM 5382 C C . ASN A 1 688 ? 14.594 -37.594 -9.711 1 87.38 688 ASN A C 1
ATOM 5384 O O . ASN A 1 688 ? 14.258 -37.719 -10.891 1 87.38 688 ASN A O 1
ATOM 5388 N N . LEU A 1 689 ? 14.93 -36.438 -9.203 1 88.75 689 LEU A N 1
ATOM 5389 C CA . LEU A 1 689 ? 14.859 -35.188 -9.977 1 88.75 689 LEU A CA 1
ATOM 5390 C C . LEU A 1 689 ? 16.094 -35.062 -10.859 1 88.75 689 LEU A C 1
ATOM 5392 O O . LEU A 1 689 ? 17.219 -35.219 -10.391 1 88.75 689 LEU A O 1
ATOM 5396 N N . PRO A 1 690 ? 15.844 -34.688 -12.07 1 88.94 690 PRO A N 1
ATOM 5397 C CA . PRO A 1 690 ? 17.016 -34.562 -12.938 1 88.94 690 PRO A CA 1
ATOM 5398 C C . PRO A 1 690 ? 17.875 -33.344 -12.578 1 88.94 690 PRO A C 1
ATOM 5400 O O . PRO A 1 690 ? 17.344 -32.312 -12.148 1 88.94 690 PRO A O 1
ATOM 5403 N N . SER A 1 691 ? 19.156 -33.531 -12.727 1 86.5 691 SER A N 1
ATOM 5404 C CA . SER A 1 691 ? 20.094 -32.406 -12.586 1 86.5 691 SER A CA 1
ATOM 5405 C C . SER A 1 691 ? 20.406 -31.781 -13.938 1 86.5 691 SER A C 1
ATOM 5407 O O . SER A 1 691 ? 19.953 -32.281 -14.977 1 86.5 691 SER A O 1
ATOM 5409 N N . ARG A 1 692 ? 21.188 -30.781 -13.875 1 84.94 692 ARG A N 1
ATOM 5410 C CA . ARG A 1 692 ? 21.609 -30.109 -15.094 1 84.94 692 ARG A CA 1
ATOM 5411 C C . ARG A 1 692 ? 22.344 -31.047 -16.031 1 84.94 692 ARG A C 1
ATOM 5413 O O . ARG A 1 692 ? 22.25 -30.938 -17.25 1 84.94 692 ARG A O 1
ATOM 5420 N N . LYS A 1 693 ? 22.922 -31.984 -15.547 1 84.5 693 LYS A N 1
ATOM 5421 C CA . LYS A 1 693 ? 23.688 -32.938 -16.344 1 84.5 693 LYS A CA 1
ATOM 5422 C C . LYS A 1 693 ? 22.781 -33.938 -17.031 1 84.5 693 LYS A C 1
ATOM 5424 O O . LYS A 1 693 ? 23.188 -34.562 -18.031 1 84.5 693 LYS A O 1
ATOM 5429 N N . ASP A 1 694 ? 21.594 -33.969 -16.578 1 89.19 694 ASP A N 1
ATOM 5430 C CA . ASP A 1 694 ? 20.703 -35 -17.062 1 89.19 694 ASP A CA 1
ATOM 5431 C C . ASP A 1 694 ? 19.812 -34.469 -18.188 1 89.19 694 ASP A C 1
ATOM 5433 O O . ASP A 1 694 ? 19.203 -35.25 -18.922 1 89.19 694 ASP A O 1
ATOM 5437 N N . ILE A 1 695 ? 19.828 -33.188 -18.391 1 92.62 695 ILE A N 1
ATOM 5438 C CA . ILE A 1 695 ? 18.812 -32.625 -19.266 1 92.62 695 ILE A CA 1
ATOM 5439 C C . ILE A 1 695 ? 19.438 -32.312 -20.625 1 92.62 695 ILE A C 1
ATOM 5441 O O . ILE A 1 695 ? 18.75 -31.906 -21.562 1 92.62 695 ILE A O 1
ATOM 5445 N N . GLY A 1 696 ? 20.781 -32.438 -20.75 1 92.69 696 GLY A N 1
ATOM 5446 C CA . GLY A 1 696 ? 21.438 -32.188 -22.031 1 92.69 696 GLY A CA 1
ATOM 5447 C C . GLY A 1 696 ? 21.422 -30.734 -22.422 1 92.69 696 GLY A C 1
ATOM 5448 O O . GLY A 1 696 ? 21.359 -29.844 -21.562 1 92.69 696 GLY A O 1
ATOM 5449 N N . ASN A 1 697 ? 21.578 -30.531 -23.719 1 96.31 697 ASN A N 1
ATOM 5450 C CA . ASN A 1 697 ? 21.562 -29.172 -24.25 1 96.31 697 ASN A CA 1
ATOM 5451 C C . ASN A 1 697 ? 20.203 -28.812 -24.828 1 96.31 697 ASN A C 1
ATOM 5453 O O . ASN A 1 697 ? 19.656 -29.547 -25.656 1 96.31 697 ASN A O 1
ATOM 5457 N N . ILE A 1 698 ? 19.625 -27.781 -24.266 1 97.56 698 ILE A N 1
ATOM 5458 C CA . ILE A 1 698 ? 18.312 -27.328 -24.734 1 97.56 698 ILE A CA 1
ATOM 5459 C C . ILE A 1 698 ? 18.484 -26.078 -25.594 1 97.56 698 ILE A C 1
ATOM 5461 O O . ILE A 1 698 ? 19.078 -25.078 -25.156 1 97.56 698 ILE A O 1
ATOM 5465 N N . HIS A 1 699 ? 18.062 -26.109 -26.812 1 97.94 699 HIS A N 1
ATOM 5466 C CA . HIS A 1 699 ? 18.062 -25 -27.75 1 97.94 699 HIS A CA 1
ATOM 5467 C C . HIS A 1 699 ? 16.656 -24.484 -27.984 1 97.94 699 HIS A C 1
ATOM 5469 O O . HIS A 1 699 ? 15.742 -25.25 -28.297 1 97.94 699 HIS A O 1
ATOM 5475 N N . VAL A 1 700 ? 16.5 -23.172 -27.766 1 98.5 700 VAL A N 1
ATOM 5476 C CA . VAL A 1 700 ? 15.18 -22.578 -27.875 1 98.5 700 VAL A CA 1
ATOM 5477 C C . VAL A 1 700 ? 15.164 -21.531 -28.984 1 98.5 700 VAL A C 1
ATOM 5479 O O . VAL A 1 700 ? 16.125 -20.766 -29.125 1 98.5 700 VAL A O 1
ATOM 5482 N N . ASP A 1 701 ? 14.203 -21.484 -29.812 1 98.44 701 ASP A N 1
ATOM 5483 C CA . ASP A 1 701 ? 13.953 -20.422 -30.781 1 98.44 701 ASP A CA 1
ATOM 5484 C C . ASP A 1 701 ? 12.461 -20.125 -30.891 1 98.44 701 ASP A C 1
ATOM 5486 O O . ASP A 1 701 ? 11.641 -20.781 -30.25 1 98.44 701 ASP A O 1
ATOM 5490 N N . PHE A 1 702 ? 12.141 -19.094 -31.625 1 98.25 702 PHE A N 1
ATOM 5491 C CA . PHE A 1 702 ? 10.766 -18.641 -31.719 1 98.25 702 PHE A CA 1
ATOM 5492 C C . PHE A 1 702 ? 10.367 -18.406 -33.156 1 98.25 702 PHE A C 1
ATOM 5494 O O . PHE A 1 702 ? 11.195 -18.016 -34 1 98.25 702 PHE A O 1
ATOM 5501 N N . CYS A 1 703 ? 9.125 -18.734 -33.531 1 98.12 703 CYS A N 1
ATOM 5502 C CA . CYS A 1 703 ? 8.438 -18.25 -34.719 1 98.12 703 CYS A CA 1
ATOM 5503 C C . CYS A 1 703 ? 7.324 -17.266 -34.344 1 98.12 703 CYS A C 1
ATOM 5505 O O . CYS A 1 703 ? 6.223 -17.688 -33.969 1 98.12 703 CYS A O 1
ATOM 5507 N N . GLU A 1 704 ? 7.566 -16.031 -34.469 1 95.25 704 GLU A N 1
ATOM 5508 C CA . GLU A 1 704 ? 6.648 -14.992 -34 1 95.25 704 GLU A CA 1
ATOM 5509 C C . GLU A 1 704 ? 5.445 -14.859 -34.938 1 95.25 704 GLU A C 1
ATOM 5511 O O . GLU A 1 704 ? 5.598 -14.867 -36.156 1 95.25 704 GLU A O 1
ATOM 5516 N N . SER A 1 705 ? 4.336 -14.836 -34.375 1 96.38 705 SER A N 1
ATOM 5517 C CA . SER A 1 705 ? 3.078 -14.469 -35 1 96.38 705 SER A CA 1
ATOM 5518 C C . SER A 1 705 ? 2.455 -13.25 -34.344 1 96.38 705 SER A C 1
ATOM 5520 O O . SER A 1 705 ? 3.082 -12.609 -33.5 1 96.38 705 SER A O 1
ATOM 5522 N N . TYR A 1 706 ? 1.28 -12.828 -34.844 1 96.62 706 TYR A N 1
ATOM 5523 C CA . TYR A 1 706 ? 0.581 -11.688 -34.25 1 96.62 706 TYR A CA 1
ATOM 5524 C C . TYR A 1 706 ? -0.856 -12.047 -33.906 1 96.62 706 TYR A C 1
ATOM 5526 O O . TYR A 1 706 ? -1.676 -12.297 -34.781 1 96.62 706 TYR A O 1
ATOM 5534 N N . GLU A 1 707 ? -1.151 -12.055 -32.656 1 96.81 707 GLU A N 1
ATOM 5535 C CA . GLU A 1 707 ? -2.504 -12.328 -32.188 1 96.81 707 GLU A CA 1
ATOM 5536 C C . GLU A 1 707 ? -3.297 -11.031 -32 1 96.81 707 GLU A C 1
ATOM 5538 O O . GLU A 1 707 ? -3.025 -10.25 -31.094 1 96.81 707 GLU A O 1
ATOM 5543 N N . PRO A 1 708 ? -4.34 -10.789 -32.75 1 96.25 708 PRO A N 1
ATOM 5544 C CA . PRO A 1 708 ? -5.016 -9.492 -32.75 1 96.25 708 PRO A CA 1
ATOM 5545 C C . PRO A 1 708 ? -5.637 -9.141 -31.406 1 96.25 708 PRO A C 1
ATOM 5547 O O . PRO A 1 708 ? -5.797 -7.961 -31.078 1 96.25 708 PRO A O 1
ATOM 5550 N N . THR A 1 709 ? -5.996 -10.078 -30.578 1 96.25 709 THR A N 1
ATOM 5551 C CA . THR A 1 709 ? -6.676 -9.805 -29.312 1 96.25 709 THR A CA 1
ATOM 5552 C C . THR A 1 709 ? -5.664 -9.656 -28.188 1 96.25 709 THR A C 1
ATOM 5554 O O . THR A 1 709 ? -6.035 -9.336 -27.062 1 96.25 709 THR A O 1
ATOM 5557 N N . GLY A 1 710 ? -4.441 -9.938 -28.469 1 96.88 710 GLY A N 1
ATOM 5558 C CA . GLY A 1 710 ? -3.414 -9.875 -27.438 1 96.88 710 GLY A CA 1
ATOM 5559 C C . GLY A 1 710 ? -2.729 -8.523 -27.359 1 96.88 710 GLY A C 1
ATOM 5560 O O . GLY A 1 710 ? -2.635 -7.809 -28.375 1 96.88 710 GLY A O 1
ATOM 5561 N N . PRO A 1 711 ? -2.336 -8.133 -26.172 1 97.25 711 PRO A N 1
ATOM 5562 C CA . PRO A 1 711 ? -1.568 -6.887 -26.078 1 97.25 711 PRO A CA 1
ATOM 5563 C C . PRO A 1 711 ? -0.329 -6.891 -26.969 1 97.25 711 PRO A C 1
ATOM 5565 O O . PRO A 1 711 ? 0.579 -7.703 -26.766 1 97.25 711 PRO A O 1
ATOM 5568 N N . PHE A 1 712 ? -0.311 -6.051 -27.953 1 96.56 712 PHE A N 1
ATOM 5569 C CA . PHE A 1 712 ? 0.755 -5.918 -28.938 1 96.56 712 PHE A CA 1
ATOM 5570 C C . PHE A 1 712 ? 0.972 -7.23 -29.688 1 96.56 712 PHE A C 1
ATOM 5572 O O . PHE A 1 712 ? 2.098 -7.555 -30.062 1 96.56 712 PHE A O 1
ATOM 5579 N N . GLY A 1 713 ? -0.019 -8.117 -29.719 1 96.94 713 GLY A N 1
ATOM 5580 C CA . GLY A 1 713 ? 0.012 -9.328 -30.516 1 96.94 713 GLY A CA 1
ATOM 5581 C C . GLY A 1 713 ? 0.457 -10.547 -29.734 1 96.94 713 GLY A C 1
ATOM 5582 O O . GLY A 1 713 ? 0.62 -11.633 -30.297 1 96.94 713 GLY A O 1
ATOM 5583 N N . ALA A 1 714 ? 0.62 -10.406 -28.516 1 96.38 714 ALA A N 1
ATOM 5584 C CA . ALA A 1 714 ? 1.163 -11.484 -27.688 1 96.38 714 ALA A CA 1
ATOM 5585 C C . ALA A 1 714 ? 0.11 -12.562 -27.422 1 96.38 714 ALA A C 1
ATOM 5587 O O . ALA A 1 714 ? -1.089 -12.273 -27.422 1 96.38 714 ALA A O 1
ATOM 5588 N N . LYS A 1 715 ? 0.564 -13.766 -27.359 1 96.38 715 LYS A N 1
ATOM 5589 C CA . LYS A 1 715 ? -0.148 -14.883 -26.75 1 96.38 715 LYS A CA 1
ATOM 5590 C C . LYS A 1 715 ? 0.538 -15.328 -25.453 1 96.38 715 LYS A C 1
ATOM 5592 O O . LYS A 1 715 ? 1.201 -14.531 -24.797 1 96.38 715 LYS A O 1
ATOM 5597 N N . SER A 1 716 ? 0.314 -16.578 -25.031 1 95.25 716 SER A N 1
ATOM 5598 C CA . SER A 1 716 ? 0.88 -17.062 -23.766 1 95.25 716 SER A CA 1
ATOM 5599 C C . SER A 1 716 ? 2.043 -18.016 -24.016 1 95.25 716 SER A C 1
ATOM 5601 O O . SER A 1 716 ? 2.254 -18.469 -25.156 1 95.25 716 SER A O 1
ATOM 5603 N N . ILE A 1 717 ? 2.84 -18.266 -22.984 1 95.94 717 ILE A N 1
ATOM 5604 C CA . ILE A 1 717 ? 3.967 -19.172 -23.172 1 95.94 717 ILE A CA 1
ATOM 5605 C C . ILE A 1 717 ? 4.16 -20.016 -21.906 1 95.94 717 ILE A C 1
ATOM 5607 O O . ILE A 1 717 ? 4.832 -21.047 -21.938 1 95.94 717 ILE A O 1
ATOM 5611 N N . GLY A 1 718 ? 3.506 -19.703 -20.828 1 94 718 GLY A N 1
ATOM 5612 C CA . GLY A 1 718 ? 3.832 -20.234 -19.516 1 94 718 GLY A CA 1
ATOM 5613 C C . GLY A 1 718 ? 3.58 -21.719 -19.391 1 94 718 GLY A C 1
ATOM 5614 O O . GLY A 1 718 ? 4.297 -22.422 -18.672 1 94 718 GLY A O 1
ATOM 5615 N N . GLU A 1 719 ? 2.635 -22.297 -20.047 1 95.62 719 GLU A N 1
ATOM 5616 C CA . GLU A 1 719 ? 2.205 -23.672 -19.812 1 95.62 719 GLU A CA 1
ATOM 5617 C C . GLU A 1 719 ? 2.682 -24.594 -20.938 1 95.62 719 GLU A C 1
ATOM 5619 O O . GLU A 1 719 ? 3.047 -25.734 -20.703 1 95.62 719 GLU A O 1
ATOM 5624 N N . ILE A 1 720 ? 2.791 -24.141 -22.141 1 97.75 720 ILE A N 1
ATOM 5625 C CA . ILE A 1 720 ? 2.996 -24.969 -23.328 1 97.75 720 ILE A CA 1
ATOM 5626 C C . ILE A 1 720 ? 4.391 -25.594 -23.281 1 97.75 720 ILE A C 1
ATOM 5628 O O . ILE A 1 720 ? 4.629 -26.641 -23.891 1 97.75 720 ILE A O 1
ATOM 5632 N N . VAL A 1 721 ? 5.258 -25.109 -22.5 1 97.12 721 VAL A N 1
ATOM 5633 C CA . VAL A 1 721 ? 6.688 -25.391 -22.531 1 97.12 721 VAL A CA 1
ATOM 5634 C C . VAL A 1 721 ? 6.957 -26.781 -22 1 97.12 721 VAL A C 1
ATOM 5636 O O . VAL A 1 721 ? 8.031 -27.359 -22.219 1 97.12 721 VAL A O 1
ATOM 5639 N N . SER A 1 722 ? 5.965 -27.406 -21.359 1 97 722 SER A N 1
ATOM 5640 C CA . SER A 1 722 ? 6.195 -28.703 -20.734 1 97 722 SER A CA 1
ATOM 5641 C C . SER A 1 722 ? 5.531 -29.828 -21.516 1 97 722 SER A C 1
ATOM 5643 O O . SER A 1 722 ? 5.594 -30.984 -21.125 1 97 722 SER A O 1
ATOM 5645 N N . ASN A 1 723 ? 5.016 -29.562 -22.625 1 98.44 723 ASN A N 1
ATOM 5646 C CA . ASN A 1 723 ? 4.09 -30.516 -23.234 1 98.44 723 ASN A CA 1
ATOM 5647 C C . ASN A 1 723 ? 4.812 -31.5 -24.156 1 98.44 723 ASN A C 1
ATOM 5649 O O . ASN A 1 723 ? 4.379 -32.656 -24.312 1 98.44 723 ASN A O 1
ATOM 5653 N N . THR A 1 724 ? 5.938 -31.203 -24.75 1 98.75 724 THR A N 1
ATOM 5654 C CA . THR A 1 724 ? 6.406 -31.969 -25.906 1 98.75 724 THR A CA 1
ATOM 5655 C C . THR A 1 724 ? 7.492 -32.969 -25.5 1 98.75 724 THR A C 1
ATOM 5657 O O . THR A 1 724 ? 7.715 -33.969 -26.172 1 98.75 724 THR A O 1
ATOM 5660 N N . PRO A 1 725 ? 8.203 -32.812 -24.391 1 98.56 725 PRO A N 1
ATOM 5661 C CA . PRO A 1 725 ? 9.383 -33.656 -24.172 1 98.56 725 PRO A CA 1
ATOM 5662 C C . PRO A 1 725 ? 9.031 -35.125 -24.047 1 98.56 725 PRO A C 1
ATOM 5664 O O . PRO A 1 725 ? 9.672 -35.969 -24.672 1 98.56 725 PRO A O 1
ATOM 5667 N N . ALA A 1 726 ? 8.039 -35.531 -23.281 1 98.5 726 ALA A N 1
ATOM 5668 C CA . ALA A 1 726 ? 7.719 -36.906 -23.031 1 98.5 726 ALA A CA 1
ATOM 5669 C C . ALA A 1 726 ? 7.402 -37.656 -24.328 1 98.5 726 ALA A C 1
ATOM 5671 O O . ALA A 1 726 ? 8.008 -38.688 -24.625 1 98.5 726 ALA A O 1
ATOM 5672 N N . PRO A 1 727 ? 6.48 -37.156 -25.156 1 98.62 727 PRO A N 1
ATOM 5673 C CA . PRO A 1 727 ? 6.191 -37.875 -26.406 1 98.62 727 PRO A CA 1
ATOM 5674 C C . PRO A 1 727 ? 7.344 -37.812 -27.391 1 98.62 727 PRO A C 1
ATOM 5676 O O . PRO A 1 727 ? 7.531 -38.75 -28.188 1 98.62 727 PRO A O 1
ATOM 5679 N N . ALA A 1 728 ? 8.172 -36.719 -27.406 1 98.81 728 ALA A N 1
ATOM 5680 C CA . ALA A 1 728 ? 9.336 -36.656 -28.297 1 98.81 728 ALA A CA 1
ATOM 5681 C C . ALA A 1 728 ? 10.359 -37.719 -27.938 1 98.81 728 ALA A C 1
ATOM 5683 O O . ALA A 1 728 ? 10.906 -38.375 -28.812 1 98.81 728 ALA A O 1
ATOM 5684 N N . ILE A 1 729 ? 10.625 -37.875 -26.672 1 98.38 729 ILE A N 1
ATOM 5685 C CA . ILE A 1 729 ? 11.578 -38.875 -26.203 1 98.38 729 ILE A CA 1
ATOM 5686 C C . ILE A 1 729 ? 11.062 -40.281 -26.547 1 98.38 729 ILE A C 1
ATOM 5688 O O . ILE A 1 729 ? 11.812 -41.125 -27.047 1 98.38 729 ILE A O 1
ATOM 5692 N N . ASN A 1 730 ? 9.781 -40.531 -26.234 1 98.38 730 ASN A N 1
ATOM 5693 C CA . ASN A 1 730 ? 9.164 -41.812 -26.578 1 98.38 730 ASN A CA 1
ATOM 5694 C C . ASN A 1 730 ? 9.266 -42.094 -28.078 1 98.38 730 ASN A C 1
ATOM 5696 O O . ASN A 1 730 ? 9.492 -43.25 -28.469 1 98.38 730 ASN A O 1
ATOM 5700 N N . GLY A 1 731 ? 9.086 -41.094 -28.891 1 98.38 731 GLY A N 1
ATOM 5701 C CA . GLY A 1 731 ? 9.242 -41.219 -30.344 1 98.38 731 GLY A CA 1
ATOM 5702 C C . GLY A 1 731 ? 10.656 -41.562 -30.766 1 98.38 731 GLY A C 1
ATOM 5703 O O . GLY A 1 731 ? 10.859 -42.344 -31.688 1 98.38 731 GLY A O 1
ATOM 5704 N N . ALA A 1 732 ? 11.609 -40.938 -30.109 1 98.38 732 ALA A N 1
ATOM 5705 C CA . ALA A 1 732 ? 13.008 -41.25 -30.391 1 98.38 732 ALA A CA 1
ATOM 5706 C C . ALA A 1 732 ? 13.32 -42.719 -30.078 1 98.38 732 ALA A C 1
ATOM 5708 O O . ALA A 1 732 ? 14.07 -43.375 -30.797 1 98.38 732 ALA A O 1
ATOM 5709 N N . ILE A 1 733 ? 12.82 -43.188 -28.984 1 97.88 733 ILE A N 1
ATOM 5710 C CA . ILE A 1 733 ? 13.023 -44.562 -28.594 1 97.88 733 ILE A CA 1
ATOM 5711 C C . ILE A 1 733 ? 12.383 -45.5 -29.625 1 97.88 733 ILE A C 1
ATOM 5713 O O . ILE A 1 733 ? 12.977 -46.5 -30.047 1 97.88 733 ILE A O 1
ATOM 5717 N N . LEU A 1 734 ? 11.156 -45.219 -30 1 97.38 734 LEU A N 1
ATOM 5718 C CA . LEU A 1 734 ? 10.469 -45.969 -31.031 1 97.38 734 LEU A CA 1
ATOM 5719 C C . LEU A 1 734 ? 11.32 -46.062 -32.281 1 97.38 734 LEU A C 1
ATOM 5721 O O . LEU A 1 734 ? 11.414 -47.125 -32.906 1 97.38 734 LEU A O 1
ATOM 5725 N N . ASN A 1 735 ? 11.906 -44.969 -32.688 1 97.25 735 ASN A N 1
ATOM 5726 C CA . ASN A 1 735 ? 12.742 -44.938 -33.875 1 97.25 735 ASN A CA 1
ATOM 5727 C C . ASN A 1 735 ? 13.992 -45.812 -33.719 1 97.25 735 ASN A C 1
ATOM 5729 O O . ASN A 1 735 ? 14.484 -46.375 -34.688 1 97.25 735 ASN A O 1
ATOM 5733 N N . ALA A 1 736 ? 14.445 -45.875 -32.531 1 95.94 736 ALA A N 1
ATOM 5734 C CA . ALA A 1 736 ? 15.703 -46.562 -32.25 1 95.94 736 ALA A CA 1
ATOM 5735 C C . ALA A 1 736 ? 15.484 -48.062 -32.188 1 95.94 736 ALA A C 1
ATOM 5737 O O . ALA A 1 736 ? 16.25 -48.844 -32.75 1 95.94 736 ALA A O 1
ATOM 5738 N N . ILE A 1 737 ? 14.406 -48.5 -31.406 1 93.75 737 ILE A N 1
ATOM 5739 C CA . ILE A 1 737 ? 14.352 -49.906 -31.109 1 93.75 737 ILE A CA 1
ATOM 5740 C C . ILE A 1 737 ? 12.969 -50.469 -31.469 1 93.75 737 ILE A C 1
ATOM 5742 O O . ILE A 1 737 ? 12.602 -51.562 -31.031 1 93.75 737 ILE A O 1
ATOM 5746 N N . SER A 1 738 ? 12.109 -49.688 -32.125 1 92.81 738 SER A N 1
ATOM 5747 C CA . SER A 1 738 ? 10.828 -50.062 -32.688 1 92.81 738 SER A CA 1
ATOM 5748 C C . SER A 1 738 ? 9.844 -50.5 -31.594 1 92.81 738 SER A C 1
ATOM 5750 O O . SER A 1 738 ? 9.031 -51.406 -31.797 1 92.81 738 SER A O 1
ATOM 5752 N N . CYS A 1 739 ? 10.023 -49.906 -30.438 1 90.62 739 CYS A N 1
ATOM 5753 C CA . CYS A 1 739 ? 9.117 -50.125 -29.312 1 90.62 739 CYS A CA 1
ATOM 5754 C C . CYS A 1 739 ? 8.766 -48.781 -28.641 1 90.62 739 CYS A C 1
ATOM 5756 O O . CYS A 1 739 ? 9.57 -47.875 -28.625 1 90.62 739 CYS A O 1
ATOM 5758 N N . THR A 1 740 ? 7.543 -48.75 -28.203 1 87 740 THR A N 1
ATOM 5759 C CA . THR A 1 740 ? 7.133 -47.594 -27.406 1 87 740 THR A CA 1
ATOM 5760 C C . THR A 1 740 ? 6.824 -48.031 -25.969 1 87 740 THR A C 1
ATOM 5762 O O . THR A 1 740 ? 6.684 -49.219 -25.688 1 87 740 THR A O 1
ATOM 5765 N N . PHE A 1 741 ? 6.828 -47.062 -25.188 1 91.94 741 PHE A N 1
ATOM 5766 C CA . PHE A 1 741 ? 6.477 -47.281 -23.781 1 91.94 741 PHE A CA 1
ATOM 5767 C C . PHE A 1 741 ? 5.215 -46.5 -23.422 1 91.94 741 PHE A C 1
ATOM 5769 O O . PHE A 1 741 ? 5.086 -45.312 -23.75 1 91.94 741 PHE A O 1
ATOM 5776 N N . ASP A 1 742 ? 4.312 -47.188 -22.734 1 93.94 742 ASP A N 1
ATOM 5777 C CA . ASP A 1 742 ? 2.986 -46.625 -22.5 1 93.94 742 ASP A CA 1
ATOM 5778 C C . ASP A 1 742 ? 2.861 -46.062 -21.078 1 93.94 742 ASP A C 1
ATOM 5780 O O . ASP A 1 742 ? 1.786 -45.625 -20.656 1 93.94 742 ASP A O 1
ATOM 5784 N N . THR A 1 743 ? 3.928 -46.156 -20.328 1 95.94 743 THR A N 1
ATOM 5785 C CA . THR A 1 743 ? 3.902 -45.656 -18.953 1 95.94 743 THR A CA 1
ATOM 5786 C C . THR A 1 743 ? 5.09 -44.75 -18.688 1 95.94 743 THR A C 1
ATOM 5788 O O . THR A 1 743 ? 6.227 -45.062 -19.047 1 95.94 743 THR A O 1
ATOM 5791 N N . LEU A 1 744 ? 4.852 -43.625 -18.188 1 96.75 744 LEU A N 1
ATOM 5792 C CA . LEU A 1 744 ? 5.918 -42.719 -17.719 1 96.75 744 LEU A CA 1
ATOM 5793 C C . LEU A 1 744 ? 6.18 -42.938 -16.234 1 96.75 744 LEU A C 1
ATOM 5795 O O . LEU A 1 744 ? 5.246 -43.188 -15.461 1 96.75 744 LEU A O 1
ATOM 5799 N N . PRO A 1 745 ? 7.383 -42.75 -15.758 1 96.31 745 PRO A N 1
ATOM 5800 C CA . PRO A 1 745 ? 8.57 -42.531 -16.578 1 96.31 745 PRO A CA 1
ATOM 5801 C C . PRO A 1 745 ? 9.047 -43.781 -17.312 1 96.31 745 PRO A C 1
ATOM 5803 O O . PRO A 1 745 ? 8.711 -44.906 -16.906 1 96.31 745 PRO A O 1
ATOM 5806 N N . ILE A 1 746 ? 9.766 -43.531 -18.344 1 96.75 746 ILE A N 1
ATOM 5807 C CA . ILE A 1 746 ? 10.391 -44.625 -19.062 1 96.75 746 ILE A CA 1
ATOM 5808 C C . ILE A 1 746 ? 11.695 -45.031 -18.375 1 96.75 746 ILE A C 1
ATOM 5810 O O . ILE A 1 746 ? 12.648 -44.25 -18.328 1 96.75 746 ILE A O 1
ATOM 5814 N N . LYS A 1 747 ? 11.758 -46.25 -17.875 1 94.5 747 LYS A N 1
ATOM 5815 C CA . LYS A 1 747 ? 12.898 -46.719 -17.094 1 94.5 747 LYS A CA 1
ATOM 5816 C C . LYS A 1 747 ? 13.906 -47.438 -17.984 1 94.5 747 LYS A C 1
ATOM 5818 O O . LYS A 1 747 ? 13.523 -48.156 -18.922 1 94.5 747 LYS A O 1
ATOM 5823 N N . ALA A 1 748 ? 15.164 -47.312 -17.656 1 94.12 748 ALA A N 1
ATOM 5824 C CA . ALA A 1 748 ? 16.25 -47.938 -18.406 1 94.12 748 ALA A CA 1
ATOM 5825 C C . ALA A 1 748 ? 16.062 -49.469 -18.469 1 94.12 748 ALA A C 1
ATOM 5827 O O . ALA A 1 748 ? 16.344 -50.062 -19.484 1 94.12 748 ALA A O 1
ATOM 5828 N N . GLU A 1 749 ? 15.609 -50.031 -17.406 1 94.12 749 GLU A N 1
ATOM 5829 C CA . GLU A 1 749 ? 15.43 -51.469 -17.328 1 94.12 749 GLU A CA 1
ATOM 5830 C C . GLU A 1 749 ? 14.367 -51.969 -18.312 1 94.12 749 GLU A C 1
ATOM 5832 O O . GLU A 1 749 ? 14.516 -53.031 -18.922 1 94.12 749 GLU A O 1
ATOM 5837 N N . ASP A 1 750 ? 13.359 -51.188 -18.406 1 93.69 750 ASP A N 1
ATOM 5838 C CA . ASP A 1 750 ? 12.312 -51.562 -19.359 1 93.69 750 ASP A CA 1
ATOM 5839 C C . ASP A 1 750 ? 12.82 -51.469 -20.797 1 93.69 750 ASP A C 1
ATOM 5841 O O . ASP A 1 750 ? 12.469 -52.312 -21.625 1 93.69 750 ASP A O 1
ATOM 5845 N N . VAL A 1 751 ? 13.578 -50.469 -21.078 1 95.12 751 VAL A N 1
ATOM 5846 C CA . VAL A 1 751 ? 14.156 -50.312 -22.406 1 95.12 751 VAL A CA 1
ATOM 5847 C C . VAL A 1 751 ? 15.086 -51.469 -22.734 1 95.12 751 VAL A C 1
ATOM 5849 O O . VAL A 1 751 ? 15.055 -52 -23.844 1 95.12 751 VAL A O 1
ATOM 5852 N N . LEU A 1 752 ? 15.883 -51.781 -21.781 1 93.56 752 LEU A N 1
ATOM 5853 C CA . LEU A 1 752 ? 16.828 -52.875 -21.953 1 93.56 752 LEU A CA 1
ATOM 5854 C C . LEU A 1 752 ? 16.094 -54.188 -22.266 1 93.56 752 LEU A C 1
ATOM 5856 O O . LEU A 1 752 ? 16.516 -54.938 -23.141 1 93.56 752 LEU A O 1
ATOM 5860 N N . LEU A 1 753 ? 15.055 -54.406 -21.5 1 93.19 753 LEU A N 1
ATOM 5861 C CA . LEU A 1 753 ? 14.289 -55.656 -21.672 1 93.19 753 LEU A CA 1
ATOM 5862 C C . LEU A 1 753 ? 13.68 -55.719 -23.078 1 93.19 753 LEU A C 1
ATOM 5864 O O . LEU A 1 753 ? 13.625 -56.781 -23.688 1 93.19 753 LEU A O 1
ATOM 5868 N N . LYS A 1 754 ? 13.258 -54.594 -23.547 1 91.25 754 LYS A N 1
ATOM 5869 C CA . LYS A 1 754 ? 12.641 -54.562 -24.875 1 91.25 754 LYS A CA 1
ATOM 5870 C C . LYS A 1 754 ? 13.688 -54.688 -25.969 1 91.25 754 LYS A C 1
ATOM 5872 O O . LYS A 1 754 ? 13.383 -55.156 -27.078 1 91.25 754 LYS A O 1
ATOM 5877 N N . MET A 1 755 ? 14.844 -54.25 -25.781 1 89 755 MET A N 1
ATOM 5878 C CA . MET A 1 755 ? 15.914 -54.375 -26.766 1 89 755 MET A CA 1
ATOM 5879 C C . MET A 1 755 ? 16.312 -55.812 -26.984 1 89 755 MET A C 1
ATOM 5881 O O . MET A 1 755 ? 16.75 -56.188 -28.078 1 89 755 MET A O 1
ATOM 5885 N N . TYR A 1 756 ? 16.156 -56.625 -25.984 1 84.25 756 TYR A N 1
ATOM 5886 C CA . TYR A 1 756 ? 16.547 -58.031 -26.078 1 84.25 756 TYR A CA 1
ATOM 5887 C C . TYR A 1 756 ? 15.391 -58.906 -26.531 1 84.25 756 TYR A C 1
ATOM 5889 O O . TYR A 1 756 ? 15.586 -60.062 -26.891 1 84.25 756 TYR A O 1
ATOM 5897 N N . GLU A 1 757 ? 14.289 -58.562 -26.469 1 75.19 757 GLU A N 1
ATOM 5898 C CA . GLU A 1 757 ? 13.18 -59.281 -27.062 1 75.19 757 GLU A CA 1
ATOM 5899 C C . GLU A 1 757 ? 13.211 -59.219 -28.578 1 75.19 757 GLU A C 1
ATOM 5901 O O . GLU A 1 757 ? 12.93 -60.219 -29.266 1 75.19 757 GLU A O 1
ATOM 5906 N N . MET B 1 1 ? -30.047 9.875 8.57 1 47.72 1 MET B N 1
ATOM 5907 C CA . MET B 1 1 ? -28.703 10.352 8.297 1 47.72 1 MET B CA 1
ATOM 5908 C C . MET B 1 1 ? -27.781 10.094 9.492 1 47.72 1 MET B C 1
ATOM 5910 O O . MET B 1 1 ? -28.125 10.438 10.625 1 47.72 1 MET B O 1
ATOM 5914 N N . LYS B 1 2 ? -26.812 9.195 9.297 1 62.31 2 LYS B N 1
ATOM 5915 C CA . LYS B 1 2 ? -25.938 8.758 10.383 1 62.31 2 LYS B CA 1
ATOM 5916 C C . LYS B 1 2 ? -24.922 9.844 10.75 1 62.31 2 LYS B C 1
ATOM 5918 O O . LYS B 1 2 ? -24.094 9.656 11.641 1 62.31 2 LYS B O 1
ATOM 5923 N N . ILE B 1 3 ? -25.234 10.969 10.047 1 68.81 3 ILE B N 1
ATOM 5924 C CA . ILE B 1 3 ? -24.375 12.117 10.344 1 68.81 3 ILE B CA 1
ATOM 5925 C C . ILE B 1 3 ? -24.828 12.773 11.641 1 68.81 3 ILE B C 1
ATOM 5927 O O . ILE B 1 3 ? -26.031 12.828 11.93 1 68.81 3 ILE B O 1
ATOM 5931 N N . ASN B 1 4 ? -23.969 13.016 12.625 1 66.19 4 ASN B N 1
ATOM 5932 C CA . ASN B 1 4 ? -24.125 13.641 13.93 1 66.19 4 ASN B CA 1
ATOM 5933 C C . ASN B 1 4 ? -24.281 12.602 15.039 1 66.19 4 ASN B C 1
ATOM 5935 O O . ASN B 1 4 ? -24.484 12.953 16.203 1 66.19 4 ASN B O 1
ATOM 5939 N N . LYS B 1 5 ? -24.391 11.258 14.539 1 66 5 LYS B N 1
ATOM 5940 C CA . LYS B 1 5 ? -24.453 10.219 15.562 1 66 5 LYS B CA 1
ATOM 5941 C C . LYS B 1 5 ? -23.062 9.914 16.125 1 66 5 LYS B C 1
ATOM 5943 O O . LYS B 1 5 ? -22.078 9.969 15.391 1 66 5 LYS B O 1
ATOM 5948 N N . ASP B 1 6 ? -23.062 9.734 17.312 1 71.12 6 ASP B N 1
ATOM 5949 C CA . ASP B 1 6 ? -21.844 9.375 18.016 1 71.12 6 ASP B CA 1
ATOM 5950 C C . ASP B 1 6 ? -21.344 7.996 17.594 1 71.12 6 ASP B C 1
ATOM 5952 O O . ASP B 1 6 ? -22.109 7.031 17.578 1 71.12 6 ASP B O 1
ATOM 5956 N N . PHE B 1 7 ? -20.359 8.031 16.797 1 67.88 7 PHE B N 1
ATOM 5957 C CA . PHE B 1 7 ? -19.703 6.762 16.531 1 67.88 7 PHE B CA 1
ATOM 5958 C C . PHE B 1 7 ? -18.266 6.77 17.062 1 67.88 7 PHE B C 1
ATOM 5960 O O . PHE B 1 7 ? -17.688 7.832 17.25 1 67.88 7 PHE B O 1
ATOM 5967 N N . LYS B 1 8 ? -17.859 5.598 17.406 1 66.62 8 LYS B N 1
ATOM 5968 C CA . LYS B 1 8 ? -16.484 5.445 17.891 1 66.62 8 LYS B CA 1
ATOM 5969 C C . LYS B 1 8 ? -15.484 5.598 16.75 1 66.62 8 LYS B C 1
ATOM 5971 O O . LYS B 1 8 ? -15.734 5.141 15.633 1 66.62 8 LYS B O 1
ATOM 5976 N N . LYS B 1 9 ? -14.305 6.188 17.156 1 72.75 9 LYS B N 1
ATOM 5977 C CA . LYS B 1 9 ? -13.203 6.27 16.203 1 72.75 9 LYS B CA 1
ATOM 5978 C C . LYS B 1 9 ? -12.797 4.883 15.719 1 72.75 9 LYS B C 1
ATOM 5980 O O . LYS B 1 9 ? -12.75 3.934 16.5 1 72.75 9 LYS B O 1
ATOM 5985 N N . ILE B 1 10 ? -12.594 4.695 14.383 1 67.56 10 ILE B N 1
ATOM 5986 C CA . ILE B 1 10 ? -12.281 3.4 13.789 1 67.56 10 ILE B CA 1
ATOM 5987 C C . ILE B 1 10 ? -10.945 2.893 14.344 1 67.56 10 ILE B C 1
ATOM 5989 O O . ILE B 1 10 ? -10.688 1.686 14.344 1 67.56 10 ILE B O 1
ATOM 5993 N N . ASP B 1 11 ? -10.109 3.83 14.766 1 60.12 11 ASP B N 1
ATOM 5994 C CA . ASP B 1 11 ? -8.781 3.441 15.227 1 60.12 11 ASP B CA 1
ATOM 5995 C C . ASP B 1 11 ? -8.695 3.443 16.75 1 60.12 11 ASP B C 1
ATOM 5997 O O . ASP B 1 11 ? -7.605 3.363 17.312 1 60.12 11 ASP B O 1
ATOM 6001 N N . SER B 1 12 ? -9.742 3.611 17.359 1 60.06 12 SER B N 1
ATOM 6002 C CA . SER B 1 12 ? -9.719 3.797 18.812 1 60.06 12 SER B CA 1
ATOM 6003 C C . SER B 1 12 ? -9.086 2.598 19.5 1 60.06 12 SER B C 1
ATOM 6005 O O . SER B 1 12 ? -8.273 2.762 20.422 1 60.06 12 SER B O 1
ATOM 6007 N N . ASN B 1 13 ? -9.414 1.417 19 1 52.94 13 ASN B N 1
ATOM 6008 C CA . ASN B 1 13 ? -8.93 0.211 19.672 1 52.94 13 ASN B CA 1
ATOM 6009 C C . ASN B 1 13 ? -7.418 0.059 19.516 1 52.94 13 ASN B C 1
ATOM 6011 O O . ASN B 1 13 ? -6.734 -0.333 20.469 1 52.94 13 ASN B O 1
ATOM 6015 N N . SER B 1 14 ? -6.961 0.451 18.422 1 59.06 14 SER B N 1
ATOM 6016 C CA . SER B 1 14 ? -5.531 0.289 18.172 1 59.06 14 SER B CA 1
ATOM 6017 C C . SER B 1 14 ? -4.707 1.265 19 1 59.06 14 SER B C 1
ATOM 6019 O O . SER B 1 14 ? -3.625 0.921 19.484 1 59.06 14 SER B O 1
ATOM 6021 N N . LEU B 1 15 ? -5.18 2.363 19.25 1 54.81 15 LEU B N 1
ATOM 6022 C CA . LEU B 1 15 ? -4.484 3.406 19.984 1 54.81 15 LEU B CA 1
ATOM 6023 C C . LEU B 1 15 ? -4.414 3.061 21.469 1 54.81 15 LEU B C 1
ATOM 6025 O O . LEU B 1 15 ? -3.377 3.248 22.109 1 54.81 15 LEU B O 1
ATOM 6029 N N . VAL B 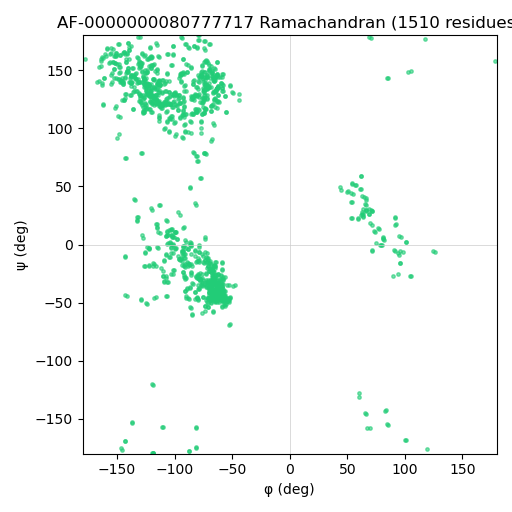1 16 ? -5.422 2.432 21.906 1 54.69 16 VAL B N 1
ATOM 6030 C CA . VAL B 1 16 ? -5.523 2.193 23.344 1 54.69 16 VAL B CA 1
ATOM 6031 C C . VAL B 1 16 ? -4.812 0.89 23.703 1 54.69 16 VAL B C 1
ATOM 6033 O O . VAL B 1 16 ? -4.398 0.696 24.844 1 54.69 16 VAL B O 1
ATOM 6036 N N . THR B 1 17 ? -4.586 0.058 22.688 1 60.16 17 THR B N 1
ATOM 6037 C CA . THR B 1 17 ? -4.008 -1.249 22.984 1 60.16 17 THR B CA 1
ATOM 6038 C C . THR B 1 17 ? -2.51 -1.255 22.703 1 60.16 17 THR B C 1
ATOM 6040 O O . THR B 1 17 ? -1.86 -2.301 22.781 1 60.16 17 THR B O 1
ATOM 6043 N N . GLY B 1 18 ? -1.822 -0.178 22.453 1 59.62 18 GLY B N 1
ATOM 6044 C CA . GLY B 1 18 ? -0.381 -0.039 22.312 1 59.62 18 GLY B CA 1
ATOM 6045 C C . GLY B 1 18 ? 0.167 -0.707 21.062 1 59.62 18 GLY B C 1
ATOM 6046 O O . GLY B 1 18 ? 1.342 -1.079 21.016 1 59.62 18 GLY B O 1
ATOM 6047 N N . LYS B 1 19 ? -0.537 -0.834 20.156 1 70.69 19 LYS B N 1
ATOM 6048 C CA . LYS B 1 19 ? -0.026 -1.396 18.906 1 70.69 19 LYS B CA 1
ATOM 6049 C C . LYS B 1 19 ? 1.01 -0.473 18.266 1 70.69 19 LYS B C 1
ATOM 6051 O O . LYS B 1 19 ? 0.968 0.743 18.469 1 70.69 19 LYS B O 1
ATOM 6056 N N . PRO B 1 20 ? 2.045 -1.073 17.594 1 72.12 20 PRO B N 1
ATOM 6057 C CA . PRO B 1 20 ? 3.094 -0.266 16.953 1 72.12 20 PRO B CA 1
ATOM 6058 C C . PRO B 1 20 ? 2.592 0.515 15.75 1 72.12 20 PRO B C 1
ATOM 6060 O O . PRO B 1 20 ? 2.701 0.041 14.609 1 72.12 20 PRO B O 1
ATOM 6063 N N . VAL B 1 21 ? 2.109 1.762 16.047 1 81.31 21 VAL B N 1
ATOM 6064 C CA . VAL B 1 21 ? 1.404 2.48 14.992 1 81.31 21 VAL B CA 1
ATOM 6065 C C . VAL B 1 21 ? 2.084 3.822 14.734 1 81.31 21 VAL B C 1
ATOM 6067 O O . VAL B 1 21 ? 1.738 4.531 13.789 1 81.31 21 VAL B O 1
ATOM 6070 N N . TYR B 1 22 ? 3.123 4.121 15.523 1 86.25 22 TYR B N 1
ATOM 6071 C CA . TYR B 1 22 ? 3.793 5.402 15.344 1 86.25 22 TYR B CA 1
ATOM 6072 C C . TYR B 1 22 ? 5.086 5.242 14.555 1 86.25 22 TYR B C 1
ATOM 6074 O O . TYR B 1 22 ? 5.531 4.121 14.305 1 86.25 22 TYR B O 1
ATOM 6082 N N . THR B 1 23 ? 5.691 6.297 14.164 1 88 23 THR B N 1
ATOM 6083 C CA . THR B 1 23 ? 6.836 6.312 13.25 1 88 23 THR B CA 1
ATOM 6084 C C . THR B 1 23 ? 7.973 5.453 13.797 1 88 23 THR B C 1
ATOM 6086 O O . THR B 1 23 ? 8.484 4.574 13.102 1 88 23 THR B O 1
ATOM 6089 N N . GLU B 1 24 ? 8.367 5.703 15.023 1 85.62 24 GLU B N 1
ATOM 6090 C CA . GLU B 1 24 ? 9.508 5.008 15.594 1 85.62 24 GLU B CA 1
ATOM 6091 C C . GLU B 1 24 ? 9.219 3.52 15.773 1 85.62 24 GLU B C 1
ATOM 6093 O O . GLU B 1 24 ? 10.141 2.699 15.797 1 85.62 24 GLU B O 1
ATOM 6098 N N . ASP B 1 25 ? 7.922 3.172 15.938 1 84.62 25 ASP B N 1
ATOM 6099 C CA . ASP B 1 25 ? 7.52 1.775 16.078 1 84.62 25 ASP B CA 1
ATOM 6100 C C . ASP B 1 25 ? 7.777 1.001 14.781 1 84.62 25 ASP B C 1
ATOM 6102 O O . ASP B 1 25 ? 7.93 -0.222 14.805 1 84.62 25 ASP B O 1
ATOM 6106 N N . LEU B 1 26 ? 7.855 1.665 13.688 1 85 26 LEU B N 1
ATOM 6107 C CA . LEU B 1 26 ? 7.891 1.027 12.375 1 85 26 LEU B CA 1
ATOM 6108 C C . LEU B 1 26 ? 9.32 0.946 11.852 1 85 26 LEU B C 1
ATOM 6110 O O . LEU B 1 26 ? 9.57 0.334 10.812 1 85 26 LEU B O 1
ATOM 6114 N N . LYS B 1 27 ? 10.273 1.499 12.57 1 88.25 27 LYS B N 1
ATOM 6115 C CA . LYS B 1 27 ? 11.641 1.566 12.062 1 88.25 27 LYS B CA 1
ATOM 6116 C C . LYS B 1 27 ? 12.328 0.21 12.164 1 88.25 27 LYS B C 1
ATOM 6118 O O . LYS B 1 27 ? 12.016 -0.587 13.047 1 88.25 27 LYS B O 1
ATOM 6123 N N . ASP B 1 28 ? 13.305 0.006 11.266 1 88.5 28 ASP B N 1
ATOM 6124 C CA . ASP B 1 28 ? 14.242 -1.103 11.391 1 88.5 28 ASP B CA 1
ATOM 6125 C C . ASP B 1 28 ? 15.062 -0.989 12.672 1 88.5 28 ASP B C 1
ATOM 6127 O O . ASP B 1 28 ? 15.617 0.072 12.969 1 88.5 28 ASP B O 1
ATOM 6131 N N . PRO B 1 29 ? 15.109 -2.018 13.43 1 87.38 29 PRO B N 1
ATOM 6132 C CA . PRO B 1 29 ? 15.875 -1.954 14.68 1 87.38 29 PRO B CA 1
ATOM 6133 C C . PRO B 1 29 ? 17.344 -1.619 14.453 1 87.38 29 PRO B C 1
ATOM 6135 O O . PRO B 1 29 ? 18.016 -1.097 15.352 1 87.38 29 PRO B O 1
ATOM 6138 N N . ASN B 1 30 ? 17.859 -1.856 13.258 1 91.38 30 ASN B N 1
ATOM 6139 C CA . ASN B 1 30 ? 19.266 -1.604 12.961 1 91.38 30 ASN B CA 1
ATOM 6140 C C . ASN B 1 30 ? 19.453 -0.312 12.164 1 91.38 30 ASN B C 1
ATOM 6142 O O . ASN B 1 30 ? 20.516 -0.067 11.609 1 91.38 30 ASN B O 1
ATOM 6146 N N . ALA B 1 31 ? 18.422 0.463 12.117 1 96.44 31 ALA B N 1
ATOM 6147 C CA . ALA B 1 31 ? 18.531 1.737 11.414 1 96.44 31 ALA B CA 1
ATOM 6148 C C . ALA B 1 31 ? 19.609 2.615 12.031 1 96.44 31 ALA B C 1
ATOM 6150 O O . ALA B 1 31 ? 19.766 2.66 13.258 1 96.44 31 ALA B O 1
ATOM 6151 N N . LEU B 1 32 ? 20.406 3.293 11.18 1 98.38 32 LEU B N 1
ATOM 6152 C CA . LEU B 1 32 ? 21.406 4.25 11.656 1 98.38 32 LEU B CA 1
ATOM 6153 C C . LEU B 1 32 ? 20.734 5.418 12.367 1 98.38 32 LEU B C 1
ATOM 6155 O O . LEU B 1 32 ? 19.641 5.828 12 1 98.38 32 LEU B O 1
ATOM 6159 N N . ILE B 1 33 ? 21.453 5.891 13.336 1 98.5 33 ILE B N 1
ATOM 6160 C CA . ILE B 1 33 ? 20.953 7.02 14.109 1 98.5 33 ILE B CA 1
ATOM 6161 C C . ILE B 1 33 ? 21.594 8.312 13.617 1 98.5 33 ILE B C 1
ATOM 6163 O O . ILE B 1 33 ? 22.812 8.383 13.469 1 98.5 33 ILE B O 1
ATOM 6167 N N . ILE B 1 34 ? 20.766 9.312 13.383 1 98.75 34 ILE B N 1
ATOM 6168 C CA . ILE B 1 34 ? 21.234 10.625 12.961 1 98.75 34 ILE B CA 1
ATOM 6169 C C . ILE B 1 34 ? 21.141 11.609 14.125 1 98.75 34 ILE B C 1
ATOM 6171 O O . ILE B 1 34 ? 20.109 11.664 14.805 1 98.75 34 ILE B O 1
ATOM 6175 N N . LYS B 1 35 ? 22.188 12.297 14.32 1 98.56 35 LYS B N 1
ATOM 6176 C CA . LYS B 1 35 ? 22.203 13.461 15.195 1 98.56 35 LYS B CA 1
ATOM 6177 C C . LYS B 1 35 ? 22.75 14.688 14.461 1 98.56 35 LYS B C 1
ATOM 6179 O O . LYS B 1 35 ? 23.578 14.57 13.562 1 98.56 35 LYS B O 1
ATOM 6184 N N . LEU B 1 36 ? 22.266 15.836 14.805 1 98.5 36 LEU B N 1
ATOM 6185 C CA . LEU B 1 36 ? 22.672 17.078 14.18 1 98.5 36 LEU B CA 1
ATOM 6186 C C . LEU B 1 36 ? 23.5 17.922 15.148 1 98.5 36 LEU B C 1
ATOM 6188 O O . LEU B 1 36 ? 23.062 18.219 16.266 1 98.5 36 LEU B O 1
ATOM 6192 N N . MET B 1 37 ? 24.766 18.219 14.734 1 98.38 37 MET B N 1
ATOM 6193 C CA . MET B 1 37 ? 25.531 19.219 15.469 1 98.38 37 MET B CA 1
ATOM 6194 C C . MET B 1 37 ? 25.031 20.625 15.156 1 98.38 37 MET B C 1
ATOM 6196 O O . MET B 1 37 ? 24.891 21 13.992 1 98.38 37 MET B O 1
ATOM 6200 N N . ARG B 1 38 ? 24.781 21.469 16.094 1 97.62 38 ARG B N 1
ATOM 6201 C CA . ARG B 1 38 ? 24.062 22.719 15.914 1 97.62 38 ARG B CA 1
ATOM 6202 C C . ARG B 1 38 ? 24.938 23.906 16.312 1 97.62 38 ARG B C 1
ATOM 6204 O O . ARG B 1 38 ? 25.797 23.781 17.203 1 97.62 38 ARG B O 1
ATOM 6211 N N . SER B 1 39 ? 24.672 25.016 15.75 1 97.88 39 SER B N 1
ATOM 6212 C CA . SER B 1 39 ? 25.438 26.234 16.016 1 97.88 39 SER B CA 1
ATOM 6213 C C . SER B 1 39 ? 25.125 26.797 17.391 1 97.88 39 SER B C 1
ATOM 6215 O O . SER B 1 39 ? 23.969 26.844 17.797 1 97.88 39 SER B O 1
ATOM 6217 N N . PRO B 1 40 ? 26.141 27.234 18.094 1 96.88 40 PRO B N 1
ATOM 6218 C CA . PRO B 1 40 ? 25.891 27.922 19.344 1 96.88 40 PRO B CA 1
ATOM 6219 C C . PRO B 1 40 ? 25.656 29.422 19.156 1 96.88 40 PRO B C 1
ATOM 6221 O O . PRO B 1 40 ? 25.438 30.141 20.141 1 96.88 40 PRO B O 1
ATOM 6224 N N . TYR B 1 41 ? 25.703 29.938 17.891 1 97.62 41 TYR B N 1
ATOM 6225 C CA . TYR B 1 41 ? 25.578 31.359 17.625 1 97.62 41 TYR B CA 1
ATOM 6226 C C . TYR B 1 41 ? 24.391 31.641 16.734 1 97.62 41 TYR B C 1
ATOM 6228 O O . TYR B 1 41 ? 24 30.812 15.898 1 97.62 41 TYR B O 1
ATOM 6236 N N . ALA B 1 42 ? 23.797 32.844 16.859 1 98.19 42 ALA B N 1
ATOM 6237 C CA . ALA B 1 42 ? 22.625 33.25 16.094 1 98.19 42 ALA B CA 1
ATOM 6238 C C . ALA B 1 42 ? 23.016 33.688 14.688 1 98.19 42 ALA B C 1
ATOM 6240 O O . ALA B 1 42 ? 22.188 33.656 13.773 1 98.19 42 ALA B O 1
ATOM 6241 N N . ARG B 1 43 ? 24.266 34.156 14.539 1 98.19 43 ARG B N 1
ATOM 6242 C CA . ARG B 1 43 ? 24.781 34.562 13.242 1 98.19 43 ARG B CA 1
ATOM 6243 C C . ARG B 1 43 ? 26.281 34.375 13.172 1 98.19 43 ARG B C 1
ATOM 6245 O O . ARG B 1 43 ? 27.031 34.938 13.977 1 98.19 43 ARG B O 1
ATOM 6252 N N . CYS B 1 44 ? 26.719 33.562 12.281 1 98.12 44 CYS B N 1
ATOM 6253 C CA . CYS B 1 44 ? 28.141 33.344 12.078 1 98.12 44 CYS B CA 1
ATOM 6254 C C . CYS B 1 44 ? 28.406 32.688 10.727 1 98.12 44 CYS B C 1
ATOM 6256 O O . CYS B 1 44 ? 27.469 32.25 10.062 1 98.12 44 CYS B O 1
ATOM 6258 N N . GLU B 1 45 ? 29.547 32.75 10.258 1 97.81 45 GLU B N 1
ATOM 6259 C CA . GLU B 1 45 ? 30.047 32 9.102 1 97.81 45 GLU B CA 1
ATOM 6260 C C . GLU B 1 45 ? 31.016 30.922 9.531 1 97.81 45 GLU B C 1
ATOM 6262 O O . GLU B 1 45 ? 31.859 31.141 10.398 1 97.81 45 GLU B O 1
ATOM 6267 N N . ILE B 1 46 ? 30.812 29.766 9.016 1 98.12 46 ILE B N 1
ATOM 6268 C CA . ILE B 1 46 ? 31.766 28.688 9.297 1 98.12 46 ILE B CA 1
ATOM 6269 C C . ILE B 1 46 ? 33.031 28.906 8.484 1 98.12 46 ILE B C 1
ATOM 6271 O O . ILE B 1 46 ? 33 28.875 7.25 1 98.12 46 ILE B O 1
ATOM 6275 N N . LEU B 1 47 ? 34.125 29.078 9.148 1 97.75 47 LEU B N 1
ATOM 6276 C CA . LEU B 1 47 ? 35.406 29.297 8.484 1 97.75 47 LEU B CA 1
ATOM 6277 C C . LEU B 1 47 ? 36.094 27.984 8.172 1 97.75 47 LEU B C 1
ATOM 6279 O O . LEU B 1 47 ? 36.688 27.812 7.105 1 97.75 47 LEU B O 1
ATOM 6283 N N . GLU B 1 48 ? 36.094 27.156 9.172 1 97.25 48 GLU B N 1
ATOM 6284 C CA . GLU B 1 48 ? 36.719 25.844 9.086 1 97.25 48 GLU B CA 1
ATOM 6285 C C . GLU B 1 48 ? 35.938 24.828 9.922 1 97.25 48 GLU B C 1
ATOM 6287 O O . GLU B 1 48 ? 35.406 25.156 10.984 1 97.25 48 GLU B O 1
ATOM 6292 N N . ILE B 1 49 ? 35.875 23.656 9.398 1 97.44 49 ILE B N 1
ATOM 6293 C CA . ILE B 1 49 ? 35.281 22.547 10.148 1 97.44 49 ILE B CA 1
ATOM 6294 C C . ILE B 1 49 ? 36.156 21.297 9.992 1 97.44 49 ILE B C 1
ATOM 6296 O O . ILE B 1 49 ? 36.438 20.859 8.875 1 97.44 49 ILE B O 1
ATOM 6300 N N . ASP B 1 50 ? 36.75 20.781 11.086 1 97.94 50 ASP B N 1
ATOM 6301 C CA . ASP B 1 50 ? 37.531 19.562 11.102 1 97.94 50 ASP B CA 1
ATOM 6302 C C . ASP B 1 50 ? 36.75 18.406 11.711 1 97.94 50 ASP B C 1
ATOM 6304 O O . ASP B 1 50 ? 36.5 18.391 12.914 1 97.94 50 ASP B O 1
ATOM 6308 N N . LYS B 1 51 ? 36.344 17.484 10.844 1 97.88 51 LYS B N 1
ATOM 6309 C CA . LYS B 1 51 ? 35.531 16.359 11.289 1 97.88 51 LYS B CA 1
ATOM 6310 C C . LYS B 1 51 ? 36.344 15.07 11.312 1 97.88 51 LYS B C 1
ATOM 6312 O O . LYS B 1 51 ? 35.812 13.984 11.477 1 97.88 51 LYS B O 1
ATOM 6317 N N . SER B 1 52 ? 37.656 15.102 11.188 1 97.81 52 SER B N 1
ATOM 6318 C CA . SER B 1 52 ? 38.5 13.938 10.992 1 97.81 52 SER B CA 1
ATOM 6319 C C . SER B 1 52 ? 38.469 13.023 12.219 1 97.81 52 SER B C 1
ATOM 6321 O O . SER B 1 52 ? 38.375 11.805 12.094 1 97.81 52 SER B O 1
ATOM 6323 N N . LYS B 1 53 ? 38.531 13.586 13.367 1 97.5 53 LYS B N 1
ATOM 6324 C CA . LYS B 1 53 ? 38.562 12.797 14.602 1 97.5 53 LYS B CA 1
ATOM 6325 C C . LYS B 1 53 ? 37.219 12.109 14.828 1 97.5 53 LYS B C 1
ATOM 6327 O O . LYS B 1 53 ? 37.156 10.992 15.352 1 97.5 53 LYS B O 1
ATOM 6332 N N . ALA B 1 54 ? 36.188 12.805 14.516 1 98.06 54 ALA B N 1
ATOM 6333 C CA . ALA B 1 54 ? 34.844 12.219 14.656 1 98.06 54 ALA B CA 1
ATOM 6334 C C . ALA B 1 54 ? 34.656 11.047 13.695 1 98.06 54 ALA B C 1
ATOM 6336 O O . ALA B 1 54 ? 34.125 10.008 14.078 1 98.06 54 ALA B O 1
ATOM 6337 N N . GLU B 1 55 ? 35.062 11.172 12.5 1 97.5 55 GLU B N 1
ATOM 6338 C CA . GLU B 1 55 ? 34.906 10.156 11.461 1 97.5 55 GLU B CA 1
ATOM 6339 C C . GLU B 1 55 ? 35.688 8.891 11.781 1 97.5 55 GLU B C 1
ATOM 6341 O O . GLU B 1 55 ? 35.312 7.797 11.367 1 97.5 55 GLU B O 1
ATOM 6346 N N . ALA B 1 56 ? 36.75 9.07 12.555 1 97.12 56 ALA B N 1
ATOM 6347 C CA . ALA B 1 56 ? 37.656 7.953 12.875 1 97.12 56 ALA B CA 1
ATOM 6348 C C . ALA B 1 56 ? 37.094 7.121 14.023 1 97.12 56 ALA B C 1
ATOM 6350 O O . ALA B 1 56 ? 37.594 6.02 14.297 1 97.12 56 ALA B O 1
ATOM 6351 N N . MET B 1 57 ? 36.062 7.551 14.578 1 97.75 57 MET B N 1
ATOM 6352 C CA . MET B 1 57 ? 35.5 6.859 15.742 1 97.75 57 MET B CA 1
ATOM 6353 C C . MET B 1 57 ? 34.781 5.59 15.328 1 97.75 57 MET B C 1
ATOM 6355 O O . MET B 1 57 ? 34.062 5.582 14.328 1 97.75 57 MET B O 1
ATOM 6359 N N . ASP B 1 58 ? 34.938 4.543 16.188 1 97.5 58 ASP B N 1
ATOM 6360 C CA . ASP B 1 58 ? 34.156 3.316 15.977 1 97.5 58 ASP B CA 1
ATOM 6361 C C . ASP B 1 58 ? 32.656 3.559 16.125 1 97.5 58 ASP B C 1
ATOM 6363 O O . ASP B 1 58 ? 32.25 4.219 17.078 1 97.5 58 ASP B O 1
ATOM 6367 N N . GLY B 1 59 ? 31.922 3.072 15.195 1 97.88 59 GLY B N 1
ATOM 6368 C CA . GLY B 1 59 ? 30.469 3.207 15.266 1 97.88 59 GLY B CA 1
ATOM 6369 C C . GLY B 1 59 ? 29.938 4.391 14.477 1 97.88 59 GLY B C 1
ATOM 6370 O O . GLY B 1 59 ? 28.734 4.504 14.25 1 97.88 59 GLY B O 1
ATOM 6371 N N . ILE B 1 60 ? 30.859 5.289 14.141 1 98.5 60 ILE B N 1
ATOM 6372 C CA . ILE B 1 60 ? 30.469 6.402 13.289 1 98.5 60 ILE B CA 1
ATOM 6373 C C . ILE B 1 60 ? 30.547 5.977 11.82 1 98.5 60 ILE B C 1
ATOM 6375 O O . ILE B 1 60 ? 31.562 5.426 11.383 1 98.5 60 ILE B O 1
ATOM 6379 N N . VAL B 1 61 ? 29.453 6.191 11.164 1 98.44 61 VAL B N 1
ATOM 6380 C CA . VAL B 1 61 ? 29.359 5.805 9.758 1 98.44 61 VAL B CA 1
ATOM 6381 C C . VAL B 1 61 ? 29.781 6.973 8.875 1 98.44 61 VAL B C 1
ATOM 6383 O O . VAL B 1 61 ? 30.453 6.773 7.859 1 98.44 61 VAL B O 1
ATOM 6386 N N . ALA B 1 62 ? 29.391 8.172 9.227 1 98.31 62 ALA B N 1
ATOM 6387 C CA . ALA B 1 62 ? 29.734 9.352 8.438 1 98.31 62 ALA B CA 1
ATOM 6388 C C . ALA B 1 62 ? 29.484 10.633 9.227 1 98.31 62 ALA B C 1
ATOM 6390 O O . ALA B 1 62 ? 28.688 10.648 10.164 1 98.31 62 ALA B O 1
ATOM 6391 N N . VAL B 1 63 ? 30.203 11.664 8.914 1 98.69 63 VAL B N 1
ATOM 6392 C CA . VAL B 1 63 ? 29.938 13.047 9.312 1 98.69 63 VAL B CA 1
ATOM 6393 C C . VAL B 1 63 ? 29.875 13.938 8.078 1 98.69 63 VAL B C 1
ATOM 6395 O O . VAL B 1 63 ? 30.828 14.008 7.301 1 98.69 63 VAL B O 1
ATOM 6398 N N . TYR B 1 64 ? 28.719 14.562 7.898 1 98.62 64 TYR B N 1
ATOM 6399 C CA . TYR B 1 64 ? 28.547 15.414 6.727 1 98.62 64 TYR B CA 1
ATOM 6400 C C . TYR B 1 64 ? 28.5 16.891 7.125 1 98.62 64 TYR B C 1
ATOM 6402 O O . TYR B 1 64 ? 27.938 17.234 8.156 1 98.62 64 TYR B O 1
ATOM 6410 N N . THR B 1 65 ? 29.156 17.734 6.355 1 98.06 65 THR B N 1
ATOM 6411 C CA . THR B 1 65 ? 29.156 19.188 6.496 1 98.06 65 THR B CA 1
ATOM 6412 C C . THR B 1 65 ? 28.578 19.844 5.242 1 98.06 65 THR B C 1
ATOM 6414 O O . THR B 1 65 ? 28.141 19.156 4.316 1 98.06 65 THR B O 1
ATOM 6417 N N . TYR B 1 66 ? 28.547 21.219 5.285 1 97 66 TYR B N 1
ATOM 6418 C CA . TYR B 1 66 ? 27.984 21.938 4.148 1 97 66 TYR B CA 1
ATOM 6419 C C . TYR B 1 66 ? 28.75 21.609 2.867 1 97 66 TYR B C 1
ATOM 6421 O O . TYR B 1 66 ? 28.219 21.797 1.767 1 97 66 TYR B O 1
ATOM 6429 N N . GLU B 1 67 ? 29.938 21.031 2.971 1 95.88 67 GLU B N 1
ATOM 6430 C CA . GLU B 1 67 ? 30.75 20.672 1.817 1 95.88 67 GLU B CA 1
ATOM 6431 C C . GLU B 1 67 ? 30.297 19.359 1.19 1 95.88 67 GLU B C 1
ATOM 6433 O O . GLU B 1 67 ? 30.656 19.062 0.052 1 95.88 67 GLU B O 1
ATOM 6438 N N . ASP B 1 68 ? 29.484 18.641 1.946 1 96.69 68 ASP B N 1
ATOM 6439 C CA . ASP B 1 68 ? 29.188 17.266 1.544 1 96.69 68 ASP B CA 1
ATOM 6440 C C . ASP B 1 68 ? 27.766 17.156 1.021 1 96.69 68 ASP B C 1
ATOM 6442 O O . ASP B 1 68 ? 27.344 16.094 0.552 1 96.69 68 ASP B O 1
ATOM 6446 N N . VAL B 1 69 ? 26.969 18.203 1.153 1 96.25 69 VAL B N 1
ATOM 6447 C CA . VAL B 1 69 ? 25.547 18.062 0.873 1 96.25 69 VAL B CA 1
ATOM 6448 C C . VAL B 1 69 ? 25.234 18.641 -0.506 1 96.25 69 VAL B C 1
ATOM 6450 O O . VAL B 1 69 ? 26.062 19.359 -1.088 1 96.25 69 VAL B O 1
ATOM 6453 N N . PHE B 1 70 ? 24.031 18.281 -1.041 1 87.69 70 PHE B N 1
ATOM 6454 C CA . PHE B 1 70 ? 23.547 18.828 -2.303 1 87.69 70 PHE B CA 1
ATOM 6455 C C . PHE B 1 70 ? 23.328 20.328 -2.191 1 87.69 70 PHE B C 1
ATOM 6457 O O . PHE B 1 70 ? 22.969 20.844 -1.126 1 87.69 70 PHE B O 1
ATOM 6464 N N . ASP B 1 71 ? 23.562 21.094 -3.148 1 87.69 71 ASP B N 1
ATOM 6465 C CA . ASP B 1 71 ? 23.438 22.547 -3.113 1 87.69 71 ASP B CA 1
ATOM 6466 C C . ASP B 1 71 ? 22.094 23 -3.676 1 87.69 71 ASP B C 1
ATOM 6468 O O . ASP B 1 71 ? 21.953 24.125 -4.156 1 87.69 71 ASP B O 1
ATOM 6472 N N . ASN B 1 72 ? 21.078 22.219 -3.598 1 94.56 72 ASN B N 1
ATOM 6473 C CA . ASN B 1 72 ? 19.734 22.594 -4.012 1 94.56 72 ASN B CA 1
ATOM 6474 C C . ASN B 1 72 ? 19.031 23.422 -2.947 1 94.56 72 ASN B C 1
ATOM 6476 O O . ASN B 1 72 ? 19.078 23.094 -1.762 1 94.56 72 ASN B O 1
ATOM 6480 N N . LYS B 1 73 ? 18.484 24.609 -3.352 1 95.62 73 LYS B N 1
ATOM 6481 C CA . LYS B 1 73 ? 17.703 25.406 -2.422 1 95.62 73 LYS B CA 1
ATOM 6482 C C . LYS B 1 73 ? 16.266 24.938 -2.359 1 95.62 73 LYS B C 1
ATOM 6484 O O . LYS B 1 73 ? 15.703 24.5 -3.367 1 95.62 73 LYS B O 1
ATOM 6489 N N . PHE B 1 74 ? 15.68 24.922 -1.183 1 96.06 74 PHE B N 1
ATOM 6490 C CA . PHE B 1 74 ? 14.312 24.438 -0.991 1 96.06 74 PHE B CA 1
ATOM 6491 C C . PHE B 1 74 ? 13.633 25.188 0.15 1 96.06 74 PHE B C 1
ATOM 6493 O O . PHE B 1 74 ? 14.219 26.094 0.743 1 96.06 74 PHE B O 1
ATOM 6500 N N . THR B 1 75 ? 12.375 24.969 0.332 1 96.38 75 THR B N 1
ATOM 6501 C CA . THR B 1 75 ? 11.586 25.453 1.462 1 96.38 75 THR B CA 1
ATOM 6502 C C . THR B 1 75 ? 11.016 24.281 2.252 1 96.38 75 THR B C 1
ATOM 6504 O O . THR B 1 75 ? 10.906 23.172 1.734 1 96.38 75 THR B O 1
ATOM 6507 N N . LEU B 1 76 ? 10.742 24.5 3.502 1 96.88 76 LEU B N 1
ATOM 6508 C CA . LEU B 1 76 ? 10.133 23.469 4.34 1 96.88 76 LEU B CA 1
ATOM 6509 C C . LEU B 1 76 ? 8.625 23.672 4.434 1 96.88 76 LEU B C 1
ATOM 6511 O O . LEU B 1 76 ? 7.941 22.938 5.156 1 96.88 76 LEU B O 1
ATOM 6515 N N . ALA B 1 77 ? 8.062 24.656 3.691 1 95.5 77 ALA B N 1
ATOM 6516 C CA . ALA B 1 77 ? 6.645 24.969 3.771 1 95.5 77 ALA B CA 1
ATOM 6517 C C . ALA B 1 77 ? 5.793 23.844 3.199 1 95.5 77 ALA B C 1
ATOM 6519 O O . ALA B 1 77 ? 5.918 23.5 2.021 1 95.5 77 ALA B O 1
ATOM 6520 N N . GLY B 1 78 ? 4.984 23.188 4.023 1 95.06 78 GLY B N 1
ATOM 6521 C CA . GLY B 1 78 ? 4.039 22.188 3.562 1 95.06 78 GLY B CA 1
ATOM 6522 C C . GLY B 1 78 ? 2.762 22.781 3 1 95.06 78 GLY B C 1
ATOM 6523 O O . GLY B 1 78 ? 1.688 22.625 3.588 1 95.06 78 GLY B O 1
ATOM 6524 N N . GLN B 1 79 ? 2.855 23.406 1.788 1 94.38 79 GLN B N 1
ATOM 6525 C CA . GLN B 1 79 ? 1.745 24.062 1.103 1 94.38 79 GLN B CA 1
ATOM 6526 C C . GLN B 1 79 ? 1.639 23.594 -0.345 1 94.38 79 GLN B C 1
ATOM 6528 O O . GLN B 1 79 ? 2.613 23.094 -0.917 1 94.38 79 GLN B O 1
ATOM 6533 N N . SER B 1 80 ? 0.46 23.75 -0.872 1 93.44 80 SER B N 1
ATOM 6534 C CA . SER B 1 80 ? 0.225 23.312 -2.244 1 93.44 80 SER B CA 1
ATOM 6535 C C . SER B 1 80 ? 1.093 24.094 -3.229 1 93.44 80 SER B C 1
ATOM 6537 O O . SER B 1 80 ? 1.363 25.281 -3.025 1 93.44 80 SER B O 1
ATOM 6539 N N . TYR B 1 81 ? 1.522 23.5 -4.258 1 90.44 81 TYR B N 1
ATOM 6540 C CA . TYR B 1 81 ? 2.355 24.109 -5.281 1 90.44 81 TYR B CA 1
ATOM 6541 C C . TYR B 1 81 ? 1.519 24.969 -6.227 1 90.44 81 TYR B C 1
ATOM 6543 O O . TYR B 1 81 ? 0.411 24.578 -6.605 1 90.44 81 TYR B O 1
ATOM 6551 N N . PRO B 1 82 ? 2.051 26 -6.645 1 89.75 82 PRO B N 1
ATOM 6552 C CA . PRO B 1 82 ? 3.283 26.641 -6.18 1 89.75 82 PRO B CA 1
ATOM 6553 C C . PRO B 1 82 ? 3.143 27.234 -4.785 1 89.75 82 PRO B C 1
ATOM 6555 O O . PRO B 1 82 ? 2.27 28.078 -4.559 1 89.75 82 PRO B O 1
ATOM 6558 N N . GLU B 1 83 ? 3.922 26.75 -3.893 1 90.12 83 GLU B N 1
ATOM 6559 C CA . GLU B 1 83 ? 3.834 27.25 -2.523 1 90.12 83 GLU B CA 1
ATOM 6560 C C . GLU B 1 83 ? 4.379 28.672 -2.412 1 90.12 83 GLU B C 1
ATOM 6562 O O . GLU B 1 83 ? 5.406 29 -3.018 1 90.12 83 GLU B O 1
ATOM 6567 N N . PRO B 1 84 ? 3.709 29.578 -1.741 1 90.19 84 PRO B N 1
ATOM 6568 C CA . PRO B 1 84 ? 4.129 30.969 -1.589 1 90.19 84 PRO B CA 1
ATOM 6569 C C . PRO B 1 84 ? 5.227 31.141 -0.541 1 90.19 84 PRO B C 1
ATOM 6571 O O . PRO B 1 84 ? 5.078 31.938 0.39 1 90.19 84 PRO B O 1
ATOM 6574 N N . SER B 1 85 ? 6.328 30.484 -0.664 1 93.38 85 SER B N 1
ATOM 6575 C CA . SER B 1 85 ? 7.469 30.531 0.243 1 93.38 85 SER B CA 1
ATOM 6576 C C . SER B 1 85 ? 8.781 30.609 -0.527 1 93.38 85 SER B C 1
ATOM 6578 O O . SER B 1 85 ? 8.898 30.031 -1.614 1 93.38 85 SER B O 1
ATOM 6580 N N . PRO B 1 86 ? 9.766 31.297 -0.034 1 94 86 PRO B N 1
ATOM 6581 C CA . PRO B 1 86 ? 11.078 31.359 -0.688 1 94 86 PRO B CA 1
ATOM 6582 C C . PRO B 1 86 ? 11.883 30.078 -0.518 1 94 86 PRO B C 1
ATOM 6584 O O . PRO B 1 86 ? 11.789 29.422 0.518 1 94 86 PRO B O 1
ATOM 6587 N N . TYR B 1 87 ? 12.625 29.734 -1.574 1 94.81 87 TYR B N 1
ATOM 6588 C CA . TYR B 1 87 ? 13.617 28.672 -1.446 1 94.81 87 TYR B CA 1
ATOM 6589 C C . TYR B 1 87 ? 14.922 29.203 -0.868 1 94.81 87 TYR B C 1
ATOM 6591 O O . TYR B 1 87 ? 15.898 29.406 -1.598 1 94.81 87 TYR B O 1
ATOM 6599 N N . ASP B 1 88 ? 14.961 29.391 0.402 1 95.31 88 ASP B N 1
ATOM 6600 C CA . ASP B 1 88 ? 16.062 30.094 1.051 1 95.31 88 ASP B CA 1
ATOM 6601 C C . ASP B 1 88 ? 16.844 29.156 1.982 1 95.31 88 ASP B C 1
ATOM 6603 O O . ASP B 1 88 ? 17.609 29.609 2.826 1 95.31 88 ASP B O 1
ATOM 6607 N N . MET B 1 89 ? 16.609 27.844 1.823 1 95.5 89 MET B N 1
ATOM 6608 C CA . MET B 1 89 ? 17.281 26.891 2.709 1 95.5 89 MET B CA 1
ATOM 6609 C C . MET B 1 89 ? 18.156 25.938 1.915 1 95.5 89 MET B C 1
ATOM 6611 O O . MET B 1 89 ? 17.922 25.703 0.726 1 95.5 89 MET B O 1
ATOM 6615 N N . SER B 1 90 ? 19.141 25.438 2.605 1 96.06 90 SER B N 1
ATOM 6616 C CA . SER B 1 90 ? 19.969 24.312 2.182 1 96.06 90 SER B CA 1
ATOM 6617 C C . SER B 1 90 ? 20 23.219 3.242 1 96.06 90 SER B C 1
ATOM 6619 O O . SER B 1 90 ? 19.609 23.453 4.391 1 96.06 90 SER B O 1
ATOM 6621 N N . ILE B 1 91 ? 20.406 22.031 2.838 1 97.69 91 ILE B N 1
ATOM 6622 C CA . ILE B 1 91 ? 20.516 20.953 3.812 1 97.69 91 ILE B CA 1
ATOM 6623 C C . ILE B 1 91 ? 21.422 21.375 4.965 1 97.69 91 ILE B C 1
ATOM 6625 O O . ILE B 1 91 ? 21.062 21.203 6.133 1 97.69 91 ILE B O 1
ATOM 6629 N N . LEU B 1 92 ? 22.578 21.844 4.645 1 97.81 92 LEU B N 1
ATOM 6630 C CA . LEU B 1 92 ? 23.531 22.547 5.504 1 97.81 92 LEU B CA 1
ATOM 6631 C C . LEU B 1 92 ? 24.078 23.781 4.812 1 97.81 92 LEU B C 1
ATOM 6633 O O . LEU B 1 92 ? 24.172 23.828 3.584 1 97.81 92 LEU B O 1
ATOM 6637 N N . SER B 1 93 ? 24.344 24.766 5.605 1 95.69 93 SER B N 1
ATOM 6638 C CA . SER B 1 93 ? 24.859 26.016 5.043 1 95.69 93 SER B CA 1
ATOM 6639 C C . SER B 1 93 ? 26.125 26.469 5.758 1 95.69 93 SER B C 1
ATOM 6641 O O . SER B 1 93 ? 26.297 26.203 6.949 1 95.69 93 SER B O 1
ATOM 6643 N N . LYS B 1 94 ? 26.922 27.109 4.961 1 96 94 LYS B N 1
ATOM 6644 C CA . LYS B 1 94 ? 28.109 27.75 5.52 1 96 94 LYS B CA 1
ATOM 6645 C C . LYS B 1 94 ? 27.734 28.953 6.387 1 96 94 LYS B C 1
ATOM 6647 O O . LYS B 1 94 ? 28.406 29.25 7.371 1 96 94 LYS B O 1
ATOM 6652 N N . ASN B 1 95 ? 26.734 29.641 6.016 1 96.44 95 ASN B N 1
ATOM 6653 C CA . ASN B 1 95 ? 26.234 30.797 6.746 1 96.44 95 ASN B CA 1
ATOM 6654 C C . ASN B 1 95 ? 25.125 30.406 7.719 1 96.44 95 ASN B C 1
ATOM 6656 O O . ASN B 1 95 ? 24.047 30 7.301 1 96.44 95 ASN B O 1
ATOM 6660 N N . ILE B 1 96 ? 25.453 30.516 8.945 1 97.75 96 ILE B N 1
ATOM 6661 C CA . ILE B 1 96 ? 24.484 30.219 9.992 1 97.75 96 ILE B CA 1
ATOM 6662 C C . ILE B 1 96 ? 23.609 31.453 10.258 1 97.75 96 ILE B C 1
ATOM 6664 O O . ILE B 1 96 ? 24.125 32.562 10.375 1 97.75 96 ILE B O 1
ATOM 6668 N N . ARG B 1 97 ? 22.312 31.234 10.438 1 98.12 97 ARG B N 1
ATOM 6669 C CA . ARG B 1 97 ? 21.406 32.375 10.469 1 98.12 97 ARG B CA 1
ATOM 6670 C C . ARG B 1 97 ? 20.578 32.375 11.742 1 98.12 97 ARG B C 1
ATOM 6672 O O . ARG B 1 97 ? 19.797 33.312 11.984 1 98.12 97 ARG B O 1
ATOM 6679 N N . TYR B 1 98 ? 20.625 31.422 12.547 1 97.69 98 TYR B N 1
ATOM 6680 C CA . TYR B 1 98 ? 20.031 31.422 13.883 1 97.69 98 TYR B CA 1
ATOM 6681 C C . TYR B 1 98 ? 20.734 30.422 14.789 1 97.69 98 TYR B C 1
ATOM 6683 O O . TYR B 1 98 ? 21.469 29.547 14.32 1 97.69 98 TYR B O 1
ATOM 6691 N N . MET B 1 99 ? 20.516 30.562 16.062 1 97.19 99 MET B N 1
ATOM 6692 C CA . MET B 1 99 ? 21.109 29.656 17.031 1 97.19 99 MET B CA 1
ATOM 6693 C C . MET B 1 99 ? 20.516 28.266 16.906 1 97.19 99 MET B C 1
ATOM 6695 O O . MET B 1 99 ? 19.297 28.109 16.734 1 97.19 99 MET B O 1
ATOM 6699 N N . LYS B 1 100 ? 21.328 27.203 16.938 1 97.12 100 LYS B N 1
ATOM 6700 C CA . LYS B 1 100 ? 20.969 25.781 16.891 1 97.12 100 LYS B CA 1
ATOM 6701 C C . LYS B 1 100 ? 20.703 25.328 15.453 1 97.12 100 LYS B C 1
ATOM 6703 O O . LYS B 1 100 ? 20.203 24.219 15.227 1 97.12 100 LYS B O 1
ATOM 6708 N N . GLU B 1 101 ? 20.938 26.188 14.477 1 97.44 101 GLU B N 1
ATOM 6709 C CA . GLU B 1 101 ? 20.922 25.719 13.086 1 97.44 101 GLU B CA 1
ATOM 6710 C C . GLU B 1 101 ? 21.953 24.609 12.867 1 97.44 101 GLU B C 1
ATOM 6712 O O . GLU B 1 101 ? 23.047 24.656 13.422 1 97.44 101 GLU B O 1
ATOM 6717 N N . PRO B 1 102 ? 21.594 23.578 12.133 1 98 102 PRO B N 1
ATOM 6718 C CA . PRO B 1 102 ? 22.516 22.453 11.961 1 98 102 PRO B CA 1
ATOM 6719 C C . PRO B 1 102 ? 23.812 22.844 11.266 1 98 102 PRO B C 1
ATOM 6721 O O . PRO B 1 102 ? 23.797 23.562 10.266 1 98 102 PRO B O 1
ATOM 6724 N N . VAL B 1 103 ? 24.906 22.344 11.812 1 98.12 103 VAL B N 1
ATOM 6725 C CA . VAL B 1 103 ? 26.25 22.625 11.305 1 98.12 103 VAL B CA 1
ATOM 6726 C C . VAL B 1 103 ? 26.828 21.375 10.648 1 98.12 103 VAL B C 1
ATOM 6728 O O . VAL B 1 103 ? 27.562 21.469 9.664 1 98.12 103 VAL B O 1
ATOM 6731 N N . ALA B 1 104 ? 26.438 20.266 11.18 1 98.62 104 ALA B N 1
ATOM 6732 C CA . ALA B 1 104 ? 26.906 18.984 10.664 1 98.62 104 ALA B CA 1
ATOM 6733 C C . ALA B 1 104 ? 25.891 17.875 10.938 1 98.62 104 ALA B C 1
ATOM 6735 O O . ALA B 1 104 ? 25.125 17.953 11.898 1 98.62 104 ALA B O 1
ATOM 6736 N N . ILE B 1 105 ? 25.875 16.875 10.07 1 98.69 105 ILE B N 1
ATOM 6737 C CA . ILE B 1 105 ? 25.094 15.664 10.25 1 98.69 105 ILE B CA 1
ATOM 6738 C C . ILE B 1 105 ? 26 14.531 10.727 1 98.69 105 ILE B C 1
ATOM 6740 O O . ILE B 1 105 ? 26.938 14.148 10.023 1 98.69 105 ILE B O 1
ATOM 6744 N N . VAL B 1 106 ? 25.734 14 11.914 1 98.88 106 VAL B N 1
ATOM 6745 C CA . VAL B 1 106 ? 26.516 12.906 12.477 1 98.88 106 VAL B CA 1
ATOM 6746 C C . VAL B 1 106 ? 25.703 11.609 12.414 1 98.88 106 VAL B C 1
ATOM 6748 O O . VAL B 1 106 ? 24.578 11.547 12.93 1 98.88 106 VAL B O 1
ATOM 6751 N N . VAL B 1 107 ? 26.203 10.625 11.75 1 98.81 107 VAL B N 1
ATOM 6752 C CA . VAL B 1 107 ? 25.516 9.367 11.508 1 98.81 107 VAL B CA 1
ATOM 6753 C C . VAL B 1 107 ? 26.266 8.227 12.195 1 98.81 107 VAL B C 1
ATOM 6755 O O . VAL B 1 107 ? 27.453 8.008 11.938 1 98.81 107 VAL B O 1
ATOM 6758 N N . GLY B 1 108 ? 25.609 7.516 13.102 1 98.62 108 GLY B N 1
ATOM 6759 C CA . GLY B 1 108 ? 26.234 6.41 13.812 1 98.62 108 GLY B CA 1
ATOM 6760 C C . GLY B 1 108 ? 25.281 5.277 14.117 1 98.62 108 GLY B C 1
ATOM 6761 O O . GLY B 1 108 ? 24.109 5.332 13.742 1 98.62 108 GLY B O 1
ATOM 6762 N N . VAL B 1 109 ? 25.734 4.27 14.805 1 97.62 109 VAL B N 1
ATOM 6763 C CA . VAL B 1 109 ? 24.984 3.037 15.031 1 97.62 109 VAL B CA 1
ATOM 6764 C C . VAL B 1 109 ? 24.078 3.195 16.25 1 97.62 109 VAL B C 1
ATOM 6766 O O . VAL B 1 109 ? 23.141 2.424 16.438 1 97.62 109 VAL B O 1
ATOM 6769 N N . ASN B 1 110 ? 24.375 4.152 17 1 96.25 110 ASN B N 1
ATOM 6770 C CA . ASN B 1 110 ? 23.531 4.465 18.141 1 96.25 110 ASN B CA 1
ATOM 6771 C C . ASN B 1 110 ? 23.719 5.91 18.609 1 96.25 110 ASN B C 1
ATOM 6773 O O . ASN B 1 110 ? 24.656 6.582 18.172 1 96.25 110 ASN B O 1
ATOM 6777 N N . GLU B 1 111 ? 22.859 6.34 19.469 1 96.5 111 GLU B N 1
ATOM 6778 C CA . GLU B 1 111 ? 22.828 7.727 19.922 1 96.5 111 GLU B CA 1
ATOM 6779 C C . GLU B 1 111 ? 24.078 8.078 20.719 1 96.5 111 GLU B C 1
ATOM 6781 O O . GLU B 1 111 ? 24.609 9.18 20.594 1 96.5 111 GLU B O 1
ATOM 6786 N N . LYS B 1 112 ? 24.531 7.145 21.469 1 97.25 112 LYS B N 1
ATOM 6787 C CA . LYS B 1 112 ? 25.656 7.391 22.359 1 97.25 112 LYS B CA 1
ATOM 6788 C C . LYS B 1 112 ? 26.922 7.73 21.578 1 97.25 112 LYS B C 1
ATOM 6790 O O . LYS B 1 112 ? 27.609 8.711 21.875 1 97.25 112 LYS B O 1
ATOM 6795 N N . VAL B 1 113 ? 27.188 6.992 20.594 1 97.94 113 VAL B N 1
ATOM 6796 C CA . VAL B 1 113 ? 28.406 7.199 19.812 1 97.94 113 VAL B CA 1
ATOM 6797 C C . VAL B 1 113 ? 28.297 8.508 19.016 1 97.94 113 VAL B C 1
ATOM 6799 O O . VAL B 1 113 ? 29.281 9.227 18.859 1 97.94 113 VAL B O 1
ATOM 6802 N N . CYS B 1 114 ? 27.172 8.812 18.5 1 98.31 114 CYS B N 1
ATOM 6803 C CA . CYS B 1 114 ? 26.953 10.062 17.781 1 98.31 114 CYS B CA 1
ATOM 6804 C C . CYS B 1 114 ? 27.219 11.258 18.672 1 98.31 114 CYS B C 1
ATOM 6806 O O . CYS B 1 114 ? 27.875 12.227 18.25 1 98.31 114 CYS B O 1
ATOM 6808 N N . ASN B 1 115 ? 26.703 11.195 19.859 1 97.5 115 ASN B N 1
ATOM 6809 C CA . ASN B 1 115 ? 26.906 12.281 20.812 1 97.5 115 ASN B CA 1
ATOM 6810 C C . ASN B 1 115 ? 28.391 12.477 21.141 1 97.5 115 ASN B C 1
ATOM 6812 O O . ASN B 1 115 ? 28.859 13.609 21.266 1 97.5 115 ASN B O 1
ATOM 6816 N N . GLN B 1 116 ? 29.094 11.422 21.25 1 97.88 116 GLN B N 1
ATOM 6817 C CA . GLN B 1 116 ? 30.531 11.492 21.5 1 97.88 116 GLN B CA 1
ATOM 6818 C C . GLN B 1 116 ? 31.266 12.078 20.297 1 97.88 116 GLN B C 1
ATOM 6820 O O . GLN B 1 116 ? 32.188 12.891 20.453 1 97.88 116 GLN B O 1
ATOM 6825 N N . ALA B 1 117 ? 30.875 11.68 19.188 1 98.31 117 ALA B N 1
ATOM 6826 C CA . ALA B 1 117 ? 31.516 12.148 17.953 1 98.31 117 ALA B CA 1
ATOM 6827 C C . ALA B 1 117 ? 31.312 13.648 17.781 1 98.31 117 ALA B C 1
ATOM 6829 O O . ALA B 1 117 ? 32.219 14.352 17.297 1 98.31 117 ALA B O 1
ATOM 6830 N N . MET B 1 118 ? 30.203 14.148 18.062 1 97.75 118 MET B N 1
ATOM 6831 C CA . MET B 1 118 ? 29.891 15.57 17.906 1 97.75 118 MET B CA 1
ATOM 6832 C C . MET B 1 118 ? 30.859 16.422 18.719 1 97.75 118 MET B C 1
ATOM 6834 O O . MET B 1 118 ? 31.25 17.516 18.281 1 97.75 118 MET B O 1
ATOM 6838 N N . LYS B 1 119 ? 31.359 15.93 19.797 1 96.88 119 LYS B N 1
ATOM 6839 C CA . LYS B 1 119 ? 32.281 16.656 20.656 1 96.88 119 LYS B CA 1
ATOM 6840 C C . LYS B 1 119 ? 33.688 16.703 20.031 1 96.88 119 LYS B C 1
ATOM 6842 O O . LYS B 1 119 ? 34.531 17.5 20.438 1 96.88 119 LYS B O 1
ATOM 6847 N N . ARG B 1 120 ? 33.844 15.875 19.094 1 97.88 120 ARG B N 1
ATOM 6848 C CA . ARG B 1 120 ? 35.188 15.773 18.484 1 97.88 120 ARG B CA 1
ATOM 6849 C C . ARG B 1 120 ? 35.25 16.562 17.188 1 97.88 120 ARG B C 1
ATOM 6851 O O . ARG B 1 120 ? 36.312 16.609 16.547 1 97.88 120 ARG B O 1
ATOM 6858 N N . ILE B 1 121 ? 34.188 17.125 16.781 1 98.31 121 ILE B N 1
ATOM 6859 C CA . ILE B 1 121 ? 34.188 17.984 15.602 1 98.31 121 ILE B CA 1
ATOM 6860 C C . ILE B 1 121 ? 34.625 19.406 15.992 1 98.31 121 ILE B C 1
ATOM 6862 O O . ILE B 1 121 ? 34 20 16.891 1 98.31 121 ILE B O 1
ATOM 6866 N N . LYS B 1 122 ? 35.594 19.891 15.336 1 97.81 122 LYS B N 1
ATOM 6867 C CA . LYS B 1 122 ? 36.062 21.234 15.617 1 97.81 122 LYS B CA 1
ATOM 6868 C C . LYS B 1 122 ? 35.625 22.219 14.531 1 97.81 122 LYS B C 1
ATOM 6870 O O . LYS B 1 122 ? 35.875 21.984 13.344 1 97.81 122 LYS B O 1
ATOM 6875 N N . VAL B 1 123 ? 35 23.297 14.953 1 98 123 VAL B N 1
ATOM 6876 C CA . VAL B 1 123 ? 34.469 24.297 14.008 1 98 123 VAL B CA 1
ATOM 6877 C C . VAL B 1 123 ? 35 25.672 14.383 1 98 123 VAL B C 1
ATOM 6879 O O . VAL B 1 123 ? 34.969 26.078 15.555 1 98 123 VAL B O 1
ATOM 6882 N N . LYS B 1 124 ? 35.594 26.344 13.438 1 98.06 124 LYS B N 1
ATOM 6883 C CA . LYS B 1 124 ? 35.969 27.766 13.57 1 98.06 124 LYS B CA 1
ATOM 6884 C C . LYS B 1 124 ? 34.875 28.656 12.969 1 98.06 124 LYS B C 1
ATOM 6886 O O . LYS B 1 124 ? 34.562 28.547 11.781 1 98.06 124 LYS B O 1
ATOM 6891 N N . TYR B 1 125 ? 34.344 29.562 13.852 1 97.88 125 TYR B N 1
ATOM 6892 C CA . TYR B 1 125 ? 33.281 30.438 13.422 1 97.88 125 TYR B CA 1
ATOM 6893 C C . TYR B 1 125 ? 33.75 31.875 13.305 1 97.88 125 TYR B C 1
ATOM 6895 O O . TYR B 1 125 ? 34.562 32.344 14.094 1 97.88 125 TYR B O 1
ATOM 6903 N N . ASP B 1 126 ? 33.312 32.594 12.336 1 98.31 126 ASP B N 1
ATOM 6904 C CA . ASP B 1 126 ? 33.312 34.031 12.312 1 98.31 126 ASP B CA 1
ATOM 6905 C C . ASP B 1 126 ? 31.969 34.594 12.828 1 98.31 126 ASP B C 1
ATOM 6907 O O . ASP B 1 126 ? 31.016 34.75 12.055 1 98.31 126 ASP B O 1
ATOM 6911 N N . VAL B 1 127 ? 32 34.844 14.141 1 98 127 VAL B N 1
ATOM 6912 C CA . VAL B 1 127 ? 30.766 35.25 14.805 1 98 127 VAL B CA 1
ATOM 6913 C C . VAL B 1 127 ? 30.438 36.688 14.438 1 98 127 VAL B C 1
ATOM 6915 O O . VAL B 1 127 ? 31.312 37.562 14.453 1 98 127 VAL B O 1
ATOM 6918 N N . LYS B 1 128 ? 29.219 37 14.086 1 97.69 128 LYS B N 1
ATOM 6919 C CA . LYS B 1 128 ? 28.766 38.312 13.672 1 97.69 128 LYS B CA 1
ATOM 6920 C C . LYS B 1 128 ? 27.594 38.781 14.547 1 97.69 128 LYS B C 1
ATOM 6922 O O . LYS B 1 128 ? 26.984 38 15.25 1 97.69 128 LYS B O 1
ATOM 6927 N N . GLU B 1 129 ? 27.406 40.094 14.523 1 96.88 129 GLU B N 1
ATOM 6928 C CA . GLU B 1 129 ? 26.266 40.656 15.242 1 96.88 129 GLU B CA 1
ATOM 6929 C C . GLU B 1 129 ? 24.953 40.188 14.633 1 96.88 129 GLU B C 1
ATOM 6931 O O . GLU B 1 129 ? 24.734 40.312 13.422 1 96.88 129 GLU B O 1
ATOM 6936 N N . PRO B 1 130 ? 24.078 39.594 15.453 1 97.75 130 PRO B N 1
ATOM 6937 C CA . PRO B 1 130 ? 22.797 39.125 14.906 1 97.75 130 PRO B CA 1
ATOM 6938 C C . PRO B 1 130 ? 21.734 40.25 14.891 1 97.75 130 PRO B C 1
ATOM 6940 O O . PRO B 1 130 ? 21.844 41.219 15.648 1 97.75 130 PRO B O 1
ATOM 6943 N N . LEU B 1 131 ? 20.812 40.156 13.984 1 98.31 131 LEU B N 1
ATOM 6944 C CA . LEU B 1 131 ? 19.594 40.969 13.977 1 98.31 131 LEU B CA 1
ATOM 6945 C C . LEU B 1 131 ? 18.469 40.25 14.719 1 98.31 131 LEU B C 1
ATOM 6947 O O . LEU B 1 131 ? 17.844 39.312 14.18 1 98.31 131 LEU B O 1
ATOM 6951 N N . LEU B 1 132 ? 18.156 40.656 15.969 1 97.75 132 LEU B N 1
ATOM 6952 C CA . LEU B 1 132 ? 17.219 39.906 16.797 1 97.75 132 LEU B CA 1
ATOM 6953 C C . LEU B 1 132 ? 15.922 40.688 16.969 1 97.75 132 LEU B C 1
ATOM 6955 O O . LEU B 1 132 ? 14.867 40.094 17.219 1 97.75 132 LEU B O 1
ATOM 6959 N N . ASP B 1 133 ? 15.992 42.031 16.891 1 97.56 133 ASP B N 1
ATOM 6960 C CA . ASP B 1 133 ? 14.812 42.875 17.047 1 97.56 133 ASP B CA 1
ATOM 6961 C C . ASP B 1 133 ? 14.078 43.062 15.719 1 97.56 133 ASP B C 1
ATOM 6963 O O . ASP B 1 133 ? 14.523 43.812 14.859 1 97.56 133 ASP B O 1
ATOM 6967 N N . TYR B 1 134 ? 12.977 42.406 15.609 1 97.88 134 TYR B N 1
ATOM 6968 C CA . TYR B 1 134 ? 12.266 42.406 14.336 1 97.88 134 TYR B CA 1
ATOM 6969 C C . TYR B 1 134 ? 11.703 43.781 14.031 1 97.88 134 TYR B C 1
ATOM 6971 O O . TYR B 1 134 ? 11.398 44.094 12.883 1 97.88 134 TYR B O 1
ATOM 6979 N N . THR B 1 135 ? 11.5 44.688 14.961 1 98.06 135 THR B N 1
ATOM 6980 C CA . THR B 1 135 ? 10.984 46.031 14.742 1 98.06 135 THR B CA 1
ATOM 6981 C C . THR B 1 135 ? 12.039 46.906 14.078 1 98.06 135 THR B C 1
ATOM 6983 O O . THR B 1 135 ? 11.727 47.969 13.562 1 98.06 135 THR B O 1
ATOM 6986 N N . LYS B 1 136 ? 13.258 46.406 14.016 1 98.06 136 LYS B N 1
ATOM 6987 C CA . LYS B 1 136 ? 14.352 47.156 13.398 1 98.06 136 LYS B CA 1
ATOM 6988 C C . LYS B 1 136 ? 14.852 46.438 12.141 1 98.06 136 LYS B C 1
ATOM 6990 O O . LYS B 1 136 ? 15.906 46.781 11.602 1 98.06 136 LYS B O 1
ATOM 6995 N N . ALA B 1 137 ? 14.172 45.5 11.711 1 98.44 137 ALA B N 1
ATOM 6996 C CA . ALA B 1 137 ? 14.664 44.625 10.664 1 98.44 137 ALA B CA 1
ATOM 6997 C C . ALA B 1 137 ? 14.625 45.281 9.297 1 98.44 137 ALA B C 1
ATOM 6999 O O . ALA B 1 137 ? 15.562 45.156 8.508 1 98.44 137 ALA B O 1
ATOM 7000 N N . ILE B 1 138 ? 13.547 45.969 8.906 1 97.88 138 ILE B N 1
ATOM 7001 C CA . ILE B 1 138 ? 13.336 46.531 7.582 1 97.88 138 ILE B CA 1
ATOM 7002 C C . ILE B 1 138 ? 14.414 47.594 7.305 1 97.88 138 ILE B C 1
ATOM 7004 O O . ILE B 1 138 ? 14.609 48.5 8.094 1 97.88 138 ILE B O 1
ATOM 7008 N N . ASP B 1 139 ? 15.133 47.438 6.277 1 97.38 139 ASP B N 1
ATOM 7009 C CA . ASP B 1 139 ? 16.188 48.312 5.809 1 97.38 139 ASP B CA 1
ATOM 7010 C C . ASP B 1 139 ? 17.344 48.375 6.812 1 97.38 139 ASP B C 1
ATOM 7012 O O . ASP B 1 139 ? 18.031 49.406 6.898 1 97.38 139 ASP B O 1
ATOM 7016 N N . ASN B 1 140 ? 17.438 47.344 7.598 1 98.12 140 ASN B N 1
ATOM 7017 C CA . ASN B 1 140 ? 18.547 47.25 8.531 1 98.12 140 ASN B CA 1
ATOM 7018 C C . ASN B 1 140 ? 19.875 47.031 7.805 1 98.12 140 ASN B C 1
ATOM 7020 O O . ASN B 1 140 ? 19.906 46.469 6.707 1 98.12 140 ASN B O 1
ATOM 7024 N N . GLU B 1 141 ? 21 47.469 8.43 1 97.06 141 GLU B N 1
ATOM 7025 C CA . GLU B 1 141 ? 22.328 47.25 7.863 1 97.06 141 GLU B CA 1
ATOM 7026 C C . GLU B 1 141 ? 22.672 45.75 7.836 1 97.06 141 GLU B C 1
ATOM 7028 O O . GLU B 1 141 ? 23.391 45.281 6.953 1 97.06 141 GLU B O 1
ATOM 7033 N N . ILE B 1 142 ? 22.141 45.062 8.781 1 97.62 142 ILE B N 1
ATOM 7034 C CA . ILE B 1 142 ? 22.328 43.625 8.82 1 97.62 142 ILE B CA 1
ATOM 7035 C C . ILE B 1 142 ? 21.281 42.938 7.945 1 97.62 142 ILE B C 1
ATOM 7037 O O . ILE B 1 142 ? 20.078 43.031 8.211 1 97.62 142 ILE B O 1
ATOM 7041 N N . VAL B 1 143 ? 21.734 42.312 6.859 1 97.38 143 VAL B N 1
ATOM 7042 C CA . VAL B 1 143 ? 20.875 41.594 5.949 1 97.38 143 VAL B CA 1
ATOM 7043 C C . VAL B 1 143 ? 20.984 40.094 6.223 1 97.38 143 VAL B C 1
ATOM 7045 O O . VAL B 1 143 ? 22.078 39.531 6.137 1 97.38 143 VAL B O 1
ATOM 7048 N N . VAL B 1 144 ? 19.906 39.406 6.523 1 97.56 144 VAL B N 1
ATOM 7049 C CA . VAL B 1 144 ? 19.891 38 6.945 1 97.56 144 VAL B CA 1
ATOM 7050 C C . VAL B 1 144 ? 20.203 37.125 5.754 1 97.56 144 VAL B C 1
ATOM 7052 O O . VAL B 1 144 ? 20.938 36.125 5.891 1 97.56 144 VAL B O 1
ATOM 7055 N N . HIS B 1 145 ? 19.547 37.375 4.641 1 96.25 145 HIS B N 1
ATOM 7056 C CA . HIS B 1 145 ? 19.812 36.656 3.389 1 96.25 145 HIS B CA 1
ATOM 7057 C C . HIS B 1 145 ? 20.406 37.594 2.346 1 96.25 145 HIS B C 1
ATOM 7059 O O . HIS B 1 145 ? 19.672 38.375 1.722 1 96.25 145 HIS B O 1
ATOM 7065 N N . GLU B 1 146 ? 21.609 37.469 2.043 1 90.75 146 GLU B N 1
ATOM 7066 C CA . GLU B 1 146 ? 22.297 38.375 1.126 1 90.75 146 GLU B CA 1
ATOM 7067 C C . GLU B 1 146 ? 22.125 37.906 -0.323 1 90.75 146 GLU B C 1
ATOM 7069 O O . GLU B 1 146 ? 22.312 38.719 -1.249 1 90.75 146 GLU B O 1
ATOM 7074 N N . GLU B 1 147 ? 21.75 36.719 -0.438 1 87.06 147 GLU B N 1
ATOM 7075 C CA . GLU B 1 147 ? 21.594 36.156 -1.779 1 87.06 147 GLU B CA 1
ATOM 7076 C C . GLU B 1 147 ? 20.156 36.312 -2.27 1 87.06 147 GLU B C 1
ATOM 7078 O O . GLU B 1 147 ? 19.234 36.5 -1.47 1 87.06 147 GLU B O 1
ATOM 7083 N N . ASP B 1 148 ? 20.078 36.219 -3.617 1 83.69 148 ASP B N 1
ATOM 7084 C CA . ASP B 1 148 ? 18.734 36.156 -4.191 1 83.69 148 ASP B CA 1
ATOM 7085 C C . ASP B 1 148 ? 18.062 34.844 -3.885 1 83.69 148 ASP B C 1
ATOM 7087 O O . ASP B 1 148 ? 18.734 33.812 -3.826 1 83.69 148 ASP B O 1
ATOM 7091 N N . VAL B 1 149 ? 16.891 34.969 -3.588 1 86.56 149 VAL B N 1
ATOM 7092 C CA . VAL B 1 149 ? 16.125 33.781 -3.23 1 86.56 149 VAL B CA 1
ATOM 7093 C C . VAL B 1 149 ? 15.062 33.531 -4.289 1 86.56 149 VAL B C 1
ATOM 7095 O O . VAL B 1 149 ? 14.477 34.469 -4.844 1 86.56 149 VAL B O 1
ATOM 7098 N N . PHE B 1 150 ? 14.891 32.219 -4.582 1 87 150 PHE B N 1
ATOM 7099 C CA . PHE B 1 150 ? 13.883 31.812 -5.551 1 87 150 PHE B CA 1
ATOM 7100 C C . PHE B 1 150 ? 12.492 31.781 -4.914 1 87 150 PHE B C 1
ATOM 7102 O O . PHE B 1 150 ? 12.344 31.359 -3.768 1 87 150 PHE B O 1
ATOM 7109 N N . PHE B 1 151 ? 11.523 32.312 -5.637 1 82.81 151 PHE B N 1
ATOM 7110 C CA . PHE B 1 151 ? 10.117 32.25 -5.258 1 82.81 151 PHE B CA 1
ATOM 7111 C C . PHE B 1 151 ? 9.281 31.609 -6.363 1 82.81 151 PHE B C 1
ATOM 7113 O O . PHE B 1 151 ? 9.516 31.859 -7.547 1 82.81 151 PHE B O 1
ATOM 7120 N N . ASN B 1 152 ? 8.297 30.719 -5.695 1 78 152 ASN B N 1
ATOM 7121 C CA . ASN B 1 152 ? 7.332 30.172 -6.641 1 78 152 ASN B CA 1
ATOM 7122 C C . ASN B 1 152 ? 6.266 31.188 -7.02 1 78 152 ASN B C 1
ATOM 7124 O O . ASN B 1 152 ? 5.734 31.891 -6.152 1 78 152 ASN B O 1
ATOM 7128 N N . GLY B 1 153 ? 6.297 31.891 -8.016 1 69.06 153 GLY B N 1
ATOM 7129 C CA . GLY B 1 153 ? 5.293 32.844 -8.438 1 69.06 153 GLY B CA 1
ATOM 7130 C C . GLY B 1 153 ? 5.82 34.281 -8.516 1 69.06 153 GLY B C 1
ATOM 7131 O O . GLY B 1 153 ? 7.004 34.5 -8.266 1 69.06 153 GLY B O 1
ATOM 7132 N N . PRO B 1 154 ? 4.992 35.094 -8.789 1 64.44 154 PRO B N 1
ATOM 7133 C CA . PRO B 1 154 ? 5.488 36.438 -9.031 1 64.44 154 PRO B CA 1
ATOM 7134 C C . PRO B 1 154 ? 5.887 37.156 -7.738 1 64.44 154 PRO B C 1
ATOM 7136 O O . PRO B 1 154 ? 5.055 37.344 -6.84 1 64.44 154 PRO B O 1
ATOM 7139 N N . THR B 1 155 ? 7.105 37.406 -7.594 1 56.03 155 THR B N 1
ATOM 7140 C CA . THR B 1 155 ? 7.707 38.062 -6.434 1 56.03 155 THR B CA 1
ATOM 7141 C C . THR B 1 155 ? 6.961 39.344 -6.078 1 56.03 155 THR B C 1
ATOM 7143 O O . THR B 1 155 ? 6.836 39.688 -4.902 1 56.03 155 THR B O 1
ATOM 7146 N N . LYS B 1 156 ? 6.484 40.062 -6.965 1 62.44 156 LYS B N 1
ATOM 7147 C CA . LYS B 1 156 ? 5.805 41.344 -6.738 1 62.44 156 LYS B CA 1
ATOM 7148 C C . LYS B 1 156 ? 4.508 41.125 -5.957 1 62.44 156 LYS B C 1
ATOM 7150 O O . LYS B 1 156 ? 4.078 42.031 -5.219 1 62.44 156 LYS B O 1
ATOM 7155 N N . VAL B 1 157 ? 4.145 39.906 -6.035 1 63.72 157 VAL B N 1
ATOM 7156 C CA . VAL B 1 157 ? 2.854 39.625 -5.414 1 63.72 157 VAL B CA 1
ATOM 7157 C C . VAL B 1 157 ? 3.049 39.344 -3.926 1 63.72 157 VAL B C 1
ATOM 7159 O O . VAL B 1 157 ? 2.26 39.812 -3.094 1 63.72 157 VAL B O 1
ATOM 7162 N N . PHE B 1 158 ? 4.16 38.906 -3.623 1 79.25 158 PHE B N 1
ATOM 7163 C CA . PHE B 1 158 ? 4.367 38.5 -2.244 1 79.25 158 PHE B CA 1
ATOM 7164 C C . PHE B 1 158 ? 5.199 39.531 -1.48 1 79.25 158 PHE B C 1
ATOM 7166 O O . PHE B 1 158 ? 5.258 39.469 -0.25 1 79.25 158 PHE B O 1
ATOM 7173 N N . GLY B 1 159 ? 5.766 40.469 -2.186 1 80.75 159 GLY B N 1
ATOM 7174 C CA . GLY B 1 159 ? 6.523 41.562 -1.562 1 80.75 159 GLY B CA 1
ATOM 7175 C C . GLY B 1 159 ? 7.848 41.094 -0.985 1 80.75 159 GLY B C 1
ATOM 7176 O O . GLY B 1 159 ? 8.289 41.594 0.054 1 80.75 159 GLY B O 1
ATOM 7177 N N . TYR B 1 160 ? 8.406 40.094 -1.55 1 86.25 160 TYR B N 1
ATOM 7178 C CA . TYR B 1 160 ? 9.688 39.562 -1.091 1 86.25 160 TYR B CA 1
ATOM 7179 C C . TYR B 1 160 ? 10.82 40.531 -1.465 1 86.25 160 TYR B C 1
ATOM 7181 O O . TYR B 1 160 ? 10.891 41 -2.602 1 86.25 160 TYR B O 1
ATOM 7189 N N . ASN B 1 161 ? 11.641 40.906 -0.571 1 91.12 161 ASN B N 1
ATOM 7190 C CA . ASN B 1 161 ? 12.859 41.688 -0.77 1 91.12 161 ASN B CA 1
ATOM 7191 C C . ASN B 1 161 ? 13.922 41.344 0.279 1 91.12 161 ASN B C 1
ATOM 7193 O O . ASN B 1 161 ? 13.977 41.969 1.333 1 91.12 161 ASN B O 1
ATOM 7197 N N . THR B 1 162 ? 14.742 40.406 -0.048 1 91.38 162 THR B N 1
ATOM 7198 C CA . THR B 1 162 ? 15.711 39.906 0.921 1 91.38 162 THR B CA 1
ATOM 7199 C C . THR B 1 162 ? 16.672 41.031 1.353 1 91.38 162 THR B C 1
ATOM 7201 O O . THR B 1 162 ? 17.125 41.031 2.5 1 91.38 162 THR B O 1
ATOM 7204 N N . ARG B 1 163 ? 16.984 42 0.53 1 93.25 163 ARG B N 1
ATOM 7205 C CA . ARG B 1 163 ? 17.938 43.062 0.853 1 93.25 163 ARG B CA 1
ATOM 7206 C C . ARG B 1 163 ? 17.359 44 1.906 1 93.25 163 ARG B C 1
ATOM 7208 O O . ARG B 1 163 ? 18.094 44.688 2.623 1 93.25 163 ARG B O 1
ATOM 7215 N N . ARG B 1 164 ? 16.047 44.031 2.018 1 95.94 164 ARG B N 1
ATOM 7216 C CA . ARG B 1 164 ? 15.367 44.844 3.02 1 95.94 164 ARG B CA 1
ATOM 7217 C C . ARG B 1 164 ? 14.898 43.969 4.191 1 95.94 164 ARG B C 1
ATOM 7219 O O . ARG B 1 164 ? 14.133 44.438 5.043 1 95.94 164 ARG B O 1
ATOM 7226 N N . ASN B 1 165 ? 15.273 42.656 4.223 1 97.31 165 ASN B N 1
ATOM 7227 C CA . ASN B 1 165 ? 14.852 41.688 5.211 1 97.31 165 ASN B CA 1
ATOM 7228 C C . ASN B 1 165 ? 13.336 41.469 5.188 1 97.31 165 ASN B C 1
ATOM 7230 O O . ASN B 1 165 ? 12.727 41.188 6.223 1 97.31 165 ASN B O 1
ATOM 7234 N N . LEU B 1 166 ? 12.68 41.656 4.047 1 95.62 166 LEU B N 1
ATOM 7235 C CA . LEU B 1 166 ? 11.25 41.438 3.877 1 95.62 166 LEU B CA 1
ATOM 7236 C C . LEU B 1 166 ? 10.961 40.094 3.234 1 95.62 166 LEU B C 1
ATOM 7238 O O . LEU B 1 166 ? 11.453 39.812 2.141 1 95.62 166 LEU B O 1
ATOM 7242 N N . VAL B 1 167 ? 10.25 39.344 3.92 1 94.62 167 VAL B N 1
ATOM 7243 C CA . VAL B 1 167 ? 9.836 38.031 3.398 1 94.62 167 VAL B CA 1
ATOM 7244 C C . VAL B 1 167 ? 8.438 38.156 2.793 1 94.62 167 VAL B C 1
ATOM 7246 O O . VAL B 1 167 ? 7.926 37.188 2.215 1 94.62 167 VAL B O 1
ATOM 7249 N N . GLY B 1 168 ? 7.688 39.25 3.008 1 93.44 168 GLY B N 1
ATOM 7250 C CA . GLY B 1 168 ? 6.371 39.469 2.438 1 93.44 168 GLY B CA 1
ATOM 7251 C C . GLY B 1 168 ? 5.746 40.781 2.893 1 93.44 168 GLY B C 1
ATOM 7252 O O . GLY B 1 168 ? 6.117 41.312 3.936 1 93.44 168 GLY B O 1
ATOM 7253 N N . GLU B 1 169 ? 4.855 41.219 2.137 1 94.5 169 GLU B N 1
ATOM 7254 C CA . GLU B 1 169 ? 4.098 42.406 2.428 1 94.5 169 GLU B CA 1
ATOM 7255 C C . GLU B 1 169 ? 2.734 42.406 1.74 1 94.5 169 GLU B C 1
ATOM 7257 O O . GLU B 1 169 ? 2.605 41.906 0.624 1 94.5 169 GLU B O 1
ATOM 7262 N N . LYS B 1 170 ? 1.732 42.844 2.473 1 95.06 170 LYS B N 1
ATOM 7263 C CA . LYS B 1 170 ? 0.379 42.906 1.931 1 95.06 170 LYS B CA 1
ATOM 7264 C C . LYS B 1 170 ? -0.322 44.219 2.344 1 95.06 170 LYS B C 1
ATOM 7266 O O . LYS B 1 170 ? -0.314 44.562 3.52 1 95.06 170 LYS B O 1
ATOM 7271 N N . LYS B 1 171 ? -0.835 44.875 1.438 1 94.94 171 LYS B N 1
ATOM 7272 C CA . LYS B 1 171 ? -1.646 46.094 1.679 1 94.94 171 LYS B CA 1
ATOM 7273 C C . LYS B 1 171 ? -2.979 46 0.936 1 94.94 171 LYS B C 1
ATOM 7275 O O . LYS B 1 171 ? -3.004 45.812 -0.284 1 94.94 171 LYS B O 1
ATOM 7280 N N . GLU B 1 172 ? -4.039 46.094 1.722 1 96.31 172 GLU B N 1
ATOM 7281 C CA . GLU B 1 172 ? -5.379 46.031 1.15 1 96.31 172 GLU B CA 1
ATOM 7282 C C . GLU B 1 172 ? -6.32 47.031 1.827 1 96.31 172 GLU B C 1
ATOM 7284 O O . GLU B 1 172 ? -6.164 47.344 3.012 1 96.31 172 GLU B O 1
ATOM 7289 N N . SER B 1 173 ? -7.258 47.531 1.114 1 97.19 173 SER B N 1
ATOM 7290 C CA . SER B 1 173 ? -8.273 48.438 1.633 1 97.19 173 SER B CA 1
ATOM 7291 C C . SER B 1 173 ? -9.641 48.156 1.012 1 97.19 173 SER B C 1
ATOM 7293 O O . SER B 1 173 ? -9.727 47.75 -0.143 1 97.19 173 SER B O 1
ATOM 7295 N N . TRP B 1 174 ? -10.68 48.406 1.762 1 97.75 174 TRP B N 1
ATOM 7296 C CA . TRP B 1 174 ? -12.039 48.156 1.315 1 97.75 174 TRP B CA 1
ATOM 7297 C C . TRP B 1 174 ? -12.969 49.281 1.729 1 97.75 174 TRP B C 1
ATOM 7299 O O . TRP B 1 174 ? -12.836 49.844 2.824 1 97.75 174 TRP B O 1
ATOM 7309 N N . GLY B 1 175 ? -13.93 49.656 0.934 1 97.81 175 GLY B N 1
ATOM 7310 C CA . GLY B 1 175 ? -14.93 50.656 1.242 1 97.81 175 GLY B CA 1
ATOM 7311 C C . GLY B 1 175 ? -14.438 52.094 0.983 1 97.81 175 GLY B C 1
ATOM 7312 O O . GLY B 1 175 ? -13.773 52.344 -0.02 1 97.81 175 GLY B O 1
ATOM 7313 N N . GLU B 1 176 ? -14.875 53.031 1.92 1 98.19 176 GLU B N 1
ATOM 7314 C CA . GLU B 1 176 ? -14.516 54.438 1.802 1 98.19 176 GLU B CA 1
ATOM 7315 C C . GLU B 1 176 ? -13.102 54.688 2.299 1 98.19 176 GLU B C 1
ATOM 7317 O O . GLU B 1 176 ? -12.406 53.75 2.723 1 98.19 176 GLU B O 1
ATOM 7322 N N . ASP B 1 177 ? -12.789 55.906 2.102 1 97.88 177 ASP B N 1
ATOM 7323 C CA . ASP B 1 177 ? -11.469 56.312 2.6 1 97.88 177 ASP B CA 1
ATOM 7324 C C . ASP B 1 177 ? -11.398 56.188 4.121 1 97.88 177 ASP B C 1
ATOM 7326 O O . ASP B 1 177 ? -12.141 56.844 4.836 1 97.88 177 ASP B O 1
ATOM 7330 N N . ILE B 1 178 ? -10.523 55.344 4.535 1 97.5 178 ILE B N 1
ATOM 7331 C CA . ILE B 1 178 ? -10.461 54.969 5.949 1 97.5 178 ILE B CA 1
ATOM 7332 C C . ILE B 1 178 ? -10.172 56.219 6.789 1 97.5 178 ILE B C 1
ATOM 7334 O O . ILE B 1 178 ? -10.672 56.344 7.906 1 97.5 178 ILE B O 1
ATOM 7338 N N . ASP B 1 179 ? -9.328 57.094 6.379 1 97.12 179 ASP B N 1
ATOM 7339 C CA . ASP B 1 179 ? -8.977 58.281 7.137 1 97.12 179 ASP B CA 1
ATOM 7340 C C . ASP B 1 179 ? -10.156 59.25 7.23 1 97.12 179 ASP B C 1
ATOM 7342 O O . ASP B 1 179 ? -10.375 59.875 8.273 1 97.12 179 ASP B O 1
ATOM 7346 N N . LYS B 1 180 ? -10.859 59.375 6.207 1 98.12 180 LYS B N 1
ATOM 7347 C CA . LYS B 1 180 ? -12.055 60.219 6.203 1 98.12 180 LYS B CA 1
ATOM 7348 C C . LYS B 1 180 ? -13.109 59.656 7.16 1 98.12 180 LYS B C 1
ATOM 7350 O O . LYS B 1 180 ? -13.656 60.406 7.984 1 98.12 180 LYS B O 1
ATOM 7355 N N . VAL B 1 181 ? -13.375 58.406 7.07 1 98.31 181 VAL B N 1
ATOM 7356 C CA . VAL B 1 181 ? -14.398 57.781 7.91 1 98.31 181 VAL B CA 1
ATOM 7357 C C . VAL B 1 181 ? -13.992 57.875 9.375 1 98.31 181 VAL B C 1
ATOM 7359 O O . VAL B 1 181 ? -14.828 58.156 10.242 1 98.31 181 VAL B O 1
ATOM 7362 N N . MET B 1 182 ? -12.727 57.656 9.664 1 98 182 MET B N 1
ATOM 7363 C CA . MET B 1 182 ? -12.219 57.75 11.031 1 98 182 MET B CA 1
ATOM 7364 C C . MET B 1 182 ? -12.445 59.156 11.586 1 98 182 MET B C 1
ATOM 7366 O O . MET B 1 182 ? -12.828 59.312 12.75 1 98 182 MET B O 1
ATOM 7370 N N . SER B 1 183 ? -12.297 60.188 10.766 1 97.62 183 SER B N 1
ATOM 7371 C CA . SER B 1 183 ? -12.453 61.594 11.203 1 97.62 183 SER B CA 1
ATOM 7372 C C . SER B 1 183 ? -13.914 61.906 11.508 1 97.62 183 SER B C 1
ATOM 7374 O O . SER B 1 183 ? -14.203 62.844 12.25 1 97.62 183 SER B O 1
ATOM 7376 N N . GLU B 1 184 ? -14.773 61.125 10.992 1 98 184 GLU B N 1
ATOM 7377 C CA . GLU B 1 184 ? -16.203 61.375 11.164 1 98 184 GLU B CA 1
ATOM 7378 C C . GLU B 1 184 ? -16.734 60.594 12.367 1 98 184 GLU B C 1
ATOM 7380 O O . GLU B 1 184 ? -17.891 60.781 12.773 1 98 184 GLU B O 1
ATOM 7385 N N . CYS B 1 185 ? -15.969 59.75 12.953 1 98.31 185 CYS B N 1
ATOM 7386 C CA . CYS B 1 185 ? -16.406 58.906 14.07 1 98.31 185 CYS B CA 1
ATOM 7387 C C . CYS B 1 185 ? -16.453 59.719 15.367 1 98.31 185 CYS B C 1
ATOM 7389 O O . CYS B 1 185 ? -15.664 60.656 15.562 1 98.31 185 CYS B O 1
ATOM 7391 N N . ASP B 1 186 ? -17.375 59.375 16.281 1 98.12 186 ASP B N 1
ATOM 7392 C CA . ASP B 1 186 ? -17.5 60.031 17.594 1 98.12 186 ASP B CA 1
ATOM 7393 C C . ASP B 1 186 ? -16.406 59.562 18.547 1 98.12 186 ASP B C 1
ATOM 7395 O O . ASP B 1 186 ? -15.969 60.344 19.406 1 98.12 186 ASP B O 1
ATOM 7399 N N . VAL B 1 187 ? -16.031 58.344 18.406 1 98.06 187 VAL B N 1
ATOM 7400 C CA . VAL B 1 187 ? -14.984 57.719 19.234 1 98.06 187 VAL B CA 1
ATOM 7401 C C . VAL B 1 187 ? -13.953 57.031 18.344 1 98.06 187 VAL B C 1
ATOM 7403 O O . VAL B 1 187 ? -14.32 56.312 17.422 1 98.06 187 VAL B O 1
ATOM 7406 N N . VAL B 1 188 ? -12.703 57.344 18.5 1 98.5 188 VAL B N 1
ATOM 7407 C CA . VAL B 1 188 ? -11.602 56.688 17.812 1 98.5 188 VAL B CA 1
ATOM 7408 C C . VAL B 1 188 ? -10.578 56.188 18.844 1 98.5 188 VAL B C 1
ATOM 7410 O O . VAL B 1 188 ? -10.109 56.969 19.688 1 98.5 188 VAL B O 1
ATOM 7413 N N . LEU B 1 189 ? -10.367 54.906 18.812 1 98.12 189 LEU B N 1
ATOM 7414 C CA . LEU B 1 189 ? -9.375 54.312 19.703 1 98.12 189 LEU B CA 1
ATOM 7415 C C . LEU B 1 189 ? -8.242 53.656 18.891 1 98.12 189 LEU B C 1
ATOM 7417 O O . LEU B 1 189 ? -8.461 53.188 17.781 1 98.12 189 LEU B O 1
ATOM 7421 N N . GLU B 1 190 ? -7.074 53.781 19.359 1 97.94 190 GLU B N 1
ATOM 7422 C CA . GLU B 1 190 ? -5.887 53.188 18.766 1 97.94 190 GLU B CA 1
ATOM 7423 C C . GLU B 1 190 ? -4.996 52.531 19.812 1 97.94 190 GLU B C 1
ATOM 7425 O O . GLU B 1 190 ? -4.816 53.094 20.906 1 97.94 190 GLU B O 1
ATOM 7430 N N . ASP B 1 191 ? -4.586 51.344 19.547 1 97.88 191 ASP B N 1
ATOM 7431 C CA . ASP B 1 191 ? -3.668 50.625 20.453 1 97.88 191 ASP B CA 1
ATOM 7432 C C . ASP B 1 191 ? -2.84 49.594 19.703 1 97.88 191 ASP B C 1
ATOM 7434 O O . ASP B 1 191 ? -3.146 49.25 18.562 1 97.88 191 ASP B O 1
ATOM 7438 N N . THR B 1 192 ? -1.708 49.219 20.25 1 98.25 192 THR B N 1
ATOM 7439 C CA . THR B 1 192 ? -0.808 48.219 19.688 1 98.25 192 THR B CA 1
ATOM 7440 C C . THR B 1 192 ? -0.685 47.031 20.609 1 98.25 192 THR B C 1
ATOM 7442 O O . THR B 1 192 ? -0.475 47.188 21.812 1 98.25 192 THR B O 1
ATOM 7445 N N . PHE B 1 193 ? -0.882 45.906 20.031 1 98.19 193 PHE B N 1
ATOM 7446 C CA . PHE B 1 193 ? -0.817 44.656 20.781 1 98.19 193 PHE B CA 1
ATOM 7447 C C . PHE B 1 193 ? 0.37 43.812 20.328 1 98.19 193 PHE B C 1
ATOM 7449 O O . PHE B 1 193 ? 0.672 43.75 19.141 1 98.19 193 PHE B O 1
ATOM 7456 N N . THR B 1 194 ? 1.048 43.219 21.281 1 97.44 194 THR B N 1
ATOM 7457 C CA . THR B 1 194 ? 2.209 42.375 21 1 97.44 194 THR B CA 1
ATOM 7458 C C . THR B 1 194 ? 1.979 40.938 21.484 1 97.44 194 THR B C 1
ATOM 7460 O O . THR B 1 194 ? 1.544 40.719 22.609 1 97.44 194 THR B O 1
ATOM 7463 N N . THR B 1 195 ? 2.191 40.031 20.625 1 97.25 195 THR B N 1
ATOM 7464 C CA . THR B 1 195 ? 2.17 38.625 20.969 1 97.25 195 THR B CA 1
ATOM 7465 C C . THR B 1 195 ? 3.553 38 20.797 1 97.25 195 THR B C 1
ATOM 7467 O O . THR B 1 195 ? 4.281 38.344 19.859 1 97.25 195 THR B O 1
ATOM 7470 N N . LYS B 1 196 ? 3.957 37.156 21.703 1 96.5 196 LYS B N 1
ATOM 7471 C CA . LYS B 1 196 ? 5.242 36.469 21.641 1 96.5 196 LYS B CA 1
ATOM 7472 C C . LYS B 1 196 ? 5.113 35.125 20.922 1 96.5 196 LYS B C 1
ATOM 7474 O O . LYS B 1 196 ? 4.016 34.719 20.531 1 96.5 196 LYS B O 1
ATOM 7479 N N . ALA B 1 197 ? 6.254 34.5 20.688 1 96.38 197 ALA B N 1
ATOM 7480 C CA . ALA B 1 197 ? 6.262 33.188 20.062 1 96.38 197 ALA B CA 1
ATOM 7481 C C . ALA B 1 197 ? 5.656 32.125 21 1 96.38 197 ALA B C 1
ATOM 7483 O O . ALA B 1 197 ? 5.656 32.312 22.219 1 96.38 197 ALA B O 1
ATOM 7484 N N . GLN B 1 198 ? 5.039 31.141 20.453 1 96.75 198 GLN B N 1
ATOM 7485 C CA . GLN B 1 198 ? 4.43 30.031 21.172 1 96.75 198 GLN B CA 1
ATOM 7486 C C . GLN B 1 198 ? 4.93 28.688 20.656 1 96.75 198 GLN B C 1
ATOM 7488 O O . GLN B 1 198 ? 5.078 28.516 19.438 1 96.75 198 GLN B O 1
ATOM 7493 N N . ALA B 1 199 ? 5.203 27.766 21.531 1 96.25 199 ALA B N 1
ATOM 7494 C CA . ALA B 1 199 ? 5.605 26.422 21.141 1 96.25 199 ALA B CA 1
ATOM 7495 C C . ALA B 1 199 ? 4.387 25.516 20.969 1 96.25 199 ALA B C 1
ATOM 7497 O O . ALA B 1 199 ? 3.398 25.641 21.703 1 96.25 199 ALA B O 1
ATOM 7498 N N . HIS B 1 200 ? 4.449 24.531 20.062 1 95.69 200 HIS B N 1
ATOM 7499 C CA . HIS B 1 200 ? 3.336 23.641 19.75 1 95.69 200 HIS B CA 1
ATOM 7500 C C . HIS B 1 200 ? 3.062 22.672 20.906 1 95.69 200 HIS B C 1
ATOM 7502 O O . HIS B 1 200 ? 1.905 22.359 21.188 1 95.69 200 HIS B O 1
ATOM 7508 N N . CYS B 1 201 ? 4.102 22.078 21.438 1 94.88 201 CYS B N 1
ATOM 7509 C CA . CYS B 1 201 ? 4.086 21.188 22.578 1 94.88 201 CYS B CA 1
ATOM 7510 C C . CYS B 1 201 ? 3.316 19.906 22.266 1 94.88 201 CYS B C 1
ATOM 7512 O O . CYS B 1 201 ? 2.553 19.406 23.109 1 94.88 201 CYS B O 1
ATOM 7514 N N . MET B 1 202 ? 3.355 19.391 21.062 1 93.5 202 MET B N 1
ATOM 7515 C CA . MET B 1 202 ? 2.744 18.109 20.734 1 93.5 202 MET B CA 1
ATOM 7516 C C . MET B 1 202 ? 3.404 16.969 21.5 1 93.5 202 MET B C 1
ATOM 7518 O O . MET B 1 202 ? 4.566 17.078 21.891 1 93.5 202 MET B O 1
ATOM 7522 N N . MET B 1 203 ? 2.693 15.914 21.656 1 91.06 203 MET B N 1
ATOM 7523 C CA . MET B 1 203 ? 3.189 14.805 22.469 1 91.06 203 MET B CA 1
ATOM 7524 C C . MET B 1 203 ? 4.336 14.086 21.75 1 91.06 203 MET B C 1
ATOM 7526 O O . MET B 1 203 ? 5.395 13.875 22.344 1 91.06 203 MET B O 1
ATOM 7530 N N . GLU B 1 204 ? 4.062 13.68 20.547 1 93.44 204 GLU B N 1
ATOM 7531 C CA . GLU B 1 204 ? 5.141 13.078 19.766 1 93.44 204 GLU B CA 1
ATOM 7532 C C . GLU B 1 204 ? 5.988 14.156 19.094 1 93.44 204 GLU B C 1
ATOM 7534 O O . GLU B 1 204 ? 5.461 15 18.359 1 93.44 204 GLU B O 1
ATOM 7539 N N . THR B 1 205 ? 7.27 14.117 19.344 1 96.44 205 THR B N 1
ATOM 7540 C CA . THR B 1 205 ? 8.164 15.102 18.734 1 96.44 205 THR B CA 1
ATOM 7541 C C . THR B 1 205 ? 8.375 14.797 17.266 1 96.44 205 THR B C 1
ATOM 7543 O O . THR B 1 205 ? 7.801 13.844 16.734 1 96.44 205 THR B O 1
ATOM 7546 N N . TYR B 1 206 ? 9.086 15.695 16.594 1 97.44 206 TYR B N 1
ATOM 7547 C CA . TYR B 1 206 ? 9.398 15.477 15.195 1 97.44 206 TYR B CA 1
ATOM 7548 C C . TYR B 1 206 ? 10.258 14.234 15.008 1 97.44 206 TYR B C 1
ATOM 7550 O O . TYR B 1 206 ? 11.211 14.016 15.758 1 97.44 206 TYR B O 1
ATOM 7558 N N . ARG B 1 207 ? 9.898 13.438 14.055 1 97.75 207 ARG B N 1
ATOM 7559 C CA . ARG B 1 207 ? 10.695 12.25 13.773 1 97.75 207 ARG B CA 1
ATOM 7560 C C . ARG B 1 207 ? 10.414 11.711 12.383 1 97.75 207 ARG B C 1
ATOM 7562 O O . ARG B 1 207 ? 9.273 11.773 11.906 1 97.75 207 ARG B O 1
ATOM 7569 N N . SER B 1 208 ? 11.375 11.211 11.703 1 98.25 208 SER B N 1
ATOM 7570 C CA . SER B 1 208 ? 11.305 10.617 10.367 1 98.25 208 SER B CA 1
ATOM 7571 C C . SER B 1 208 ? 12.273 9.453 10.227 1 98.25 208 SER B C 1
ATOM 7573 O O . SER B 1 208 ? 13.383 9.492 10.766 1 98.25 208 SER B O 1
ATOM 7575 N N . TYR B 1 209 ? 11.852 8.445 9.625 1 98.12 209 TYR B N 1
ATOM 7576 C CA . TYR B 1 209 ? 12.602 7.223 9.336 1 98.12 209 TYR B CA 1
ATOM 7577 C C . TYR B 1 209 ? 12.641 6.953 7.836 1 98.12 209 TYR B C 1
ATOM 7579 O O . TYR B 1 209 ? 11.609 6.984 7.164 1 98.12 209 TYR B O 1
ATOM 7587 N N . CYS B 1 210 ? 13.836 6.734 7.25 1 98.44 210 CYS B N 1
ATOM 7588 C CA . CYS B 1 210 ? 13.953 6.473 5.816 1 98.44 210 CYS B CA 1
ATOM 7589 C C . CYS B 1 210 ? 14.672 5.156 5.562 1 98.44 210 CYS B C 1
ATOM 7591 O O . CYS B 1 210 ? 15.523 4.742 6.355 1 98.44 210 CYS B O 1
ATOM 7593 N N . TYR B 1 211 ? 14.359 4.504 4.543 1 96.88 211 TYR B N 1
ATOM 7594 C CA . TYR B 1 211 ? 15.023 3.299 4.051 1 96.88 211 TYR B CA 1
ATOM 7595 C C . TYR B 1 211 ? 14.891 3.18 2.539 1 96.88 211 TYR B C 1
ATOM 7597 O O . TYR B 1 211 ? 14.094 3.891 1.922 1 96.88 211 TYR B O 1
ATOM 7605 N N . MET B 1 212 ? 15.727 2.357 1.94 1 94.31 212 MET B N 1
ATOM 7606 C CA . MET B 1 212 ? 15.594 2.014 0.527 1 94.31 212 MET B CA 1
ATOM 7607 C C . MET B 1 212 ? 14.758 0.753 0.349 1 94.31 212 MET B C 1
ATOM 7609 O O . MET B 1 212 ? 15.016 -0.266 0.993 1 94.31 212 MET B O 1
ATOM 7613 N N . ASP B 1 213 ? 13.688 0.815 -0.493 1 88.69 213 ASP B N 1
ATOM 7614 C CA . ASP B 1 213 ? 12.883 -0.386 -0.702 1 88.69 213 ASP B CA 1
ATOM 7615 C C . ASP B 1 213 ? 13.539 -1.311 -1.728 1 88.69 213 ASP B C 1
ATOM 7617 O O . ASP B 1 213 ? 14.688 -1.095 -2.125 1 88.69 213 ASP B O 1
ATOM 7621 N N . GLN B 1 214 ? 12.867 -2.414 -2.127 1 79.94 214 GLN B N 1
ATOM 7622 C CA . GLN B 1 214 ? 13.43 -3.455 -2.982 1 79.94 214 GLN B CA 1
ATOM 7623 C C . GLN B 1 214 ? 13.648 -2.941 -4.402 1 79.94 214 GLN B C 1
ATOM 7625 O O . GLN B 1 214 ? 14.391 -3.541 -5.176 1 79.94 214 GLN B O 1
ATOM 7630 N N . PHE B 1 215 ? 13.039 -1.822 -4.738 1 79.06 215 PHE B N 1
ATOM 7631 C CA . PHE B 1 215 ? 13.203 -1.237 -6.066 1 79.06 215 PHE B CA 1
ATOM 7632 C C . PHE B 1 215 ? 14.148 -0.044 -6.023 1 79.06 215 PHE B C 1
ATOM 7634 O O . PHE B 1 215 ? 14.195 0.754 -6.961 1 79.06 215 PHE B O 1
ATOM 7641 N N . ASP B 1 216 ? 14.883 0.13 -4.871 1 88.06 216 ASP B N 1
ATOM 7642 C CA . ASP B 1 216 ? 15.867 1.189 -4.672 1 88.06 216 ASP B CA 1
ATOM 7643 C C . ASP B 1 216 ? 15.195 2.561 -4.641 1 88.06 216 ASP B C 1
ATOM 7645 O O . ASP B 1 216 ? 15.734 3.535 -5.172 1 88.06 216 ASP B O 1
ATOM 7649 N N . ARG B 1 217 ? 14.062 2.596 -4.25 1 92.81 217 ARG B N 1
ATOM 7650 C CA . ARG B 1 217 ? 13.359 3.854 -4.016 1 92.81 217 ARG B CA 1
ATOM 7651 C C . ARG B 1 217 ? 13.477 4.281 -2.555 1 92.81 217 ARG B C 1
ATOM 7653 O O . ARG B 1 217 ? 13.484 3.439 -1.654 1 92.81 217 ARG B O 1
ATOM 7660 N N . LEU B 1 218 ? 13.531 5.605 -2.346 1 97.12 218 LEU B N 1
ATOM 7661 C CA . LEU B 1 218 ? 13.625 6.172 -1.004 1 97.12 218 LEU B CA 1
ATOM 7662 C C . LEU B 1 218 ? 12.25 6.223 -0.345 1 97.12 218 LEU B C 1
ATOM 7664 O O . LEU B 1 218 ? 11.344 6.91 -0.833 1 97.12 218 LEU B O 1
ATOM 7668 N N . CYS B 1 219 ? 12.055 5.473 0.691 1 97.25 219 CYS B N 1
ATOM 7669 C CA . CYS B 1 219 ? 10.836 5.496 1.484 1 97.25 219 CYS B CA 1
ATOM 7670 C C . CYS B 1 219 ? 11.031 6.285 2.771 1 97.25 219 CYS B C 1
ATOM 7672 O O . CYS B 1 219 ? 12.008 6.07 3.494 1 97.25 219 CYS B O 1
ATOM 7674 N N . CYS B 1 220 ? 10.18 7.164 3.006 1 98.31 220 CYS B N 1
ATOM 7675 C CA . CYS B 1 220 ? 10.219 7.984 4.211 1 98.31 220 CYS B CA 1
ATOM 7676 C C . CYS B 1 220 ? 8.953 7.801 5.039 1 98.31 220 CYS B C 1
ATOM 7678 O O . CYS B 1 220 ? 7.852 8.094 4.566 1 98.31 220 CYS B O 1
ATOM 7680 N N . ILE B 1 221 ? 9.047 7.242 6.219 1 97.75 221 ILE B N 1
ATOM 7681 C CA . ILE B 1 221 ? 7.984 7.219 7.219 1 97.75 221 ILE B CA 1
ATOM 7682 C C . ILE B 1 221 ? 8.117 8.422 8.141 1 97.75 221 ILE B C 1
ATOM 7684 O O . ILE B 1 221 ? 9.141 8.586 8.82 1 97.75 221 ILE B O 1
ATOM 7688 N N . SER B 1 222 ? 7.105 9.25 8.141 1 97.06 222 SER B N 1
ATOM 7689 C CA . SER B 1 222 ? 7.25 10.516 8.859 1 97.06 222 SER B CA 1
ATOM 7690 C C . SER B 1 222 ? 5.984 10.852 9.641 1 97.06 222 SER B C 1
ATOM 7692 O O . SER B 1 222 ? 4.875 10.602 9.172 1 97.06 222 SER B O 1
ATOM 7694 N N . SER B 1 223 ? 6.211 11.359 10.867 1 96.31 223 SER B N 1
ATOM 7695 C CA . SER B 1 223 ? 5.137 11.977 11.633 1 96.31 223 SER B CA 1
ATOM 7696 C C . SER B 1 223 ? 4.785 13.352 11.078 1 96.31 223 SER B C 1
ATOM 7698 O O . SER B 1 223 ? 5.184 14.375 11.641 1 96.31 223 SER B O 1
ATOM 7700 N N . THR B 1 224 ? 4.012 13.375 9.977 1 97.12 224 THR B N 1
ATOM 7701 C CA . THR B 1 224 ? 3.807 14.609 9.227 1 97.12 224 THR B CA 1
ATOM 7702 C C . THR B 1 224 ? 2.318 14.867 9 1 97.12 224 THR B C 1
ATOM 7704 O O . THR B 1 224 ? 1.506 13.945 9.078 1 97.12 224 THR B O 1
ATOM 7707 N N . GLN B 1 225 ? 1.982 16.125 8.781 1 97 225 GLN B N 1
ATOM 7708 C CA . GLN B 1 225 ? 0.639 16.562 8.422 1 97 225 GLN B CA 1
ATOM 7709 C C . GLN B 1 225 ? 0.448 16.547 6.906 1 97 225 GLN B C 1
ATOM 7711 O O . GLN B 1 225 ? -0.684 16.578 6.418 1 97 225 GLN B O 1
ATOM 7716 N N . VAL B 1 226 ? 1.583 16.453 6.094 1 97.44 226 VAL B N 1
ATOM 7717 C CA . VAL B 1 226 ? 1.445 16.797 4.68 1 97.44 226 VAL B CA 1
ATOM 7718 C C . VAL B 1 226 ? 2.316 15.859 3.842 1 97.44 226 VAL B C 1
ATOM 7720 O O . VAL B 1 226 ? 3.248 16.312 3.17 1 97.44 226 VAL B O 1
ATOM 7723 N N . PRO B 1 227 ? 1.952 14.633 3.656 1 97.06 227 PRO B N 1
ATOM 7724 C CA . PRO B 1 227 ? 2.807 13.633 3.014 1 97.06 227 PRO B CA 1
ATOM 7725 C C . PRO B 1 227 ? 3.176 14 1.579 1 97.06 227 PRO B C 1
ATOM 7727 O O . PRO B 1 227 ? 4.34 13.891 1.188 1 97.06 227 PRO B O 1
ATOM 7730 N N . PHE B 1 228 ? 2.27 14.477 0.747 1 96.81 228 PHE B N 1
ATOM 7731 C CA . PHE B 1 228 ? 2.545 14.758 -0.657 1 96.81 228 PHE B CA 1
ATOM 7732 C C . PHE B 1 228 ? 3.459 15.969 -0.8 1 96.81 228 PHE B C 1
ATOM 7734 O O . PHE B 1 228 ? 4.277 16.031 -1.721 1 96.81 228 PHE B O 1
ATOM 7741 N N . HIS B 1 229 ? 3.33 16.922 0.093 1 96.69 229 HIS B N 1
ATOM 7742 C CA . HIS B 1 229 ? 4.223 18.062 0.05 1 96.69 229 HIS B CA 1
ATOM 7743 C C . HIS B 1 229 ? 5.641 17.688 0.459 1 96.69 229 HIS B C 1
ATOM 7745 O O . HIS B 1 229 ? 6.609 18.219 -0.083 1 96.69 229 HIS B O 1
ATOM 7751 N N . ILE B 1 230 ? 5.746 16.781 1.436 1 97.5 230 ILE B N 1
ATOM 7752 C CA . ILE B 1 230 ? 7.059 16.297 1.855 1 97.5 230 ILE B CA 1
ATOM 7753 C C . ILE B 1 230 ? 7.742 15.594 0.692 1 97.5 230 ILE B C 1
ATOM 7755 O O . ILE B 1 230 ? 8.945 15.734 0.489 1 97.5 230 ILE B O 1
ATOM 7759 N N . LYS B 1 231 ? 6.969 14.805 -0.031 1 96.62 231 LYS B N 1
ATOM 7760 C CA . LYS B 1 231 ? 7.512 14.117 -1.2 1 96.62 231 LYS B CA 1
ATOM 7761 C C . LYS B 1 231 ? 8.164 15.102 -2.164 1 96.62 231 LYS B C 1
ATOM 7763 O O . LYS B 1 231 ? 9.289 14.883 -2.621 1 96.62 231 LYS B O 1
ATOM 7768 N N . ARG B 1 232 ? 7.48 16.172 -2.488 1 94.88 232 ARG B N 1
ATOM 7769 C CA . ARG B 1 232 ? 8 17.219 -3.373 1 94.88 232 ARG B CA 1
ATOM 7770 C C . ARG B 1 232 ? 9.234 17.875 -2.771 1 94.88 232 ARG B C 1
ATOM 7772 O O . ARG B 1 232 ? 10.227 18.094 -3.467 1 94.88 232 ARG B O 1
ATOM 7779 N N . GLN B 1 233 ? 9.18 18.188 -1.493 1 96.56 233 GLN B N 1
ATOM 7780 C CA . GLN B 1 233 ? 10.289 18.844 -0.818 1 96.56 233 GLN B CA 1
ATOM 7781 C C . GLN B 1 233 ? 11.547 17.984 -0.846 1 96.56 233 GLN B C 1
ATOM 7783 O O . GLN B 1 233 ? 12.648 18.484 -1.101 1 96.56 233 GLN B O 1
ATOM 7788 N N . LEU B 1 234 ? 11.336 16.703 -0.558 1 97.56 234 LEU B N 1
ATOM 7789 C CA . LEU B 1 234 ? 12.469 15.781 -0.608 1 97.56 234 LEU B CA 1
ATOM 7790 C C . LEU B 1 234 ? 13.039 15.695 -2.018 1 97.56 234 LEU B C 1
ATOM 7792 O O . LEU B 1 234 ? 14.258 15.648 -2.193 1 97.56 234 LEU B O 1
ATOM 7796 N N . SER B 1 235 ? 12.18 15.641 -2.99 1 96.31 235 SER B N 1
ATOM 7797 C CA . SER B 1 235 ? 12.633 15.594 -4.379 1 96.31 235 SER B CA 1
ATOM 7798 C C . SER B 1 235 ? 13.508 16.781 -4.719 1 96.31 235 SER B C 1
ATOM 7800 O O . SER B 1 235 ? 14.586 16.625 -5.301 1 96.31 235 SER B O 1
ATOM 7802 N N . VAL B 1 236 ? 13.109 17.969 -4.328 1 95.44 236 VAL B N 1
ATOM 7803 C CA . VAL B 1 236 ? 13.836 19.203 -4.621 1 95.44 236 VAL B CA 1
ATOM 7804 C C . VAL B 1 236 ? 15.148 19.234 -3.838 1 95.44 236 VAL B C 1
ATOM 7806 O O . VAL B 1 236 ? 16.219 19.469 -4.41 1 95.44 236 VAL B O 1
ATOM 7809 N N . ALA B 1 237 ? 15.094 18.938 -2.586 1 97.38 237 ALA B N 1
ATOM 7810 C CA . ALA B 1 237 ? 16.25 19.047 -1.705 1 97.38 237 ALA B CA 1
ATOM 7811 C C . ALA B 1 237 ? 17.328 18.031 -2.09 1 97.38 237 ALA B C 1
ATOM 7813 O O . ALA B 1 237 ? 18.516 18.328 -2.021 1 97.38 237 ALA B O 1
ATOM 7814 N N . LEU B 1 238 ? 16.875 16.812 -2.459 1 97.38 238 LEU B N 1
ATOM 7815 C CA . LEU B 1 238 ? 17.812 15.719 -2.705 1 97.38 238 LEU B CA 1
ATOM 7816 C C . LEU B 1 238 ? 18.172 15.625 -4.188 1 97.38 238 LEU B C 1
ATOM 7818 O O . LEU B 1 238 ? 19.094 14.922 -4.566 1 97.38 238 LEU B O 1
ATOM 7822 N N . GLY B 1 239 ? 17.469 16.297 -5.02 1 96.12 239 GLY B N 1
ATOM 7823 C CA . GLY B 1 239 ? 17.766 16.312 -6.445 1 96.12 239 GLY B CA 1
ATOM 7824 C C . GLY B 1 239 ? 17.438 15 -7.133 1 96.12 239 GLY B C 1
ATOM 7825 O O . GLY B 1 239 ? 18.156 14.578 -8.039 1 96.12 239 GLY B O 1
ATOM 7826 N N . ILE B 1 240 ? 16.453 14.273 -6.621 1 94.62 240 ILE B N 1
ATOM 7827 C CA . ILE B 1 240 ? 16.047 13.031 -7.254 1 94.62 240 ILE B CA 1
ATOM 7828 C C . ILE B 1 240 ? 14.57 13.117 -7.656 1 94.62 240 ILE B C 1
ATOM 7830 O O . ILE B 1 240 ? 13.82 13.938 -7.117 1 94.62 240 ILE B O 1
ATOM 7834 N N . SER B 1 241 ? 14.195 12.234 -8.586 1 92.62 241 SER B N 1
ATOM 7835 C CA . SER B 1 241 ? 12.828 12.25 -9.102 1 92.62 241 SER B CA 1
ATOM 7836 C C . SER B 1 241 ? 11.828 11.836 -8.039 1 92.62 241 SER B C 1
ATOM 7838 O O . SER B 1 241 ? 12.117 10.977 -7.203 1 92.62 241 SER B O 1
ATOM 7840 N N . ASP B 1 242 ? 10.648 12.43 -8.141 1 91.06 242 ASP B N 1
ATOM 7841 C CA . ASP B 1 242 ? 9.547 12.086 -7.25 1 91.06 242 ASP B CA 1
ATOM 7842 C C . ASP B 1 242 ? 9.188 10.609 -7.359 1 91.06 242 ASP B C 1
ATOM 7844 O O . ASP B 1 242 ? 8.75 9.992 -6.383 1 91.06 242 ASP B O 1
ATOM 7848 N N . SER B 1 243 ? 9.398 10.047 -8.516 1 89.88 243 SER B N 1
ATOM 7849 C CA . SER B 1 243 ? 9.062 8.648 -8.742 1 89.88 243 SER B CA 1
ATOM 7850 C C . SER B 1 243 ? 9.914 7.727 -7.879 1 89.88 243 SER B C 1
ATOM 7852 O O . SER B 1 243 ? 9.57 6.559 -7.676 1 89.88 243 SER B O 1
ATOM 7854 N N . ARG B 1 244 ? 10.953 8.242 -7.336 1 94.44 244 ARG B N 1
ATOM 7855 C CA . ARG B 1 244 ? 11.875 7.445 -6.531 1 94.44 244 ARG B CA 1
ATOM 7856 C C . ARG B 1 244 ? 11.625 7.656 -5.043 1 94.44 244 ARG B C 1
ATOM 7858 O O . ARG B 1 244 ? 12.391 7.176 -4.203 1 94.44 244 ARG B O 1
ATOM 7865 N N . ILE B 1 245 ? 10.57 8.383 -4.773 1 97.06 245 ILE B N 1
ATOM 7866 C CA . ILE B 1 245 ? 10.32 8.727 -3.377 1 97.06 245 ILE B CA 1
ATOM 7867 C C . ILE B 1 245 ? 8.914 8.281 -2.977 1 97.06 245 ILE B C 1
ATOM 7869 O O . ILE B 1 245 ? 7.961 8.469 -3.73 1 97.06 245 ILE B O 1
ATOM 7873 N N . ARG B 1 246 ? 8.805 7.641 -1.878 1 97.12 246 ARG B N 1
ATOM 7874 C CA . ARG B 1 246 ? 7.547 7.246 -1.255 1 97.12 246 ARG B CA 1
ATOM 7875 C C . ARG B 1 246 ? 7.449 7.789 0.167 1 97.12 246 ARG B C 1
ATOM 7877 O O . ARG B 1 246 ? 8.398 7.691 0.943 1 97.12 246 ARG B O 1
ATOM 7884 N N . ILE B 1 247 ? 6.324 8.453 0.479 1 97.94 247 ILE B N 1
ATOM 7885 C CA . ILE B 1 247 ? 6.09 8.938 1.834 1 97.94 247 ILE B CA 1
ATOM 7886 C C . ILE B 1 247 ? 4.957 8.141 2.48 1 97.94 247 ILE B C 1
ATOM 7888 O O . ILE B 1 247 ? 3.896 7.957 1.879 1 97.94 247 ILE B O 1
ATOM 7892 N N . ILE B 1 248 ? 5.16 7.641 3.697 1 96.25 248 ILE B N 1
ATOM 7893 C CA . ILE B 1 248 ? 4.168 6.93 4.492 1 96.25 248 ILE B CA 1
ATOM 7894 C C . ILE B 1 248 ? 3.918 7.68 5.801 1 96.25 248 ILE B C 1
ATOM 7896 O O . ILE B 1 248 ? 4.859 7.973 6.539 1 96.25 248 ILE B O 1
ATOM 7900 N N . LYS B 1 249 ? 2.752 8.055 6.023 1 95.06 249 LYS B N 1
ATOM 7901 C CA . LYS B 1 249 ? 2.369 8.727 7.262 1 95.06 249 LYS B CA 1
ATOM 7902 C C . LYS B 1 249 ? 1.652 7.77 8.211 1 95.06 249 LYS B C 1
ATOM 7904 O O . LYS B 1 249 ? 0.495 7.414 7.984 1 95.06 249 LYS B O 1
ATOM 7909 N N . PRO B 1 250 ? 2.26 7.398 9.328 1 92.25 250 PRO B N 1
ATOM 7910 C CA . PRO B 1 250 ? 1.566 6.609 10.352 1 92.25 250 PRO B CA 1
ATOM 7911 C C . PRO B 1 250 ? 0.693 7.465 11.258 1 92.25 250 PRO B C 1
ATOM 7913 O O . PRO B 1 250 ? 0.152 8.484 10.828 1 92.25 250 PRO B O 1
ATOM 7916 N N . ARG B 1 251 ? 0.428 7 12.398 1 90.31 251 ARG B N 1
ATOM 7917 C CA . ARG B 1 251 ? -0.251 7.844 13.383 1 90.31 251 ARG B CA 1
ATOM 7918 C C . ARG B 1 251 ? 0.647 8.992 13.836 1 90.31 251 ARG B C 1
ATOM 7920 O O . ARG B 1 251 ? 1.867 8.836 13.914 1 90.31 251 ARG B O 1
ATOM 7927 N N . VAL B 1 252 ? -0 10.055 14.07 1 91.81 252 VAL B N 1
ATOM 7928 C CA . VAL B 1 252 ? 0.712 11.266 14.461 1 91.81 252 VAL B CA 1
ATOM 7929 C C . VAL B 1 252 ? 0.311 11.664 15.875 1 91.81 252 VAL B C 1
ATOM 7931 O O . VAL B 1 252 ? -0.878 11.734 16.203 1 91.81 252 VAL B O 1
ATOM 7934 N N . GLY B 1 253 ? 1.199 11.891 16.766 1 89.75 253 GLY B N 1
ATOM 7935 C CA . GLY B 1 253 ? 0.958 12.266 18.141 1 89.75 253 GLY B CA 1
ATOM 7936 C C . GLY B 1 253 ? 0.68 13.742 18.328 1 89.75 253 GLY B C 1
ATOM 7937 O O . GLY B 1 253 ? 1.16 14.359 19.281 1 89.75 253 GLY B O 1
ATOM 7938 N N . GLY B 1 254 ? 0.039 14.312 17.375 1 92.19 254 GLY B N 1
ATOM 7939 C CA . GLY B 1 254 ? -0.232 15.742 17.406 1 92.19 254 GLY B CA 1
ATOM 7940 C C . GLY B 1 254 ? 0.653 16.531 16.453 1 92.19 254 GLY B C 1
ATOM 7941 O O . GLY B 1 254 ? 1.814 16.188 16.25 1 92.19 254 GLY B O 1
ATOM 7942 N N . GLY B 1 255 ? 0.18 17.594 15.938 1 93.19 255 GLY B N 1
ATOM 7943 C CA . GLY B 1 255 ? 0.963 18.453 15.062 1 93.19 255 GLY B CA 1
ATOM 7944 C C . GLY B 1 255 ? 0.679 19.922 15.266 1 93.19 255 GLY B C 1
ATOM 7945 O O . GLY B 1 255 ? 1.604 20.734 15.32 1 93.19 255 GLY B O 1
ATOM 7946 N N . PHE B 1 256 ? -0.584 20.312 15.406 1 95.25 256 PHE B N 1
ATOM 7947 C CA . PHE B 1 256 ? -1.059 21.656 15.688 1 95.25 256 PHE B CA 1
ATOM 7948 C C . PHE B 1 256 ? -0.495 22.656 14.68 1 95.25 256 PHE B C 1
ATOM 7950 O O . PHE B 1 256 ? -0.234 23.812 15.016 1 95.25 256 PHE B O 1
ATOM 7957 N N . GLY B 1 257 ? -0.099 22.203 13.539 1 96.12 257 GLY B N 1
ATOM 7958 C CA . GLY B 1 257 ? 0.469 23.031 12.484 1 96.12 257 GLY B CA 1
ATOM 7959 C C . GLY B 1 257 ? 1.972 22.875 12.352 1 96.12 257 GLY B C 1
ATOM 7960 O O . GLY B 1 257 ? 2.525 23.062 11.266 1 96.12 257 GLY B O 1
ATOM 7961 N N . GLY B 1 258 ? 2.609 22.531 13.422 1 97.31 258 GLY B N 1
ATOM 7962 C CA . GLY B 1 258 ? 4.059 22.406 13.43 1 97.31 258 GLY B CA 1
ATOM 7963 C C . GLY B 1 258 ? 4.574 21.375 12.438 1 97.31 258 GLY B C 1
ATOM 7964 O O . GLY B 1 258 ? 5.625 21.578 11.828 1 97.31 258 GLY B O 1
ATOM 7965 N N . LYS B 1 259 ? 3.83 20.297 12.273 1 97.38 259 LYS B N 1
ATOM 7966 C CA . LYS B 1 259 ? 4.27 19.203 11.422 1 97.38 259 LYS B CA 1
ATOM 7967 C C . LYS B 1 259 ? 3.762 19.359 10 1 97.38 259 LYS B C 1
ATOM 7969 O O . LYS B 1 259 ? 3.729 18.406 9.227 1 97.38 259 LYS B O 1
ATOM 7974 N N . GLN B 1 260 ? 3.285 20.578 9.688 1 97.5 260 GLN B N 1
ATOM 7975 C CA . GLN B 1 260 ? 3.127 21.016 8.305 1 97.5 260 GLN B CA 1
ATOM 7976 C C . GLN B 1 260 ? 4.461 21.453 7.715 1 97.5 260 GLN B C 1
ATOM 7978 O O . GLN B 1 260 ? 4.543 21.766 6.523 1 97.5 260 GLN B O 1
ATOM 7983 N N . THR B 1 261 ? 5.547 21.438 8.492 1 96.88 261 THR B N 1
ATOM 7984 C CA . THR B 1 261 ? 6.918 21.797 8.133 1 96.88 261 THR B CA 1
ATOM 7985 C C . THR B 1 261 ? 7.82 20.562 8.188 1 96.88 261 THR B C 1
ATOM 7987 O O . THR B 1 261 ? 7.801 19.812 9.164 1 96.88 261 THR B O 1
ATOM 7990 N N . SER B 1 262 ? 8.57 20.375 7.141 1 96.25 262 SER B N 1
ATOM 7991 C CA . SER B 1 262 ? 9.43 19.188 7.062 1 96.25 262 SER B CA 1
ATOM 7992 C C . SER B 1 262 ? 10.719 19.391 7.852 1 96.25 262 SER B C 1
ATOM 7994 O O . SER B 1 262 ? 11.812 19.406 7.277 1 96.25 262 SER B O 1
ATOM 7996 N N . VAL B 1 263 ? 10.641 19.312 9.117 1 96.5 263 VAL B N 1
ATOM 7997 C CA . VAL B 1 263 ? 11.727 19.688 10.016 1 96.5 263 VAL B CA 1
ATOM 7998 C C . VAL B 1 263 ? 12.781 18.578 10.039 1 96.5 263 VAL B C 1
ATOM 8000 O O . VAL B 1 263 ? 13.977 18.859 10.172 1 96.5 263 VAL B O 1
ATOM 8003 N N . THR B 1 264 ? 12.352 17.297 9.812 1 98.25 264 THR B N 1
ATOM 8004 C CA . THR B 1 264 ? 13.297 16.219 10.047 1 98.25 264 THR B CA 1
ATOM 8005 C C . THR B 1 264 ? 13.5 15.391 8.773 1 98.25 264 THR B C 1
ATOM 8007 O O . THR B 1 264 ? 14.516 14.711 8.625 1 98.25 264 THR B O 1
ATOM 8010 N N . GLU B 1 265 ? 12.711 15.406 7.809 1 98.38 265 GLU B N 1
ATOM 8011 C CA . GLU B 1 265 ? 12.609 14.445 6.715 1 98.38 265 GLU B CA 1
ATOM 8012 C C . GLU B 1 265 ? 13.836 14.492 5.816 1 98.38 265 GLU B C 1
ATOM 8014 O O . GLU B 1 265 ? 14.312 13.461 5.344 1 98.38 265 GLU B O 1
ATOM 8019 N N . ILE B 1 266 ? 14.414 15.688 5.637 1 98.25 266 ILE B N 1
ATOM 8020 C CA . ILE B 1 266 ? 15.461 15.898 4.645 1 98.25 266 ILE B CA 1
ATOM 8021 C C . ILE B 1 266 ? 16.719 15.156 5.062 1 98.25 266 ILE B C 1
ATOM 8023 O O . ILE B 1 266 ? 17.406 14.562 4.227 1 98.25 266 ILE B O 1
ATOM 8027 N N . TYR B 1 267 ? 17.016 15.062 6.324 1 98.56 267 TYR B N 1
ATOM 8028 C CA . TYR B 1 267 ? 18.281 14.531 6.836 1 98.56 267 TYR B CA 1
ATOM 8029 C C . TYR B 1 267 ? 18.328 13.016 6.68 1 98.56 267 TYR B C 1
ATOM 8031 O O . TYR B 1 267 ? 19.266 12.477 6.066 1 98.56 267 TYR B O 1
ATOM 8039 N N . PRO B 1 268 ? 17.281 12.336 7.203 1 98.69 268 PRO B N 1
ATOM 8040 C CA . PRO B 1 268 ? 17.328 10.898 6.93 1 98.69 268 PRO B CA 1
ATOM 8041 C C . PRO B 1 268 ? 17.234 10.578 5.441 1 98.69 268 PRO B C 1
ATOM 8043 O O . PRO B 1 268 ? 17.812 9.578 4.988 1 98.69 268 PRO B O 1
ATOM 8046 N N . GLY B 1 269 ? 16.469 11.336 4.648 1 98.56 269 GLY B N 1
ATOM 8047 C CA . GLY B 1 269 ? 16.469 11.148 3.207 1 98.56 269 GLY B CA 1
ATOM 8048 C C . GLY B 1 269 ? 17.859 11.211 2.596 1 98.56 269 GLY B C 1
ATOM 8049 O O . GLY B 1 269 ? 18.234 10.344 1.814 1 98.56 269 GLY B O 1
ATOM 8050 N N . PHE B 1 270 ? 18.641 12.211 2.957 1 98.31 270 PHE B N 1
ATOM 8051 C CA . PHE B 1 270 ? 20 12.414 2.461 1 98.31 270 PHE B CA 1
ATOM 8052 C C . PHE B 1 270 ? 20.906 11.281 2.906 1 98.31 270 PHE B C 1
ATOM 8054 O O . PHE B 1 270 ? 21.609 10.688 2.088 1 98.31 270 PHE B O 1
ATOM 8061 N N . VAL B 1 271 ? 20.875 10.961 4.211 1 98.62 271 VAL B N 1
ATOM 8062 C CA . VAL B 1 271 ? 21.781 9.969 4.793 1 98.62 271 VAL B CA 1
ATOM 8063 C C . VAL B 1 271 ? 21.5 8.602 4.168 1 98.62 271 VAL B C 1
ATOM 8065 O O . VAL B 1 271 ? 22.438 7.879 3.811 1 98.62 271 VAL B O 1
ATOM 8068 N N . THR B 1 272 ? 20.203 8.242 4.105 1 98.31 272 THR B N 1
ATOM 8069 C CA . THR B 1 272 ? 19.828 6.949 3.533 1 98.31 272 THR B CA 1
ATOM 8070 C C . THR B 1 272 ? 20.266 6.863 2.07 1 98.31 272 THR B C 1
ATOM 8072 O O . THR B 1 272 ? 20.719 5.816 1.616 1 98.31 272 THR B O 1
ATOM 8075 N N . LEU B 1 273 ? 20.109 7.914 1.304 1 97.12 273 LEU B N 1
ATOM 8076 C CA . LEU B 1 273 ? 20.547 7.941 -0.088 1 97.12 273 LEU B CA 1
ATOM 8077 C C . LEU B 1 273 ? 22.062 7.766 -0.186 1 97.12 273 LEU B C 1
ATOM 8079 O O . LEU B 1 273 ? 22.547 7.074 -1.08 1 97.12 273 LEU B O 1
ATOM 8083 N N . LYS B 1 274 ? 22.859 8.367 0.719 1 96.88 274 LYS B N 1
ATOM 8084 C CA . LYS B 1 274 ? 24.328 8.359 0.688 1 96.88 274 LYS B CA 1
ATOM 8085 C C . LYS B 1 274 ? 24.875 7.016 1.158 1 96.88 274 LYS B C 1
ATOM 8087 O O . LYS B 1 274 ? 25.875 6.527 0.625 1 96.88 274 LYS B O 1
ATOM 8092 N N . THR B 1 275 ? 24.219 6.406 2.121 1 96.69 275 THR B N 1
ATOM 8093 C CA . THR B 1 275 ? 24.781 5.234 2.77 1 96.69 275 THR B CA 1
ATOM 8094 C C . THR B 1 275 ? 24.141 3.955 2.238 1 96.69 275 THR B C 1
ATOM 8096 O O . THR B 1 275 ? 24.703 2.865 2.389 1 96.69 275 THR B O 1
ATOM 8099 N N . GLY B 1 276 ? 22.906 4.078 1.738 1 94.69 276 GLY B N 1
ATOM 8100 C CA . GLY B 1 276 ? 22.141 2.904 1.344 1 94.69 276 GLY B CA 1
ATOM 8101 C C . GLY B 1 276 ? 21.5 2.189 2.518 1 94.69 276 GLY B C 1
ATOM 8102 O O . GLY B 1 276 ? 20.781 1.198 2.332 1 94.69 276 GLY B O 1
ATOM 8103 N N . LYS B 1 277 ? 21.703 2.668 3.713 1 96.31 277 LYS B N 1
ATOM 8104 C CA . LYS B 1 277 ? 21.188 2.039 4.93 1 96.31 277 LYS B CA 1
ATOM 8105 C C . LYS B 1 277 ? 20.016 2.828 5.508 1 96.31 277 LYS B C 1
ATOM 8107 O O . LYS B 1 277 ? 19.938 4.047 5.34 1 96.31 277 LYS B O 1
ATOM 8112 N N . PRO B 1 278 ? 19.062 2.08 6.133 1 97.25 278 PRO B N 1
ATOM 8113 C CA . PRO B 1 278 ? 18 2.818 6.816 1 97.25 278 PRO B CA 1
ATOM 8114 C C . PRO B 1 278 ? 18.531 3.764 7.891 1 97.25 278 PRO B C 1
ATOM 8116 O O . PRO B 1 278 ? 19.547 3.461 8.539 1 97.25 278 PRO B O 1
ATOM 8119 N N . SER B 1 279 ? 17.906 4.848 8.078 1 98.56 279 SER B N 1
ATOM 8120 C CA . SER B 1 279 ? 18.344 5.828 9.062 1 98.56 279 SER B CA 1
ATOM 8121 C C . SER B 1 279 ? 17.156 6.57 9.672 1 98.56 279 SER B C 1
ATOM 8123 O O . SER B 1 279 ? 16.094 6.652 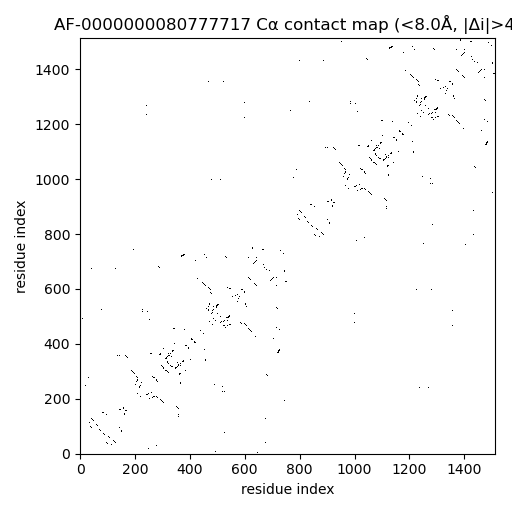9.055 1 98.56 279 SER B O 1
ATOM 8125 N N . ILE B 1 280 ? 17.25 7.062 10.883 1 98.5 280 ILE B N 1
ATOM 8126 C CA . ILE B 1 280 ? 16.172 7.738 11.594 1 98.5 280 ILE B CA 1
ATOM 8127 C C . ILE B 1 280 ? 16.703 8.977 12.305 1 98.5 280 ILE B C 1
ATOM 8129 O O . ILE B 1 280 ? 17.844 8.977 12.781 1 98.5 280 ILE B O 1
ATOM 8133 N N . LEU B 1 281 ? 15.953 10.023 12.266 1 98.62 281 LEU B N 1
ATOM 8134 C CA . LEU B 1 281 ? 16.172 11.227 13.047 1 98.62 281 LEU B CA 1
ATOM 8135 C C . LEU B 1 281 ? 14.992 11.508 13.969 1 98.62 281 LEU B C 1
ATOM 8137 O O . LEU B 1 281 ? 13.852 11.586 13.508 1 98.62 281 LEU B O 1
ATOM 8141 N N . VAL B 1 282 ? 15.242 11.602 15.242 1 97.75 282 VAL B N 1
ATOM 8142 C CA . VAL B 1 282 ? 14.25 11.938 16.266 1 97.75 282 VAL B CA 1
ATOM 8143 C C . VAL B 1 282 ? 14.68 13.188 17.016 1 97.75 282 VAL B C 1
ATOM 8145 O O . VAL B 1 282 ? 15.766 13.219 17.609 1 97.75 282 VAL B O 1
ATOM 8148 N N . PHE B 1 283 ? 13.914 14.242 16.922 1 97.69 283 PHE B N 1
ATOM 8149 C CA . PHE B 1 283 ? 14.164 15.398 17.766 1 97.69 283 PHE B CA 1
ATOM 8150 C C . PHE B 1 283 ? 13.758 15.109 19.219 1 97.69 283 PHE B C 1
ATOM 8152 O O . PHE B 1 283 ? 12.703 14.516 19.453 1 97.69 283 PHE B O 1
ATOM 8159 N N . ASP B 1 284 ? 14.617 15.469 20.109 1 95.56 284 ASP B N 1
ATOM 8160 C CA . ASP B 1 284 ? 14.156 15.477 21.5 1 95.56 284 ASP B CA 1
ATOM 8161 C C . ASP B 1 284 ? 13.336 16.719 21.797 1 95.56 284 ASP B C 1
ATOM 8163 O O . ASP B 1 284 ? 13.039 17.516 20.906 1 95.56 284 ASP B O 1
ATOM 8167 N N . ARG B 1 285 ? 12.883 16.828 22.984 1 95.19 285 ARG B N 1
ATOM 8168 C CA . ARG B 1 285 ? 11.977 17.922 23.359 1 95.19 285 ARG B CA 1
ATOM 8169 C C . ARG B 1 285 ? 12.664 19.266 23.234 1 95.19 285 ARG B C 1
ATOM 8171 O O . ARG B 1 285 ? 12.055 20.234 22.75 1 95.19 285 ARG B O 1
ATOM 8178 N N . GLU B 1 286 ? 13.891 19.375 23.625 1 94.75 286 GLU B N 1
ATOM 8179 C CA . GLU B 1 286 ? 14.633 20.625 23.531 1 94.75 286 GLU B CA 1
ATOM 8180 C C . GLU B 1 286 ? 14.812 21.047 22.078 1 94.75 286 GLU B C 1
ATOM 8182 O O . GLU B 1 286 ? 14.625 22.219 21.734 1 94.75 286 GLU B O 1
ATOM 8187 N N . GLU B 1 287 ? 15.211 20.062 21.281 1 96 287 GLU B N 1
ATOM 8188 C CA . GLU B 1 287 ? 15.344 20.344 19.859 1 96 287 GLU B CA 1
ATOM 8189 C C . GLU B 1 287 ? 14.016 20.797 19.25 1 96 287 GLU B C 1
ATOM 8191 O O . GLU B 1 287 ? 13.984 21.656 18.375 1 96 287 GLU B O 1
ATOM 8196 N N . THR B 1 288 ? 12.969 20.203 19.719 1 96.19 288 THR B N 1
ATOM 8197 C CA . THR B 1 288 ? 11.641 20.562 19.219 1 96.19 288 THR B CA 1
ATOM 8198 C C . THR B 1 288 ? 11.32 22.016 19.516 1 96.19 288 THR B C 1
ATOM 8200 O O . THR B 1 288 ? 10.672 22.688 18.719 1 96.19 288 THR B O 1
ATOM 8203 N N . PHE B 1 289 ? 11.82 22.531 20.625 1 95.56 289 PHE B N 1
ATOM 8204 C CA . PHE B 1 289 ? 11.609 23.922 21 1 95.56 289 PHE B CA 1
ATOM 8205 C C . PHE B 1 289 ? 12.539 24.844 20.234 1 95.56 289 PHE B C 1
ATOM 8207 O O . PHE B 1 289 ? 12.117 25.906 19.75 1 95.56 289 PHE B O 1
ATOM 8214 N N . GLU B 1 290 ? 13.805 24.391 20.016 1 95.56 290 GLU B N 1
ATOM 8215 C CA . GLU B 1 290 ? 14.852 25.344 19.672 1 95.56 290 GLU B CA 1
ATOM 8216 C C . GLU B 1 290 ? 15.281 25.203 18.219 1 95.56 290 GLU B C 1
ATOM 8218 O O . GLU B 1 290 ? 15.953 26.078 17.672 1 95.56 290 GLU B O 1
ATOM 8223 N N . ALA B 1 291 ? 14.891 24.125 17.594 1 96.25 291 ALA B N 1
ATOM 8224 C CA . ALA B 1 291 ? 15.438 23.844 16.281 1 96.25 291 ALA B CA 1
ATOM 8225 C C . ALA B 1 291 ? 14.336 23.469 15.297 1 96.25 291 ALA B C 1
ATOM 8227 O O . ALA B 1 291 ? 14.602 22.797 14.289 1 96.25 291 ALA B O 1
ATOM 8228 N N . SER B 1 292 ? 13.18 23.812 15.547 1 96.38 292 SER B N 1
ATOM 8229 C CA . SER B 1 292 ? 12.039 23.562 14.672 1 96.38 292 SER B CA 1
ATOM 8230 C C . SER B 1 292 ? 11.383 24.875 14.234 1 96.38 292 SER B C 1
ATOM 8232 O O . SER B 1 292 ? 11.961 25.641 13.461 1 96.38 292 SER B O 1
ATOM 8234 N N . ASN B 1 293 ? 10.117 25.047 14.555 1 96.44 293 ASN B N 1
ATOM 8235 C CA . ASN B 1 293 ? 9.391 26.281 14.289 1 96.44 293 ASN B CA 1
ATOM 8236 C C . ASN B 1 293 ? 8.438 26.625 15.43 1 96.44 293 ASN B C 1
ATOM 8238 O O . ASN B 1 293 ? 8.219 25.797 16.328 1 96.44 293 ASN B O 1
ATOM 8242 N N . SER B 1 294 ? 7.965 27.812 15.477 1 96.69 294 SER B N 1
ATOM 8243 C CA . SER B 1 294 ? 7.047 28.312 16.484 1 96.69 294 SER B CA 1
ATOM 8244 C C . SER B 1 294 ? 5.977 29.203 15.867 1 96.69 294 SER B C 1
ATOM 8246 O O . SER B 1 294 ? 6.031 29.5 14.672 1 96.69 294 SER B O 1
ATOM 8248 N N . ARG B 1 295 ? 4.973 29.531 16.703 1 97.94 295 ARG B N 1
ATOM 8249 C CA . ARG B 1 295 ? 4.094 30.625 16.266 1 97.94 295 ARG B CA 1
ATOM 8250 C C . ARG B 1 295 ? 4.879 31.906 16.047 1 97.94 295 ARG B C 1
ATOM 8252 O O . ARG B 1 295 ? 5.797 32.219 16.812 1 97.94 295 ARG B O 1
ATOM 8259 N N . HIS B 1 296 ? 4.512 32.688 15.07 1 98.06 296 HIS B N 1
ATOM 8260 C CA . HIS B 1 296 ? 5.145 33.969 14.789 1 98.06 296 HIS B CA 1
ATOM 8261 C C . HIS B 1 296 ? 4.879 34.969 15.914 1 98.06 296 HIS B C 1
ATOM 8263 O O . HIS B 1 296 ? 3.738 35.125 16.359 1 98.06 296 HIS B O 1
ATOM 8269 N N . GLN B 1 297 ? 5.914 35.594 16.375 1 97.94 297 GLN B N 1
ATOM 8270 C CA . GLN B 1 297 ? 5.742 36.812 17.188 1 97.94 297 GLN B CA 1
ATOM 8271 C C . GLN B 1 297 ? 5.27 37.969 16.328 1 97.94 297 GLN B C 1
ATOM 8273 O O . GLN B 1 297 ? 5.742 38.156 15.195 1 97.94 297 GLN B O 1
ATOM 8278 N N . MET B 1 298 ? 4.277 38.719 16.875 1 98.56 298 MET B N 1
ATOM 8279 C CA . MET B 1 298 ? 3.742 39.781 16.047 1 98.56 298 MET B CA 1
ATOM 8280 C C . MET B 1 298 ? 3.459 41.031 16.891 1 98.56 298 MET B C 1
ATOM 8282 O O . MET B 1 298 ? 3.307 40.938 18.109 1 98.56 298 MET B O 1
ATOM 8286 N N . LYS B 1 299 ? 3.541 42.125 16.25 1 98.56 299 LYS B N 1
ATOM 8287 C CA . LYS B 1 299 ? 2.994 43.406 16.703 1 98.56 299 LYS B CA 1
ATOM 8288 C C . LYS B 1 299 ? 1.853 43.875 15.812 1 98.56 299 LYS B C 1
ATOM 8290 O O . LYS B 1 299 ? 2.029 44.031 14.602 1 98.56 299 LYS B O 1
ATOM 8295 N N . VAL B 1 300 ? 0.727 44.062 16.406 1 98.75 300 VAL B N 1
ATOM 8296 C CA . VAL B 1 300 ? -0.462 44.406 15.633 1 98.75 300 VAL B CA 1
ATOM 8297 C C . VAL B 1 300 ? -1.069 45.688 16.172 1 98.75 300 VAL B C 1
ATOM 8299 O O . VAL B 1 300 ? -1.493 45.75 17.328 1 98.75 300 VAL B O 1
ATOM 8302 N N . LYS B 1 301 ? -1.081 46.688 15.359 1 98.75 301 LYS B N 1
ATOM 8303 C CA . LYS B 1 301 ? -1.729 47.969 15.672 1 98.75 301 LYS B CA 1
ATOM 8304 C C . LYS B 1 301 ? -3.141 48.031 15.094 1 98.75 301 LYS B C 1
ATOM 8306 O O . LYS B 1 301 ? -3.352 47.688 13.922 1 98.75 301 LYS B O 1
ATOM 8311 N N . VAL B 1 302 ? -4.062 48.375 15.961 1 98.62 302 VAL B N 1
ATOM 8312 C CA . VAL B 1 302 ? -5.453 48.469 15.531 1 98.62 302 VAL B CA 1
ATOM 8313 C C . VAL B 1 302 ? -5.988 49.875 15.82 1 98.62 302 VAL B C 1
ATOM 8315 O O . VAL B 1 302 ? -5.777 50.406 16.906 1 98.62 302 VAL B O 1
ATOM 8318 N N . LYS B 1 303 ? -6.535 50.469 14.883 1 98.62 303 LYS B N 1
ATOM 8319 C CA . LYS B 1 303 ? -7.316 51.719 15.016 1 98.62 303 LYS B CA 1
ATOM 8320 C C . LYS B 1 303 ? -8.781 51.469 14.664 1 98.62 303 LYS B C 1
ATOM 8322 O O . LYS B 1 303 ? -9.094 50.969 13.578 1 98.62 303 LYS B O 1
ATOM 8327 N N . ILE B 1 304 ? -9.664 51.781 15.633 1 98.5 304 ILE B N 1
ATOM 8328 C CA . ILE B 1 304 ? -11.086 51.5 15.438 1 98.5 304 ILE B CA 1
ATOM 8329 C C . ILE B 1 304 ? -11.898 52.781 15.664 1 98.5 304 ILE B C 1
ATOM 8331 O O . ILE B 1 304 ? -11.578 53.562 16.547 1 98.5 304 ILE B O 1
ATOM 8335 N N . GLY B 1 305 ? -12.852 53.031 14.812 1 98.5 305 GLY B N 1
ATOM 8336 C CA . GLY B 1 305 ? -13.75 54.188 14.914 1 98.5 305 GLY B CA 1
ATOM 8337 C C . GLY B 1 305 ? -15.211 53.781 14.984 1 98.5 305 GLY B C 1
ATOM 8338 O O . GLY B 1 305 ? -15.641 52.844 14.312 1 98.5 305 GLY B O 1
ATOM 8339 N N . ALA B 1 306 ? -15.977 54.438 15.875 1 98.5 306 ALA B N 1
ATOM 8340 C CA . ALA B 1 306 ? -17.391 54.125 16.062 1 98.5 306 ALA B CA 1
ATOM 8341 C C . ALA B 1 306 ? -18.203 55.375 16.328 1 98.5 306 ALA B C 1
ATOM 8343 O O . ALA B 1 306 ? -17.656 56.438 16.641 1 98.5 306 ALA B O 1
ATOM 8344 N N . LYS B 1 307 ? -19.469 55.219 16.188 1 98.19 307 LYS B N 1
ATOM 8345 C CA . LYS B 1 307 ? -20.438 56.25 16.625 1 98.19 307 LYS B CA 1
ATOM 8346 C C . LYS B 1 307 ? -20.797 56.031 18.094 1 98.19 307 LYS B C 1
ATOM 8348 O O . LYS B 1 307 ? -20.531 54.969 18.672 1 98.19 307 LYS B O 1
ATOM 8353 N N . LYS B 1 308 ? -21.484 57.031 18.688 1 97.56 308 LYS B N 1
ATOM 8354 C CA . LYS B 1 308 ? -21.875 57 20.094 1 97.56 308 LYS B CA 1
ATOM 8355 C C . LYS B 1 308 ? -22.891 55.906 20.344 1 97.56 308 LYS B C 1
ATOM 8357 O O . LYS B 1 308 ? -22.953 55.344 21.453 1 97.56 308 LYS B O 1
ATOM 8362 N N . ASP B 1 309 ? -23.578 55.531 19.266 1 97.12 309 ASP B N 1
ATOM 8363 C CA . ASP B 1 309 ? -24.594 54.5 19.453 1 97.12 309 ASP B CA 1
ATOM 8364 C C . ASP B 1 309 ? -24 53.094 19.359 1 97.12 309 ASP B C 1
ATOM 8366 O O . ASP B 1 309 ? -24.719 52.094 19.422 1 97.12 309 ASP B O 1
ATOM 8370 N N . GLY B 1 310 ? -22.734 53 19.125 1 97.75 310 GLY B N 1
ATOM 8371 C CA . GLY B 1 310 ? -22.062 51.719 19.141 1 97.75 310 GLY B CA 1
ATOM 8372 C C . GLY B 1 310 ? -21.812 51.156 17.75 1 97.75 310 GLY B C 1
ATOM 8373 O O . GLY B 1 310 ? -21.188 50.094 17.609 1 97.75 310 GLY B O 1
ATOM 8374 N N . THR B 1 311 ? -22.188 51.906 16.703 1 98.12 311 THR B N 1
ATOM 8375 C CA . THR B 1 311 ? -21.938 51.438 15.336 1 98.12 311 THR B CA 1
ATOM 8376 C C . THR B 1 311 ? -20.453 51.562 15 1 98.12 311 THR B C 1
ATOM 8378 O O . THR B 1 311 ? -19.891 52.656 14.984 1 98.12 311 THR B O 1
ATOM 8381 N N . ILE B 1 312 ? -19.812 50.438 14.758 1 98.44 312 ILE B N 1
ATOM 8382 C CA . ILE B 1 312 ? -18.422 50.438 14.344 1 98.44 312 ILE B CA 1
ATOM 8383 C C . ILE B 1 312 ? -18.312 50.844 12.867 1 98.44 312 ILE B C 1
ATOM 8385 O O . ILE B 1 312 ? -18.844 50.125 12 1 98.44 312 ILE B O 1
ATOM 8389 N N . GLU B 1 313 ? -17.594 51.875 12.516 1 98.06 313 GLU B N 1
ATOM 8390 C CA . GLU B 1 313 ? -17.625 52.438 11.172 1 98.06 313 GLU B CA 1
ATOM 8391 C C . GLU B 1 313 ? -16.344 52.125 10.414 1 98.06 313 GLU B C 1
ATOM 8393 O O . GLU B 1 313 ? -16.344 52.062 9.18 1 98.06 313 GLU B O 1
ATOM 8398 N N . ALA B 1 314 ? -15.281 51.938 11.195 1 98.25 314 ALA B N 1
ATOM 8399 C CA . ALA B 1 314 ? -14 51.781 10.516 1 98.25 314 ALA B CA 1
ATOM 8400 C C . ALA B 1 314 ? -13.023 51 11.398 1 98.25 314 ALA B C 1
ATOM 8402 O O . ALA B 1 314 ? -13.055 51.094 12.625 1 98.25 314 ALA B O 1
ATOM 8403 N N . CYS B 1 315 ? -12.188 50.219 10.742 1 98.56 315 CYS B N 1
ATOM 8404 C CA . CYS B 1 315 ? -11.133 49.5 11.43 1 98.56 315 CYS B CA 1
ATOM 8405 C C . CYS B 1 315 ? -9.867 49.438 10.578 1 98.56 315 CYS B C 1
ATOM 8407 O O . CYS B 1 315 ? -9.93 49.031 9.406 1 98.56 315 CYS B O 1
ATOM 8409 N N . ASP B 1 316 ? -8.758 49.844 11.062 1 98.5 316 ASP B N 1
ATOM 8410 C CA . ASP B 1 316 ? -7.438 49.875 10.445 1 98.5 316 ASP B CA 1
ATOM 8411 C C . ASP B 1 316 ? -6.461 49 11.219 1 98.5 316 ASP B C 1
ATOM 8413 O O . ASP B 1 316 ? -6.211 49.219 12.406 1 98.5 316 ASP B O 1
ATOM 8417 N N . ILE B 1 317 ? -5.902 47.969 10.508 1 98.69 317 ILE B N 1
ATOM 8418 C CA . ILE B 1 317 ? -4.992 47.031 11.18 1 98.69 317 ILE B CA 1
ATOM 8419 C C . ILE B 1 317 ? -3.627 47.062 10.492 1 98.69 317 ILE B C 1
ATOM 8421 O O . ILE B 1 317 ? -3.537 46.906 9.273 1 98.69 317 ILE B O 1
ATOM 8425 N N . TYR B 1 318 ? -2.596 47.281 11.18 1 98.56 318 TYR B N 1
ATOM 8426 C CA . TYR B 1 318 ? -1.211 47.125 10.75 1 98.56 318 TYR B CA 1
ATOM 8427 C C . TYR B 1 318 ? -0.51 46.031 11.547 1 98.56 318 TYR B C 1
ATOM 8429 O O . TYR B 1 318 ? -0.474 46.062 12.781 1 98.56 318 TYR B O 1
ATOM 8437 N N . ALA B 1 319 ? 0.043 45.062 10.82 1 98.69 319 ALA B N 1
ATOM 8438 C CA . ALA B 1 319 ? 0.714 43.938 11.492 1 98.69 319 ALA B CA 1
ATOM 8439 C C . ALA B 1 319 ? 2.172 43.844 11.055 1 98.69 319 ALA B C 1
ATOM 8441 O O . ALA B 1 319 ? 2.479 43.969 9.867 1 98.69 319 ALA B O 1
ATOM 8442 N N . LEU B 1 320 ? 3.096 43.75 11.977 1 98.75 320 LEU B N 1
ATOM 8443 C CA . LEU B 1 320 ? 4.496 43.406 11.773 1 98.75 320 LEU B CA 1
ATOM 8444 C C . LEU B 1 320 ? 4.82 42.031 12.391 1 98.75 320 LEU B C 1
ATOM 8446 O O . LEU B 1 320 ? 4.613 41.844 13.586 1 98.75 320 LEU B O 1
ATOM 8450 N N . SER B 1 321 ? 5.266 41.156 11.547 1 98.69 321 SER B N 1
ATOM 8451 C CA . SER B 1 321 ? 5.477 39.781 11.969 1 98.69 321 SER B CA 1
ATOM 8452 C C . SER B 1 321 ? 6.957 39.406 11.914 1 98.69 321 SER B C 1
ATOM 8454 O O . SER B 1 321 ? 7.656 39.781 10.969 1 98.69 321 SER B O 1
ATOM 8456 N N . ASP B 1 322 ? 7.461 38.688 12.898 1 98.5 322 ASP B N 1
ATOM 8457 C CA . ASP B 1 322 ? 8.82 38.125 12.938 1 98.5 322 ASP B CA 1
ATOM 8458 C C . ASP B 1 322 ? 8.867 36.75 12.336 1 98.5 322 ASP B C 1
ATOM 8460 O O . ASP B 1 322 ? 8.359 35.781 12.93 1 98.5 322 ASP B O 1
ATOM 8464 N N . GLN B 1 323 ? 9.508 36.656 11.258 1 98.06 323 GLN B N 1
ATOM 8465 C CA . GLN B 1 323 ? 9.578 35.344 10.578 1 98.06 323 GLN B CA 1
ATOM 8466 C C . GLN B 1 323 ? 10.703 34.5 11.148 1 98.06 323 GLN B C 1
ATOM 8468 O O . GLN B 1 323 ? 10.594 33.281 11.195 1 98.06 323 GLN B O 1
ATOM 8473 N N . GLY B 1 324 ? 11.742 35.125 11.555 1 98.06 324 GLY B N 1
ATOM 8474 C CA . GLY B 1 324 ? 12.969 34.406 11.867 1 98.06 324 GLY B CA 1
ATOM 8475 C C . GLY B 1 324 ? 13.844 34.156 10.656 1 98.06 324 GLY B C 1
ATOM 8476 O O . GLY B 1 324 ? 13.805 34.938 9.688 1 98.06 324 GLY B O 1
ATOM 8477 N N . ALA B 1 325 ? 14.648 33.156 10.719 1 98 325 ALA B N 1
ATOM 8478 C CA . ALA B 1 325 ? 15.789 33 9.82 1 98 325 ALA B CA 1
ATOM 8479 C C . ALA B 1 325 ? 15.344 32.531 8.438 1 98 325 ALA B C 1
ATOM 8481 O O . ALA B 1 325 ? 16.031 32.75 7.445 1 98 325 ALA B O 1
ATOM 8482 N N . TYR B 1 326 ? 14.242 31.875 8.305 1 97.25 326 TYR B N 1
ATOM 8483 C CA . TYR B 1 326 ? 13.828 31.297 7.035 1 97.25 326 TYR B CA 1
ATOM 8484 C C . TYR B 1 326 ? 12.352 31.547 6.773 1 97.25 326 TYR B C 1
ATOM 8486 O O . TYR B 1 326 ? 11.547 31.578 7.711 1 97.25 326 TYR B O 1
ATOM 8494 N N . GLY B 1 327 ? 11.945 31.625 5.492 1 95.94 327 GLY B N 1
ATOM 8495 C CA . GLY B 1 327 ? 10.734 32.312 5.113 1 95.94 327 GLY B CA 1
ATOM 8496 C C . GLY B 1 327 ? 9.555 31.406 4.895 1 95.94 327 GLY B C 1
ATOM 8497 O O . GLY B 1 327 ? 8.523 31.812 4.359 1 95.94 327 GLY B O 1
ATOM 8498 N N . TYR B 1 328 ? 9.625 30.062 5.273 1 95.88 328 TYR B N 1
ATOM 8499 C CA . TYR B 1 328 ? 8.477 29.188 5.078 1 95.88 328 TYR B CA 1
ATOM 8500 C C . TYR B 1 328 ? 7.293 29.641 5.922 1 95.88 328 TYR B C 1
ATOM 8502 O O . TYR B 1 328 ? 7.461 30.016 7.086 1 95.88 328 TYR B O 1
ATOM 8510 N N . HIS B 1 329 ? 6.012 29.75 5.355 1 96.19 329 HIS B N 1
ATOM 8511 C CA . HIS B 1 329 ? 4.727 30.062 5.969 1 96.19 329 HIS B CA 1
ATOM 8512 C C . HIS B 1 329 ? 4.66 31.531 6.383 1 96.19 329 HIS B C 1
ATOM 8514 O O . HIS B 1 329 ? 3.799 31.906 7.18 1 96.19 329 HIS B O 1
ATOM 8520 N N . ALA B 1 330 ? 5.535 32.375 5.871 1 96.12 330 ALA B N 1
ATOM 8521 C CA . ALA B 1 330 ? 5.625 33.781 6.312 1 96.12 330 ALA B CA 1
ATOM 8522 C C . ALA B 1 330 ? 4.461 34.594 5.77 1 96.12 330 ALA B C 1
ATOM 8524 O O . ALA B 1 330 ? 3.59 35.031 6.523 1 96.12 330 ALA B O 1
ATOM 8525 N N . PHE B 1 331 ? 4.344 34.594 4.5 1 94.81 331 PHE B N 1
ATOM 8526 C CA . PHE B 1 331 ? 3.387 35.469 3.82 1 94.81 331 PHE B CA 1
ATOM 8527 C C . PHE B 1 331 ? 1.957 35.031 4.121 1 94.81 331 PHE B C 1
ATOM 8529 O O . PHE B 1 331 ? 1.097 35.875 4.414 1 94.81 331 PHE B O 1
ATOM 8536 N N . THR B 1 332 ? 1.748 33.781 4.098 1 95.31 332 THR B N 1
ATOM 8537 C CA . THR B 1 332 ? 0.39 33.281 4.242 1 95.31 332 THR B CA 1
ATOM 8538 C C . THR B 1 332 ? -0.102 33.438 5.676 1 95.31 332 THR B C 1
ATOM 8540 O O . THR B 1 332 ? -1.286 33.719 5.906 1 95.31 332 THR B O 1
ATOM 8543 N N . THR B 1 333 ? 0.75 33.281 6.664 1 97.19 333 THR B N 1
ATOM 8544 C CA . THR B 1 333 ? 0.384 33.5 8.055 1 97.19 333 THR B CA 1
ATOM 8545 C C . THR B 1 333 ? 0.029 34.938 8.305 1 97.19 333 THR B C 1
ATOM 8547 O O . THR B 1 333 ? -0.977 35.25 8.945 1 97.19 333 THR B O 1
ATOM 8550 N N . LEU B 1 334 ? 0.805 35.844 7.77 1 97.12 334 LEU B N 1
ATOM 8551 C CA . LEU B 1 334 ? 0.594 37.281 7.902 1 97.12 334 LEU B CA 1
ATOM 8552 C C . LEU B 1 334 ? -0.772 37.688 7.359 1 97.12 334 LEU B C 1
ATOM 8554 O O . LEU B 1 334 ? -1.485 38.469 7.98 1 97.12 334 LEU B O 1
ATOM 8558 N N . ASN B 1 335 ? -1.113 37.125 6.301 1 96.19 335 ASN B N 1
ATOM 8559 C CA . ASN B 1 335 ? -2.352 37.5 5.625 1 96.19 335 ASN B CA 1
ATOM 8560 C C . ASN B 1 335 ? -3.574 37.188 6.48 1 96.19 335 ASN B C 1
ATOM 8562 O O . ASN B 1 335 ? -4.586 37.875 6.406 1 96.19 335 ASN B O 1
ATOM 8566 N N . LEU B 1 336 ? -3.504 36.219 7.309 1 97.31 336 LEU B N 1
ATOM 8567 C CA . LEU B 1 336 ? -4.672 35.75 8.055 1 97.31 336 LEU B CA 1
ATOM 8568 C C . LEU B 1 336 ? -4.953 36.688 9.234 1 97.31 336 LEU B C 1
ATOM 8570 O O . LEU B 1 336 ? -6.047 36.656 9.805 1 97.31 336 LEU B O 1
ATOM 8574 N N . VAL B 1 337 ? -3.984 37.562 9.547 1 98.19 337 VAL B N 1
ATOM 8575 C CA . VAL B 1 337 ? -4.215 38.562 10.594 1 98.19 337 VAL B CA 1
ATOM 8576 C C . VAL B 1 337 ? -5.398 39.438 10.219 1 98.19 337 VAL B C 1
ATOM 8578 O O . VAL B 1 337 ? -6.266 39.719 11.047 1 98.19 337 VAL B O 1
ATOM 8581 N N . GLY B 1 338 ? -5.41 39.875 8.992 1 97.44 338 GLY B N 1
ATOM 8582 C CA . GLY B 1 338 ? -6.5 40.719 8.516 1 97.44 338 GLY B CA 1
ATOM 8583 C C . GLY B 1 338 ? -7.66 39.906 7.945 1 97.44 338 GLY B C 1
ATOM 8584 O O . GLY B 1 338 ? -8.82 40.219 8.211 1 97.44 338 GLY B O 1
ATOM 8585 N N . ASN B 1 339 ? -7.367 38.844 7.258 1 96.75 339 ASN B N 1
ATOM 8586 C CA . ASN B 1 339 ? -8.328 38.094 6.469 1 96.75 339 ASN B CA 1
ATOM 8587 C C . ASN B 1 339 ? -9.367 37.406 7.355 1 96.75 339 ASN B C 1
ATOM 8589 O O . ASN B 1 339 ? -10.523 37.25 6.949 1 96.75 339 ASN B O 1
ATOM 8593 N N . LYS B 1 340 ? -9.008 37.062 8.594 1 97.31 340 LYS B N 1
ATOM 8594 C CA . LYS B 1 340 ? -9.93 36.312 9.438 1 97.31 340 LYS B CA 1
ATOM 8595 C C . LYS B 1 340 ? -10.523 37.188 10.531 1 97.31 340 LYS B C 1
ATOM 8597 O O . LYS B 1 340 ? -11.383 36.719 11.297 1 97.31 340 LYS B O 1
ATOM 8602 N N . THR B 1 341 ? -10.156 38.469 10.578 1 97.75 341 THR B N 1
ATOM 8603 C CA . THR B 1 341 ? -10.625 39.312 11.656 1 97.75 341 THR B CA 1
ATOM 8604 C C . THR B 1 341 ? -11.508 40.438 11.117 1 97.75 341 THR B C 1
ATOM 8606 O O . THR B 1 341 ? -12.672 40.562 11.516 1 97.75 341 THR B O 1
ATOM 8609 N N . LEU B 1 342 ? -11.109 41.094 10.07 1 97.81 342 LEU B N 1
ATOM 8610 C CA . LEU B 1 342 ? -11.797 42.281 9.562 1 97.81 342 LEU B CA 1
ATOM 8611 C C . LEU B 1 342 ? -13.211 41.938 9.102 1 97.81 342 LEU B C 1
ATOM 8613 O O . LEU B 1 342 ? -14.148 42.719 9.32 1 97.81 342 LEU B O 1
ATOM 8617 N N . PRO B 1 343 ? -13.414 40.75 8.547 1 97.44 343 PRO B N 1
ATOM 8618 C CA . PRO B 1 343 ? -14.75 40.438 8.031 1 97.44 343 PRO B CA 1
ATOM 8619 C C . PRO B 1 343 ? -15.75 40.125 9.141 1 97.44 343 PRO B C 1
ATOM 8621 O O . PRO B 1 343 ? -16.953 40.031 8.883 1 97.44 343 PRO B O 1
ATOM 8624 N N . LEU B 1 344 ? -15.32 39.969 10.375 1 97.19 344 LEU B N 1
ATOM 8625 C CA . LEU B 1 344 ? -16.188 39.688 11.516 1 97.19 344 LEU B CA 1
ATOM 8626 C C . LEU B 1 344 ? -17.219 40.812 11.695 1 97.19 344 LEU B C 1
ATOM 8628 O O . LEU B 1 344 ? -18.312 40.562 12.203 1 97.19 344 LEU B O 1
ATOM 8632 N N . TYR B 1 345 ? -16.828 42 11.375 1 96.88 345 TYR B N 1
ATOM 8633 C CA . TYR B 1 345 ? -17.672 43.156 11.523 1 96.88 345 TYR B CA 1
ATOM 8634 C C . TYR B 1 345 ? -18.031 43.75 10.172 1 96.88 345 TYR B C 1
ATOM 8636 O O . TYR B 1 345 ? -17.203 44.375 9.508 1 96.88 345 TYR B O 1
ATOM 8644 N N . SER B 1 346 ? -19.297 43.625 9.82 1 90.56 346 SER B N 1
ATOM 8645 C CA . SER B 1 346 ? -19.703 43.875 8.438 1 90.56 346 SER B CA 1
ATOM 8646 C C . SER B 1 346 ? -20.391 45.219 8.297 1 90.56 346 SER B C 1
ATOM 8648 O O . SER B 1 346 ? -20.781 45.625 7.191 1 90.56 346 SER B O 1
ATOM 8650 N N . ARG B 1 347 ? -20.5 46 9.367 1 91.38 347 ARG B N 1
ATOM 8651 C CA . ARG B 1 347 ? -21.234 47.25 9.305 1 91.38 347 ARG B CA 1
ATOM 8652 C C . ARG B 1 347 ? -20.281 48.406 8.977 1 91.38 347 ARG B C 1
ATOM 8654 O O . ARG B 1 347 ? -20.734 49.531 8.781 1 91.38 347 ARG B O 1
ATOM 8661 N N . MET B 1 348 ? -19.078 48.094 8.867 1 96.62 348 MET B N 1
ATOM 8662 C CA . MET B 1 348 ? -18.078 49.156 8.68 1 96.62 348 MET B CA 1
ATOM 8663 C C . MET B 1 348 ? -18.219 49.781 7.305 1 96.62 348 MET B C 1
ATOM 8665 O O . MET B 1 348 ? -18.594 49.125 6.336 1 96.62 348 MET B O 1
ATOM 8669 N N . ARG B 1 349 ? -17.859 51 7.242 1 97.56 349 ARG B N 1
ATOM 8670 C CA . ARG B 1 349 ? -17.812 51.75 5.988 1 97.56 349 ARG B CA 1
ATOM 8671 C C . ARG B 1 349 ? -16.422 51.625 5.352 1 97.56 349 ARG B C 1
ATOM 8673 O O . ARG B 1 349 ? -16.297 51.781 4.133 1 97.56 349 ARG B O 1
ATOM 8680 N N . ALA B 1 350 ? -15.461 51.469 6.195 1 98.19 350 ALA B N 1
ATOM 8681 C CA . ALA B 1 350 ? -14.086 51.406 5.703 1 98.19 350 ALA B CA 1
ATOM 8682 C C . ALA B 1 350 ? -13.242 50.438 6.52 1 98.19 350 ALA B C 1
ATOM 8684 O O . ALA B 1 350 ? -13.391 50.344 7.742 1 98.19 350 ALA B O 1
ATOM 8685 N N . ALA B 1 351 ? -12.406 49.688 5.855 1 98.31 351 ALA B N 1
ATOM 8686 C CA . ALA B 1 351 ? -11.453 48.781 6.492 1 98.31 351 ALA B CA 1
ATOM 8687 C C . ALA B 1 351 ? -10.117 48.781 5.75 1 98.31 351 ALA B C 1
ATOM 8689 O O . ALA B 1 351 ? -10.078 48.969 4.531 1 98.31 351 ALA B O 1
ATOM 8690 N N . ARG B 1 352 ? -9.047 48.594 6.402 1 98.31 352 ARG B N 1
ATOM 8691 C CA . ARG B 1 352 ? -7.723 48.5 5.801 1 98.31 352 ARG B CA 1
ATOM 8692 C C . ARG B 1 352 ? -6.832 47.531 6.555 1 98.31 352 ARG B C 1
ATOM 8694 O O . ARG B 1 352 ? -6.906 47.438 7.781 1 98.31 352 ARG B O 1
ATOM 8701 N N . PHE B 1 353 ? -6.023 46.75 5.793 1 98.19 353 PHE B N 1
ATOM 8702 C CA . PHE B 1 353 ? -5 45.875 6.352 1 98.19 353 PHE B CA 1
ATOM 8703 C C . PHE B 1 353 ? -3.646 46.156 5.707 1 98.19 353 PHE B C 1
ATOM 8705 O O . PHE B 1 353 ? -3.529 46.188 4.48 1 98.19 353 PHE B O 1
ATOM 8712 N N . PHE B 1 354 ? -2.67 46.406 6.457 1 98.19 354 PHE B N 1
ATOM 8713 C CA . PHE B 1 354 ? -1.276 46.5 6.035 1 98.19 354 PHE B CA 1
ATOM 8714 C C . PHE B 1 354 ? -0.393 45.594 6.883 1 98.19 354 PHE B C 1
ATOM 8716 O O . PHE B 1 354 ? -0.331 45.75 8.102 1 98.19 354 PHE B O 1
ATOM 8723 N N . GLY B 1 355 ? 0.182 44.594 6.258 1 97.75 355 GLY B N 1
ATOM 8724 C CA . GLY B 1 355 ? 1.024 43.656 6.973 1 97.75 355 GLY B CA 1
ATOM 8725 C C . GLY B 1 355 ? 2.406 43.531 6.363 1 97.75 355 GLY B C 1
ATOM 8726 O O . GLY B 1 355 ? 2.561 43.562 5.141 1 97.75 355 GLY B O 1
ATOM 8727 N N . GLN B 1 356 ? 3.447 43.375 7.168 1 98.06 356 GLN B N 1
ATOM 8728 C CA . GLN B 1 356 ? 4.82 43.062 6.773 1 98.06 356 GLN B CA 1
ATOM 8729 C C . GLN B 1 356 ? 5.406 41.938 7.621 1 98.06 356 GLN B C 1
ATOM 8731 O O . GLN B 1 356 ? 5.145 41.875 8.82 1 98.06 356 GLN B O 1
ATOM 8736 N N . VAL B 1 357 ? 6.117 41.062 7 1 98.12 357 VAL B N 1
ATOM 8737 C CA . VAL B 1 357 ? 6.816 39.969 7.688 1 98.12 357 VAL B CA 1
ATOM 8738 C C . VAL B 1 357 ? 8.305 40.031 7.352 1 98.12 357 VAL B C 1
ATOM 8740 O O . VAL B 1 357 ? 8.68 40.219 6.188 1 98.12 357 VAL B O 1
ATOM 8743 N N . VAL B 1 358 ? 9.203 39.875 8.383 1 98.38 358 VAL B N 1
ATOM 8744 C CA . VAL B 1 358 ? 10.602 40.219 8.18 1 98.38 358 VAL B CA 1
ATOM 8745 C C . VAL B 1 358 ? 11.492 39.062 8.656 1 98.38 358 VAL B C 1
ATOM 8747 O O . VAL B 1 358 ? 11.102 38.312 9.531 1 98.38 358 VAL B O 1
ATOM 8750 N N . TYR B 1 359 ? 12.68 38.969 8.047 1 97.88 359 TYR B N 1
ATOM 8751 C CA . TYR B 1 359 ? 13.727 38.062 8.492 1 97.88 359 TYR B CA 1
ATOM 8752 C C . TYR B 1 359 ? 14.398 38.594 9.75 1 97.88 359 TYR B C 1
ATOM 8754 O O . TYR B 1 359 ? 14.617 39.781 9.898 1 97.88 359 TYR B O 1
ATOM 8762 N N . THR B 1 360 ? 14.703 37.75 10.625 1 98.31 360 THR B N 1
ATOM 8763 C CA . THR B 1 360 ? 15.602 37.969 11.75 1 98.31 360 THR B CA 1
ATOM 8764 C C . THR B 1 360 ? 16.5 36.75 11.977 1 98.31 360 THR B C 1
ATOM 8766 O O . THR B 1 360 ? 16.328 35.719 11.328 1 98.31 360 THR B O 1
ATOM 8769 N N . ASN B 1 361 ? 17.531 36.906 12.789 1 98.19 361 ASN B N 1
ATOM 8770 C CA . ASN B 1 361 ? 18.406 35.781 13.133 1 98.19 361 ASN B CA 1
ATOM 8771 C C . ASN B 1 361 ? 17.875 35 14.328 1 98.19 361 ASN B C 1
ATOM 8773 O O . ASN B 1 361 ? 18.594 34.75 15.289 1 98.19 361 ASN B O 1
ATOM 8777 N N . LYS B 1 362 ? 16.594 34.625 14.305 1 97.56 362 LYS B N 1
ATOM 8778 C CA . LYS B 1 362 ? 15.922 33.812 15.336 1 97.56 362 LYS B CA 1
ATOM 8779 C C . LYS B 1 362 ? 15.336 32.531 14.75 1 97.56 362 LYS B C 1
ATOM 8781 O O . LYS B 1 362 ? 15.359 32.344 13.531 1 97.56 362 LYS B O 1
ATOM 8786 N N . LEU B 1 363 ? 14.922 31.688 15.711 1 96.75 363 LEU B N 1
ATOM 8787 C CA . LEU B 1 363 ? 14.164 30.516 15.297 1 96.75 363 LEU B CA 1
ATOM 8788 C C . LEU B 1 363 ? 13.023 30.906 14.359 1 96.75 363 LEU B C 1
ATOM 8790 O O . LEU B 1 363 ? 12.289 31.844 14.633 1 96.75 363 LEU B O 1
ATOM 8794 N N . PRO B 1 364 ? 12.914 30.203 13.258 1 97.31 364 PRO B N 1
ATOM 8795 C CA . PRO B 1 364 ? 11.875 30.562 12.297 1 97.31 364 PRO B CA 1
ATOM 8796 C C . PRO B 1 364 ? 10.461 30.344 12.844 1 97.31 364 PRO B C 1
ATOM 8798 O O . PRO B 1 364 ? 10.219 29.344 13.539 1 97.31 364 PRO B O 1
ATOM 8801 N N . GLY B 1 365 ? 9.531 31.281 12.523 1 97.31 365 GLY B N 1
ATOM 8802 C CA . GLY B 1 365 ? 8.109 31 12.68 1 97.31 365 GLY B CA 1
ATOM 8803 C C . GLY B 1 365 ? 7.57 30.047 11.625 1 97.31 365 GLY B C 1
ATOM 8804 O O . GLY B 1 365 ? 8.078 30.016 10.5 1 97.31 365 GLY B O 1
ATOM 8805 N N . GLY B 1 366 ? 6.633 29.281 11.953 1 97.38 366 GLY B N 1
ATOM 8806 C CA . GLY B 1 366 ? 5.98 28.375 11.031 1 97.38 366 GLY B CA 1
ATOM 8807 C C . GLY B 1 366 ? 4.488 28.234 11.273 1 97.38 366 GLY B C 1
ATOM 8808 O O . GLY B 1 366 ? 3.902 29.031 12.016 1 97.38 366 GLY B O 1
ATOM 8809 N N . ALA B 1 367 ? 3.902 27.266 10.617 1 97.75 367 ALA B N 1
ATOM 8810 C CA . ALA B 1 367 ? 2.469 27.047 10.766 1 97.75 367 ALA B CA 1
ATOM 8811 C C . ALA B 1 367 ? 2.121 26.656 12.203 1 97.75 367 ALA B C 1
ATOM 8813 O O . ALA B 1 367 ? 2.832 25.859 12.828 1 97.75 367 ALA B O 1
ATOM 8814 N N . PHE B 1 368 ? 1.108 27.234 12.734 1 97.94 368 PHE B N 1
ATOM 8815 C CA . PHE B 1 368 ? 0.553 26.938 14.047 1 97.94 368 PHE B CA 1
ATOM 8816 C C . PHE B 1 368 ? -0.968 27.047 14.031 1 97.94 368 PHE B C 1
ATOM 8818 O O . PHE B 1 368 ? -1.528 27.906 13.359 1 97.94 368 PHE B O 1
ATOM 8825 N N . ARG B 1 369 ? -1.691 26.156 14.805 1 95.62 369 ARG B N 1
ATOM 8826 C CA . ARG B 1 369 ? -3.148 26.125 14.875 1 95.62 369 ARG B CA 1
ATOM 8827 C C . ARG B 1 369 ? -3.729 27.531 15 1 95.62 369 ARG B C 1
ATOM 8829 O O . ARG B 1 369 ? -3.355 28.281 15.898 1 95.62 369 ARG B O 1
ATOM 8836 N N . GLY B 1 370 ? -4.594 27.859 14.109 1 96.88 370 GLY B N 1
ATOM 8837 C CA . GLY B 1 370 ? -5.172 29.188 14.055 1 96.88 370 GLY B CA 1
ATOM 8838 C C . GLY B 1 370 ? -4.438 30.125 13.102 1 96.88 370 GLY B C 1
ATOM 8839 O O . GLY B 1 370 ? -4.992 31.125 12.656 1 96.88 370 GLY B O 1
ATOM 8840 N N . TYR B 1 371 ? -3.146 29.75 12.93 1 96.62 371 TYR B N 1
ATOM 8841 C CA . TYR B 1 371 ? -2.303 30.469 11.977 1 96.62 371 TYR B CA 1
ATOM 8842 C C . TYR B 1 371 ? -2.18 31.938 12.359 1 96.62 371 TYR B C 1
ATOM 8844 O O . TYR B 1 371 ? -1.781 32.25 13.477 1 96.62 371 TYR B O 1
ATOM 8852 N N . GLY B 1 372 ? -2.41 32.906 11.555 1 97.69 372 GLY B N 1
ATOM 8853 C CA . GLY B 1 372 ? -2.303 34.312 11.883 1 97.69 372 GLY B CA 1
ATOM 8854 C C . GLY B 1 372 ? -3.564 34.875 12.508 1 97.69 372 GLY B C 1
ATOM 8855 O O . GLY B 1 372 ? -3.541 35.969 13.086 1 97.69 372 GLY B O 1
ATOM 8856 N N . ALA B 1 373 ? -4.617 34.125 12.531 1 98.31 373 ALA B N 1
ATOM 8857 C CA . ALA B 1 373 ? -5.914 34.562 13.023 1 98.31 373 ALA B CA 1
ATOM 8858 C C . ALA B 1 373 ? -5.891 34.781 14.539 1 98.31 373 ALA B C 1
ATOM 8860 O O . ALA B 1 373 ? -6.574 35.656 15.062 1 98.31 373 ALA B O 1
ATOM 8861 N N . VAL B 1 374 ? -5.113 33.969 15.234 1 98.31 374 VAL B N 1
ATOM 8862 C CA . VAL B 1 374 ? -5.043 34.031 16.688 1 98.31 374 VAL B CA 1
ATOM 8863 C C . VAL B 1 374 ? -4.523 35.406 17.125 1 98.31 374 VAL B C 1
ATOM 8865 O O . VAL B 1 374 ? -5.113 36.062 17.984 1 98.31 374 VAL B O 1
ATOM 8868 N N . GLN B 1 375 ? -3.445 35.875 16.469 1 98.38 375 GLN B N 1
ATOM 8869 C CA . GLN B 1 375 ? -2.838 37.156 16.781 1 98.38 375 GLN B CA 1
ATOM 8870 C C . GLN B 1 375 ? -3.738 38.312 16.344 1 98.38 375 GLN B C 1
ATOM 8872 O O . GLN B 1 375 ? -3.881 39.312 17.078 1 98.38 375 GLN B O 1
ATOM 8877 N N . GLY B 1 376 ? -4.328 38.156 15.195 1 98.62 376 GLY B N 1
ATOM 8878 C CA . GLY B 1 376 ? -5.262 39.188 14.727 1 98.62 376 GLY B CA 1
ATOM 8879 C C . GLY B 1 376 ? -6.492 39.312 15.609 1 98.62 376 GLY B C 1
ATOM 8880 O O . GLY B 1 376 ? -6.949 40.406 15.883 1 98.62 376 GLY B O 1
ATOM 8881 N N . THR B 1 377 ? -7.062 38.219 16.031 1 98.75 377 THR B N 1
ATOM 8882 C CA . THR B 1 377 ? -8.25 38.219 16.875 1 98.75 377 THR B CA 1
ATOM 8883 C C . THR B 1 377 ? -7.941 38.812 18.234 1 98.75 377 THR B C 1
ATOM 8885 O O . THR B 1 377 ? -8.758 39.531 18.797 1 98.75 377 THR B O 1
ATOM 8888 N N . PHE B 1 378 ? -6.777 38.531 18.797 1 98.5 378 PHE B N 1
ATOM 8889 C CA . PHE B 1 378 ? -6.387 39.125 20.078 1 98.5 378 PHE B CA 1
ATOM 8890 C C . PHE B 1 378 ? -6.43 40.656 20 1 98.5 378 PHE B C 1
ATOM 8892 O O . PHE B 1 378 ? -7.012 41.312 20.859 1 98.5 378 PHE B O 1
ATOM 8899 N N . ALA B 1 379 ? -5.812 41.094 18.922 1 98.69 379 ALA B N 1
ATOM 8900 C CA . ALA B 1 379 ? -5.688 42.562 18.781 1 98.69 379 ALA B CA 1
ATOM 8901 C C . ALA B 1 379 ? -7.047 43.188 18.531 1 98.69 379 ALA B C 1
ATOM 8903 O O . ALA B 1 379 ? -7.449 44.094 19.281 1 98.69 379 ALA B O 1
ATOM 8904 N N . LEU B 1 380 ? -7.77 42.688 17.609 1 98.56 380 LEU B N 1
ATOM 8905 C CA . LEU B 1 380 ? -9.031 43.312 17.234 1 98.56 380 LEU B CA 1
ATOM 8906 C C . LEU B 1 380 ? -10.062 43.188 18.344 1 98.56 380 LEU B C 1
ATOM 8908 O O . LEU B 1 380 ? -10.727 44.188 18.703 1 98.56 380 LEU B O 1
ATOM 8912 N N . GLU B 1 381 ? -10.242 42.031 18.906 1 98.62 381 GLU B N 1
ATOM 8913 C CA . GLU B 1 381 ? -11.281 41.812 19.906 1 98.62 381 GLU B CA 1
ATOM 8914 C C . GLU B 1 381 ? -10.938 42.5 21.219 1 98.62 381 GLU B C 1
ATOM 8916 O O . GLU B 1 381 ? -11.828 42.938 21.953 1 98.62 381 GLU B O 1
ATOM 8921 N N . SER B 1 382 ? -9.625 42.625 21.547 1 98.44 382 SER B N 1
ATOM 8922 C CA . SER B 1 382 ? -9.242 43.438 22.688 1 98.44 382 SER B CA 1
ATOM 8923 C C . SER B 1 382 ? -9.648 44.906 22.469 1 98.44 382 SER B C 1
ATOM 8925 O O . SER B 1 382 ? -10.125 45.562 23.391 1 98.44 382 SER B O 1
ATOM 8927 N N . MET B 1 383 ? -9.5 45.375 21.25 1 98.06 383 MET B N 1
ATOM 8928 C CA . MET B 1 383 ? -9.867 46.75 20.906 1 98.06 383 MET B CA 1
ATOM 8929 C C . MET B 1 383 ? -11.383 46.938 20.984 1 98.06 383 MET B C 1
ATOM 8931 O O . MET B 1 383 ? -11.867 48 21.391 1 98.06 383 MET B O 1
ATOM 8935 N N . VAL B 1 384 ? -12.102 45.969 20.562 1 98.44 384 VAL B N 1
ATOM 8936 C CA . VAL B 1 384 ? -13.562 46.031 20.609 1 98.44 384 VAL B CA 1
ATOM 8937 C C . VAL B 1 384 ? -14.031 46.062 22.062 1 98.44 384 VAL B C 1
ATOM 8939 O O . VAL B 1 384 ? -14.984 46.781 22.391 1 98.44 384 VAL B O 1
ATOM 8942 N N . ASN B 1 385 ? -13.422 45.281 22.969 1 98.25 385 ASN B N 1
ATOM 8943 C CA . ASN B 1 385 ? -13.727 45.375 24.391 1 98.25 385 ASN B CA 1
ATOM 8944 C C . ASN B 1 385 ? -13.422 46.75 24.953 1 98.25 385 ASN B C 1
ATOM 8946 O O . ASN B 1 385 ? -14.195 47.281 25.75 1 98.25 385 ASN B O 1
ATOM 8950 N N . LYS B 1 386 ? -12.305 47.344 24.562 1 98.06 386 LYS B N 1
ATOM 8951 C CA . LYS B 1 386 ? -11.969 48.719 24.969 1 98.06 386 LYS B CA 1
ATOM 8952 C C . LYS B 1 386 ? -13.008 49.688 24.469 1 98.06 386 LYS B C 1
ATOM 8954 O O . LYS B 1 386 ? -13.383 50.625 25.188 1 98.06 386 LYS B O 1
ATOM 8959 N N . LEU B 1 387 ? -13.398 49.5 23.266 1 98.31 387 LEU B N 1
ATOM 8960 C CA . LEU B 1 387 ? -14.398 50.375 22.672 1 98.31 387 LEU B CA 1
ATOM 8961 C C . LEU B 1 387 ? -15.711 50.312 23.453 1 98.31 387 LEU B C 1
ATOM 8963 O O . LEU B 1 387 ? -16.344 51.344 23.688 1 98.31 387 LEU B O 1
ATOM 8967 N N . ALA B 1 388 ? -16.156 49.125 23.766 1 98.25 388 ALA B N 1
ATOM 8968 C CA . ALA B 1 388 ? -17.375 48.938 24.562 1 98.25 388 ALA B CA 1
ATOM 8969 C C . ALA B 1 388 ? -17.281 49.75 25.859 1 98.25 388 ALA B C 1
ATOM 8971 O O . ALA B 1 388 ? -18.25 50.375 26.266 1 98.25 388 ALA B O 1
ATOM 8972 N N . LYS B 1 389 ? -16.188 49.625 26.562 1 97.38 389 LYS B N 1
ATOM 8973 C CA . LYS B 1 389 ? -15.984 50.344 27.812 1 97.38 389 LYS B CA 1
ATOM 8974 C C . LYS B 1 389 ? -16.047 51.844 27.578 1 97.38 389 LYS B C 1
ATOM 8976 O O . LYS B 1 389 ? -16.703 52.562 28.344 1 97.38 389 LYS B O 1
ATOM 8981 N N . GLU B 1 390 ? -15.359 52.281 26.516 1 96.88 390 GLU B N 1
ATOM 8982 C CA . GLU B 1 390 ? -15.336 53.719 26.203 1 96.88 390 GLU B CA 1
ATOM 8983 C C . GLU B 1 390 ? -16.734 54.25 25.906 1 96.88 390 GLU B C 1
ATOM 8985 O O . GLU B 1 390 ? -17.062 55.375 26.25 1 96.88 390 GLU B O 1
ATOM 8990 N N . LEU B 1 391 ? -17.531 53.406 25.359 1 97.75 391 LEU B N 1
ATOM 8991 C CA . LEU B 1 391 ? -18.891 53.812 24.984 1 97.75 391 LEU B CA 1
ATOM 8992 C C . LEU B 1 391 ? -19.875 53.531 26.109 1 97.75 391 LEU B C 1
ATOM 8994 O O . LEU B 1 391 ? -21.047 53.875 26.016 1 97.75 391 LEU B O 1
ATOM 8998 N N . ASN B 1 392 ? -19.375 52.969 27.172 1 96.75 392 ASN B N 1
ATOM 8999 C CA . ASN B 1 392 ? -20.234 52.531 28.266 1 96.75 392 ASN B CA 1
ATOM 9000 C C . ASN B 1 392 ? -21.359 51.625 27.781 1 96.75 392 ASN B C 1
ATOM 9002 O O . ASN B 1 392 ? -22.531 51.844 28.094 1 96.75 392 ASN B O 1
ATOM 9006 N N . MET B 1 393 ? -20.938 50.719 26.922 1 97.31 393 MET B N 1
ATOM 9007 C CA . MET B 1 393 ? -21.859 49.75 26.359 1 97.31 393 MET B CA 1
ATOM 9008 C C . MET B 1 393 ? -21.469 48.344 26.766 1 97.31 393 MET B C 1
ATOM 9010 O O . MET B 1 393 ? -20.281 48.031 26.938 1 97.31 393 MET B O 1
ATOM 9014 N N . ASP B 1 394 ? -22.5 47.469 26.891 1 97.5 394 ASP B N 1
ATOM 9015 C CA . ASP B 1 394 ? -22.25 46.031 27.094 1 97.5 394 ASP B CA 1
ATOM 9016 C C . ASP B 1 394 ? -21.531 45.438 25.875 1 97.5 394 ASP B C 1
ATOM 9018 O O . ASP B 1 394 ? -21.984 45.594 24.75 1 97.5 394 ASP B O 1
ATOM 9022 N N . PRO B 1 395 ? -20.344 44.844 26.172 1 97.75 395 PRO B N 1
ATOM 9023 C CA . PRO B 1 395 ? -19.594 44.281 25.062 1 97.75 395 PRO B CA 1
ATOM 9024 C C . PRO B 1 395 ? -20.438 43.281 24.234 1 97.75 395 PRO B C 1
ATOM 9026 O O . PRO B 1 395 ? -20.219 43.156 23.031 1 97.75 395 PRO B O 1
ATOM 9029 N N . VAL B 1 396 ? -21.312 42.531 24.812 1 98.38 396 VAL B N 1
ATOM 9030 C CA . VAL B 1 396 ? -22.188 41.594 24.109 1 98.38 396 VAL B CA 1
ATOM 9031 C C . VAL B 1 396 ? -23.109 42.375 23.156 1 98.38 396 VAL B C 1
ATOM 9033 O O . VAL B 1 396 ? -23.25 42 21.984 1 98.38 396 VAL B O 1
ATOM 9036 N N . GLU B 1 397 ? -23.688 43.406 23.625 1 97.56 397 GLU B N 1
ATOM 9037 C CA . GLU B 1 397 ? -24.609 44.219 22.828 1 97.56 397 GLU B CA 1
ATOM 9038 C C . GLU B 1 397 ? -23.875 44.875 21.672 1 97.56 397 GLU B C 1
ATOM 9040 O O . GLU B 1 397 ? -24.422 45 20.562 1 97.56 397 GLU B O 1
ATOM 9045 N N . LEU B 1 398 ? -22.703 45.375 21.953 1 98.06 398 LEU B N 1
ATOM 9046 C CA . LEU B 1 398 ? -21.891 46 20.906 1 98.06 398 LEU B CA 1
ATOM 9047 C C . LEU B 1 398 ? -21.656 45.031 19.75 1 98.06 398 LEU B C 1
ATOM 9049 O O . LEU B 1 398 ? -21.766 45.406 18.594 1 98.06 398 LEU B O 1
ATOM 9053 N N . ARG B 1 399 ? -21.312 43.812 20.062 1 98.19 399 ARG B N 1
ATOM 9054 C CA . ARG B 1 399 ? -21.062 42.812 19.031 1 98.19 399 ARG B CA 1
ATOM 9055 C C . ARG B 1 399 ? -22.344 42.438 18.297 1 98.19 399 ARG B C 1
ATOM 9057 O O . ARG B 1 399 ? -22.344 42.312 17.078 1 98.19 399 ARG B O 1
ATOM 9064 N N . LEU B 1 400 ? -23.391 42.188 19.031 1 97.69 400 LEU B N 1
ATOM 9065 C CA . LEU B 1 400 ? -24.672 41.812 18.422 1 97.69 400 LEU B CA 1
ATOM 9066 C C . LEU B 1 400 ? -25.125 42.875 17.438 1 97.69 400 LEU B C 1
ATOM 9068 O O . LEU B 1 400 ? -25.75 42.562 16.422 1 97.69 400 LEU B O 1
ATOM 9072 N N . LYS B 1 401 ? -24.75 44.031 17.641 1 97.25 401 LYS B N 1
ATOM 9073 C CA . LYS B 1 401 ? -25.125 45.156 16.797 1 97.25 401 LYS B CA 1
ATOM 9074 C C . LYS B 1 401 ? -24.297 45.188 15.508 1 97.25 401 LYS B C 1
ATOM 9076 O O . LYS B 1 401 ? -24.781 45.594 14.453 1 97.25 401 LYS B O 1
ATOM 9081 N N . ASN B 1 402 ? -23.109 44.719 15.547 1 97.81 402 ASN B N 1
ATOM 9082 C CA . ASN B 1 402 ? -22.172 45.031 14.477 1 97.81 402 ASN B CA 1
ATOM 9083 C C . ASN B 1 402 ? -21.703 43.781 13.734 1 97.81 402 ASN B C 1
ATOM 9085 O O . ASN B 1 402 ? -21.172 43.875 12.633 1 97.81 402 ASN B O 1
ATOM 9089 N N . THR B 1 403 ? -21.875 42.594 14.258 1 96.81 403 THR B N 1
ATOM 9090 C CA . THR B 1 403 ? -21.266 41.375 13.711 1 96.81 403 THR B CA 1
ATOM 9091 C C . THR B 1 403 ? -21.953 40.938 12.422 1 96.81 403 THR B C 1
ATOM 9093 O O . THR B 1 403 ? -23.078 41.344 12.156 1 96.81 403 THR B O 1
ATOM 9096 N N . VAL B 1 404 ? -21.281 40.188 11.648 1 96.44 404 VAL B N 1
ATOM 9097 C CA . VAL B 1 404 ? -21.734 39.688 10.352 1 96.44 404 VAL B CA 1
ATOM 9098 C C . VAL B 1 404 ? -22.938 38.75 10.547 1 96.44 404 VAL B C 1
ATOM 9100 O O . VAL B 1 404 ? -23.047 38.062 11.578 1 96.44 404 VAL B O 1
ATOM 9103 N N . ARG B 1 405 ? -23.828 38.688 9.508 1 96.69 405 ARG B N 1
ATOM 9104 C CA . ARG B 1 405 ? -25.016 37.812 9.516 1 96.69 405 ARG B CA 1
ATOM 9105 C C . ARG B 1 405 ? -25.109 37 8.25 1 96.69 405 ARG B C 1
ATOM 9107 O O . ARG B 1 405 ? -24.516 37.344 7.227 1 96.69 405 ARG B O 1
ATOM 9114 N N . GLU B 1 406 ? -25.781 35.875 8.453 1 96.5 406 GLU B N 1
ATOM 9115 C CA . GLU B 1 406 ? -26.062 35.031 7.297 1 96.5 406 GLU B CA 1
ATOM 9116 C C . GLU B 1 406 ? -26.719 35.812 6.176 1 96.5 406 GLU B C 1
ATOM 9118 O O . GLU B 1 406 ? -27.609 36.625 6.426 1 96.5 406 GLU B O 1
ATOM 9123 N N . GLY B 1 407 ? -26.266 35.594 4.934 1 95.62 407 GLY B N 1
ATOM 9124 C CA . GLY B 1 407 ? -26.828 36.25 3.773 1 95.62 407 GLY B CA 1
ATOM 9125 C C . GLY B 1 407 ? -26.078 37.5 3.373 1 95.62 407 GLY B C 1
ATOM 9126 O O . GLY B 1 407 ? -26.281 38.031 2.271 1 95.62 407 GLY B O 1
ATOM 9127 N N . GLU B 1 408 ? -25.141 37.969 4.195 1 96.25 408 GLU B N 1
ATOM 9128 C CA . GLU B 1 408 ? -24.391 39.188 3.906 1 96.25 408 GLU B CA 1
ATOM 9129 C C . GLU B 1 408 ? -23.141 38.875 3.078 1 96.25 408 GLU B C 1
ATOM 9131 O O . GLU B 1 408 ? -22.719 37.719 2.99 1 96.25 408 GLU B O 1
ATOM 9136 N N . LYS B 1 409 ? -22.734 39.844 2.377 1 96.12 409 LYS B N 1
ATOM 9137 C CA . LYS B 1 409 ? -21.375 39.875 1.816 1 96.12 409 LYS B CA 1
ATOM 9138 C C . LYS B 1 409 ? -20.5 40.875 2.584 1 96.12 409 LYS B C 1
ATOM 9140 O O . LYS B 1 409 ? -20.844 42.062 2.717 1 96.12 409 LYS B O 1
ATOM 9145 N N . THR B 1 410 ? -19.484 40.5 3.109 1 96.62 410 THR B N 1
ATOM 9146 C CA . THR B 1 410 ? -18.656 41.312 3.975 1 96.62 410 THR B CA 1
ATOM 9147 C C . THR B 1 410 ? -17.938 42.406 3.166 1 96.62 410 THR B C 1
ATOM 9149 O O . THR B 1 410 ? -17.625 42.188 1.993 1 96.62 410 THR B O 1
ATOM 9152 N N . LEU B 1 411 ? -17.672 43.531 3.777 1 95.38 411 LEU B N 1
ATOM 9153 C CA . LEU B 1 411 ? -16.906 44.594 3.143 1 95.38 411 LEU B CA 1
ATOM 9154 C C . LEU B 1 411 ? -15.469 44.156 2.902 1 95.38 411 LEU B C 1
ATOM 9156 O O . LEU B 1 411 ? -14.992 44.188 1.767 1 95.38 411 LEU B O 1
ATOM 9160 N N . ALA B 1 412 ? -14.883 43.781 4.023 1 95.06 412 ALA B N 1
ATOM 9161 C CA . ALA B 1 412 ? -13.5 43.312 3.912 1 95.06 412 ALA B CA 1
ATOM 9162 C C . ALA B 1 412 ? -13.445 41.906 3.312 1 95.06 412 ALA B C 1
ATOM 9164 O O . ALA B 1 412 ? -14.18 41.031 3.742 1 95.06 412 ALA B O 1
ATOM 9165 N N . TYR B 1 413 ? -12.648 41.719 2.207 1 94.56 413 TYR B N 1
ATOM 9166 C CA . TYR B 1 413 ? -12.32 40.438 1.562 1 94.56 413 TYR B CA 1
ATOM 9167 C C . TYR B 1 413 ? -13.531 39.875 0.823 1 94.56 413 TYR B C 1
ATOM 9169 O O . TYR B 1 413 ? -13.438 38.812 0.179 1 94.56 413 TYR B O 1
ATOM 9177 N N . GLY B 1 414 ? -14.703 40.469 0.896 1 94.94 414 GLY B N 1
ATOM 9178 C CA . GLY B 1 414 ? -15.852 40.156 0.052 1 94.94 414 GLY B CA 1
ATOM 9179 C C . GLY B 1 414 ? -16.359 38.719 0.234 1 94.94 414 GLY B C 1
ATOM 9180 O O . GLY B 1 414 ? -16.703 38.062 -0.741 1 94.94 414 GLY B O 1
ATOM 9181 N N . ILE B 1 415 ? -16.422 38.25 1.45 1 95.38 415 ILE B N 1
ATOM 9182 C CA . ILE B 1 415 ? -16.875 36.875 1.726 1 95.38 415 ILE B CA 1
ATOM 9183 C C . ILE B 1 415 ? -18.391 36.781 1.595 1 95.38 415 ILE B C 1
ATOM 9185 O O . ILE B 1 415 ? -19.109 37.562 2.215 1 95.38 415 ILE B O 1
ATOM 9189 N N . ASP B 1 416 ? -18.859 35.906 0.729 1 95.06 416 ASP B N 1
ATOM 9190 C CA . ASP B 1 416 ? -20.281 35.594 0.677 1 95.06 416 ASP B CA 1
ATOM 9191 C C . ASP B 1 416 ? -20.688 34.656 1.825 1 95.06 416 ASP B C 1
ATOM 9193 O O . ASP B 1 416 ? -20.422 33.469 1.782 1 95.06 416 ASP B O 1
ATOM 9197 N N . VAL B 1 417 ? -21.375 35.219 2.822 1 96.75 417 VAL B N 1
ATOM 9198 C CA . VAL B 1 417 ? -21.703 34.469 4.023 1 96.75 417 VAL B CA 1
ATOM 9199 C C . VAL B 1 417 ? -23 33.688 3.818 1 96.75 417 VAL B C 1
ATOM 9201 O O . VAL B 1 417 ? -24.078 34.188 4.16 1 96.75 417 VAL B O 1
ATOM 9204 N N . LYS B 1 418 ? -22.875 32.469 3.453 1 96.5 418 LYS B N 1
ATOM 9205 C CA . LYS B 1 418 ? -24.047 31.672 3.125 1 96.5 418 LYS B CA 1
ATOM 9206 C C . LYS B 1 418 ? -24.578 30.938 4.355 1 96.5 418 LYS B C 1
ATOM 9208 O O . LYS B 1 418 ? -25.719 30.5 4.375 1 96.5 418 LYS B O 1
ATOM 9213 N N . SER B 1 419 ? -23.766 30.797 5.348 1 97.12 419 SER B N 1
ATOM 9214 C CA . SER B 1 419 ? -24.141 30.156 6.605 1 97.12 419 SER B CA 1
ATOM 9215 C C . SER B 1 419 ? -23.469 30.828 7.793 1 97.12 419 SER B C 1
ATOM 9217 O O . SER B 1 419 ? -22.234 30.938 7.832 1 97.12 419 SER B O 1
ATOM 9219 N N . CYS B 1 420 ? -24.266 31.297 8.82 1 97.81 420 CYS B N 1
ATOM 9220 C CA . CYS B 1 420 ? -23.719 31.984 9.977 1 97.81 420 CYS B CA 1
ATOM 9221 C C . CYS B 1 420 ? -24.719 32 11.125 1 97.81 420 CYS B C 1
ATOM 9223 O O . CYS B 1 420 ? -25.828 32.5 10.977 1 97.81 420 CYS B O 1
ATOM 9225 N N . LYS B 1 421 ? -24.312 31.438 12.227 1 98.44 421 LYS B N 1
ATOM 9226 C CA . LYS B 1 421 ? -25.094 31.469 13.453 1 98.44 421 LYS B CA 1
ATOM 9227 C C . LYS B 1 421 ? -24.328 32.156 14.586 1 98.44 421 LYS B C 1
ATOM 9229 O O . LYS B 1 421 ? -24.469 31.766 15.75 1 98.44 421 LYS B O 1
ATOM 9234 N N . LEU B 1 422 ? -23.5 33.062 14.25 1 98.38 422 LEU B N 1
ATOM 9235 C CA . LEU B 1 422 ? -22.641 33.719 15.227 1 98.38 422 LEU B CA 1
ATOM 9236 C C . LEU B 1 422 ? -23.469 34.469 16.281 1 98.38 422 LEU B C 1
ATOM 9238 O O . LEU B 1 422 ? -23.125 34.469 17.453 1 98.38 422 LEU B O 1
ATOM 9242 N N . ASN B 1 423 ? -24.578 35.188 15.906 1 97.81 423 ASN B N 1
ATOM 9243 C CA . ASN B 1 423 ? -25.453 35.844 16.859 1 97.81 423 ASN B CA 1
ATOM 9244 C C . ASN B 1 423 ? -26.047 34.875 17.875 1 97.81 423 ASN B C 1
ATOM 9246 O O . ASN B 1 423 ? -26.109 35.188 19.062 1 97.81 423 ASN B O 1
ATOM 9250 N N . GLU B 1 424 ? -26.406 33.75 17.359 1 98.5 424 GLU B N 1
ATOM 9251 C CA . GLU B 1 424 ? -26.938 32.719 18.266 1 98.5 424 GLU B CA 1
ATOM 9252 C C . GLU B 1 424 ? -25.844 32.188 19.188 1 98.5 424 GLU B C 1
ATOM 9254 O O . GLU B 1 424 ? -26.094 31.891 20.359 1 98.5 424 GLU B O 1
ATOM 9259 N N . CYS B 1 425 ? -24.656 32.062 18.641 1 98.81 425 CYS B N 1
ATOM 9260 C CA . CYS B 1 425 ? -23.531 31.625 19.469 1 98.81 425 CYS B CA 1
ATOM 9261 C C . CYS B 1 425 ? -23.297 32.594 20.609 1 98.81 425 CYS B C 1
ATOM 9263 O O . CYS B 1 425 ? -23.031 32.188 21.75 1 98.81 425 CYS B O 1
ATOM 9265 N N . ILE B 1 426 ? -23.344 33.875 20.312 1 98.69 426 ILE B N 1
ATOM 9266 C CA . ILE B 1 426 ? -23.125 34.938 21.312 1 98.69 426 ILE B CA 1
ATOM 9267 C C . ILE B 1 426 ? -24.188 34.844 22.406 1 98.69 426 ILE B C 1
ATOM 9269 O O . ILE B 1 426 ? -23.875 34.875 23.594 1 98.69 426 ILE B O 1
ATOM 9273 N N . GLU B 1 427 ? -25.438 34.75 22.016 1 98.44 427 GLU B N 1
ATOM 9274 C CA . GLU B 1 427 ? -26.531 34.688 22.969 1 98.44 427 GLU B CA 1
ATOM 9275 C C . GLU B 1 427 ? -26.438 33.469 23.859 1 98.44 427 GLU B C 1
ATOM 9277 O O . GLU B 1 427 ? -26.594 33.562 25.078 1 98.44 427 GLU B O 1
ATOM 9282 N N . LYS B 1 428 ? -26.125 32.406 23.25 1 98.69 428 LYS B N 1
ATOM 9283 C CA . LYS B 1 428 ? -25.984 31.156 24 1 98.69 428 LYS B CA 1
ATOM 9284 C C . LYS B 1 428 ? -24.812 31.219 24.969 1 98.69 428 LYS B C 1
ATOM 9286 O O . LYS B 1 428 ? -24.891 30.734 26.094 1 98.69 428 LYS B O 1
ATOM 9291 N N . GLY B 1 429 ? -23.703 31.703 24.5 1 98.62 429 GLY B N 1
ATOM 9292 C CA . GLY B 1 429 ? -22.547 31.859 25.359 1 98.62 429 GLY B CA 1
ATOM 9293 C C . GLY B 1 429 ? -22.797 32.781 26.547 1 98.62 429 GLY B C 1
ATOM 9294 O O . GLY B 1 429 ? -22.312 32.531 27.656 1 98.62 429 GLY B O 1
ATOM 9295 N N . ARG B 1 430 ? -23.516 33.812 26.328 1 98.38 430 ARG B N 1
ATOM 9296 C CA . ARG B 1 430 ? -23.922 34.75 27.375 1 98.38 430 ARG B CA 1
ATOM 9297 C C . ARG B 1 430 ? -24.656 34.031 28.5 1 98.38 430 ARG B C 1
ATOM 9299 O O . ARG B 1 430 ? -24.375 34.25 29.672 1 98.38 430 ARG B O 1
ATOM 9306 N N . GLU B 1 431 ? -25.531 33.219 28.062 1 98.44 431 GLU B N 1
ATOM 9307 C CA . GLU B 1 431 ? -26.297 32.438 29.047 1 98.44 431 GLU B CA 1
ATOM 9308 C C . GLU B 1 431 ? -25.422 31.422 29.781 1 98.44 431 GLU B C 1
ATOM 9310 O O . GLU B 1 431 ? -25.516 31.281 31 1 98.44 431 GLU B O 1
ATOM 9315 N N . MET B 1 432 ? -24.594 30.766 29.047 1 98.62 432 MET B N 1
ATOM 9316 C CA . MET B 1 432 ? -23.781 29.656 29.562 1 98.62 432 MET B CA 1
ATOM 9317 C C . MET B 1 432 ? -22.812 30.156 30.625 1 98.62 432 MET B C 1
ATOM 9319 O O . MET B 1 432 ? -22.516 29.453 31.594 1 98.62 432 MET B O 1
ATOM 9323 N N . ILE B 1 433 ? -22.297 31.359 30.469 1 98.25 433 ILE B N 1
ATOM 9324 C CA . ILE B 1 433 ? -21.281 31.859 31.375 1 98.25 433 ILE B CA 1
ATOM 9325 C C . ILE B 1 433 ? -21.938 32.656 32.5 1 98.25 433 ILE B C 1
ATOM 9327 O O . ILE B 1 433 ? -21.25 33.094 33.438 1 98.25 433 ILE B O 1
ATOM 9331 N N . GLU B 1 434 ? -23.234 32.875 32.438 1 97.94 434 GLU B N 1
ATOM 9332 C CA . GLU B 1 434 ? -23.984 33.719 33.375 1 97.94 434 GLU B CA 1
ATOM 9333 C C . GLU B 1 434 ? -23.484 35.156 33.344 1 97.94 434 GLU B C 1
ATOM 9335 O O . GLU B 1 434 ? -23.219 35.75 34.375 1 97.94 434 GLU B O 1
ATOM 9340 N N . TRP B 1 435 ? -23.359 35.625 32.156 1 98.25 435 TRP B N 1
ATOM 9341 C CA . TRP B 1 435 ? -22.797 36.938 31.875 1 98.25 435 TRP B CA 1
ATOM 9342 C C . TRP B 1 435 ? -23.5 38.031 32.688 1 98.25 435 TRP B C 1
ATOM 9344 O O . TRP B 1 435 ? -22.844 38.875 33.312 1 98.25 435 TRP B O 1
ATOM 9354 N N . ASP B 1 436 ? -24.828 38.094 32.781 1 97.38 436 ASP B N 1
ATOM 9355 C CA . ASP B 1 436 ? -25.594 39.156 33.406 1 97.38 436 ASP B CA 1
ATOM 9356 C C . ASP B 1 436 ? -25.391 39.156 34.938 1 97.38 436 ASP B C 1
ATOM 9358 O O . ASP B 1 436 ? -25.516 40.219 35.562 1 97.38 436 ASP B O 1
ATOM 9362 N N . LYS B 1 437 ? -25.047 38.062 35.406 1 97.19 437 LYS B N 1
ATOM 9363 C CA . LYS B 1 437 ? -24.828 37.938 36.844 1 97.19 437 LYS B CA 1
ATOM 9364 C C . LYS B 1 437 ? -23.469 38.5 37.25 1 97.19 437 LYS B C 1
ATOM 9366 O O . LYS B 1 437 ? -23.312 39.031 38.344 1 97.19 437 LYS B O 1
ATOM 9371 N N . TYR B 1 438 ? -22.547 38.438 36.406 1 97.5 438 TYR B N 1
ATOM 9372 C CA . TYR B 1 438 ? -21.172 38.688 36.844 1 97.5 438 TYR B CA 1
ATOM 9373 C C . TYR B 1 438 ? -20.609 39.938 36.156 1 97.5 438 TYR B C 1
ATOM 9375 O O . TYR B 1 438 ? -19.594 40.5 36.594 1 97.5 438 TYR B O 1
ATOM 9383 N N . TYR B 1 439 ? -21.188 40.406 35.062 1 97.19 439 TYR B N 1
ATOM 9384 C CA . TYR B 1 439 ? -20.703 41.562 34.344 1 97.19 439 TYR B CA 1
ATOM 9385 C C . TYR B 1 439 ? -21.016 42.844 35.125 1 97.19 439 TYR B C 1
ATOM 9387 O O . TYR B 1 439 ? -22.141 43.031 35.625 1 97.19 439 TYR B O 1
ATOM 9395 N N . PRO B 1 440 ? -20.281 43.875 35.312 1 95.75 440 PRO B N 1
ATOM 9396 C CA . PRO B 1 440 ? -18.922 43.781 34.75 1 95.75 440 PRO B CA 1
ATOM 9397 C C . PRO B 1 440 ? -17.984 42.969 35.625 1 95.75 440 PRO B C 1
ATOM 9399 O O . PRO B 1 440 ? -16.969 42.438 35.125 1 95.75 440 PRO B O 1
ATOM 9402 N N . PHE B 1 441 ? -18.125 43.031 36.969 1 96.44 441 PHE B N 1
ATOM 9403 C CA . PHE B 1 441 ? -17.359 42.219 37.906 1 96.44 441 PHE B CA 1
ATOM 9404 C C . PHE B 1 441 ? -18.047 42.156 39.281 1 96.44 441 PHE B C 1
ATOM 9406 O O . PHE B 1 441 ? -18.984 42.906 39.531 1 96.44 441 PHE B O 1
ATOM 9413 N N . LYS B 1 442 ? -17.656 41.281 40 1 97.38 442 LYS B N 1
ATOM 9414 C CA . LYS B 1 442 ? -18.047 41.156 41.406 1 97.38 442 LYS B CA 1
ATOM 9415 C C . LYS B 1 442 ? -16.828 41.125 42.312 1 97.38 442 LYS B C 1
ATOM 9417 O O . LYS B 1 442 ? -15.883 40.375 42.062 1 97.38 442 LYS B O 1
ATOM 9422 N N . GLU B 1 443 ? -16.922 41.969 43.344 1 93.88 443 GLU B N 1
ATOM 9423 C CA . GLU B 1 443 ? -15.797 42.062 44.281 1 93.88 443 GLU B CA 1
ATOM 9424 C C . GLU B 1 443 ? -16.062 41.188 45.531 1 93.88 443 GLU B C 1
ATOM 9426 O O . GLU B 1 443 ? -17.141 41.25 46.125 1 93.88 443 GLU B O 1
ATOM 9431 N N . GLU B 1 444 ? -15.117 40.469 45.719 1 93.94 444 GLU B N 1
ATOM 9432 C CA . GLU B 1 444 ? -15.078 39.719 47 1 93.94 444 GLU B CA 1
ATOM 9433 C C . GLU B 1 444 ? -13.906 40.156 47.844 1 93.94 444 GLU B C 1
ATOM 9435 O O . GLU B 1 444 ? -13.125 41.031 47.469 1 93.94 444 GLU B O 1
ATOM 9440 N N . LYS B 1 445 ? -13.867 39.594 49.188 1 92 445 LYS B N 1
ATOM 9441 C CA . LYS B 1 445 ? -12.867 40.031 50.156 1 92 445 LYS B CA 1
ATOM 9442 C C . LYS B 1 445 ? -11.453 39.875 49.594 1 92 445 LYS B C 1
ATOM 9444 O O . LYS B 1 445 ? -10.672 40.812 49.594 1 92 445 LYS B O 1
ATOM 9449 N N . ASP B 1 446 ? -11.172 38.875 49.062 1 93.75 446 ASP B N 1
ATOM 9450 C CA . ASP B 1 446 ? -9.789 38.594 48.688 1 93.75 446 ASP B CA 1
ATOM 9451 C C . ASP B 1 446 ? -9.625 38.5 47.156 1 93.75 446 ASP B C 1
ATOM 9453 O O . ASP B 1 446 ? -8.508 38.375 46.656 1 93.75 446 ASP B O 1
ATOM 9457 N N . LYS B 1 447 ? -10.672 38.625 46.375 1 96.12 447 LYS B N 1
ATOM 9458 C CA . LYS B 1 447 ? -10.57 38.438 44.938 1 96.12 447 LYS B CA 1
ATOM 9459 C C . LYS B 1 447 ? -11.625 39.25 44.188 1 96.12 447 LYS B C 1
ATOM 9461 O O . LYS B 1 447 ? -12.609 39.688 44.812 1 96.12 447 LYS B O 1
ATOM 9466 N N . ILE B 1 448 ? -11.445 39.469 42.938 1 96.81 448 ILE B N 1
ATOM 9467 C CA . ILE B 1 448 ? -12.406 40.062 42 1 96.81 448 ILE B CA 1
ATOM 9468 C C . ILE B 1 448 ? -12.828 39.031 40.969 1 96.81 448 ILE B C 1
ATOM 9470 O O . ILE B 1 448 ? -11.977 38.375 40.344 1 96.81 448 ILE B O 1
ATOM 9474 N N . ILE B 1 449 ? -14.109 38.75 40.875 1 98 449 ILE B N 1
ATOM 9475 C CA . ILE B 1 449 ? -14.656 37.875 39.875 1 98 449 ILE B CA 1
ATOM 9476 C C . ILE B 1 449 ? -15.172 38.719 38.688 1 98 449 ILE B C 1
ATOM 9478 O O . ILE B 1 449 ? -15.945 39.656 38.875 1 98 449 ILE B O 1
ATOM 9482 N N . SER B 1 450 ? -14.703 38.375 37.5 1 98 450 SER B N 1
ATOM 9483 C CA . SER B 1 450 ? -15.062 39.156 36.344 1 98 450 SER B CA 1
ATOM 9484 C C . SER B 1 450 ? -15.281 38.25 35.125 1 98 450 SER B C 1
ATOM 9486 O O . SER B 1 450 ? -14.852 37.094 35.125 1 98 450 SER B O 1
ATOM 9488 N N . VAL B 1 451 ? -16 38.781 34.156 1 98.56 451 VAL B N 1
ATOM 9489 C CA . VAL B 1 451 ? -16.266 38.031 32.938 1 98.56 451 VAL B CA 1
ATOM 9490 C C . VAL B 1 451 ? -15.812 38.875 31.719 1 98.56 451 VAL B C 1
ATOM 9492 O O . VAL B 1 451 ? -15.742 40.094 31.781 1 98.56 451 VAL B O 1
ATOM 9495 N N . GLY B 1 452 ? -15.406 38.219 30.641 1 98.56 452 GLY B N 1
ATOM 9496 C CA . GLY B 1 452 ? -15.031 38.781 29.359 1 98.56 452 GLY B CA 1
ATOM 9497 C C . GLY B 1 452 ? -15.438 37.906 28.188 1 98.56 452 GLY B C 1
ATOM 9498 O O . GLY B 1 452 ? -15.805 36.75 28.359 1 98.56 452 GLY B O 1
ATOM 9499 N N . MET B 1 453 ? -15.398 38.469 27 1 98.62 453 MET B N 1
ATOM 9500 C CA . MET B 1 453 ? -15.828 37.688 25.828 1 98.62 453 MET B CA 1
ATOM 9501 C C . MET B 1 453 ? -15.031 38.094 24.594 1 98.62 453 MET B C 1
ATOM 9503 O O . MET B 1 453 ? -14.359 39.125 24.594 1 98.62 453 MET B O 1
ATOM 9507 N N . ALA B 1 454 ? -15.062 37.281 23.594 1 98.81 454 ALA B N 1
ATOM 9508 C CA . ALA B 1 454 ? -14.547 37.531 22.25 1 98.81 454 ALA B CA 1
ATOM 9509 C C . ALA B 1 454 ? -15.25 36.656 21.219 1 98.81 454 ALA B C 1
ATOM 9511 O O . ALA B 1 454 ? -15.859 35.656 21.562 1 98.81 454 ALA B O 1
ATOM 9512 N N . ILE B 1 455 ? -15.258 37.062 19.969 1 98.81 455 ILE B N 1
ATOM 9513 C CA . ILE B 1 455 ? -15.797 36.281 18.859 1 98.81 455 ILE B CA 1
ATOM 9514 C C . ILE B 1 455 ? -14.711 36.062 17.812 1 98.81 455 ILE B C 1
ATOM 9516 O O . ILE B 1 455 ? -13.68 36.75 17.828 1 98.81 455 ILE B O 1
ATOM 9520 N N . ALA B 1 456 ? -14.922 35.062 16.969 1 98.62 456 ALA B N 1
ATOM 9521 C CA . ALA B 1 456 ? -13.906 34.75 15.969 1 98.62 456 ALA B CA 1
ATOM 9522 C C . ALA B 1 456 ? -14.539 34.125 14.727 1 98.62 456 ALA B C 1
ATOM 9524 O O . ALA B 1 456 ? -15.656 33.594 14.789 1 98.62 456 ALA B O 1
ATOM 9525 N N . GLN B 1 457 ? -13.859 34.25 13.68 1 97.56 457 GLN B N 1
ATOM 9526 C CA . GLN B 1 457 ? -14.117 33.531 12.422 1 97.56 457 GLN B CA 1
ATOM 9527 C C . GLN B 1 457 ? -12.836 32.906 11.875 1 97.56 457 GLN B C 1
ATOM 9529 O O . GLN B 1 457 ? -11.734 33.312 12.242 1 97.56 457 GLN B O 1
ATOM 9534 N N . GLN B 1 458 ? -12.953 31.906 11.109 1 97.75 458 GLN B N 1
ATOM 9535 C CA . GLN B 1 458 ? -11.859 31.25 10.398 1 97.75 458 GLN B CA 1
ATOM 9536 C C . GLN B 1 458 ? -12.258 30.922 8.961 1 97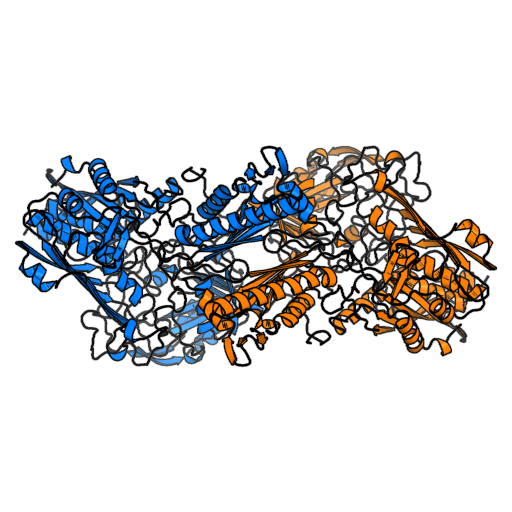.75 458 GLN B C 1
ATOM 9538 O O . GLN B 1 458 ? -12.93 31.719 8.297 1 97.75 458 GLN B O 1
ATOM 9543 N N . GLY B 1 459 ? -11.742 29.969 8.312 1 96.69 459 GLY B N 1
ATOM 9544 C CA . GLY B 1 459 ? -12.07 29.469 6.984 1 96.69 459 GLY B CA 1
ATOM 9545 C C . GLY B 1 459 ? -11.992 27.953 6.879 1 96.69 459 GLY B C 1
ATOM 9546 O O . GLY B 1 459 ? -11.352 27.297 7.703 1 96.69 459 GLY B O 1
ATOM 9547 N N . SER B 1 460 ? -12.719 27.438 5.898 1 97.38 460 SER B N 1
ATOM 9548 C CA . SER B 1 460 ? -12.656 26.016 5.578 1 97.38 460 SER B CA 1
ATOM 9549 C C . SER B 1 460 ? -11.883 25.781 4.285 1 97.38 460 SER B C 1
ATOM 9551 O O . SER B 1 460 ? -12.414 26 3.191 1 97.38 460 SER B O 1
ATOM 9553 N N . GLY B 1 461 ? -10.664 25.266 4.457 1 96 461 GLY B N 1
ATOM 9554 C CA . GLY B 1 461 ? -9.812 25.109 3.289 1 96 461 GLY B CA 1
ATOM 9555 C C . GLY B 1 461 ? -9.344 26.438 2.715 1 96 461 GLY B C 1
ATOM 9556 O O . GLY B 1 461 ? -9.633 27.5 3.275 1 96 461 GLY B O 1
ATOM 9557 N N . ILE B 1 462 ? -8.547 26.375 1.677 1 96.12 462 ILE B N 1
ATOM 9558 C CA . ILE B 1 462 ? -8.086 27.547 0.951 1 96.12 462 ILE B CA 1
ATOM 9559 C C . ILE B 1 462 ? -8.789 27.625 -0.405 1 96.12 462 ILE B C 1
ATOM 9561 O O . ILE B 1 462 ? -8.625 26.734 -1.245 1 96.12 462 ILE B O 1
ATOM 9565 N N . GLN B 1 463 ? -9.602 28.672 -0.548 1 95.19 463 GLN B N 1
ATOM 9566 C CA . GLN B 1 463 ? -10.391 28.844 -1.761 1 95.19 463 GLN B CA 1
ATOM 9567 C C . GLN B 1 463 ? -9.508 28.859 -3.002 1 95.19 463 GLN B C 1
ATOM 9569 O O . GLN B 1 463 ? -8.422 29.453 -2.984 1 95.19 463 GLN B O 1
ATOM 9574 N N . ASN B 1 464 ? -9.789 28.062 -4.004 1 94.44 464 ASN B N 1
ATOM 9575 C CA . ASN B 1 464 ? -9.172 28.016 -5.328 1 94.44 464 ASN B CA 1
ATOM 9576 C C . ASN B 1 464 ? -7.785 27.391 -5.277 1 94.44 464 ASN B C 1
ATOM 9578 O O . ASN B 1 464 ? -7.035 27.438 -6.254 1 94.44 464 ASN B O 1
ATOM 9582 N N . VAL B 1 465 ? -7.379 26.781 -4.152 1 95.12 465 VAL B N 1
ATOM 9583 C CA . VAL B 1 465 ? -6.047 26.203 -4.02 1 95.12 465 VAL B CA 1
ATOM 9584 C C . VAL B 1 465 ? -6.168 24.719 -3.637 1 95.12 465 VAL B C 1
ATOM 9586 O O . VAL B 1 465 ? -5.621 23.859 -4.32 1 95.12 465 VAL B O 1
ATOM 9589 N N . ASP B 1 466 ? -6.91 24.438 -2.656 1 96.31 466 ASP B N 1
ATOM 9590 C CA . ASP B 1 466 ? -6.992 23.078 -2.15 1 96.31 466 ASP B CA 1
ATOM 9591 C C . ASP B 1 466 ? -7.797 22.188 -3.094 1 96.31 466 ASP B C 1
ATOM 9593 O O . ASP B 1 466 ? -8.797 22.625 -3.668 1 96.31 466 ASP B O 1
ATOM 9597 N N . THR B 1 467 ? -7.328 21.016 -3.314 1 96.75 467 THR B N 1
ATOM 9598 C CA . THR B 1 467 ? -8.062 19.984 -4.035 1 96.75 467 THR B CA 1
ATOM 9599 C C . THR B 1 467 ? -7.695 18.594 -3.506 1 96.75 467 THR B C 1
ATOM 9601 O O . THR B 1 467 ? -6.605 18.406 -2.961 1 96.75 467 THR B O 1
ATOM 9604 N N . SER B 1 468 ? -8.586 17.688 -3.525 1 97.31 468 SER B N 1
ATOM 9605 C CA . SER B 1 468 ? -8.367 16.297 -3.117 1 97.31 468 SER B CA 1
ATOM 9606 C C . SER B 1 468 ? -9.07 15.328 -4.059 1 97.31 468 SER B C 1
ATOM 9608 O O . SER B 1 468 ? -10.117 15.648 -4.625 1 97.31 468 SER B O 1
ATOM 9610 N N . THR B 1 469 ? -8.414 14.258 -4.348 1 97.88 469 THR B N 1
ATOM 9611 C CA . THR B 1 469 ? -8.992 13.156 -5.105 1 97.88 469 THR B CA 1
ATOM 9612 C C . THR B 1 469 ? -9.125 11.914 -4.23 1 97.88 469 THR B C 1
ATOM 9614 O O . THR B 1 469 ? -8.242 11.617 -3.424 1 97.88 469 THR B O 1
ATOM 9617 N N . VAL B 1 470 ? -10.242 11.203 -4.332 1 98.12 470 VAL B N 1
ATOM 9618 C CA . VAL B 1 470 ? -10.547 10 -3.566 1 98.12 470 VAL B CA 1
ATOM 9619 C C . VAL B 1 470 ? -11.023 8.898 -4.504 1 98.12 470 VAL B C 1
ATOM 9621 O O . VAL B 1 470 ? -11.664 9.172 -5.523 1 98.12 470 VAL B O 1
ATOM 9624 N N . GLU B 1 471 ? -10.602 7.688 -4.258 1 98.12 471 GLU B N 1
ATOM 9625 C CA . GLU B 1 471 ? -11.086 6.516 -4.98 1 98.12 471 GLU B CA 1
ATOM 9626 C C . GLU B 1 471 ? -11.867 5.582 -4.055 1 98.12 471 GLU B C 1
ATOM 9628 O O . GLU B 1 471 ? -11.5 5.402 -2.895 1 98.12 471 GLU B O 1
ATOM 9633 N N . VAL B 1 472 ? -12.938 5.016 -4.535 1 98.38 472 VAL B N 1
ATOM 9634 C CA . VAL B 1 472 ? -13.672 3.971 -3.834 1 98.38 472 VAL B CA 1
ATOM 9635 C C . VAL B 1 472 ? -13.93 2.797 -4.777 1 98.38 472 VAL B C 1
ATOM 9637 O O . VAL B 1 472 ? -14.375 2.988 -5.91 1 98.38 472 VAL B O 1
ATOM 9640 N N . ARG B 1 473 ? -13.617 1.579 -4.379 1 97.75 473 ARG B N 1
ATOM 9641 C CA . ARG B 1 473 ? -13.766 0.367 -5.18 1 97.75 473 ARG B CA 1
ATOM 9642 C C . ARG B 1 473 ? -14.836 -0.548 -4.602 1 97.75 473 ARG B C 1
ATOM 9644 O O . ARG B 1 473 ? -14.93 -0.717 -3.385 1 97.75 473 ARG B O 1
ATOM 9651 N N . LEU B 1 474 ? -15.641 -1.083 -5.484 1 98 474 LEU B N 1
ATOM 9652 C CA . LEU B 1 474 ? -16.5 -2.195 -5.113 1 98 474 LEU B CA 1
ATOM 9653 C C . LEU B 1 474 ? -15.766 -3.523 -5.215 1 98 474 LEU B C 1
ATOM 9655 O O . LEU B 1 474 ? -15.422 -3.965 -6.312 1 98 474 LEU B O 1
ATOM 9659 N N . ASN B 1 475 ? -15.523 -4.184 -4.07 1 96.31 475 ASN B N 1
ATOM 9660 C CA . ASN B 1 475 ? -14.766 -5.434 -4.047 1 96.31 475 ASN B CA 1
ATOM 9661 C C . ASN B 1 475 ? -15.656 -6.629 -4.371 1 96.31 475 ASN B C 1
ATOM 9663 O O . ASN B 1 475 ? -16.875 -6.5 -4.43 1 96.31 475 ASN B O 1
ATOM 9667 N N . GLU B 1 476 ? -15.086 -7.75 -4.562 1 93.06 476 GLU B N 1
ATOM 9668 C CA . GLU B 1 476 ? -15.719 -8.938 -5.133 1 93.06 476 GLU B CA 1
ATOM 9669 C C . GLU B 1 476 ? -16.828 -9.461 -4.219 1 93.06 476 GLU B C 1
ATOM 9671 O O . GLU B 1 476 ? -17.703 -10.211 -4.66 1 93.06 476 GLU B O 1
ATOM 9676 N N . GLN B 1 477 ? -16.797 -9.055 -2.969 1 90.06 477 GLN B N 1
ATOM 9677 C CA . GLN B 1 477 ? -17.797 -9.586 -2.053 1 90.06 477 GLN B CA 1
ATOM 9678 C C . GLN B 1 477 ? -18.719 -8.484 -1.541 1 90.06 477 GLN B C 1
ATOM 9680 O O . GLN B 1 477 ? -19.359 -8.641 -0.495 1 90.06 477 GLN B O 1
ATOM 9685 N N . GLY B 1 478 ? -18.719 -7.41 -2.205 1 93.94 478 GLY B N 1
ATOM 9686 C CA . GLY B 1 478 ? -19.688 -6.359 -1.926 1 93.94 478 GLY B CA 1
ATOM 9687 C C . GLY B 1 478 ? -19.188 -5.348 -0.913 1 93.94 478 GLY B C 1
ATOM 9688 O O . GLY B 1 478 ? -19.891 -4.395 -0.581 1 93.94 478 GLY B O 1
ATOM 9689 N N . ASP B 1 479 ? -18.016 -5.566 -0.323 1 95 479 ASP B N 1
ATOM 9690 C CA . ASP B 1 479 ? -17.406 -4.559 0.536 1 95 479 ASP B CA 1
ATOM 9691 C C . ASP B 1 479 ? -16.703 -3.486 -0.292 1 95 479 ASP B C 1
ATOM 9693 O O . ASP B 1 479 ? -16.594 -3.609 -1.515 1 95 479 ASP B O 1
ATOM 9697 N N . TYR B 1 480 ? -16.297 -2.416 0.381 1 97 480 TYR B N 1
ATOM 9698 C CA . TYR B 1 480 ? -15.734 -1.274 -0.329 1 97 480 TYR B CA 1
ATOM 9699 C C . TYR B 1 480 ? -14.336 -0.953 0.183 1 97 480 TYR B C 1
ATOM 9701 O O . TYR B 1 480 ? -14.07 -1.064 1.381 1 97 480 TYR B O 1
ATOM 9709 N N . THR B 1 481 ? -13.406 -0.646 -0.651 1 97 481 THR B N 1
ATOM 9710 C CA . THR B 1 481 ? -12.117 -0.065 -0.285 1 97 481 THR B CA 1
ATOM 9711 C C . THR B 1 481 ? -12.086 1.424 -0.616 1 97 481 THR B C 1
ATOM 9713 O O . THR B 1 481 ? -12.359 1.82 -1.75 1 97 481 THR B O 1
ATOM 9716 N N . LEU B 1 482 ? -11.867 2.207 0.372 1 97.44 482 LEU B N 1
ATOM 9717 C CA . LEU B 1 482 ? -11.797 3.66 0.251 1 97.44 482 LEU B CA 1
ATOM 9718 C C . LEU B 1 482 ? -10.352 4.141 0.319 1 97.44 482 LEU B C 1
ATOM 9720 O O . LEU B 1 482 ? -9.703 4.035 1.363 1 97.44 482 LEU B O 1
ATOM 9724 N N . LEU B 1 483 ? -9.758 4.629 -0.84 1 97.44 483 LEU B N 1
ATOM 9725 C CA . LEU B 1 483 ? -8.398 5.156 -0.905 1 97.44 483 LEU B CA 1
ATOM 9726 C C . LEU B 1 483 ? -8.406 6.68 -0.814 1 97.44 483 LEU B C 1
ATOM 9728 O O . LEU B 1 483 ? -8.977 7.355 -1.672 1 97.44 483 LEU B O 1
ATOM 9732 N N . MET B 1 484 ? -7.824 7.191 0.224 1 96.12 484 MET B N 1
ATOM 9733 C CA . MET B 1 484 ? -7.832 8.625 0.486 1 96.12 484 MET B CA 1
ATOM 9734 C C . MET B 1 484 ? -6.586 9.047 1.258 1 96.12 484 MET B C 1
ATOM 9736 O O . MET B 1 484 ? -5.871 8.195 1.799 1 96.12 484 MET B O 1
ATOM 9740 N N . SER B 1 485 ? -6.273 10.375 1.315 1 93.5 485 SER B N 1
ATOM 9741 C CA . SER B 1 485 ? -5.031 10.789 1.959 1 93.5 485 SER B CA 1
ATOM 9742 C C . SER B 1 485 ? -5.258 11.969 2.896 1 93.5 485 SER B C 1
ATOM 9744 O O . SER B 1 485 ? -4.445 12.891 2.945 1 93.5 485 SER B O 1
ATOM 9746 N N . PRO B 1 486 ? -6.395 11.914 3.582 1 91.5 486 PRO B N 1
ATOM 9747 C CA . PRO B 1 486 ? -6.449 12.898 4.664 1 91.5 486 PRO B CA 1
ATOM 9748 C C . PRO B 1 486 ? -5.422 12.633 5.762 1 91.5 486 PRO B C 1
ATOM 9750 O O . PRO B 1 486 ? -5.047 11.477 5.988 1 91.5 486 PRO B O 1
ATOM 9753 N N . THR B 1 487 ? -4.805 13.539 6.383 1 91.94 487 THR B N 1
ATOM 9754 C CA . THR B 1 487 ? -3.857 13.297 7.461 1 91.94 487 THR B CA 1
ATOM 9755 C C . THR B 1 487 ? -4.512 13.531 8.82 1 91.94 487 THR B C 1
ATOM 9757 O O . THR B 1 487 ? -4.738 14.672 9.219 1 91.94 487 THR B O 1
ATOM 9760 N N . ASP B 1 488 ? -4.816 12.414 9.484 1 91.25 488 ASP B N 1
ATOM 9761 C CA . ASP B 1 488 ? -5.336 12.484 10.844 1 91.25 488 ASP B CA 1
ATOM 9762 C C . ASP B 1 488 ? -4.207 12.68 11.859 1 91.25 488 ASP B C 1
ATOM 9764 O O . ASP B 1 488 ? -3.367 11.789 12.031 1 91.25 488 ASP B O 1
ATOM 9768 N N . VAL B 1 489 ? -4.184 13.805 12.5 1 89.69 489 VAL B N 1
ATOM 9769 C CA . VAL B 1 489 ? -3.131 14.094 13.469 1 89.69 489 VAL B CA 1
ATOM 9770 C C . VAL B 1 489 ? -3.697 14.023 14.883 1 89.69 489 VAL B C 1
ATOM 9772 O O . VAL B 1 489 ? -3.17 14.648 15.805 1 89.69 489 VAL B O 1
ATOM 9775 N N . GLY B 1 490 ? -4.812 13.328 15.031 1 83.75 490 GLY B N 1
ATOM 9776 C CA . GLY B 1 490 ? -5.422 13.125 16.328 1 83.75 490 GLY B CA 1
ATOM 9777 C C . GLY B 1 490 ? -6.867 13.586 16.391 1 83.75 490 GLY B C 1
ATOM 9778 O O . GLY B 1 490 ? -7.582 13.281 17.344 1 83.75 490 GLY B O 1
ATOM 9779 N N . GLN B 1 491 ? -7.359 14.18 15.383 1 86.25 491 GLN B N 1
ATOM 9780 C CA . GLN B 1 491 ? -8.672 14.812 15.438 1 86.25 491 GLN B CA 1
ATOM 9781 C C . GLN B 1 491 ? -9.766 13.836 15 1 86.25 491 GLN B C 1
ATOM 9783 O O . GLN B 1 491 ? -10.953 14.141 15.117 1 86.25 491 GLN B O 1
ATOM 9788 N N . GLY B 1 492 ? -9.375 12.695 14.43 1 88.56 492 GLY B N 1
ATOM 9789 C CA . GLY B 1 492 ? -10.375 11.703 14.078 1 88.56 492 GLY B CA 1
ATOM 9790 C C . GLY B 1 492 ? -10.898 11.844 12.664 1 88.56 492 GLY B C 1
ATOM 9791 O O . GLY B 1 492 ? -12 11.383 12.352 1 88.56 492 GLY B O 1
ATOM 9792 N N . THR B 1 493 ? -10.164 12.438 11.836 1 91.94 493 THR B N 1
ATOM 9793 C CA . THR B 1 493 ? -10.562 12.695 10.461 1 91.94 493 THR B CA 1
ATOM 9794 C C . THR B 1 493 ? -10.797 11.383 9.711 1 91.94 493 THR B C 1
ATOM 9796 O O . THR B 1 493 ? -11.695 11.297 8.875 1 91.94 493 THR B O 1
ATOM 9799 N N . ASP B 1 494 ? -10.039 10.344 9.977 1 91.94 494 ASP B N 1
ATOM 9800 C CA . ASP B 1 494 ? -10.211 9.055 9.32 1 91.94 494 ASP B CA 1
ATOM 9801 C C . ASP B 1 494 ? -11.617 8.508 9.547 1 91.94 494 ASP B C 1
ATOM 9803 O O . ASP B 1 494 ? -12.266 8.047 8.609 1 91.94 494 ASP B O 1
ATOM 9807 N N . SER B 1 495 ? -12.039 8.555 10.789 1 92.12 495 SER B N 1
ATOM 9808 C CA . SER B 1 495 ? -13.359 8.055 11.156 1 92.12 495 SER B CA 1
ATOM 9809 C C . SER B 1 495 ? -14.461 8.852 10.477 1 92.12 495 SER B C 1
ATOM 9811 O O . SER B 1 495 ? -15.469 8.289 10.039 1 92.12 495 SER B O 1
ATOM 9813 N N . ILE B 1 496 ? -14.273 10.125 10.422 1 94.62 496 ILE B N 1
ATOM 9814 C CA . ILE B 1 496 ? -15.266 10.992 9.797 1 94.62 496 ILE B CA 1
ATOM 9815 C C . ILE B 1 496 ? -15.383 10.656 8.312 1 94.62 496 ILE B C 1
ATOM 9817 O O . ILE B 1 496 ? -16.484 10.586 7.766 1 94.62 496 ILE B O 1
ATOM 9821 N N . MET B 1 497 ? -14.258 10.461 7.613 1 96.44 497 MET B N 1
ATOM 9822 C CA . MET B 1 497 ? -14.273 10.133 6.191 1 96.44 497 MET B CA 1
ATOM 9823 C C . MET B 1 497 ? -15.031 8.836 5.941 1 96.44 497 MET B C 1
ATOM 9825 O O . MET B 1 497 ? -15.828 8.742 5.004 1 96.44 497 MET B O 1
ATOM 9829 N N . VAL B 1 498 ? -14.742 7.82 6.73 1 95.06 498 VAL B N 1
ATOM 9830 C CA . VAL B 1 498 ? -15.406 6.531 6.594 1 95.06 498 VAL B CA 1
ATOM 9831 C C . VAL B 1 498 ? -16.906 6.695 6.832 1 95.06 498 VAL B C 1
ATOM 9833 O O . VAL B 1 498 ? -17.719 6.086 6.137 1 95.06 498 VAL B O 1
ATOM 9836 N N . ASN B 1 499 ? -17.281 7.496 7.809 1 95.5 499 ASN B N 1
ATOM 9837 C CA . ASN B 1 499 ? -18.688 7.746 8.086 1 95.5 499 ASN B CA 1
ATOM 9838 C C . ASN B 1 499 ? -19.375 8.461 6.926 1 95.5 499 ASN B C 1
ATOM 9840 O O . ASN B 1 499 ? -20.531 8.188 6.625 1 95.5 499 ASN B O 1
ATOM 9844 N N . LEU B 1 500 ? -18.672 9.438 6.316 1 97 500 LEU B N 1
ATOM 9845 C CA . LEU B 1 500 ? -19.219 10.109 5.141 1 97 500 LEU B CA 1
ATOM 9846 C C . LEU B 1 500 ? -19.484 9.117 4.023 1 97 500 LEU B C 1
ATOM 9848 O O . LEU B 1 500 ? -20.547 9.164 3.385 1 97 500 LEU B O 1
ATOM 9852 N N . ALA B 1 501 ? -18.531 8.258 3.734 1 97.56 501 ALA B N 1
ATOM 9853 C CA . ALA B 1 501 ? -18.734 7.207 2.736 1 97.56 501 ALA B CA 1
ATOM 9854 C C . ALA B 1 501 ? -19.922 6.332 3.082 1 97.56 501 ALA B C 1
ATOM 9856 O O . ALA B 1 501 ? -20.734 6.004 2.211 1 97.56 501 ALA B O 1
ATOM 9857 N N . ASN B 1 502 ? -20.031 5.93 4.359 1 96.12 502 ASN B N 1
ATOM 9858 C CA . ASN B 1 502 ? -21.141 5.094 4.828 1 96.12 502 ASN B CA 1
ATOM 9859 C C . ASN B 1 502 ? -22.484 5.773 4.617 1 96.12 502 ASN B C 1
ATOM 9861 O O . ASN B 1 502 ? -23.484 5.109 4.305 1 96.12 502 ASN B O 1
ATOM 9865 N N . GLU B 1 503 ? -22.5 7.078 4.824 1 95.31 503 GLU B N 1
ATOM 9866 C CA . GLU B 1 503 ? -23.75 7.824 4.633 1 95.31 503 GLU B CA 1
ATOM 9867 C C . GLU B 1 503 ? -24.219 7.727 3.188 1 95.31 503 GLU B C 1
ATOM 9869 O O . GLU B 1 503 ? -25.438 7.699 2.93 1 95.31 503 GLU B O 1
ATOM 9874 N N . VAL B 1 504 ? -23.297 7.773 2.266 1 97.12 504 VAL B N 1
ATOM 9875 C CA . VAL B 1 504 ? -23.641 7.746 0.851 1 97.12 504 VAL B CA 1
ATOM 9876 C C . VAL B 1 504 ? -23.906 6.309 0.408 1 97.12 504 VAL B C 1
ATOM 9878 O O . VAL B 1 504 ? -24.906 6.027 -0.247 1 97.12 504 VAL B O 1
ATOM 9881 N N . LEU B 1 505 ? -23.078 5.375 0.771 1 96.94 505 LEU B N 1
ATOM 9882 C CA . LEU B 1 505 ? -23.125 3.99 0.313 1 96.94 505 LEU B CA 1
ATOM 9883 C C . LEU B 1 505 ? -24.172 3.199 1.107 1 96.94 505 LEU B C 1
ATOM 9885 O O . LEU B 1 505 ? -24.641 2.156 0.65 1 96.94 505 LEU B O 1
ATOM 9889 N N . GLN B 1 506 ? -24.438 3.592 2.342 1 94.56 506 GLN B N 1
ATOM 9890 C CA . GLN B 1 506 ? -25.406 2.947 3.227 1 94.56 506 GLN B CA 1
ATOM 9891 C C . GLN B 1 506 ? -25.078 1.471 3.422 1 94.56 506 GLN B C 1
ATOM 9893 O O . GLN B 1 506 ? -25.938 0.606 3.244 1 94.56 506 GLN B O 1
ATOM 9898 N N . CYS B 1 507 ? -23.891 1.15 3.771 1 92.94 507 CYS B N 1
ATOM 9899 C CA . CYS B 1 507 ? -23.422 -0.233 3.811 1 92.94 507 CYS B CA 1
ATOM 9900 C C . CYS B 1 507 ? -22.922 -0.603 5.203 1 92.94 507 CYS B C 1
ATOM 9902 O O . CYS B 1 507 ? -22.672 -1.773 5.484 1 92.94 507 CYS B O 1
ATOM 9904 N N . GLY B 1 508 ? -22.891 0.338 6.191 1 91.44 508 GLY B N 1
ATOM 9905 C CA . GLY B 1 508 ? -22.234 0.114 7.469 1 91.44 508 GLY B CA 1
ATOM 9906 C C . GLY B 1 508 ? -20.75 0.399 7.441 1 91.44 508 GLY B C 1
ATOM 9907 O O . GLY B 1 508 ? -20.078 0.08 6.461 1 91.44 508 GLY B O 1
ATOM 9908 N N . MET B 1 509 ? -20.172 0.954 8.508 1 90.19 509 MET B N 1
ATOM 9909 C CA . MET B 1 509 ? -18.797 1.415 8.562 1 90.19 509 MET B CA 1
ATOM 9910 C C . MET B 1 509 ? -17.828 0.241 8.477 1 90.19 509 MET B C 1
ATOM 9912 O O . MET B 1 509 ? -16.75 0.362 7.883 1 90.19 509 MET B O 1
ATOM 9916 N N . ASP B 1 510 ? -18.188 -0.906 8.961 1 88.44 510 ASP B N 1
ATOM 9917 C CA . ASP B 1 510 ? -17.328 -2.08 8.992 1 88.44 510 ASP B CA 1
ATOM 9918 C C . ASP B 1 510 ? -17.156 -2.67 7.594 1 88.44 510 ASP B C 1
ATOM 9920 O O . ASP B 1 510 ? -16.266 -3.492 7.367 1 88.44 510 ASP B O 1
ATOM 9924 N N . ASN B 1 511 ? -18 -2.27 6.668 1 92.75 511 ASN B N 1
ATOM 9925 C CA . ASN B 1 511 ? -17.922 -2.768 5.301 1 92.75 511 ASN B CA 1
ATOM 9926 C C . ASN B 1 511 ? -17.047 -1.884 4.426 1 92.75 511 ASN B C 1
ATOM 9928 O O . ASN B 1 511 ? -16.906 -2.125 3.225 1 92.75 511 ASN B O 1
ATOM 9932 N N . ILE B 1 512 ? -16.453 -0.885 5.035 1 94.5 512 ILE B N 1
ATOM 9933 C CA . ILE B 1 512 ? -15.586 0.033 4.312 1 94.5 512 ILE B CA 1
ATOM 9934 C C . ILE B 1 512 ? -14.148 -0.127 4.805 1 94.5 512 ILE B C 1
ATOM 9936 O O . ILE B 1 512 ? -13.875 0.025 6 1 94.5 512 ILE B O 1
ATOM 9940 N N . ILE B 1 513 ? -13.266 -0.487 3.939 1 94.25 513 ILE B N 1
ATOM 9941 C CA . ILE B 1 513 ? -11.844 -0.621 4.242 1 94.25 513 ILE B CA 1
ATOM 9942 C C . ILE B 1 513 ? -11.109 0.668 3.869 1 94.25 513 ILE B C 1
ATOM 9944 O O . ILE B 1 513 ? -10.938 0.972 2.688 1 94.25 513 ILE B O 1
ATOM 9948 N N . PRO B 1 514 ? -10.672 1.424 4.852 1 93.62 514 PRO B N 1
ATOM 9949 C CA . PRO B 1 514 ? -9.945 2.654 4.539 1 93.62 514 PRO B CA 1
ATOM 9950 C C . PRO B 1 514 ? -8.453 2.412 4.289 1 93.62 514 PRO B C 1
ATOM 9952 O O . PRO B 1 514 ? -7.816 1.665 5.031 1 93.62 514 PRO B O 1
ATOM 9955 N N . ILE B 1 515 ? -7.906 2.863 3.213 1 94 515 ILE B N 1
ATOM 9956 C CA . ILE B 1 515 ? -6.48 2.969 2.918 1 94 515 ILE B CA 1
ATOM 9957 C C . ILE B 1 515 ? -6.062 4.438 2.916 1 94 515 ILE B C 1
ATOM 9959 O O . ILE B 1 515 ? -6.578 5.234 2.131 1 94 515 ILE B O 1
ATOM 9963 N N . ILE B 1 516 ? -5.059 4.77 3.799 1 91 516 ILE B N 1
ATOM 9964 C CA . ILE B 1 516 ? -4.914 6.195 4.055 1 91 516 ILE B CA 1
ATOM 9965 C C . ILE B 1 516 ? -3.443 6.594 3.969 1 91 516 ILE B C 1
ATOM 9967 O O . ILE B 1 516 ? -2.58 5.926 4.543 1 91 516 ILE B O 1
ATOM 9971 N N . ALA B 1 517 ? -3.154 7.609 3.277 1 84.19 517 ALA B N 1
ATOM 9972 C CA . ALA B 1 517 ? -1.994 8.492 3.344 1 84.19 517 ALA B CA 1
ATOM 9973 C C . ALA B 1 517 ? -0.706 7.734 3.049 1 84.19 517 ALA B C 1
ATOM 9975 O O . ALA B 1 517 ? 0.216 7.719 3.867 1 84.19 517 ALA B O 1
ATOM 9976 N N . ASP B 1 518 ? -0.484 7.141 2.018 1 93.06 518 ASP B N 1
ATOM 9977 C CA . ASP B 1 518 ? 0.674 6.562 1.343 1 93.06 518 ASP B CA 1
ATOM 9978 C C . ASP B 1 518 ? 0.789 7.074 -0.091 1 93.06 518 ASP B C 1
ATOM 9980 O O . ASP B 1 518 ? -0.05 6.762 -0.938 1 93.06 518 ASP B O 1
ATOM 9984 N N . THR B 1 519 ? 1.821 7.816 -0.318 1 95.94 519 THR B N 1
ATOM 9985 C CA . THR B 1 519 ? 1.879 8.602 -1.543 1 95.94 519 THR B CA 1
ATOM 9986 C C . THR B 1 519 ? 1.965 7.699 -2.768 1 95.94 519 THR B C 1
ATOM 9988 O O . THR B 1 519 ? 1.754 8.148 -3.896 1 95.94 519 THR B O 1
ATOM 9991 N N . ASP B 1 520 ? 2.34 6.461 -2.605 1 93.5 520 ASP B N 1
ATOM 9992 C CA . ASP B 1 520 ? 2.357 5.527 -3.729 1 93.5 520 ASP B CA 1
ATOM 9993 C C . ASP B 1 520 ? 0.987 4.887 -3.932 1 93.5 520 ASP B C 1
ATOM 9995 O O . ASP B 1 520 ? 0.661 4.445 -5.035 1 93.5 520 ASP B O 1
ATOM 9999 N N . ILE B 1 521 ? 0.17 4.828 -2.9 1 95.19 521 ILE B N 1
ATOM 10000 C CA . ILE B 1 521 ? -1.009 3.967 -2.896 1 95.19 521 ILE B CA 1
ATOM 10001 C C . ILE B 1 521 ? -2.27 4.816 -3.041 1 95.19 521 ILE B C 1
ATOM 10003 O O . ILE B 1 521 ? -3.191 4.453 -3.771 1 95.19 521 ILE B O 1
ATOM 10007 N N . THR B 1 522 ? -2.35 5.887 -2.34 1 96.38 522 THR B N 1
ATOM 10008 C CA . THR B 1 522 ? -3.568 6.688 -2.275 1 96.38 522 THR B CA 1
ATOM 10009 C C . THR B 1 522 ? -3.439 7.938 -3.139 1 96.38 522 THR B C 1
ATOM 10011 O O . THR B 1 522 ? -2.33 8.406 -3.406 1 96.38 522 THR B O 1
ATOM 10014 N N . PRO B 1 523 ? -4.559 8.492 -3.613 1 96.94 523 PRO B N 1
ATOM 10015 C CA . PRO B 1 523 ? -4.531 9.68 -4.473 1 96.94 523 PRO B CA 1
ATOM 10016 C C . PRO B 1 523 ? -4.102 10.938 -3.723 1 96.94 523 PRO B C 1
ATOM 10018 O O . PRO B 1 523 ? -4.008 10.922 -2.492 1 96.94 523 PRO B O 1
ATOM 10021 N N . TYR B 1 524 ? -3.912 11.969 -4.422 1 96.69 524 TYR B N 1
ATOM 10022 C CA . TYR B 1 524 ? -3.367 13.234 -3.932 1 96.69 524 TYR B CA 1
ATOM 10023 C C . TYR B 1 524 ? -4.32 13.883 -2.938 1 96.69 524 TYR B C 1
ATOM 10025 O O . TYR B 1 524 ? -5.539 13.852 -3.121 1 96.69 524 TYR B O 1
ATOM 10033 N N . ASP B 1 525 ? -3.795 14.445 -1.943 1 96.12 525 ASP B N 1
ATOM 10034 C CA . ASP B 1 525 ? -4.422 15.258 -0.905 1 96.12 525 ASP B CA 1
ATOM 10035 C C . ASP B 1 525 ? -3.461 16.312 -0.381 1 96.12 525 ASP B C 1
ATOM 10037 O O . ASP B 1 525 ? -2.258 16.078 -0.26 1 96.12 525 ASP B O 1
ATOM 10041 N N . PRO B 1 526 ? -3.992 17.453 -0.106 1 93.69 526 PRO B N 1
ATOM 10042 C CA . PRO B 1 526 ? -3.076 18.5 0.362 1 93.69 526 PRO B CA 1
ATOM 10043 C C . PRO B 1 526 ? -2.551 18.234 1.771 1 93.69 526 PRO B C 1
ATOM 10045 O O . PRO B 1 526 ? -1.567 18.844 2.193 1 93.69 526 PRO B O 1
ATOM 10048 N N . GLY B 1 527 ? -3.203 17.375 2.545 1 94.5 527 GLY B N 1
ATOM 10049 C CA . GLY B 1 527 ? -2.82 17.141 3.928 1 94.5 527 GLY B CA 1
ATOM 10050 C C . GLY B 1 527 ? -3.695 17.875 4.926 1 94.5 527 GLY B C 1
ATOM 10051 O O . GLY B 1 527 ? -4.816 18.281 4.598 1 94.5 527 GLY B O 1
ATOM 10052 N N . SER B 1 528 ? -3.238 17.891 6.148 1 94.56 528 SER B N 1
ATOM 10053 C CA . SER B 1 528 ? -4.016 18.484 7.227 1 94.56 528 SER B CA 1
ATOM 10054 C C . SER B 1 528 ? -3.529 19.891 7.547 1 94.56 528 SER B C 1
ATOM 10056 O O . SER B 1 528 ? -2.643 20.078 8.383 1 94.56 528 SER B O 1
ATOM 10058 N N . TYR B 1 529 ? -4.121 20.828 6.969 1 94.44 529 TYR B N 1
ATOM 10059 C CA . TYR B 1 529 ? -3.926 22.234 7.266 1 94.44 529 TYR B CA 1
ATOM 10060 C C . TYR B 1 529 ? -5.059 23.078 6.684 1 94.44 529 TYR B C 1
ATOM 10062 O O . TYR B 1 529 ? -5.855 22.578 5.883 1 94.44 529 TYR B O 1
ATOM 10070 N N . ALA B 1 530 ? -5.246 24.25 7.199 1 94.94 530 ALA B N 1
ATOM 10071 C CA . ALA B 1 530 ? -6.266 25.188 6.762 1 94.94 530 ALA B CA 1
ATOM 10072 C C . ALA B 1 530 ? -7.668 24.625 6.965 1 94.94 530 ALA B C 1
ATOM 10074 O O . ALA B 1 530 ? -8.586 24.938 6.199 1 94.94 530 ALA B O 1
ATOM 10075 N N . SER B 1 531 ? -7.75 23.703 7.93 1 94.69 531 SER B N 1
ATOM 10076 C CA . SER B 1 531 ? -9.023 23.047 8.242 1 94.69 531 SER B CA 1
ATOM 10077 C C . SER B 1 531 ? -9.695 22.516 6.977 1 94.69 531 SER B C 1
ATOM 10079 O O . SER B 1 531 ? -10.883 22.75 6.758 1 94.69 531 SER B O 1
ATOM 10081 N N . SER B 1 532 ? -8.93 21.891 6.176 1 94.38 532 SER B N 1
ATOM 10082 C CA . SER B 1 532 ? -9.43 21.438 4.883 1 94.38 532 SER B CA 1
ATOM 10083 C C . SER B 1 532 ? -9.93 20 4.953 1 94.38 532 SER B C 1
ATOM 10085 O O . SER B 1 532 ? -10.656 19.547 4.066 1 94.38 532 SER B O 1
ATOM 10087 N N . GLY B 1 533 ? -9.656 19.203 5.949 1 94.44 533 GLY B N 1
ATOM 10088 C CA . GLY B 1 533 ? -9.898 17.781 5.98 1 94.44 533 GLY B CA 1
ATOM 10089 C C . GLY B 1 533 ? -11.328 17.406 5.625 1 94.44 533 GLY B C 1
ATOM 10090 O O . GLY B 1 533 ? -11.594 16.938 4.512 1 94.44 533 GLY B O 1
ATOM 10091 N N . VAL B 1 534 ? -12.219 17.75 6.461 1 94.62 534 VAL B N 1
ATOM 10092 C CA . VAL B 1 534 ? -13.609 17.344 6.258 1 94.62 534 VAL B CA 1
ATOM 10093 C C . VAL B 1 534 ? -14.195 18.094 5.066 1 94.62 534 VAL B C 1
ATOM 10095 O O . VAL B 1 534 ? -14.898 17.516 4.242 1 94.62 534 VAL B O 1
ATOM 10098 N N . TYR B 1 535 ? -13.891 19.328 4.879 1 96.75 535 TYR B N 1
ATOM 10099 C CA . TYR B 1 535 ? -14.5 20.156 3.844 1 96.75 535 TYR B CA 1
ATOM 10100 C C . TYR B 1 535 ? -14.023 19.734 2.457 1 96.75 535 TYR B C 1
ATOM 10102 O O . TYR B 1 535 ? -14.844 19.469 1.573 1 96.75 535 TYR B O 1
ATOM 10110 N N . ILE B 1 536 ? -12.734 19.609 2.254 1 97.25 536 ILE B N 1
ATOM 10111 C CA . ILE B 1 536 ? -12.188 19.328 0.931 1 97.25 536 ILE B CA 1
ATOM 10112 C C . ILE B 1 536 ? -12.203 17.828 0.676 1 97.25 536 ILE B C 1
ATOM 10114 O O . ILE B 1 536 ? -12.875 17.344 -0.242 1 97.25 536 ILE B O 1
ATOM 10118 N N . THR B 1 537 ? -11.516 17.031 1.486 1 97.38 537 THR B N 1
ATOM 10119 C CA . THR B 1 537 ? -11.422 15.594 1.279 1 97.38 537 THR B CA 1
ATOM 10120 C C . THR B 1 537 ? -12.781 14.93 1.486 1 97.38 537 THR B C 1
ATOM 10122 O O . THR B 1 537 ? -13.125 13.977 0.788 1 97.38 537 THR B O 1
ATOM 10125 N N . GLY B 1 538 ? -13.508 15.461 2.533 1 97.56 538 GLY B N 1
ATOM 10126 C CA . GLY B 1 538 ? -14.844 14.93 2.725 1 97.56 538 GLY B CA 1
ATOM 10127 C C . GLY B 1 538 ? -15.742 15.125 1.516 1 97.56 538 GLY B C 1
ATOM 10128 O O . GLY B 1 538 ? -16.531 14.234 1.168 1 97.56 538 GLY B O 1
ATOM 10129 N N . GLY B 1 539 ? -15.648 16.312 0.889 1 98 539 GLY B N 1
ATOM 10130 C CA . GLY B 1 539 ? -16.359 16.531 -0.357 1 98 539 GLY B CA 1
ATOM 10131 C C . GLY B 1 539 ? -15.992 15.555 -1.447 1 98 539 GLY B C 1
ATOM 10132 O O . GLY B 1 539 ? -16.859 15.078 -2.186 1 98 539 GLY B O 1
ATOM 10133 N N . ALA B 1 540 ? -14.711 15.219 -1.565 1 98.31 540 ALA B N 1
ATOM 10134 C CA . ALA B 1 540 ? -14.219 14.266 -2.557 1 98.31 540 ALA B CA 1
ATOM 10135 C C . ALA B 1 540 ? -14.734 12.859 -2.256 1 98.31 540 ALA B C 1
ATOM 10137 O O . ALA B 1 540 ? -15.039 12.094 -3.174 1 98.31 540 ALA B O 1
ATOM 10138 N N . VAL B 1 541 ? -14.781 12.461 -0.952 1 98.44 541 VAL B N 1
ATOM 10139 C CA . VAL B 1 541 ? -15.289 11.156 -0.54 1 98.44 541 VAL B CA 1
ATOM 10140 C C . VAL B 1 541 ? -16.734 10.992 -1 1 98.44 541 VAL B C 1
ATOM 10142 O O . VAL B 1 541 ? -17.094 9.977 -1.596 1 98.44 541 VAL B O 1
ATOM 10145 N N . VAL B 1 542 ? -17.547 12.047 -0.728 1 98.5 542 VAL B N 1
ATOM 10146 C CA . VAL B 1 542 ? -18.953 12.016 -1.102 1 98.5 542 VAL B CA 1
ATOM 10147 C C . VAL B 1 542 ? -19.094 11.836 -2.613 1 98.5 542 VAL B C 1
ATOM 10149 O O . VAL B 1 542 ? -19.844 10.977 -3.082 1 98.5 542 VAL B O 1
ATOM 10152 N N . ARG B 1 543 ? -18.344 12.539 -3.367 1 98.5 543 ARG B N 1
ATOM 10153 C CA . ARG B 1 543 ? -18.406 12.508 -4.824 1 98.5 543 ARG B CA 1
ATOM 10154 C C . ARG B 1 543 ? -17.922 11.164 -5.363 1 98.5 543 ARG B C 1
ATOM 10156 O O . ARG B 1 543 ? -18.453 10.656 -6.355 1 98.5 543 ARG B O 1
ATOM 10163 N N . ALA B 1 544 ? -16.844 10.609 -4.812 1 98.69 544 ALA B N 1
ATOM 10164 C CA . ALA B 1 544 ? -16.359 9.297 -5.219 1 98.69 544 ALA B CA 1
ATOM 10165 C C . ALA B 1 544 ? -17.422 8.227 -5.035 1 98.69 544 ALA B C 1
ATOM 10167 O O . ALA B 1 544 ? -17.625 7.379 -5.91 1 98.69 544 ALA B O 1
ATOM 10168 N N . CYS B 1 545 ? -18.078 8.227 -3.869 1 98.62 545 CYS B N 1
ATOM 10169 C CA . CYS B 1 545 ? -19.109 7.25 -3.564 1 98.62 545 CYS B CA 1
ATOM 10170 C C . CYS B 1 545 ? -20.312 7.418 -4.492 1 98.62 545 CYS B C 1
ATOM 10172 O O . CYS B 1 545 ? -20.891 6.43 -4.949 1 98.62 545 CYS B O 1
ATOM 10174 N N . GLU B 1 546 ? -20.703 8.688 -4.762 1 98.44 546 GLU B N 1
ATOM 10175 C CA . GLU B 1 546 ? -21.781 8.945 -5.707 1 98.44 546 GLU B CA 1
ATOM 10176 C C . GLU B 1 546 ? -21.422 8.445 -7.102 1 98.44 546 GLU B C 1
ATOM 10178 O O . GLU B 1 546 ? -22.266 7.867 -7.793 1 98.44 546 GLU B O 1
ATOM 10183 N N . ASN B 1 547 ? -20.219 8.727 -7.516 1 98.5 547 ASN B N 1
ATOM 10184 C CA . ASN B 1 547 ? -19.734 8.219 -8.797 1 98.5 547 ASN B CA 1
ATOM 10185 C C . ASN B 1 547 ? -19.844 6.703 -8.875 1 98.5 547 ASN B C 1
ATOM 10187 O O . ASN B 1 547 ? -20.281 6.164 -9.891 1 98.5 547 ASN B O 1
ATOM 10191 N N . LEU B 1 548 ? -19.391 5.988 -7.859 1 98.56 548 LEU B N 1
ATOM 10192 C CA . LEU B 1 548 ? -19.469 4.531 -7.816 1 98.56 548 LEU B CA 1
ATOM 10193 C C . LEU B 1 548 ? -20.906 4.051 -7.918 1 98.56 548 LEU B C 1
ATOM 10195 O O . LEU B 1 548 ? -21.203 3.107 -8.656 1 98.56 548 LEU B O 1
ATOM 10199 N N . LEU B 1 549 ? -21.828 4.68 -7.141 1 98.19 549 LEU B N 1
ATOM 10200 C CA . LEU B 1 549 ? -23.234 4.297 -7.172 1 98.19 549 LEU B CA 1
ATOM 10201 C C . LEU B 1 549 ? -23.812 4.469 -8.578 1 98.19 549 LEU B C 1
ATOM 10203 O O . LEU B 1 549 ? -24.609 3.643 -9.031 1 98.19 549 LEU B O 1
ATOM 10207 N N . ASN B 1 550 ? -23.438 5.512 -9.242 1 98.31 550 ASN B N 1
ATOM 10208 C CA . ASN B 1 550 ? -23.891 5.719 -10.617 1 98.31 550 ASN B CA 1
ATOM 10209 C C . ASN B 1 550 ? -23.391 4.613 -11.547 1 98.31 550 ASN B C 1
ATOM 10211 O O . ASN B 1 550 ? -24.109 4.164 -12.438 1 98.31 550 ASN B O 1
ATOM 10215 N N . LYS B 1 551 ? -22.156 4.223 -11.414 1 97.94 551 LYS B N 1
ATOM 10216 C CA . LYS B 1 551 ? -21.594 3.133 -12.211 1 97.94 551 LYS B CA 1
ATOM 10217 C C . LYS B 1 551 ? -22.312 1.819 -11.93 1 97.94 551 LYS B C 1
ATOM 10219 O O . LYS B 1 551 ? -22.516 1.012 -12.844 1 97.94 551 LYS B O 1
ATOM 10224 N N . ILE B 1 552 ? -22.609 1.561 -10.664 1 98.19 552 ILE B N 1
ATOM 10225 C CA . ILE B 1 552 ? -23.375 0.38 -10.297 1 98.19 552 ILE B CA 1
ATOM 10226 C C . ILE B 1 552 ? -24.719 0.399 -11.023 1 98.19 552 ILE B C 1
ATOM 10228 O O . ILE B 1 552 ? -25.109 -0.592 -11.648 1 98.19 552 ILE B O 1
ATOM 10232 N N . LYS B 1 553 ? -25.406 1.552 -11.023 1 98.31 553 LYS B N 1
ATOM 10233 C CA . LYS B 1 553 ? -26.703 1.687 -11.695 1 98.31 553 LYS B CA 1
ATOM 10234 C C . LYS B 1 553 ? -26.562 1.445 -13.195 1 98.31 553 LYS B C 1
ATOM 10236 O O . LYS B 1 553 ? -27.391 0.78 -13.812 1 98.31 553 LYS B O 1
ATOM 10241 N N . LYS B 1 554 ? -25.547 1.998 -13.828 1 97.94 554 LYS B N 1
ATOM 10242 C CA . LYS B 1 554 ? -25.312 1.833 -15.258 1 97.94 554 LYS B CA 1
ATOM 10243 C C . LYS B 1 554 ? -25.125 0.363 -15.617 1 97.94 554 LYS B C 1
ATOM 10245 O O . LYS B 1 554 ? -25.672 -0.111 -16.625 1 97.94 554 LYS B O 1
ATOM 10250 N N . ARG B 1 555 ? -24.312 -0.338 -14.836 1 97.06 555 ARG B N 1
ATOM 10251 C CA . ARG B 1 555 ? -24.078 -1.754 -15.094 1 97.06 555 ARG B CA 1
ATOM 10252 C C . ARG B 1 555 ? -25.375 -2.557 -14.984 1 97.06 555 ARG B C 1
ATOM 10254 O O . ARG B 1 555 ? -25.609 -3.467 -15.781 1 97.06 555 ARG B O 1
ATOM 10261 N N . VAL B 1 556 ? -26.109 -2.234 -13.953 1 97.69 556 VAL B N 1
ATOM 10262 C CA . VAL B 1 556 ? -27.359 -2.945 -13.742 1 97.69 556 VAL B CA 1
ATOM 10263 C C . VAL B 1 556 ? -28.344 -2.605 -14.859 1 97.69 556 VAL B C 1
ATOM 10265 O O . VAL B 1 556 ? -29.078 -3.475 -15.336 1 97.69 556 VAL B O 1
ATOM 10268 N N . ALA B 1 557 ? -28.391 -1.333 -15.281 1 97.94 557 ALA B N 1
ATOM 10269 C CA . ALA B 1 557 ? -29.25 -0.917 -16.391 1 97.94 557 ALA B CA 1
ATOM 10270 C C . ALA B 1 557 ? -28.922 -1.701 -17.656 1 97.94 557 ALA B C 1
ATOM 10272 O O . ALA B 1 557 ? -29.828 -2.119 -18.375 1 97.94 557 ALA B O 1
ATOM 10273 N N . MET B 1 558 ? -27.641 -1.863 -17.984 1 95.81 558 MET B N 1
ATOM 10274 C CA . MET B 1 558 ? -27.203 -2.631 -19.141 1 95.81 558 MET B CA 1
ATOM 10275 C C . MET B 1 558 ? -27.641 -4.086 -19.031 1 95.81 558 MET B C 1
ATOM 10277 O O . MET B 1 558 ? -28.125 -4.672 -20 1 95.81 558 MET B O 1
ATOM 10281 N N . ARG B 1 559 ? -27.438 -4.684 -17.875 1 94.88 559 ARG B N 1
ATOM 10282 C CA . ARG B 1 559 ? -27.734 -6.094 -17.641 1 94.88 559 ARG B CA 1
ATOM 10283 C C . ARG B 1 559 ? -29.219 -6.375 -17.781 1 94.88 559 ARG B C 1
ATOM 10285 O O . ARG B 1 559 ? -29.609 -7.422 -18.297 1 94.88 559 ARG B O 1
ATOM 10292 N N . PHE B 1 560 ? -29.984 -5.43 -17.281 1 95.94 560 PHE B N 1
ATOM 10293 C CA . PHE B 1 560 ? -31.422 -5.68 -17.234 1 95.94 560 PHE B CA 1
ATOM 10294 C C . PHE B 1 560 ? -32.156 -4.867 -18.297 1 95.94 560 PHE B C 1
ATOM 10296 O O . PHE B 1 560 ? -33.375 -4.77 -18.281 1 95.94 560 PHE B O 1
ATOM 10303 N N . GLU B 1 561 ? -31.422 -4.23 -19.172 1 95.75 561 GLU B N 1
ATOM 10304 C CA . GLU B 1 561 ? -31.953 -3.502 -20.328 1 95.75 561 GLU B CA 1
ATOM 10305 C C . GLU B 1 561 ? -33 -2.479 -19.891 1 95.75 561 GLU B C 1
ATOM 10307 O O . GLU B 1 561 ? -34.125 -2.482 -20.391 1 95.75 561 GLU B O 1
ATOM 10312 N N . THR B 1 562 ? -32.625 -1.658 -18.953 1 96.81 562 THR B N 1
ATOM 10313 C CA . THR B 1 562 ? -33.438 -0.573 -18.438 1 96.81 562 THR B CA 1
ATOM 10314 C C . THR B 1 562 ? -32.656 0.736 -18.406 1 96.81 562 THR B C 1
ATOM 10316 O O . THR B 1 562 ? -31.547 0.813 -18.922 1 96.81 562 THR B O 1
ATOM 10319 N N . SER B 1 563 ? -33.375 1.75 -17.969 1 96.69 563 SER B N 1
ATOM 10320 C CA . SER B 1 563 ? -32.719 3.047 -17.891 1 96.69 563 SER B CA 1
ATOM 10321 C C . SER B 1 563 ? -32.188 3.316 -16.484 1 96.69 563 SER B C 1
ATOM 10323 O O . SER B 1 563 ? -32.812 2.957 -15.5 1 96.69 563 SER B O 1
ATOM 10325 N N . VAL B 1 564 ? -31.062 3.949 -16.406 1 97.31 564 VAL B N 1
ATOM 10326 C CA . VAL B 1 564 ? -30.391 4.262 -15.156 1 97.31 564 VAL B CA 1
ATOM 10327 C C . VAL B 1 564 ? -31.297 5.094 -14.258 1 97.31 564 VAL B C 1
ATOM 10329 O O . VAL B 1 564 ? -31.297 4.93 -13.039 1 97.31 564 VAL B O 1
ATOM 10332 N N . GLU B 1 565 ? -32.125 5.965 -14.781 1 96.12 565 GLU B N 1
ATOM 10333 C CA . GLU B 1 565 ? -32.938 6.926 -14.062 1 96.12 565 GLU B CA 1
ATOM 10334 C C . GLU B 1 565 ? -34.031 6.219 -13.258 1 96.12 565 GLU B C 1
ATOM 10336 O O . GLU B 1 565 ? -34.562 6.785 -12.305 1 96.12 565 GLU B O 1
ATOM 10341 N N . TRP B 1 566 ? -34.344 5.031 -13.617 1 96.56 566 TRP B N 1
ATOM 10342 C CA . TRP B 1 566 ? -35.406 4.305 -12.969 1 96.56 566 TRP B CA 1
ATOM 10343 C C . TRP B 1 566 ? -34.875 3.443 -11.828 1 96.56 566 TRP B C 1
ATOM 10345 O O . TRP B 1 566 ? -35.656 2.859 -11.062 1 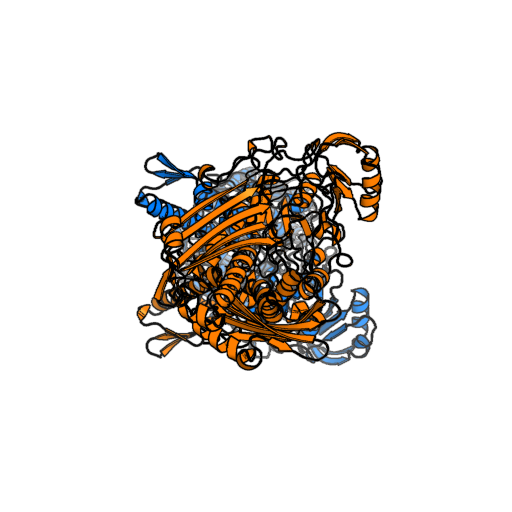96.56 566 TRP B O 1
ATOM 10355 N N . LEU B 1 567 ? -33.594 3.439 -11.727 1 97.75 567 LEU B N 1
ATOM 10356 C CA . LEU B 1 567 ? -32.969 2.561 -10.734 1 97.75 567 LEU B CA 1
ATOM 10357 C C . LEU B 1 567 ? -32.719 3.305 -9.43 1 97.75 567 LEU B C 1
ATOM 10359 O O . LEU B 1 567 ? -32.406 4.496 -9.445 1 97.75 567 LEU B O 1
ATOM 10363 N N . GLU B 1 568 ? -32.969 2.596 -8.352 1 96.88 568 GLU B N 1
ATOM 10364 C CA . GLU B 1 568 ? -32.656 3.082 -7.008 1 96.88 568 GLU B CA 1
ATOM 10365 C C . GLU B 1 568 ? -31.797 2.082 -6.238 1 96.88 568 GLU B C 1
ATOM 10367 O O . GLU B 1 568 ? -31.969 0.869 -6.391 1 96.88 568 GLU B O 1
ATOM 10372 N N . ILE B 1 569 ? -30.906 2.605 -5.465 1 96.56 569 ILE B N 1
ATOM 10373 C CA . ILE B 1 569 ? -30.109 1.754 -4.594 1 96.56 569 ILE B CA 1
ATOM 10374 C C . ILE B 1 569 ? -30.547 1.938 -3.143 1 96.56 569 ILE B C 1
ATOM 10376 O O . ILE B 1 569 ? -30.594 3.062 -2.641 1 96.56 569 ILE B O 1
ATOM 10380 N N . ARG B 1 570 ? -30.906 0.952 -2.521 1 94.19 570 ARG B N 1
ATOM 10381 C CA . ARG B 1 570 ? -31.297 0.932 -1.111 1 94.19 570 ARG B CA 1
ATOM 10382 C C . ARG B 1 570 ? -30.906 -0.395 -0.462 1 94.19 570 ARG B C 1
ATOM 10384 O O . ARG B 1 570 ? -31 -1.45 -1.092 1 94.19 570 ARG B O 1
ATOM 10391 N N . ASP B 1 571 ? -30.422 -0.37 0.773 1 92 571 ASP B N 1
ATOM 10392 C CA . ASP B 1 571 ? -30.109 -1.558 1.559 1 92 571 ASP B CA 1
ATOM 10393 C C . ASP B 1 571 ? -29.172 -2.486 0.793 1 92 571 ASP B C 1
ATOM 10395 O O . ASP B 1 571 ? -29.391 -3.697 0.737 1 92 571 ASP B O 1
ATOM 10399 N N . GLN B 1 572 ? -28.297 -1.906 0.077 1 95.62 572 GLN B N 1
ATOM 10400 C CA . GLN B 1 572 ? -27.234 -2.631 -0.627 1 95.62 572 GLN B CA 1
ATOM 10401 C C . GLN B 1 572 ? -27.828 -3.523 -1.72 1 95.62 572 GLN B C 1
ATOM 10403 O O . GLN B 1 572 ? -27.375 -4.656 -1.905 1 95.62 572 GLN B O 1
ATOM 10408 N N . ALA B 1 573 ? -28.828 -2.98 -2.385 1 97.62 573 ALA B N 1
ATOM 10409 C CA . ALA B 1 573 ? -29.438 -3.631 -3.543 1 97.62 573 ALA B CA 1
ATOM 10410 C C . ALA B 1 573 ? -29.984 -2.6 -4.531 1 97.62 573 ALA B C 1
ATOM 10412 O O . ALA B 1 573 ? -30.234 -1.453 -4.16 1 97.62 573 ALA B O 1
ATOM 10413 N N . VAL B 1 574 ? -30.094 -2.951 -5.773 1 98.06 574 VAL B N 1
ATOM 10414 C CA . VAL B 1 574 ? -30.625 -2.088 -6.82 1 98.06 574 VAL B CA 1
ATOM 10415 C C . VAL B 1 574 ? -32.094 -2.473 -7.117 1 98.06 574 VAL B C 1
ATOM 10417 O O . VAL B 1 574 ? -32.375 -3.652 -7.305 1 98.06 574 VAL B O 1
ATOM 10420 N N . TYR B 1 575 ? -32.875 -1.487 -7.113 1 97.75 575 TYR B N 1
ATOM 10421 C CA . TYR B 1 575 ? -34.312 -1.702 -7.312 1 97.75 575 TYR B CA 1
ATOM 10422 C C . TYR B 1 575 ? -34.812 -0.98 -8.562 1 97.75 575 TYR B C 1
ATOM 10424 O O . TYR B 1 575 ? -34.281 0.069 -8.93 1 97.75 575 TYR B O 1
ATOM 10432 N N . LEU B 1 576 ? -35.719 -1.603 -9.273 1 97.12 576 LEU B N 1
ATOM 10433 C CA . LEU B 1 576 ? -36.562 -0.987 -10.297 1 97.12 576 LEU B CA 1
ATOM 10434 C C . LEU B 1 576 ? -38.031 -0.925 -9.852 1 97.12 576 LEU B C 1
ATOM 10436 O O . LEU B 1 576 ? -38.688 -1.961 -9.703 1 97.12 576 LEU B O 1
ATOM 10440 N N . GLN B 1 577 ? -38.594 0.216 -9.711 1 91.06 577 GLN B N 1
ATOM 10441 C CA . GLN B 1 577 ? -40 0.38 -9.273 1 91.06 577 GLN B CA 1
ATOM 10442 C C . GLN B 1 577 ? -40.312 -0.541 -8.102 1 91.06 577 GLN B C 1
ATOM 10444 O O . GLN B 1 577 ? -41.25 -1.313 -8.156 1 91.06 577 GLN B O 1
ATOM 10449 N N . ASN B 1 578 ? -39.469 -0.639 -7.047 1 89.25 578 ASN B N 1
ATOM 10450 C CA . ASN B 1 578 ? -39.625 -1.342 -5.777 1 89.25 578 ASN B CA 1
ATOM 10451 C C . ASN B 1 578 ? -39.375 -2.84 -5.934 1 89.25 578 ASN B C 1
ATOM 10453 O O . ASN B 1 578 ? -39.5 -3.6 -4.969 1 89.25 578 ASN B O 1
ATOM 10457 N N . LYS B 1 579 ? -39.094 -3.238 -7.105 1 95.62 579 LYS B N 1
ATOM 10458 C CA . LYS B 1 579 ? -38.688 -4.621 -7.312 1 95.62 579 LYS B CA 1
ATOM 10459 C C . LYS B 1 579 ? -37.156 -4.754 -7.238 1 95.62 579 LYS B C 1
ATOM 10461 O O . LYS B 1 579 ? -36.438 -4.062 -7.957 1 95.62 579 LYS B O 1
ATOM 10466 N N . LYS B 1 580 ? -36.781 -5.598 -6.355 1 96.88 580 LYS B N 1
ATOM 10467 C CA . LYS B 1 580 ? -35.375 -5.848 -6.223 1 96.88 580 LYS B CA 1
ATOM 10468 C C . LYS B 1 580 ? -34.812 -6.559 -7.457 1 96.88 580 LYS B C 1
ATOM 10470 O O . LYS B 1 580 ? -35.281 -7.648 -7.809 1 96.88 580 LYS B O 1
ATOM 10475 N N . LEU B 1 581 ? -33.875 -5.969 -8.133 1 97.56 581 LEU B N 1
ATOM 10476 C CA . LEU B 1 581 ? -33.281 -6.566 -9.312 1 97.56 581 LEU B CA 1
ATOM 10477 C C . LEU B 1 581 ? -32.062 -7.434 -8.938 1 97.56 581 LEU B C 1
ATOM 10479 O O . LEU B 1 581 ? -31.938 -8.555 -9.422 1 97.56 581 LEU B O 1
ATOM 10483 N N . ILE B 1 582 ? -31.234 -6.914 -8.062 1 97.81 582 ILE B N 1
ATOM 10484 C CA . ILE B 1 582 ? -30.016 -7.633 -7.719 1 97.81 582 ILE B CA 1
ATOM 10485 C C . ILE B 1 582 ? -29.375 -7.02 -6.469 1 97.81 582 ILE B C 1
ATOM 10487 O O . ILE B 1 582 ? -29.406 -5.801 -6.293 1 97.81 582 ILE B O 1
ATOM 10491 N N . ALA B 1 583 ? -28.859 -7.863 -5.59 1 97.56 583 ALA B N 1
ATOM 10492 C CA . ALA B 1 583 ? -28.031 -7.391 -4.48 1 97.56 583 ALA B CA 1
ATOM 10493 C C . ALA B 1 583 ? -26.656 -6.926 -4.973 1 97.56 583 ALA B C 1
ATOM 10495 O O . ALA B 1 583 ? -26.094 -7.508 -5.902 1 97.56 583 ALA B O 1
ATOM 10496 N N . ILE B 1 584 ? -26.094 -5.875 -4.371 1 97.12 584 ILE B N 1
ATOM 10497 C CA . ILE B 1 584 ? -24.797 -5.34 -4.77 1 97.12 584 ILE B CA 1
ATOM 10498 C C . ILE B 1 584 ? -23.719 -6.418 -4.613 1 97.12 584 ILE B C 1
ATOM 10500 O O . ILE B 1 584 ? -22.812 -6.527 -5.441 1 97.12 584 ILE B O 1
ATOM 10504 N N . LYS B 1 585 ? -23.812 -7.234 -3.562 1 95 585 LYS B N 1
ATOM 10505 C CA . LYS B 1 585 ? -22.875 -8.336 -3.348 1 95 585 LYS B CA 1
ATOM 10506 C C . LYS B 1 585 ? -22.891 -9.305 -4.523 1 95 585 LYS B C 1
ATOM 10508 O O . LYS B 1 585 ? -21.844 -9.758 -4.977 1 95 585 LYS B O 1
ATOM 10513 N N . ASP B 1 586 ? -24.031 -9.641 -5.043 1 95.5 586 ASP B N 1
ATOM 10514 C CA . ASP B 1 586 ? -24.172 -10.562 -6.168 1 95.5 586 ASP B CA 1
ATOM 10515 C C . ASP B 1 586 ? -23.625 -9.938 -7.453 1 95.5 586 ASP B C 1
ATOM 10517 O O . ASP B 1 586 ? -22.969 -10.617 -8.25 1 95.5 586 ASP B O 1
ATOM 10521 N N . LEU B 1 587 ? -23.953 -8.656 -7.613 1 96.44 587 LEU B N 1
ATOM 10522 C CA . LEU B 1 587 ? -23.406 -7.949 -8.766 1 96.44 587 LEU B CA 1
ATOM 10523 C C . LEU B 1 587 ? -21.875 -7.984 -8.742 1 96.44 587 LEU B C 1
ATOM 10525 O O . LEU B 1 587 ? -21.25 -8.258 -9.766 1 96.44 587 LEU B O 1
ATOM 10529 N N . ALA B 1 588 ? -21.328 -7.66 -7.59 1 95.88 588 ALA B N 1
ATOM 10530 C CA . ALA B 1 588 ? -19.875 -7.625 -7.434 1 95.88 588 ALA B CA 1
ATOM 10531 C C . ALA B 1 588 ? -19.25 -8.984 -7.754 1 95.88 588 ALA B C 1
ATOM 10533 O O . ALA B 1 588 ? -18.234 -9.062 -8.438 1 95.88 588 ALA B O 1
ATOM 10534 N N . ARG B 1 589 ? -19.828 -10 -7.305 1 93 589 ARG B N 1
ATOM 10535 C CA . ARG B 1 589 ? -19.359 -11.359 -7.57 1 93 589 ARG B CA 1
ATOM 10536 C C . ARG B 1 589 ? -19.406 -11.672 -9.062 1 93 589 ARG B C 1
ATOM 10538 O O . ARG B 1 589 ? -18.469 -12.25 -9.609 1 93 589 ARG B O 1
ATOM 10545 N N . ASP B 1 590 ? -20.469 -11.281 -9.672 1 93.5 590 ASP B N 1
ATOM 10546 C CA . ASP B 1 590 ? -20.641 -11.539 -11.094 1 93.5 590 ASP B CA 1
ATOM 10547 C C . ASP B 1 590 ? -19.578 -10.812 -11.922 1 93.5 590 ASP B C 1
ATOM 10549 O O . ASP B 1 590 ? -19.125 -11.328 -12.938 1 93.5 590 ASP B O 1
ATOM 10553 N N . LEU B 1 591 ? -19.203 -9.711 -11.461 1 94.19 591 LEU B N 1
ATOM 10554 C CA . LEU B 1 591 ? -18.281 -8.867 -12.203 1 94.19 591 LEU B CA 1
ATOM 10555 C C . LEU B 1 591 ? -16.844 -9.375 -12.055 1 94.19 591 LEU B C 1
ATOM 10557 O O . LEU B 1 591 ? -15.945 -8.938 -12.781 1 94.19 591 LEU B O 1
ATOM 10561 N N . SER B 1 592 ? -16.625 -10.383 -11.211 1 89.88 592 SER B N 1
ATOM 10562 C CA . SER B 1 592 ? -15.289 -10.945 -11.016 1 89.88 592 SER B CA 1
ATOM 10563 C C . SER B 1 592 ? -14.984 -12.031 -12.047 1 89.88 592 SER B C 1
ATOM 10565 O O . SER B 1 592 ? -13.93 -12.656 -12 1 89.88 592 SER B O 1
ATOM 10567 N N . THR B 1 593 ? -15.883 -12.273 -12.953 1 91 593 THR B N 1
ATOM 10568 C CA . THR B 1 593 ? -15.734 -13.258 -14.023 1 91 593 THR B CA 1
ATOM 10569 C C . THR B 1 593 ? -16.25 -12.695 -15.344 1 91 593 THR B C 1
ATOM 10571 O O . THR B 1 593 ? -17.25 -11.969 -15.367 1 91 593 THR B O 1
ATOM 10574 N N . GLY B 1 594 ? -15.453 -12.93 -16.484 1 82.69 594 GLY B N 1
ATOM 10575 C CA . GLY B 1 594 ? -15.922 -12.539 -17.797 1 82.69 594 GLY B CA 1
ATOM 10576 C C . GLY B 1 594 ? -17.016 -13.445 -18.344 1 82.69 594 GLY B C 1
ATOM 10577 O O . GLY B 1 594 ? -17.391 -14.422 -17.688 1 82.69 594 GLY B O 1
ATOM 10578 N N . PRO B 1 595 ? -17.672 -13.055 -19.422 1 86.25 595 PRO B N 1
ATOM 10579 C CA . PRO B 1 595 ? -17.453 -11.867 -20.266 1 86.25 595 PRO B CA 1
ATOM 10580 C C . PRO B 1 595 ? -18 -10.594 -19.625 1 86.25 595 PRO B C 1
ATOM 10582 O O . PRO B 1 595 ? -18.969 -10.641 -18.859 1 86.25 595 PRO B O 1
ATOM 10585 N N . ASN B 1 596 ? -17.469 -9.43 -19.766 1 86.69 596 ASN B N 1
ATOM 10586 C CA . ASN B 1 596 ? -17.797 -8.078 -19.328 1 86.69 596 ASN B CA 1
ATOM 10587 C C . ASN B 1 596 ? -17.453 -7.859 -17.859 1 86.69 596 ASN B C 1
ATOM 10589 O O . ASN B 1 596 ? -18.094 -7.059 -17.172 1 86.69 596 ASN B O 1
ATOM 10593 N N . GLY B 1 597 ? -16.688 -8.789 -17.359 1 91.56 597 GLY B N 1
ATOM 10594 C CA . GLY B 1 597 ? -16.219 -8.617 -15.984 1 91.56 597 GLY B CA 1
ATOM 10595 C C . GLY B 1 597 ? -15.336 -7.398 -15.805 1 91.56 597 GLY B C 1
ATOM 10596 O O . GLY B 1 597 ? -14.531 -7.074 -16.672 1 91.56 597 GLY B O 1
ATOM 10597 N N . MET B 1 598 ? -15.586 -6.656 -14.766 1 95.31 598 MET B N 1
ATOM 10598 C CA . MET B 1 598 ? -14.75 -5.516 -14.406 1 95.31 598 MET B CA 1
ATOM 10599 C C . MET B 1 598 ? -15.008 -5.09 -12.969 1 95.31 598 MET B C 1
ATOM 10601 O O . MET B 1 598 ? -16.141 -5.113 -12.5 1 95.31 598 MET B O 1
ATOM 10605 N N . GLN B 1 599 ? -14.023 -4.793 -12.25 1 96.94 599 GLN B N 1
ATOM 10606 C CA . GLN B 1 599 ? -14.219 -4.172 -10.945 1 96.94 599 GLN B CA 1
ATOM 10607 C C . GLN B 1 599 ? -14.641 -2.709 -11.086 1 96.94 599 GLN B C 1
ATOM 10609 O O . GLN B 1 599 ? -14.016 -1.952 -11.836 1 96.94 599 GLN B O 1
ATOM 10614 N N . LEU B 1 600 ? -15.734 -2.277 -10.422 1 98.19 600 LEU B N 1
ATOM 10615 C CA . LEU B 1 600 ? -16.219 -0.905 -10.508 1 98.19 600 LEU B CA 1
ATOM 10616 C C . LEU B 1 600 ? -15.461 0.006 -9.555 1 98.19 600 LEU B C 1
ATOM 10618 O O . LEU B 1 600 ? -15.281 -0.327 -8.375 1 98.19 600 LEU B O 1
ATOM 10622 N N . ILE B 1 601 ? -14.969 1.09 -10.016 1 98.25 601 ILE B N 1
ATOM 10623 C CA . ILE B 1 601 ? -14.164 2.041 -9.258 1 98.25 601 ILE B CA 1
ATOM 10624 C C . ILE B 1 601 ? -14.75 3.443 -9.406 1 98.25 601 ILE B C 1
ATOM 10626 O O . ILE B 1 601 ? -14.938 3.928 -10.523 1 98.25 601 ILE B O 1
ATOM 10630 N N . GLY B 1 602 ? -15.148 4.055 -8.273 1 98.5 602 GLY B N 1
ATOM 10631 C CA . GLY B 1 602 ? -15.555 5.453 -8.258 1 98.5 602 GLY B CA 1
ATOM 10632 C C . GLY B 1 602 ? -14.406 6.398 -7.941 1 98.5 602 GLY B C 1
ATOM 10633 O O . GLY B 1 602 ? -13.562 6.094 -7.098 1 98.5 602 GLY B O 1
ATOM 10634 N N . VAL B 1 603 ? -14.312 7.473 -8.648 1 98 603 VAL B N 1
ATOM 10635 C CA . VAL B 1 603 ? -13.336 8.531 -8.406 1 98 603 VAL B CA 1
ATOM 10636 C C . VAL B 1 603 ? -14.055 9.844 -8.125 1 98 603 VAL B C 1
ATOM 10638 O O . VAL B 1 603 ? -15.055 10.164 -8.773 1 98 603 VAL B O 1
ATOM 10641 N N . GLY B 1 604 ? -13.688 10.508 -7.059 1 98.06 604 GLY B N 1
ATOM 10642 C CA . GLY B 1 604 ? -14.227 11.82 -6.723 1 98.06 604 GLY B CA 1
ATOM 10643 C C . GLY B 1 604 ? -13.148 12.859 -6.484 1 98.06 604 GLY B C 1
ATOM 10644 O O . GLY B 1 604 ? -12.086 12.547 -5.93 1 98.06 604 GLY B O 1
ATOM 10645 N N . ASN B 1 605 ? -13.383 14.055 -6.93 1 97 605 ASN B N 1
ATOM 10646 C CA . ASN B 1 605 ? -12.547 15.219 -6.68 1 97 605 ASN B CA 1
ATOM 10647 C C . ASN B 1 605 ? -13.352 16.391 -6.125 1 97 605 ASN B C 1
ATOM 10649 O O . ASN B 1 605 ? -14.539 16.531 -6.426 1 97 605 ASN B O 1
ATOM 10653 N N . PHE B 1 606 ? -12.703 17.109 -5.277 1 97.44 606 PHE B N 1
ATOM 10654 C CA . PHE B 1 606 ? -13.367 18.312 -4.797 1 97.44 606 PHE B CA 1
ATOM 10655 C C . PHE B 1 606 ? -12.359 19.438 -4.613 1 97.44 606 PHE B C 1
ATOM 10657 O O . PHE B 1 606 ? -11.25 19.219 -4.125 1 97.44 606 PHE B O 1
ATOM 10664 N N . ASP B 1 607 ? -12.648 20.5 -5.129 1 95.94 607 ASP B N 1
ATOM 10665 C CA . ASP B 1 607 ? -12.039 21.812 -4.887 1 95.94 607 ASP B CA 1
ATOM 10666 C C . ASP B 1 607 ? -13.109 22.875 -4.668 1 95.94 607 ASP B C 1
ATOM 10668 O O . ASP B 1 607 ? -14.297 22.641 -4.922 1 95.94 607 ASP B O 1
ATOM 10672 N N . SER B 1 608 ? -12.781 23.969 -4.102 1 94.75 608 SER B N 1
ATOM 10673 C CA . SER B 1 608 ? -13.805 24.953 -3.793 1 94.75 608 SER B CA 1
ATOM 10674 C C . SER B 1 608 ? -13.359 26.359 -4.199 1 94.75 608 SER B C 1
ATOM 10676 O O . SER B 1 608 ? -12.195 26.719 -4.02 1 94.75 608 SER B O 1
ATOM 10678 N N . LYS B 1 609 ? -14.305 27.078 -4.66 1 94.25 609 LYS B N 1
ATOM 10679 C CA . LYS B 1 609 ? -14.086 28.484 -4.996 1 94.25 609 LYS B CA 1
ATOM 10680 C C . LYS B 1 609 ? -14.336 29.391 -3.793 1 94.25 609 LYS B C 1
ATOM 10682 O O . LYS B 1 609 ? -14.094 30.594 -3.852 1 94.25 609 LYS B O 1
ATOM 10687 N N . THR B 1 610 ? -14.766 28.797 -2.734 1 94.88 610 THR B N 1
ATOM 10688 C CA . THR B 1 610 ? -15.023 29.531 -1.502 1 94.88 610 THR B CA 1
ATOM 10689 C C . THR B 1 610 ? -14.312 28.875 -0.321 1 94.88 610 THR B C 1
ATOM 10691 O O . THR B 1 610 ? -13.773 27.781 -0.45 1 94.88 610 THR B O 1
ATOM 10694 N N . SER B 1 611 ? -14.18 29.531 0.745 1 96.94 611 SER B N 1
ATOM 10695 C CA . SER B 1 611 ? -13.727 29.094 2.057 1 96.94 611 SER B CA 1
ATOM 10696 C C . SER B 1 611 ? -14.711 29.5 3.15 1 96.94 611 SER B C 1
ATOM 10698 O O . SER B 1 611 ? -14.516 30.516 3.814 1 96.94 611 SER B O 1
ATOM 10700 N N . PRO B 1 612 ? -15.812 28.75 3.275 1 97.38 612 PRO B N 1
ATOM 10701 C CA . PRO B 1 612 ? -16.844 29.172 4.219 1 97.38 612 PRO B CA 1
ATOM 10702 C C . PRO B 1 612 ? -16.328 29.281 5.652 1 97.38 612 PRO B C 1
ATOM 10704 O O . PRO B 1 612 ? -15.695 28.359 6.156 1 97.38 612 PRO B O 1
ATOM 10707 N N . PRO B 1 613 ? -16.609 30.344 6.32 1 97.75 613 PRO B N 1
ATOM 10708 C CA . PRO B 1 613 ? -16.062 30.547 7.664 1 97.75 613 PRO B CA 1
ATOM 10709 C C . PRO B 1 613 ? -16.859 29.812 8.742 1 97.75 613 PRO B C 1
ATOM 10711 O O . PRO B 1 613 ? -18.078 29.969 8.82 1 97.75 613 PRO B O 1
ATOM 10714 N N . PRO B 1 614 ? -16.203 29.047 9.57 1 98.25 614 PRO B N 1
ATOM 10715 C CA . PRO B 1 614 ? -16.797 28.75 10.875 1 98.25 614 PRO B CA 1
ATOM 10716 C C . PRO B 1 614 ? -16.766 29.953 11.82 1 98.25 614 PRO B C 1
ATOM 10718 O O . PRO B 1 614 ? -15.977 30.875 11.617 1 98.25 614 PRO B O 1
ATOM 10721 N N . TYR B 1 615 ? -17.641 29.984 12.812 1 98.56 615 TYR B N 1
ATOM 10722 C CA . TYR B 1 615 ? -17.734 31.078 13.766 1 98.56 615 TYR B CA 1
ATOM 10723 C C . TYR B 1 615 ? -17.734 30.562 15.195 1 98.56 615 TYR B C 1
ATOM 10725 O O . TYR B 1 615 ? -18.094 29.406 15.445 1 98.56 615 TYR B O 1
ATOM 10733 N N . MET B 1 616 ? -17.297 31.406 16.094 1 98.69 616 MET B N 1
ATOM 10734 C CA . MET B 1 616 ? -17.266 31.016 17.5 1 98.69 616 MET B CA 1
ATOM 10735 C C . MET B 1 616 ? -17.422 32.219 18.422 1 98.69 616 MET B C 1
ATOM 10737 O O . MET B 1 616 ? -16.953 33.312 18.078 1 98.69 616 MET B O 1
ATOM 10741 N N . ALA B 1 617 ? -18.109 32.031 19.5 1 98.88 617 ALA B N 1
ATOM 10742 C CA . ALA B 1 617 ? -18.156 32.969 20.609 1 98.88 617 ALA B CA 1
ATOM 10743 C C . ALA B 1 617 ? -17.562 32.344 21.875 1 98.88 617 ALA B C 1
ATOM 10745 O O . ALA B 1 617 ? -17.922 31.234 22.25 1 98.88 617 ALA B O 1
ATOM 10746 N N . GLY B 1 618 ? -16.594 33.031 22.438 1 98.81 618 GLY B N 1
ATOM 10747 C CA . GLY B 1 618 ? -15.984 32.594 23.688 1 98.81 618 GLY B CA 1
ATOM 10748 C C . GLY B 1 618 ? -16.234 33.562 24.828 1 98.81 618 GLY B C 1
ATOM 10749 O O . GLY B 1 618 ? -16.188 34.781 24.656 1 98.81 618 GLY B O 1
ATOM 10750 N N . PHE B 1 619 ? -16.625 33.031 25.984 1 98.88 619 PHE B N 1
ATOM 10751 C CA . PHE B 1 619 ? -16.859 33.75 27.219 1 98.88 619 PHE B CA 1
ATOM 10752 C C . PHE B 1 619 ? -16.031 33.188 28.359 1 98.88 619 PHE B C 1
ATOM 10754 O O . PHE B 1 619 ? -15.914 31.953 28.484 1 98.88 619 PHE B O 1
ATOM 10761 N N . VAL B 1 620 ? -15.445 34.031 29.156 1 98.75 620 VAL B N 1
ATOM 10762 C CA . VAL B 1 620 ? -14.602 33.562 30.234 1 98.75 620 VAL B CA 1
ATOM 10763 C C . VAL B 1 620 ? -15.031 34.188 31.562 1 98.75 620 VAL B C 1
ATOM 10765 O O . VAL B 1 620 ? -15.453 35.344 31.578 1 98.75 620 VAL B O 1
ATOM 10768 N N . LYS B 1 621 ? -15.016 33.438 32.594 1 98.62 621 LYS B N 1
ATOM 10769 C CA . LYS B 1 621 ? -15.109 33.906 33.969 1 98.62 621 LYS B CA 1
ATOM 10770 C C . LYS B 1 621 ? -13.797 33.688 34.719 1 98.62 621 LYS B C 1
ATOM 10772 O O . LYS B 1 621 ? -13.281 32.562 34.781 1 98.62 621 LYS B O 1
ATOM 10777 N N . ILE B 1 622 ? -13.25 34.844 35.188 1 98.12 622 ILE B N 1
ATOM 10778 C CA . ILE B 1 622 ? -11.969 34.719 35.875 1 98.12 622 ILE B CA 1
ATOM 10779 C C . ILE B 1 622 ? -12.102 35.25 37.312 1 98.12 622 ILE B C 1
ATOM 10781 O O . ILE B 1 622 ? -13.078 35.938 37.625 1 98.12 622 ILE B O 1
ATOM 10785 N N . SER B 1 623 ? -11.156 34.875 38.125 1 97.56 623 SER B N 1
ATOM 10786 C CA . SER B 1 623 ? -10.938 35.5 39.406 1 97.56 623 SER B CA 1
ATOM 10787 C C . SER B 1 623 ? -9.531 36.094 39.5 1 97.56 623 SER B C 1
ATOM 10789 O O . SER B 1 623 ? -8.57 35.5 39.031 1 97.56 623 SER B O 1
ATOM 10791 N N . ILE B 1 624 ? -9.461 37.312 40 1 96.62 624 ILE B N 1
ATOM 10792 C CA . ILE B 1 624 ? -8.18 37.969 40.219 1 96.62 624 ILE B CA 1
ATOM 10793 C C . ILE B 1 624 ? -7.902 38.094 41.688 1 96.62 624 ILE B C 1
ATOM 10795 O O . ILE B 1 624 ? -8.688 38.688 42.438 1 96.62 624 ILE B O 1
ATOM 10799 N N . ASP B 1 625 ? -6.812 37.531 42.156 1 96.19 625 ASP B N 1
ATOM 10800 C CA . ASP B 1 625 ? -6.398 37.656 43.531 1 96.19 625 ASP B CA 1
ATOM 10801 C C . ASP B 1 625 ? -5.879 39.094 43.812 1 96.19 625 ASP B C 1
ATOM 10803 O O . ASP B 1 625 ? -4.906 39.531 43.188 1 96.19 625 ASP B O 1
ATOM 10807 N N . LYS B 1 626 ? -6.41 39.719 44.75 1 93.75 626 LYS B N 1
ATOM 10808 C CA . LYS B 1 626 ? -6.102 41.125 45 1 93.75 626 LYS B CA 1
ATOM 10809 C C . LYS B 1 626 ? -4.703 41.281 45.594 1 93.75 626 LYS B C 1
ATOM 10811 O O . LYS B 1 626 ? -4.078 42.344 45.469 1 93.75 626 LYS B O 1
ATOM 10816 N N . LEU B 1 627 ? -4.242 40.281 46.219 1 94.44 627 LEU B N 1
ATOM 10817 C CA . LEU B 1 627 ? -2.945 40.344 46.875 1 94.44 627 LEU B CA 1
ATOM 10818 C C . LEU B 1 627 ? -1.817 40 45.906 1 94.44 627 LEU B C 1
ATOM 10820 O O . LEU B 1 627 ? -0.723 40.562 46.031 1 94.44 627 LEU B O 1
ATOM 10824 N N . THR B 1 628 ? -1.983 39.125 45.062 1 94.38 628 THR B N 1
ATOM 10825 C CA . THR B 1 628 ? -0.896 38.594 44.219 1 94.38 628 THR B CA 1
ATOM 10826 C C . THR B 1 628 ? -1.065 39.031 42.781 1 94.38 628 THR B C 1
ATOM 10828 O O . THR B 1 628 ? -0.12 38.938 41.969 1 94.38 628 THR B O 1
ATOM 10831 N N . GLY B 1 629 ? -2.254 39.375 42.344 1 93.94 629 GLY B N 1
ATOM 10832 C CA . GLY B 1 629 ? -2.541 39.688 40.938 1 93.94 629 GLY B CA 1
ATOM 10833 C C . GLY B 1 629 ? -2.764 38.438 40.094 1 93.94 629 GLY B C 1
ATOM 10834 O O . GLY B 1 629 ? -3.037 38.531 38.906 1 93.94 629 GLY B O 1
ATOM 10835 N N . GLU B 1 630 ? -2.75 37.312 40.75 1 95.19 630 GLU B N 1
ATOM 10836 C CA . GLU B 1 630 ? -2.922 36.062 40.031 1 95.19 630 GLU B CA 1
ATOM 10837 C C . GLU B 1 630 ? -4.312 35.938 39.406 1 95.19 630 GLU B C 1
ATOM 10839 O O . GLU B 1 630 ? -5.309 36.281 40.062 1 95.19 630 GLU B O 1
ATOM 10844 N N . ILE B 1 631 ? -4.32 35.562 38.125 1 96 631 ILE B N 1
ATOM 10845 C CA . ILE B 1 631 ? -5.574 35.375 37.438 1 96 631 ILE B CA 1
ATOM 10846 C C . ILE B 1 631 ? -5.891 33.875 37.375 1 96 631 ILE B C 1
ATOM 10848 O O . ILE B 1 631 ? -5.059 33.062 36.938 1 96 631 ILE B O 1
ATOM 10852 N N . LYS B 1 632 ? -7.023 33.5 37.75 1 96.06 632 LYS B N 1
ATOM 10853 C CA . LYS B 1 632 ? -7.523 32.125 37.625 1 96.06 632 LYS B CA 1
ATOM 10854 C C . LYS B 1 632 ? -8.742 32.094 36.719 1 96.06 632 LYS B C 1
ATOM 10856 O O . LYS B 1 632 ? -9.711 32.812 36.938 1 96.06 632 LYS B O 1
ATOM 10861 N N . VAL B 1 633 ? -8.688 31.234 35.688 1 97.31 633 VAL B N 1
ATOM 10862 C CA . VAL B 1 633 ? -9.859 30.969 34.875 1 97.31 633 VAL B CA 1
ATOM 10863 C C . VAL B 1 633 ? -10.797 30 35.594 1 97.31 633 VAL B C 1
ATOM 10865 O O . VAL B 1 633 ? -10.43 28.844 35.875 1 97.31 633 VAL B O 1
ATOM 10868 N N . GLU B 1 634 ? -11.938 30.484 35.906 1 97.19 634 GLU B N 1
ATOM 10869 C CA . GLU B 1 634 ? -12.898 29.641 36.625 1 97.19 634 GLU B CA 1
ATOM 10870 C C . GLU B 1 634 ? -13.734 28.812 35.625 1 97.19 634 GLU B C 1
ATOM 10872 O O . GLU B 1 634 ? -13.875 27.609 35.781 1 97.19 634 GLU B O 1
ATOM 10877 N N . ASP B 1 635 ? -14.289 29.5 34.75 1 97.88 635 ASP B N 1
ATOM 10878 C CA . ASP B 1 635 ? -15.133 28.875 33.719 1 97.88 635 ASP B CA 1
ATOM 10879 C C . ASP B 1 635 ? -14.875 29.5 32.344 1 97.88 635 ASP B C 1
ATOM 10881 O O . ASP B 1 635 ? -14.547 30.688 32.25 1 97.88 635 ASP B O 1
ATOM 10885 N N . TYR B 1 636 ? -14.961 28.703 31.344 1 98.5 636 TYR B N 1
ATOM 10886 C CA . TYR B 1 636 ? -14.93 29.156 29.953 1 98.5 636 TYR B CA 1
ATOM 10887 C C . TYR B 1 636 ? -16.078 28.547 29.156 1 98.5 636 TYR B C 1
ATOM 10889 O O . TYR B 1 636 ? -16.25 27.328 29.141 1 98.5 636 TYR B O 1
ATOM 10897 N N . ALA B 1 637 ? -16.922 29.344 28.531 1 98.69 637 ALA B N 1
ATOM 10898 C CA . ALA B 1 637 ? -18 28.891 27.656 1 98.69 637 ALA B CA 1
ATOM 10899 C C . ALA B 1 637 ? -17.688 29.188 26.203 1 98.69 637 ALA B C 1
ATOM 10901 O O . ALA B 1 637 ? -17.391 30.328 25.828 1 98.69 637 ALA B O 1
ATOM 10902 N N . ALA B 1 638 ? -17.672 28.141 25.422 1 98.69 638 ALA B N 1
ATOM 10903 C CA . ALA B 1 638 ? -17.438 28.281 23.984 1 98.69 638 ALA B CA 1
ATOM 10904 C C . ALA B 1 638 ? -18.625 27.75 23.188 1 98.69 638 ALA B C 1
ATOM 10906 O O . ALA B 1 638 ? -19.125 26.641 23.453 1 98.69 638 ALA B O 1
ATOM 10907 N N . VAL B 1 639 ? -19.156 28.5 22.297 1 98.81 639 VAL B N 1
ATOM 10908 C CA . VAL B 1 639 ? -20.219 28.078 21.359 1 98.81 639 VAL B CA 1
ATOM 10909 C C . VAL B 1 639 ? -19.719 28.234 19.922 1 98.81 639 VAL B C 1
ATOM 10911 O O . VAL B 1 639 ? -19.266 29.312 19.531 1 98.81 639 VAL B O 1
ATOM 10914 N N . VAL B 1 640 ? -19.844 27.141 19.125 1 98.75 640 VAL B N 1
ATOM 10915 C CA . VAL B 1 640 ? -19.219 27.109 17.797 1 98.75 640 VAL B CA 1
ATOM 10916 C C . VAL B 1 640 ? -20.281 26.859 16.734 1 98.75 640 VAL B C 1
ATOM 10918 O O . VAL B 1 640 ? -21.203 26.047 16.938 1 98.75 640 VAL B O 1
ATOM 10921 N N . ASP B 1 641 ? -20.234 27.547 15.617 1 98.62 641 ASP B N 1
ATOM 10922 C CA . ASP B 1 641 ? -20.922 27.25 14.375 1 98.62 641 ASP B CA 1
ATOM 10923 C C . ASP B 1 641 ? -19.969 26.688 13.328 1 98.62 641 ASP B C 1
ATOM 10925 O O . ASP B 1 641 ? -19.25 27.422 12.656 1 98.62 641 ASP B O 1
ATOM 10929 N N . CYS B 1 642 ? -19.938 25.406 13.203 1 98 642 CYS B N 1
ATOM 10930 C CA . CYS B 1 642 ? -19.094 24.719 12.227 1 98 642 CYS B CA 1
ATOM 10931 C C . CYS B 1 642 ? -19.938 24.031 11.172 1 98 642 CYS B C 1
ATOM 10933 O O . CYS B 1 642 ? -19.531 23 10.609 1 98 642 CYS B O 1
ATOM 10935 N N . GLY B 1 643 ? -21.047 24.641 10.844 1 97.25 643 GLY B N 1
ATOM 10936 C CA . GLY B 1 643 ? -22 23.938 9.992 1 97.25 643 GLY B CA 1
ATOM 10937 C C . GLY B 1 643 ? -22.609 22.719 10.656 1 97.25 643 GLY B C 1
ATOM 10938 O O . GLY B 1 643 ? -22.938 22.75 11.852 1 97.25 643 GLY B O 1
ATOM 10939 N N . THR B 1 644 ? -22.844 21.734 9.844 1 96.19 644 THR B N 1
ATOM 10940 C CA . THR B 1 644 ? -23.281 20.469 10.422 1 96.19 644 THR B CA 1
ATOM 10941 C C . THR B 1 644 ? -22.188 19.844 11.273 1 96.19 644 THR B C 1
ATOM 10943 O O . THR B 1 644 ? -21.047 19.719 10.828 1 96.19 644 THR B O 1
ATOM 10946 N N . VAL B 1 645 ? -22.516 19.547 12.508 1 96 645 VAL B N 1
ATOM 10947 C CA . VAL B 1 645 ? -21.562 18.875 13.375 1 96 645 VAL B CA 1
ATOM 10948 C C . VAL B 1 645 ? -21.453 17.406 12.984 1 96 645 VAL B C 1
ATOM 10950 O O . VAL B 1 645 ? -22.406 16.641 13.133 1 96 645 VAL B O 1
ATOM 10953 N N . MET B 1 646 ? -20.328 17 12.484 1 93.69 646 MET B N 1
ATOM 10954 C CA . MET B 1 646 ? -20.125 15.648 11.953 1 93.69 646 MET B CA 1
ATOM 10955 C C . MET B 1 646 ? -20.156 14.609 13.078 1 93.69 646 MET B C 1
ATOM 10957 O O . MET B 1 646 ? -20.688 13.508 12.898 1 93.69 646 MET B O 1
ATOM 10961 N N . ASN B 1 647 ? -19.516 14.883 14.148 1 93.31 647 ASN B N 1
ATOM 10962 C CA . ASN B 1 647 ? -19.453 14.094 15.375 1 93.31 647 ASN B CA 1
ATOM 10963 C C . ASN B 1 647 ? -19.312 14.984 16.609 1 93.31 647 ASN B C 1
ATOM 10965 O O . ASN B 1 647 ? -18.234 15.539 16.844 1 93.31 647 ASN B O 1
ATOM 10969 N N . THR B 1 648 ? -20.297 15.055 17.375 1 94.75 648 THR B N 1
ATOM 10970 C CA . THR B 1 648 ? -20.359 16.016 18.469 1 94.75 648 THR B CA 1
ATOM 10971 C C . THR B 1 648 ? -19.266 15.758 19.484 1 94.75 648 THR B C 1
ATOM 10973 O O . THR B 1 648 ? -18.625 16.703 19.984 1 94.75 648 THR B O 1
ATOM 10976 N N . LYS B 1 649 ? -19.031 14.531 19.812 1 93.38 649 LYS B N 1
ATOM 10977 C CA . LYS B 1 649 ? -18.016 14.195 20.797 1 93.38 649 LYS B CA 1
ATOM 10978 C C . LYS B 1 649 ? -16.625 14.609 20.328 1 93.38 649 LYS B C 1
ATOM 10980 O O . LYS B 1 649 ? -15.859 15.203 21.078 1 93.38 649 LYS B O 1
ATOM 10985 N N . LEU B 1 650 ? -16.344 14.289 19.141 1 91.88 650 LEU B N 1
ATOM 10986 C CA . LEU B 1 650 ? -15.031 14.633 18.578 1 91.88 650 LEU B CA 1
ATOM 10987 C C . LEU B 1 650 ? -14.875 16.141 18.469 1 91.88 650 LEU B C 1
ATOM 10989 O O . LEU B 1 650 ? -13.805 16.688 18.75 1 91.88 650 LEU B O 1
ATOM 10993 N N . ALA B 1 651 ? -15.906 16.797 18.016 1 95.31 651 ALA B N 1
ATOM 10994 C CA . ALA B 1 651 ? -15.875 18.25 17.891 1 95.31 651 ALA B CA 1
ATOM 10995 C C . ALA B 1 651 ? -15.672 18.922 19.25 1 95.31 651 ALA B C 1
ATOM 10997 O O . ALA B 1 651 ? -14.906 19.875 19.375 1 95.31 651 ALA B O 1
ATOM 10998 N N . THR B 1 652 ? -16.328 18.422 20.266 1 96.75 652 THR B N 1
ATOM 10999 C CA . THR B 1 652 ? -16.25 18.984 21.609 1 96.75 652 THR B CA 1
ATOM 11000 C C . THR B 1 652 ? -14.812 18.891 22.141 1 96.75 652 THR B C 1
ATOM 11002 O O . THR B 1 652 ? -14.281 19.859 22.672 1 96.75 652 THR B O 1
ATOM 11005 N N . VAL B 1 653 ? -14.258 17.781 21.953 1 94.31 653 VAL B N 1
ATOM 11006 C CA . VAL B 1 653 ? -12.906 17.562 22.453 1 94.31 653 VAL B CA 1
ATOM 11007 C C . VAL B 1 653 ? -11.93 18.484 21.719 1 94.31 653 VAL B C 1
ATOM 11009 O O . VAL B 1 653 ? -10.969 18.984 22.312 1 94.31 653 VAL B O 1
ATOM 11012 N N . GLN B 1 654 ? -12.117 18.688 20.5 1 94.81 654 GLN B N 1
ATOM 11013 C CA . GLN B 1 654 ? -11.258 19.594 19.734 1 94.81 654 GLN B CA 1
ATOM 11014 C C . GLN B 1 654 ? -11.375 21.016 20.234 1 94.81 654 GLN B C 1
ATOM 11016 O O . GLN B 1 654 ? -10.367 21.719 20.359 1 94.81 654 GLN B O 1
ATOM 11021 N N . VAL B 1 655 ? -12.547 21.438 20.516 1 97.81 655 VAL B N 1
ATOM 11022 C CA . VAL B 1 655 ? -12.781 22.781 21.016 1 97.81 655 VAL B CA 1
ATOM 11023 C C . VAL B 1 655 ? -12.133 22.938 22.391 1 97.81 655 VAL B C 1
ATOM 11025 O O . VAL B 1 655 ? -11.43 23.922 22.641 1 97.81 655 VAL B O 1
ATOM 11028 N N . GLU B 1 656 ? -12.32 21.953 23.234 1 97.06 656 GLU B N 1
ATOM 11029 C CA . GLU B 1 656 ? -11.727 21.984 24.562 1 97.06 656 GLU B CA 1
ATOM 11030 C C . GLU B 1 656 ? -10.203 22.078 24.484 1 97.06 656 GLU B C 1
ATOM 11032 O O . GLU B 1 656 ? -9.586 22.875 25.203 1 97.06 656 GLU B O 1
ATOM 11037 N N . GLY B 1 657 ? -9.688 21.266 23.656 1 94.75 657 GLY B N 1
ATOM 11038 C CA . GLY B 1 657 ? -8.242 21.266 23.5 1 94.75 657 GLY B CA 1
ATOM 11039 C C . GLY B 1 657 ? -7.703 22.594 22.984 1 94.75 657 GLY B C 1
ATOM 11040 O O . GLY B 1 657 ? -6.664 23.062 23.453 1 94.75 657 GLY B O 1
ATOM 11041 N N . GLY B 1 658 ? -8.352 23.172 21.953 1 96.19 658 GLY B N 1
ATOM 11042 C CA . GLY B 1 658 ? -7.938 24.453 21.422 1 96.19 658 GLY B CA 1
ATOM 11043 C C . GLY B 1 658 ? -8.039 25.578 22.438 1 96.19 658 GLY B C 1
ATOM 11044 O O . GLY B 1 658 ? -7.16 26.438 22.5 1 96.19 658 GLY B O 1
ATOM 11045 N N . ILE B 1 659 ? -9.102 25.578 23.266 1 97.75 659 ILE B N 1
ATOM 11046 C CA . ILE B 1 659 ? -9.297 26.578 24.312 1 97.75 659 ILE B CA 1
ATOM 11047 C C . ILE B 1 659 ? -8.188 26.453 25.344 1 97.75 659 ILE B C 1
ATOM 11049 O O . ILE B 1 659 ? -7.598 27.453 25.766 1 97.75 659 ILE B O 1
ATOM 11053 N N . GLY B 1 660 ? -7.918 25.219 25.75 1 97.06 660 GLY B N 1
ATOM 11054 C CA . GLY B 1 660 ? -6.836 25 26.688 1 97.06 660 GLY B CA 1
ATOM 11055 C C . GLY B 1 660 ? -5.5 25.516 26.203 1 97.06 660 GLY B C 1
ATOM 11056 O O . GLY B 1 660 ? -4.773 26.172 26.953 1 97.06 660 GLY B O 1
ATOM 11057 N N . GLN B 1 661 ? -5.148 25.25 25 1 95.75 661 GLN B N 1
ATOM 11058 C CA . GLN B 1 661 ? -3.908 25.703 24.391 1 95.75 661 GLN B CA 1
ATOM 11059 C C . GLN B 1 661 ? -3.836 27.234 24.391 1 95.75 661 GLN B C 1
ATOM 11061 O O . GLN B 1 661 ? -2.777 27.812 24.641 1 95.75 661 GLN B O 1
ATOM 11066 N N . SER B 1 662 ? -4.938 27.875 24.109 1 97.12 662 SER B N 1
ATOM 11067 C CA . SER B 1 662 ? -4.961 29.328 23.984 1 97.12 662 SER B CA 1
ATOM 11068 C C . SER B 1 662 ? -5.012 30 25.344 1 97.12 662 SER B C 1
ATOM 11070 O O . SER B 1 662 ? -4.566 31.141 25.484 1 97.12 662 SER B O 1
ATOM 11072 N N . ILE B 1 663 ? -5.59 29.359 26.375 1 97.75 663 ILE B N 1
ATOM 11073 C CA . ILE B 1 663 ? -5.465 29.875 27.75 1 97.75 663 ILE B CA 1
ATOM 11074 C C . ILE B 1 663 ? -3.994 29.875 28.156 1 97.75 663 ILE B C 1
ATOM 11076 O O . ILE B 1 663 ? -3.527 30.828 28.781 1 97.75 663 ILE B O 1
ATOM 11080 N N . GLY B 1 664 ? -3.289 28.828 27.781 1 96.62 664 GLY B N 1
ATOM 11081 C CA . GLY B 1 664 ? -1.852 28.812 28 1 96.62 664 GLY B CA 1
ATOM 11082 C C . GLY B 1 664 ? -1.129 29.969 27.359 1 96.62 664 GLY B C 1
ATOM 11083 O O . GLY B 1 664 ? -0.256 30.594 27.969 1 96.62 664 GLY B O 1
ATOM 11084 N N . TYR B 1 665 ? -1.499 30.266 26.156 1 96.5 665 TYR B N 1
ATOM 11085 C CA . TYR B 1 665 ? -0.902 31.359 25.406 1 96.5 665 TYR B CA 1
ATOM 11086 C C . TYR B 1 665 ? -1.169 32.688 26.078 1 96.5 665 TYR B C 1
ATOM 11088 O O . TYR B 1 665 ? -0.29 33.562 26.125 1 96.5 665 TYR B O 1
ATOM 11096 N N . ALA B 1 666 ? -2.314 32.875 26.656 1 97.56 666 ALA B N 1
ATOM 11097 C CA . ALA B 1 666 ? -2.783 34.156 27.203 1 97.56 666 ALA B CA 1
ATOM 11098 C C . ALA B 1 666 ? -2.133 34.438 28.562 1 97.56 666 ALA B C 1
ATOM 11100 O O . ALA B 1 666 ? -1.823 35.562 28.875 1 97.56 666 ALA B O 1
ATOM 11101 N N . LEU B 1 667 ? -1.854 33.344 29.297 1 96.62 667 LEU B N 1
ATOM 11102 C CA . LEU B 1 667 ? -1.572 33.625 30.703 1 96.62 667 LEU B CA 1
ATOM 11103 C C . LEU B 1 667 ? -0.235 33.031 31.125 1 96.62 667 LEU B C 1
ATOM 11105 O O . LEU B 1 667 ? 0.338 33.438 32.125 1 96.62 667 LEU B O 1
ATOM 11109 N N . TYR B 1 668 ? 0.271 32.062 30.344 1 94.31 668 TYR B N 1
ATOM 11110 C CA . TYR B 1 668 ? 1.333 31.281 30.953 1 94.31 668 TYR B CA 1
ATOM 11111 C C . TYR B 1 668 ? 2.549 31.203 30.047 1 94.31 668 TYR B C 1
ATOM 11113 O O . TYR B 1 668 ? 3.68 31.422 30.484 1 94.31 668 TYR B O 1
ATOM 11121 N N . GLU B 1 669 ? 2.352 30.906 28.797 1 94.19 669 GLU B N 1
ATOM 11122 C CA . GLU B 1 669 ? 3.434 30.531 27.891 1 94.19 669 GLU B CA 1
ATOM 11123 C C . GLU B 1 669 ? 4.242 31.766 27.469 1 94.19 669 GLU B C 1
ATOM 11125 O O . GLU B 1 669 ? 3.748 32.594 26.719 1 94.19 669 GLU B O 1
ATOM 11130 N N . ASP B 1 670 ? 5.43 31.766 27.922 1 91.19 670 ASP B N 1
ATOM 11131 C CA . ASP B 1 670 ? 6.301 32.906 27.688 1 91.19 670 ASP B CA 1
ATOM 11132 C C . ASP B 1 670 ? 7.566 32.5 26.938 1 91.19 670 ASP B C 1
ATOM 11134 O O . ASP B 1 670 ? 8.203 31.5 27.297 1 91.19 670 ASP B O 1
ATOM 11138 N N . SER B 1 671 ? 7.84 33.062 25.844 1 89.31 671 SER B N 1
ATOM 11139 C CA . SER B 1 671 ? 9.047 32.812 25.078 1 89.31 671 SER B CA 1
ATOM 11140 C C . SER B 1 671 ? 9.945 34.062 25.062 1 89.31 671 SER B C 1
ATOM 11142 O O . SER B 1 671 ? 9.578 35.094 24.516 1 89.31 671 SER B O 1
ATOM 11144 N N . LEU B 1 672 ? 11.117 33.844 25.594 1 87.25 672 LEU B N 1
ATOM 11145 C CA . LEU B 1 672 ? 12.055 34.938 25.703 1 87.25 672 LEU B CA 1
ATOM 11146 C C . LEU B 1 672 ? 13.383 34.594 25.031 1 87.25 672 LEU B C 1
ATOM 11148 O O . LEU B 1 672 ? 13.82 33.438 25.047 1 87.25 672 LEU B O 1
ATOM 11152 N N . TRP B 1 673 ? 13.867 35.594 24.297 1 90.75 673 TRP B N 1
ATOM 11153 C CA . TRP B 1 673 ? 15.195 35.5 23.703 1 90.75 673 TRP B CA 1
ATOM 11154 C C . TRP B 1 673 ? 16.203 36.344 24.453 1 90.75 673 TRP B C 1
ATOM 11156 O O . TRP B 1 673 ? 15.883 37.469 24.875 1 90.75 673 TRP B O 1
ATOM 11166 N N . ASP B 1 674 ? 17.375 35.844 24.609 1 92.31 674 ASP B N 1
ATOM 11167 C CA . ASP B 1 674 ? 18.406 36.688 25.188 1 92.31 674 ASP B CA 1
ATOM 11168 C C . ASP B 1 674 ? 19.125 37.5 24.109 1 92.31 674 ASP B C 1
ATOM 11170 O O . ASP B 1 674 ? 18.734 37.469 22.938 1 92.31 674 ASP B O 1
ATOM 11174 N N . ASP B 1 675 ? 20.109 38.25 24.547 1 92.31 675 ASP B N 1
ATOM 11175 C CA . ASP B 1 675 ? 20.766 39.219 23.656 1 92.31 675 ASP B CA 1
ATOM 11176 C C . ASP B 1 675 ? 21.672 38.469 22.656 1 92.31 675 ASP B C 1
ATOM 11178 O O . ASP B 1 675 ? 22.109 39.062 21.672 1 92.31 675 ASP B O 1
ATOM 11182 N N . GLU B 1 676 ? 21.812 37.188 22.844 1 92.94 676 GLU B N 1
ATOM 11183 C CA . GLU B 1 676 ? 22.641 36.406 21.953 1 92.94 676 GLU B CA 1
ATOM 11184 C C . GLU B 1 676 ? 21.781 35.594 20.969 1 92.94 676 GLU B C 1
ATOM 11186 O O . GLU B 1 676 ? 22.312 34.969 20.047 1 92.94 676 GLU B O 1
ATOM 11191 N N . GLY B 1 677 ? 20.531 35.688 21.125 1 91.06 677 GLY B N 1
ATOM 11192 C CA . GLY B 1 677 ? 19.641 34.969 20.219 1 91.06 677 GLY B CA 1
ATOM 11193 C C . GLY B 1 677 ? 19.266 33.594 20.734 1 91.06 677 GLY B C 1
ATOM 11194 O O . GLY B 1 677 ? 18.672 32.812 20 1 91.06 677 GLY B O 1
ATOM 11195 N N . ARG B 1 678 ? 19.453 33.344 22.016 1 88.19 678 ARG B N 1
ATOM 11196 C CA . ARG B 1 678 ? 19.109 32.062 22.625 1 88.19 678 ARG B CA 1
ATOM 11197 C C . ARG B 1 678 ? 17.688 32.094 23.172 1 88.19 678 ARG B C 1
ATOM 11199 O O . ARG B 1 678 ? 17.297 33.031 23.891 1 88.19 678 ARG B O 1
ATOM 11206 N N . LEU B 1 679 ? 16.969 31.078 22.844 1 90.38 679 LEU B N 1
ATOM 11207 C CA . LEU B 1 679 ? 15.648 30.891 23.453 1 90.38 679 LEU B CA 1
ATOM 11208 C C . LEU B 1 679 ? 15.773 30.422 24.891 1 90.38 679 LEU B C 1
ATOM 11210 O O . LEU B 1 679 ? 16.359 29.359 25.172 1 90.38 679 LEU B O 1
ATOM 11214 N N . LYS B 1 680 ? 15.195 31.109 25.797 1 89 680 LYS B N 1
ATOM 11215 C CA . LYS B 1 680 ? 15.359 30.812 27.219 1 89 680 LYS B CA 1
ATOM 11216 C C . LYS B 1 680 ? 14.453 29.672 27.656 1 89 680 LYS B C 1
ATOM 11218 O O . LYS B 1 680 ? 14.883 28.75 28.359 1 89 680 LYS B O 1
ATOM 11223 N N . GLU B 1 681 ? 13.227 29.672 27.297 1 85.62 681 GLU B N 1
ATOM 11224 C CA . GLU B 1 681 ? 12.273 28.625 27.625 1 85.62 681 GLU B CA 1
ATOM 11225 C C . GLU B 1 681 ? 12.242 27.547 26.547 1 85.62 681 GLU B C 1
ATOM 11227 O O . GLU B 1 681 ? 11.508 27.656 25.578 1 85.62 681 GLU B O 1
ATOM 11232 N N . HIS B 1 682 ? 12.977 26.5 26.812 1 84.44 682 HIS B N 1
ATOM 11233 C CA . HIS B 1 682 ? 13.148 25.516 25.75 1 84.44 682 HIS B CA 1
ATOM 11234 C C . HIS B 1 682 ? 12.906 24.094 26.25 1 84.44 682 HIS B C 1
ATOM 11236 O O . HIS B 1 682 ? 13.508 23.156 25.734 1 84.44 682 HIS B O 1
ATOM 11242 N N . SER B 1 683 ? 12.133 24.016 27.344 1 85.88 683 SER B N 1
ATOM 11243 C CA . SER B 1 683 ? 11.719 22.734 27.906 1 85.88 683 SER B CA 1
ATOM 11244 C C . SER B 1 683 ? 10.414 22.859 28.672 1 85.88 683 SER B C 1
ATOM 11246 O O . SER B 1 683 ? 9.984 23.953 29 1 85.88 683 SER B O 1
ATOM 11248 N N . PHE B 1 684 ? 9.859 21.672 29 1 86.56 684 PHE B N 1
ATOM 11249 C CA . PHE B 1 684 ? 8.609 21.703 29.766 1 86.56 684 PHE B CA 1
ATOM 11250 C C . PHE B 1 684 ? 8.859 22.156 31.188 1 86.56 684 PHE B C 1
ATOM 11252 O O . PHE B 1 684 ? 7.918 22.516 31.906 1 86.56 684 PHE B O 1
ATOM 11259 N N . ILE B 1 685 ? 10.062 22.203 31.516 1 81.44 685 ILE B N 1
ATOM 11260 C CA . ILE B 1 685 ? 10.414 22.672 32.844 1 81.44 685 ILE B CA 1
ATOM 11261 C C . ILE B 1 685 ? 10.438 24.203 32.875 1 81.44 685 ILE B C 1
ATOM 11263 O O . ILE B 1 685 ? 9.953 24.828 33.812 1 81.44 685 ILE B O 1
ATOM 11267 N N . SER B 1 686 ? 10.977 24.75 31.828 1 83.62 686 SER B N 1
ATOM 11268 C CA . SER B 1 686 ? 11.148 26.203 31.766 1 83.62 686 SER B CA 1
ATOM 11269 C C . SER B 1 686 ? 9.961 26.875 31.078 1 83.62 686 SER B C 1
ATOM 11271 O O . SER B 1 686 ? 9.719 28.062 31.281 1 83.62 686 SER B O 1
ATOM 11273 N N . TYR B 1 687 ? 9.336 26.094 30.312 1 89.06 687 TYR B N 1
ATOM 11274 C CA . TYR B 1 687 ? 8.188 26.594 29.578 1 89.06 687 TYR B CA 1
ATOM 11275 C C . TYR B 1 687 ? 6.898 26.375 30.359 1 89.06 687 TYR B C 1
ATOM 11277 O O . TYR B 1 687 ? 6.527 25.234 30.641 1 89.06 687 TYR B O 1
ATOM 11285 N N . ASN B 1 688 ? 6.246 27.312 30.875 1 86.94 688 ASN B N 1
ATOM 11286 C CA . ASN B 1 688 ? 5.082 27.234 31.766 1 86.94 688 ASN B CA 1
ATOM 11287 C C . ASN B 1 688 ? 3.83 26.812 31 1 86.94 688 ASN B C 1
ATOM 11289 O O . ASN B 1 688 ? 2.922 27.625 30.797 1 86.94 688 ASN B O 1
ATOM 11293 N N . LEU B 1 689 ? 3.719 25.531 30.719 1 88.75 689 LEU B N 1
ATOM 11294 C CA . LEU B 1 689 ? 2.52 24.984 30.094 1 88.75 689 LEU B CA 1
ATOM 11295 C C . LEU B 1 689 ? 1.421 24.781 31.141 1 88.75 689 LEU B C 1
ATOM 11297 O O . LEU B 1 689 ? 1.667 24.203 32.188 1 88.75 689 LEU B O 1
ATOM 11301 N N . PRO B 1 690 ? 0.26 25.203 30.781 1 88.81 690 PRO B N 1
ATOM 11302 C CA . PRO B 1 690 ? -0.807 25.016 31.766 1 88.81 690 PRO B CA 1
ATOM 11303 C C . PRO B 1 690 ? -1.182 23.547 31.953 1 88.81 690 PRO B C 1
ATOM 11305 O O . PRO B 1 690 ? -1.143 22.766 31 1 88.81 690 PRO B O 1
ATOM 11308 N N . SER B 1 691 ? -1.487 23.234 33.188 1 86.31 691 SER B N 1
ATOM 11309 C CA . SER B 1 691 ? -2.027 21.922 33.5 1 86.31 691 SER B CA 1
ATOM 11310 C C . SER B 1 691 ? -3.553 21.938 33.5 1 86.31 691 SER B C 1
ATOM 11312 O O . SER B 1 691 ? -4.168 22.984 33.344 1 86.31 691 SER B O 1
ATOM 11314 N N . ARG B 1 692 ? -4.09 20.812 33.719 1 84.69 692 ARG B N 1
ATOM 11315 C CA . ARG B 1 692 ? -5.543 20.672 33.812 1 84.69 692 ARG B CA 1
ATOM 11316 C C . ARG B 1 692 ? -6.117 21.547 34.906 1 84.69 692 ARG B C 1
ATOM 11318 O O . ARG B 1 692 ? -7.227 22.078 34.781 1 84.69 692 ARG B O 1
ATOM 11325 N N . LYS B 1 693 ? -5.395 21.812 35.844 1 84.31 693 LYS B N 1
ATOM 11326 C CA . LYS B 1 693 ? -5.859 22.594 36.969 1 84.31 693 LYS B CA 1
ATOM 11327 C C . LYS B 1 693 ? -5.852 24.078 36.656 1 84.31 693 LYS B C 1
ATOM 11329 O O . LYS B 1 693 ? -6.535 24.875 37.312 1 84.31 693 LYS B O 1
ATOM 11334 N N . ASP B 1 694 ? -5.195 24.375 35.625 1 88.88 694 ASP B N 1
ATOM 11335 C CA . ASP B 1 694 ? -5.004 25.797 35.312 1 88.88 694 ASP B CA 1
ATOM 11336 C C . ASP B 1 694 ? -6.043 26.281 34.312 1 88.88 694 ASP B C 1
ATOM 11338 O O . ASP B 1 694 ? -6.238 27.484 34.125 1 88.88 694 ASP B O 1
ATOM 11342 N N . ILE B 1 695 ? -6.746 25.375 33.719 1 92.5 695 ILE B N 1
ATOM 11343 C CA . ILE B 1 695 ? -7.566 25.766 32.562 1 92.5 695 ILE B CA 1
ATOM 11344 C C . ILE B 1 695 ? -9.023 25.906 33 1 92.5 695 ILE B C 1
ATOM 11346 O O . ILE B 1 695 ? -9.867 26.359 32.219 1 92.5 695 ILE B O 1
ATOM 11350 N N . GLY B 1 696 ? -9.344 25.516 34.25 1 92.56 696 GLY B N 1
ATOM 11351 C CA . GLY B 1 696 ? -10.703 25.641 34.75 1 92.56 696 GLY B CA 1
ATOM 11352 C C . GLY B 1 696 ? -11.68 24.719 34.031 1 92.56 696 GLY B C 1
ATOM 11353 O O . GLY B 1 696 ? -11.297 23.641 33.562 1 92.56 696 GLY B O 1
ATOM 11354 N N . ASN B 1 697 ? -12.953 25.125 34.125 1 96.19 697 ASN B N 1
ATOM 11355 C CA . ASN B 1 697 ? -13.992 24.344 33.469 1 96.19 697 ASN B CA 1
ATOM 11356 C C . ASN B 1 697 ? -14.359 24.906 32.094 1 96.19 697 ASN B C 1
ATOM 11358 O O . ASN B 1 697 ? -14.672 26.094 31.984 1 96.19 697 ASN B O 1
ATOM 11362 N N . ILE B 1 698 ? -14.203 24.078 31.109 1 97.56 698 ILE B N 1
ATOM 11363 C CA . ILE B 1 698 ? -14.531 24.5 29.75 1 97.56 698 ILE B CA 1
ATOM 11364 C C . ILE B 1 698 ? -15.859 23.875 29.328 1 97.56 698 ILE B C 1
ATOM 11366 O O . ILE B 1 698 ? -16.031 22.656 29.375 1 97.56 698 ILE B O 1
ATOM 11370 N N . HIS B 1 699 ? -16.812 24.656 29 1 97.94 699 HIS B N 1
ATOM 11371 C CA . HIS B 1 699 ? -18.125 24.25 28.484 1 97.94 699 HIS B CA 1
ATOM 11372 C C . HIS B 1 699 ? -18.25 24.547 27 1 97.94 699 HIS B C 1
ATOM 11374 O O . HIS B 1 699 ? -18.016 25.672 26.562 1 97.94 699 HIS B O 1
ATOM 11380 N N . VAL B 1 700 ? -18.594 23.5 26.25 1 98.5 700 VAL B N 1
ATOM 11381 C CA . VAL B 1 700 ? -18.656 23.641 24.812 1 98.5 700 VAL B CA 1
ATOM 11382 C C . VAL B 1 700 ? -20.078 23.359 24.328 1 98.5 700 VAL B C 1
ATOM 11384 O O . VAL B 1 700 ? -20.734 22.438 24.797 1 98.5 700 VAL B O 1
ATOM 11387 N N . ASP B 1 701 ? -20.625 24.125 23.469 1 98.44 701 ASP B N 1
ATOM 11388 C CA . ASP B 1 701 ? -21.891 23.875 22.766 1 98.44 701 ASP B CA 1
ATOM 11389 C C . ASP B 1 701 ? -21.797 24.312 21.312 1 98.44 701 ASP B C 1
ATOM 11391 O O . ASP B 1 701 ? -20.781 24.875 20.875 1 98.44 701 ASP B O 1
ATOM 11395 N N . PHE B 1 702 ? -22.828 24.016 20.562 1 98.25 702 PHE B N 1
ATOM 11396 C CA . PHE B 1 702 ? -22.812 24.281 19.125 1 98.25 702 PHE B CA 1
ATOM 11397 C C . PHE B 1 702 ? -24.109 24.953 18.703 1 98.25 702 PHE B C 1
ATOM 11399 O O . PHE B 1 702 ? -25.172 24.688 19.266 1 98.25 702 PHE B O 1
ATOM 11406 N N . CYS B 1 703 ? -24.016 25.906 17.766 1 98.12 703 CYS B N 1
ATOM 11407 C CA . CYS B 1 703 ? -25.125 26.375 16.953 1 98.12 703 CYS B CA 1
ATOM 11408 C C . CYS B 1 703 ? -25 25.922 15.508 1 98.12 703 CYS B C 1
ATOM 11410 O O . CYS B 1 703 ? -24.266 26.531 14.719 1 98.12 703 CYS B O 1
ATOM 11412 N N . GLU B 1 704 ? -25.688 24.906 15.148 1 95.19 704 GLU B N 1
ATOM 11413 C CA . GLU B 1 704 ? -25.531 24.266 13.844 1 95.19 704 GLU B CA 1
ATOM 11414 C C . GLU B 1 704 ? -26.156 25.109 12.734 1 95.19 704 GLU B C 1
ATOM 11416 O O . GLU B 1 704 ? -27.25 25.641 12.898 1 95.19 704 GLU B O 1
ATOM 11421 N N . SER B 1 705 ? -25.422 25.281 11.727 1 96.44 705 SER B N 1
ATOM 11422 C CA . SER B 1 705 ? -25.891 25.844 10.461 1 96.44 705 SER B CA 1
ATOM 11423 C C . SER B 1 705 ? -25.688 24.844 9.32 1 96.44 705 SER B C 1
ATOM 11425 O O . SER B 1 705 ? -25.344 23.688 9.555 1 96.44 705 SER B O 1
ATOM 11427 N N . TYR B 1 706 ? -26.062 25.25 8.094 1 96.69 706 TYR B N 1
ATOM 11428 C CA . TYR B 1 706 ? -25.891 24.391 6.926 1 96.69 706 TYR B CA 1
ATOM 11429 C C . TYR B 1 706 ? -25.125 25.109 5.824 1 96.69 706 TYR B C 1
ATOM 11431 O O . TYR B 1 706 ? -25.641 26.062 5.227 1 96.69 706 TYR B O 1
ATOM 11439 N N . GLU B 1 707 ? -23.969 24.641 5.547 1 96.81 707 GLU B N 1
ATOM 11440 C CA . GLU B 1 707 ? -23.156 25.203 4.473 1 96.81 707 GLU B CA 1
ATOM 11441 C C . GLU B 1 707 ? -23.391 24.453 3.162 1 96.81 707 GLU B C 1
ATOM 11443 O O . GLU B 1 707 ? -22.984 23.297 3.018 1 96.81 707 GLU B O 1
ATOM 11448 N N . PRO B 1 708 ? -23.922 25.047 2.137 1 96.25 708 PRO B N 1
ATOM 11449 C CA . PRO B 1 708 ? -24.344 24.328 0.927 1 96.25 708 PRO B CA 1
ATOM 11450 C C . PRO B 1 708 ? -23.172 23.688 0.187 1 96.25 708 PRO B C 1
ATOM 11452 O O . PRO B 1 708 ? -23.359 22.688 -0.519 1 96.25 708 PRO B O 1
ATOM 11455 N N . THR B 1 709 ? -21.984 24.172 0.297 1 96.25 709 THR B N 1
ATOM 11456 C CA . THR B 1 709 ? -20.844 23.656 -0.452 1 96.25 709 THR B CA 1
ATOM 11457 C C . THR B 1 709 ? -20.125 22.562 0.345 1 96.25 709 THR B C 1
ATOM 11459 O O . THR B 1 709 ? -19.188 21.938 -0.155 1 96.25 709 THR B O 1
ATOM 11462 N N . GLY B 1 710 ? -20.516 22.391 1.563 1 96.94 710 GLY B N 1
ATOM 11463 C CA . GLY B 1 710 ? -19.844 21.422 2.418 1 96.94 710 GLY B CA 1
ATOM 11464 C C . GLY B 1 710 ? -20.5 20.047 2.387 1 96.94 710 GLY B C 1
ATOM 11465 O O . GLY B 1 710 ? -21.703 19.938 2.15 1 96.94 710 GLY B O 1
ATOM 11466 N N . PRO B 1 711 ? -19.703 19.016 2.529 1 97.31 711 PRO B N 1
ATOM 11467 C CA . PRO B 1 711 ? -20.312 17.688 2.621 1 97.31 711 PRO B CA 1
ATOM 11468 C C . PRO B 1 711 ? -21.344 17.594 3.738 1 97.31 711 PRO B C 1
ATOM 11470 O O . PRO B 1 711 ? -21.016 17.75 4.914 1 97.31 711 PRO B O 1
ATOM 11473 N N . PHE B 1 712 ? -22.578 17.406 3.377 1 96.56 712 PHE B N 1
ATOM 11474 C CA . PHE B 1 712 ? -23.719 17.312 4.281 1 96.56 712 PHE B CA 1
ATOM 11475 C C . PHE B 1 712 ? -23.844 18.594 5.105 1 96.56 712 PHE B C 1
ATOM 11477 O O . PHE B 1 712 ? -24.281 18.547 6.262 1 96.56 712 PHE B O 1
ATOM 11484 N N . GLY B 1 713 ? -23.312 19.719 4.641 1 96.94 713 GLY B N 1
ATOM 11485 C CA . GLY B 1 713 ? -23.5 21.016 5.254 1 96.94 713 GLY B CA 1
ATOM 11486 C C . GLY B 1 713 ? -22.391 21.406 6.203 1 96.94 713 GLY B C 1
ATOM 11487 O O . GLY B 1 713 ? -22.453 22.438 6.871 1 96.94 713 GLY B O 1
ATOM 11488 N N . ALA B 1 714 ? -21.391 20.656 6.254 1 96.38 714 ALA B N 1
ATOM 11489 C CA . ALA B 1 714 ? -20.328 20.859 7.223 1 96.38 714 ALA B CA 1
ATOM 11490 C C . ALA B 1 714 ? -19.422 22.016 6.797 1 96.38 714 ALA B C 1
ATOM 11492 O O . ALA B 1 714 ? -19.297 22.312 5.602 1 96.38 714 ALA B O 1
ATOM 11493 N N . LYS B 1 715 ? -18.938 22.719 7.758 1 96.38 715 LYS B N 1
ATOM 11494 C CA . LYS B 1 715 ? -17.781 23.594 7.648 1 96.38 715 LYS B CA 1
ATOM 11495 C C . LYS B 1 715 ? -16.594 23.047 8.438 1 96.38 715 LYS B C 1
ATOM 11497 O O . LYS B 1 715 ? -16.484 21.828 8.633 1 96.38 715 LYS B O 1
ATOM 11502 N N . SER B 1 716 ? -15.641 23.922 8.828 1 95.25 716 SER B N 1
ATOM 11503 C CA . SER B 1 716 ? -14.445 23.453 9.523 1 95.25 716 SER B CA 1
ATOM 11504 C C . SER B 1 716 ? -14.492 23.812 11.008 1 95.25 716 SER B C 1
ATOM 11506 O O . SER B 1 716 ? -15.336 24.609 11.43 1 95.25 716 SER B O 1
ATOM 11508 N N . ILE B 1 717 ? -13.641 23.172 11.805 1 95.88 717 ILE B N 1
ATOM 11509 C CA . ILE B 1 717 ? -13.641 23.484 13.234 1 95.88 717 ILE B CA 1
ATOM 11510 C C . ILE B 1 717 ? -12.219 23.453 13.766 1 95.88 717 ILE B C 1
ATOM 11512 O O . ILE B 1 717 ? -11.938 23.984 14.852 1 95.88 717 ILE B O 1
ATOM 11516 N N . GLY B 1 718 ? -11.266 22.984 13.016 1 93.94 718 GLY B N 1
ATOM 11517 C CA . GLY B 1 718 ? -9.945 22.625 13.523 1 93.94 718 GLY B CA 1
ATOM 11518 C C . GLY B 1 718 ? -9.148 23.828 14 1 93.94 718 GLY B C 1
ATOM 11519 O O . GLY B 1 718 ? -8.359 23.719 14.945 1 93.94 718 GLY B O 1
ATOM 11520 N N . GLU B 1 719 ? -9.281 24.984 13.445 1 95.69 719 GLU B N 1
ATOM 11521 C CA . GLU B 1 719 ? -8.406 26.125 13.711 1 95.69 719 GLU B CA 1
ATOM 11522 C C . GLU B 1 719 ? -9.102 27.156 14.586 1 95.69 719 GLU B C 1
ATOM 11524 O O . GLU B 1 719 ? -8.469 27.781 15.445 1 95.69 719 GLU B O 1
ATOM 11529 N N . ILE B 1 720 ? -10.375 27.328 14.508 1 97.75 720 ILE B N 1
ATOM 11530 C CA . ILE B 1 720 ? -11.102 28.453 15.102 1 97.75 720 ILE B CA 1
ATOM 11531 C C . ILE B 1 720 ? -11.094 28.312 16.625 1 97.75 720 ILE B C 1
ATOM 11533 O O . ILE B 1 720 ? -11.227 29.312 17.328 1 97.75 720 ILE B O 1
ATOM 11537 N N . VAL B 1 721 ? -10.789 27.219 17.141 1 97.19 721 VAL B N 1
ATOM 11538 C CA . VAL B 1 721 ? -10.992 26.844 18.531 1 97.19 721 VAL B CA 1
ATOM 11539 C C . VAL B 1 721 ? -9.977 27.562 19.422 1 97.19 721 VAL B C 1
ATOM 11541 O O . VAL B 1 721 ? -10.156 27.641 20.641 1 97.19 721 VAL B O 1
ATOM 11544 N N . SER B 1 722 ? -8.953 28.156 18.812 1 97 722 SER B N 1
ATOM 11545 C CA . SER B 1 722 ? -7.887 28.766 19.609 1 97 722 SER B CA 1
ATOM 11546 C C . SER B 1 722 ? -7.965 30.281 19.562 1 97 722 SER B C 1
ATOM 11548 O O . SER B 1 722 ? -7.125 30.969 20.156 1 97 722 SER B O 1
ATOM 11550 N N . ASN B 1 723 ? -8.938 30.828 19.016 1 98.44 723 ASN B N 1
ATOM 11551 C CA . ASN B 1 723 ? -8.883 32.25 18.656 1 98.44 723 ASN B CA 1
ATOM 11552 C C . ASN B 1 723 ? -9.406 33.125 19.781 1 98.44 723 ASN B C 1
ATOM 11554 O O . ASN B 1 723 ? -8.961 34.281 19.938 1 98.44 723 ASN B O 1
ATOM 11558 N N . THR B 1 724 ? -10.297 32.719 20.641 1 98.75 724 THR B N 1
ATOM 11559 C CA . THR B 1 724 ? -11.078 33.656 21.438 1 98.75 724 THR B CA 1
ATOM 11560 C C . THR B 1 724 ? -10.516 33.781 22.844 1 98.75 724 THR B C 1
ATOM 11562 O O . THR B 1 724 ? -10.727 34.781 23.531 1 98.75 724 THR B O 1
ATOM 11565 N N . PRO B 1 725 ? -9.758 32.844 23.391 1 98.56 725 PRO B N 1
ATOM 11566 C CA . PRO B 1 725 ? -9.445 32.875 24.828 1 98.56 725 PRO B CA 1
ATOM 11567 C C . PRO B 1 725 ? -8.633 34.125 25.203 1 98.56 725 PRO B C 1
ATOM 11569 O O . PRO B 1 725 ? -8.953 34.812 26.172 1 98.56 725 PRO B O 1
ATOM 11572 N N . ALA B 1 726 ? -7.598 34.469 24.5 1 98.5 726 ALA B N 1
ATOM 11573 C CA . ALA B 1 726 ? -6.707 35.562 24.859 1 98.5 726 ALA B CA 1
ATOM 11574 C C . ALA B 1 726 ? -7.469 36.875 24.953 1 98.5 726 ALA B C 1
ATOM 11576 O O . ALA B 1 726 ? -7.414 37.562 25.969 1 98.5 726 ALA B O 1
ATOM 11577 N N . PRO B 1 727 ? -8.211 37.281 23.922 1 98.62 727 PRO B N 1
ATOM 11578 C CA . PRO B 1 727 ? -8.938 38.562 24.031 1 98.62 727 PRO B CA 1
ATOM 11579 C C . PRO B 1 727 ? -10.078 38.5 25.047 1 98.62 727 PRO B C 1
ATOM 11581 O O . PRO B 1 727 ? -10.406 39.531 25.656 1 98.62 727 PRO B O 1
ATOM 11584 N N . ALA B 1 728 ? -10.727 37.312 25.266 1 98.81 728 ALA B N 1
ATOM 11585 C CA . ALA B 1 728 ? -11.773 37.188 26.266 1 98.81 728 ALA B CA 1
ATOM 11586 C C . ALA B 1 728 ? -11.219 37.406 27.672 1 98.81 728 ALA B C 1
ATOM 11588 O O . ALA B 1 728 ? -11.828 38.125 28.484 1 98.81 728 ALA B O 1
ATOM 11589 N N . ILE B 1 729 ? -10.094 36.844 27.953 1 98.38 729 ILE B N 1
ATOM 11590 C CA . ILE B 1 729 ? -9.453 37 29.25 1 98.38 729 ILE B CA 1
ATOM 11591 C C . ILE B 1 729 ? -9.039 38.438 29.453 1 98.38 729 ILE B C 1
ATOM 11593 O O . ILE B 1 729 ? -9.281 39.031 30.531 1 98.38 729 ILE B O 1
ATOM 11597 N N . ASN B 1 730 ? -8.398 39.031 28.438 1 98.38 730 ASN B N 1
ATOM 11598 C CA . ASN B 1 730 ? -8.023 40.438 28.5 1 98.38 730 ASN B CA 1
ATOM 11599 C C . ASN B 1 730 ? -9.234 41.312 28.75 1 98.38 730 ASN B C 1
ATOM 11601 O O . ASN B 1 730 ? -9.148 42.312 29.484 1 98.38 730 ASN B O 1
ATOM 11605 N N . GLY B 1 731 ? -10.359 41 28.125 1 98.31 731 GLY B N 1
ATOM 11606 C CA . GLY B 1 731 ? -11.602 41.719 28.344 1 98.31 731 GLY B CA 1
ATOM 11607 C C . GLY B 1 731 ? -12.117 41.594 29.766 1 98.31 731 GLY B C 1
ATOM 11608 O O . GLY B 1 731 ? -12.648 42.562 30.328 1 98.31 731 GLY B O 1
ATOM 11609 N N . ALA B 1 732 ? -12.016 40.406 30.312 1 98.38 732 ALA B N 1
ATOM 11610 C CA . ALA B 1 732 ? -12.43 40.219 31.688 1 98.38 732 ALA B CA 1
ATOM 11611 C C . ALA B 1 732 ? -11.586 41.031 32.656 1 98.38 732 ALA B C 1
ATOM 11613 O O . ALA B 1 732 ? -12.094 41.594 33.625 1 98.38 732 ALA B O 1
ATOM 11614 N N . ILE B 1 733 ? -10.312 41.094 32.406 1 97.81 733 ILE B N 1
ATOM 11615 C CA . ILE B 1 733 ? -9.414 41.906 33.219 1 97.81 733 ILE B CA 1
ATOM 11616 C C . ILE B 1 733 ? -9.797 43.406 33.094 1 97.81 733 ILE B C 1
ATOM 11618 O O . ILE B 1 733 ? -9.852 44.125 34.094 1 97.81 733 ILE B O 1
ATOM 11622 N N . LEU B 1 734 ? -9.992 43.844 31.906 1 97.31 734 LEU B N 1
ATOM 11623 C CA . LEU B 1 734 ? -10.438 45.219 31.656 1 97.31 734 LEU B CA 1
ATOM 11624 C C . LEU B 1 734 ? -11.68 45.531 32.5 1 97.31 734 LEU B C 1
ATOM 11626 O O . LEU B 1 734 ? -11.773 46.625 33.094 1 97.31 734 LEU B O 1
ATOM 11630 N N . ASN B 1 735 ? -12.609 44.625 32.5 1 97.25 735 ASN B N 1
ATOM 11631 C CA . ASN B 1 735 ? -13.852 44.844 33.25 1 97.25 735 ASN B CA 1
ATOM 11632 C C . ASN B 1 735 ? -13.602 44.906 34.75 1 97.25 735 ASN B C 1
ATOM 11634 O O . ASN B 1 735 ? -14.312 45.594 35.469 1 97.25 735 ASN B O 1
ATOM 11638 N N . ALA B 1 736 ? -12.617 44.188 35.156 1 95.94 736 ALA B N 1
ATOM 11639 C CA . ALA B 1 736 ? -12.344 44.094 36.594 1 95.94 736 ALA B CA 1
ATOM 11640 C C . ALA B 1 736 ? -11.586 45.312 37.094 1 95.94 736 ALA B C 1
ATOM 11642 O O . ALA B 1 736 ? -11.906 45.844 38.156 1 95.94 736 ALA B O 1
ATOM 11643 N N . ILE B 1 737 ? -10.5 45.719 36.344 1 93.62 737 ILE B N 1
ATOM 11644 C CA . ILE B 1 737 ? -9.609 46.688 36.938 1 93.62 737 ILE B CA 1
ATOM 11645 C C . ILE B 1 737 ? -9.398 47.875 36 1 93.62 737 ILE B C 1
ATOM 11647 O O . ILE B 1 737 ? -8.477 48.656 36.188 1 93.62 737 ILE B O 1
ATOM 11651 N N . SER B 1 738 ? -10.125 47.906 34.875 1 92.75 738 SER B N 1
ATOM 11652 C CA . SER B 1 738 ? -10.195 49.031 33.938 1 92.75 738 SER B CA 1
ATOM 11653 C C . SER B 1 738 ? -8.852 49.25 33.25 1 92.75 738 SER B C 1
ATOM 11655 O O . SER B 1 738 ? -8.469 50.375 32.938 1 92.75 738 SER B O 1
ATOM 11657 N N . CYS B 1 739 ? -8.125 48.156 33.094 1 90.62 739 CYS B N 1
ATOM 11658 C CA . CYS B 1 739 ? -6.859 48.156 32.375 1 90.62 739 CYS B CA 1
ATOM 11659 C C . CYS B 1 739 ? -6.758 46.969 31.438 1 90.62 739 CYS B C 1
ATOM 11661 O O . CYS B 1 739 ? -7.32 45.906 31.703 1 90.62 739 CYS B O 1
ATOM 11663 N N . THR B 1 740 ? -6.129 47.25 30.328 1 86.94 740 THR B N 1
ATOM 11664 C CA . THR B 1 740 ? -5.828 46.156 29.422 1 86.94 740 THR B CA 1
ATOM 11665 C C . THR B 1 740 ? -4.324 45.938 29.328 1 86.94 740 THR B C 1
ATOM 11667 O O . THR B 1 740 ? -3.535 46.781 29.75 1 86.94 740 THR B O 1
ATOM 11670 N N . PHE B 1 741 ? -4.043 44.781 28.859 1 91.81 741 PHE B N 1
ATOM 11671 C CA . PHE B 1 741 ? -2.648 44.438 28.625 1 91.81 741 PHE B CA 1
ATOM 11672 C C . PHE B 1 741 ? -2.395 44.188 27.141 1 91.81 741 PHE B C 1
ATOM 11674 O O . PHE B 1 741 ? -3.168 43.5 26.469 1 91.81 741 PHE B O 1
ATOM 11681 N N . ASP B 1 742 ? -1.309 44.75 26.656 1 93.94 742 ASP B N 1
ATOM 11682 C CA . ASP B 1 742 ? -1.068 44.781 25.203 1 93.94 742 ASP B CA 1
ATOM 11683 C C . ASP B 1 742 ? -0.024 43.719 24.828 1 93.94 742 ASP B C 1
ATOM 11685 O O . ASP B 1 742 ? 0.367 43.625 23.656 1 93.94 742 ASP B O 1
ATOM 11689 N N . THR B 1 743 ? 0.432 43 25.797 1 95.88 743 THR B N 1
ATOM 11690 C CA . THR B 1 743 ? 1.433 41.969 25.516 1 95.88 743 THR B CA 1
ATOM 11691 C C . THR B 1 743 ? 1.022 40.625 26.125 1 95.88 743 THR B C 1
ATOM 11693 O O . THR B 1 743 ? 0.611 40.562 27.297 1 95.88 743 THR B O 1
ATOM 11696 N N . LEU B 1 744 ? 1.031 39.625 25.391 1 96.69 744 LEU B N 1
ATOM 11697 C CA . LEU B 1 744 ? 0.84 38.281 25.906 1 96.69 744 LEU B CA 1
ATOM 11698 C C . LEU B 1 744 ? 2.18 37.594 26.203 1 96.69 744 LEU B C 1
ATOM 11700 O O . LEU B 1 744 ? 3.16 37.812 25.484 1 96.69 744 LEU B O 1
ATOM 11704 N N . PRO B 1 745 ? 2.273 36.75 27.172 1 96.25 745 PRO B N 1
ATOM 11705 C CA . PRO B 1 745 ? 1.199 36.469 28.125 1 96.25 745 PRO B CA 1
ATOM 11706 C C . PRO B 1 745 ? 0.991 37.562 29.156 1 96.25 745 PRO B C 1
ATOM 11708 O O . PRO B 1 745 ? 1.892 38.375 29.375 1 96.25 745 PRO B O 1
ATOM 11711 N N . ILE B 1 746 ? -0.169 37.594 29.703 1 96.69 746 ILE B N 1
ATOM 11712 C CA . ILE B 1 746 ? -0.464 38.5 30.781 1 96.69 746 ILE B CA 1
ATOM 11713 C C . ILE B 1 746 ? 0.04 37.938 32.094 1 96.69 746 ILE B C 1
ATOM 11715 O O . ILE B 1 746 ? -0.46 36.906 32.562 1 96.69 746 ILE B O 1
ATOM 11719 N N . LYS B 1 747 ? 0.988 38.625 32.719 1 94.44 747 LYS B N 1
ATOM 11720 C CA . LYS B 1 747 ? 1.634 38.125 33.906 1 94.44 747 LYS B CA 1
ATOM 11721 C C . LYS B 1 747 ? 0.958 38.688 35.156 1 94.44 747 LYS B C 1
ATOM 11723 O O . LYS B 1 747 ? 0.51 39.844 35.156 1 94.44 747 LYS B O 1
ATOM 11728 N N . ALA B 1 748 ? 0.935 37.906 36.188 1 94.12 748 ALA B N 1
ATOM 11729 C CA . ALA B 1 748 ? 0.316 38.312 37.469 1 94.12 748 ALA B CA 1
ATOM 11730 C C . ALA B 1 748 ? 0.951 39.562 38.031 1 94.12 748 ALA B C 1
ATOM 11732 O O . ALA B 1 748 ? 0.258 40.438 38.562 1 94.12 748 ALA B O 1
ATOM 11733 N N . GLU B 1 749 ? 2.219 39.719 37.875 1 93.88 749 GLU B N 1
ATOM 11734 C CA . GLU B 1 749 ? 2.943 40.875 38.375 1 93.88 749 GLU B CA 1
ATOM 11735 C C . GLU B 1 749 ? 2.498 42.156 37.688 1 93.88 749 GLU B C 1
ATOM 11737 O O . GLU B 1 749 ? 2.395 43.188 38.344 1 93.88 749 GLU B O 1
ATOM 11742 N N . ASP B 1 750 ? 2.301 42.031 36.438 1 93.62 750 ASP B N 1
ATOM 11743 C CA . ASP B 1 750 ? 1.841 43.188 35.719 1 93.62 750 ASP B CA 1
ATOM 11744 C C . ASP B 1 750 ? 0.439 43.625 36.156 1 93.62 750 ASP B C 1
ATOM 11746 O O . ASP B 1 750 ? 0.137 44.812 36.219 1 93.62 750 ASP B O 1
ATOM 11750 N N . VAL B 1 751 ? -0.392 42.656 36.344 1 95.12 751 VAL B N 1
ATOM 11751 C CA . VAL B 1 751 ? -1.759 42.906 36.781 1 95.12 751 VAL B CA 1
ATOM 11752 C C . VAL B 1 751 ? -1.74 43.562 38.156 1 95.12 751 VAL B C 1
ATOM 11754 O O . VAL B 1 751 ? -2.473 44.531 38.406 1 95.12 751 VAL B O 1
ATOM 11757 N N . LEU B 1 752 ? -0.934 43.031 39 1 93.5 752 LEU B N 1
ATOM 11758 C CA . LEU B 1 752 ? -0.818 43.562 40.344 1 93.5 752 LEU B CA 1
ATOM 11759 C C . LEU B 1 752 ? -0.377 45.031 40.312 1 93.5 752 LEU B C 1
ATOM 11761 O O . LEU B 1 752 ? -0.904 45.875 41.062 1 93.5 752 LEU B O 1
ATOM 11765 N N . LEU B 1 753 ? 0.606 45.281 39.5 1 93.12 753 LEU B N 1
ATOM 11766 C CA . LEU B 1 753 ? 1.135 46.625 39.375 1 93.12 753 LEU B CA 1
ATOM 11767 C C . LEU B 1 753 ? 0.06 47.594 38.906 1 93.12 753 LEU B C 1
ATOM 11769 O O . LEU B 1 753 ? -0.01 48.75 39.375 1 93.12 753 LEU B O 1
ATOM 11773 N N . LYS B 1 754 ? -0.741 47.156 38.031 1 91.38 754 LYS B N 1
ATOM 11774 C CA . LYS B 1 754 ? -1.789 48.031 37.469 1 91.38 754 LYS B CA 1
ATOM 11775 C C . LYS B 1 754 ? -2.924 48.188 38.469 1 91.38 754 LYS B C 1
ATOM 11777 O O . LYS B 1 754 ? -3.619 49.219 38.469 1 91.38 754 LYS B O 1
ATOM 11782 N N . MET B 1 755 ? -3.168 47.281 39.281 1 88.94 755 MET B N 1
ATOM 11783 C CA . MET B 1 755 ? -4.219 47.375 40.312 1 88.94 755 MET B CA 1
ATOM 11784 C C . MET B 1 755 ? -3.875 48.438 41.344 1 88.94 755 MET B C 1
ATOM 11786 O O . MET B 1 755 ? -4.77 49.062 41.938 1 88.94 755 MET B O 1
ATOM 11790 N N . TYR B 1 756 ? -2.621 48.688 41.562 1 84.12 756 TYR B N 1
ATOM 11791 C CA . TYR B 1 756 ? -2.193 49.656 42.562 1 84.12 756 TYR B CA 1
ATOM 11792 C C . TYR B 1 756 ? -1.967 51.031 41.969 1 84.12 756 TYR B C 1
ATOM 11794 O O . TYR B 1 756 ? -1.816 52 42.688 1 84.12 756 TYR B O 1
ATOM 11802 N N . GLU B 1 757 ? -1.828 51.156 40.812 1 75.12 757 GLU B N 1
ATOM 11803 C CA . GLU B 1 757 ? -1.789 52.469 40.188 1 75.12 757 GLU B CA 1
ATOM 11804 C C . GLU B 1 757 ? -3.162 53.156 40.219 1 75.12 757 GLU B C 1
ATOM 11806 O O . GLU B 1 757 ? -3.271 54.344 40.438 1 75.12 757 GLU B O 1
#

Nearest PDB structures (foldseek):
  1t3q-assembly1_B  TM=8.893E-01  e=1.628E-71  Pseudomonas putida
  8uem-assembly1_D  TM=8.826E-01  e=3.605E-71  Mycolicibacterium smegmatis MC2 155
  1n63-assembly1_E  TM=8.848E-01  e=1.628E-71  Afipia carboxidovorans OM5
  1zxi-assembly1_B  TM=8.859E-01  e=4.894E-71  Afipia carboxidovorans OM5
  1ffv-assembly1_B  TM=8.949E-01  e=6.005E-70  Hydrogenophaga pseudoflava

Solvent-accessible surface area (backbone atoms only — not comparable to full-atom values): 72883 Å² total; per-residue (Å²): 123,72,68,45,45,82,69,79,58,68,53,48,66,27,66,74,65,66,54,78,49,38,48,79,60,67,50,64,92,79,32,29,28,48,45,71,40,52,34,93,44,11,20,30,34,60,75,44,73,46,51,65,65,22,49,69,35,82,58,39,76,45,68,42,39,46,88,69,49,64,87,35,56,29,51,46,52,47,48,61,62,76,34,72,33,36,28,74,39,52,86,40,50,55,64,41,42,17,32,41,42,56,52,30,43,30,32,9,68,38,66,67,54,29,58,56,28,55,74,44,43,45,72,42,66,50,76,49,89,59,52,71,58,57,92,58,21,68,70,28,91,71,49,80,44,83,59,92,60,52,58,52,62,63,49,84,69,42,38,52,37,41,75,35,18,24,56,11,40,49,76,52,73,28,78,49,61,51,68,61,53,41,70,69,32,73,43,74,50,72,51,62,28,36,42,48,36,43,75,73,81,45,76,44,57,55,33,20,34,16,33,60,49,68,74,71,26,44,34,35,34,29,47,52,24,20,54,57,39,47,41,52,40,43,20,48,39,68,71,47,61,55,67,40,49,37,29,36,44,54,50,32,50,38,38,60,32,52,27,31,37,59,79,44,50,58,57,20,48,50,50,17,69,75,68,65,42,36,18,33,30,65,45,50,70,46,47,45,55,49,57,49,50,24,33,51,27,34,39,33,34,41,36,41,16,19,41,82,86,50,50,46,38,28,42,39,38,39,35,44,34,36,22,11,51,42,46,27,47,38,41,65,28,54,48,27,27,44,67,31,35,53,35,49,46,39,62,38,51,15,35,37,36,39,35,41,28,25,39,23,20,29,65,22,20,32,51,25,65,32,51,23,27,30,62,26,28,29,39,50,36,36,49,50,41,52,48,19,58,74,58,72,41,58,55,66,59,41,43,69,72,29,46,52,53,52,73,37,63,24,59,44,91,57,46,74,31,76,40,56,37,49,63,58,13,42,55,49,21,41,57,68,58,42,40,84,80,31,54,49,46,42,82,51,96,61,31,36,36,16,33,19,45,24,60,45,44,42,44,22,30,50,50,34,38,43,25,15,24,20,39,30,32,51,35,58,72,48,27,34,35,36,31,27,22,64,41,44,43,73,74,50,51,63,38,52,47,47,47,48,38,24,61,71,61,49,64,52,60,79,36,49,41,80,42,67,30,28,61,75,78,22,45,59,32,70,21,47,54,60,32,17,44,61,34,32,44,32,31,2,38,47,39,4,44,51,42,31,53,51,51,52,36,46,55,50,15,64,73,66,72,53,60,50,88,58,49,45,78,56,88,52,22,36,23,47,88,87,38,78,73,46,45,42,38,57,51,28,37,53,24,55,18,18,69,86,14,44,69,55,68,8,63,11,52,19,50,37,85,56,38,59,48,19,31,35,18,28,26,31,32,34,36,33,31,71,86,61,21,42,72,42,45,55,36,31,19,36,14,35,21,28,18,32,57,64,32,54,68,54,52,45,50,49,39,51,51,26,37,46,56,21,45,20,45,30,51,43,36,56,56,46,66,50,98,65,38,46,68,68,42,38,40,81,83,62,26,46,68,66,52,77,83,56,56,41,43,74,45,72,51,74,34,73,36,57,26,89,88,20,49,87,14,18,40,20,61,76,33,55,34,33,28,22,43,40,13,5,49,42,28,11,43,24,47,59,67,74,46,75,75,46,46,46,33,48,48,31,64,60,46,36,55,56,72,72,105,123,71,68,44,45,84,70,78,58,70,53,49,66,28,67,74,66,66,53,76,49,37,48,79,59,67,51,62,92,80,33,30,28,46,44,70,41,51,34,92,44,10,21,29,34,61,75,43,74,46,50,64,65,22,50,68,35,83,59,38,77,46,68,41,39,47,87,67,51,63,87,34,56,30,50,46,51,46,49,61,60,73,32,75,34,36,28,73,40,54,87,40,49,55,65,41,42,16,31,41,42,56,52,31,43,30,32,9,69,37,66,68,53,28,58,56,28,54,74,45,45,45,70,43,66,50,75,48,89,60,50,74,58,56,92,58,22,69,70,27,92,69,51,83,44,85,59,88,60,51,56,53,60,66,52,83,69,42,38,54,36,41,75,35,18,24,56,11,41,47,75,50,73,28,78,50,60,51,71,61,54,40,71,69,32,75,42,72,50,73,54,62,28,36,42,47,36,44,76,72,80,46,78,44,57,54,33,18,33,17,33,59,50,68,74,70,26,45,35,35,35,28,48,53,25,20,54,56,38,46,41,53,40,45,20,49,40,69,70,46,62,55,65,39,50,37,30,37,45,53,49,30,51,38,36,59,33,52,27,31,36,59,78,44,50,58,57,19,49,50,49,17,69,74,68,66,42,35,17,32,29,68,46,51,71,45,45,44,56,49,57,50,50,25,32,51,27,34,39,32,35,41,38,41,15,20,41,82,88,52,51,44,38,28,42,39,38,39,38,44,34,35,22,11,52,42,46,26,47,34,41,65,29,53,49,26,26,46,68,31,35,54,36,50,45,40,61,39,51,14,36,37,32,39,35,40,27,26,38,24,20,27,64,22,19,32,50,27,67,32,52,23,27,31,63,24,28,28,39,50,36,38,49,51,42,51,48,19,58,74,59,72,42,58,54,68,58,43,44,68,71,29,46,52,53,50,73,38,64,24,60,43,89,57,47,75,31,75,41,56,37,50,64,57,15,44,56,50,20,39,60,70,59,41,40,82,78,33,53,50,45,42,81,50,96,63,31,37,35,15,34,19,46,23,60,45,43,43,43,23,29,50,49,34,38,43,25,14,23,22,40,30,33,52,36,57,71,46,27,33,35,37,29,26,22,65,41,45,43,72,74,49,51,63,38,52,46,48,47,49,36,25,61,71,61,50,63,51,61,79,35,48,41,79,42,67,31,28,63,73,78,21,45,58,32,69,21,46,54,59,33,17,43,58,33,32,45,31,30,2,37,46,38,5,45,51,43,30,52,51,51,52,37,45,53,49,14,64,75,67,72,53,59,49,87,59,48,42,77,55,87,52,23,37,24,48,90,85,39,77,73,45,44,44,38,56,51,28,36,53,24,55,18,19,68,86,12,43,68,54,69,8,62,11,53,19,49,36,84,54,38,57,47,18,32,35,18,29,27,32,32,34,36,32,31,72,86,62,21,42,74,41,46,55,36,32,20,37,15,35,22,28,17,32,58,65,33,54,68,55,52,45,51,50,38,50,51,26,36,46,55,20,44,20,43,30,50,44,37,54,55,47,65,49,98,66,37,45,68,66,42,37,40,81,84,62,25,46,69,66,52,76,82,55,55,41,44,73,44,74,51,72,32,74,37,58,25,90,88,19,50,86,14,19,40,21,62,76,32,54,34,34,27,22,42,40,12,6,49,42,28,12,44,25,47,57,65,75,46,76,74,47,45,46,33,48,48,32,64,59,46,35,55,57,72,71,104